Protein AF-A0AAW6TXS7-F1 (afdb_monomer)

Secondary structure (DSSP, 8-state):
----------------------PPPHHHHHHHHHHIIIII--HHHHHHHHHHHHH-TTS-HHHHHHHHHHHHHHHHHTT-HHHHHHHHHHHHHH-TT-HHHHHHHHHHHHHTTS--GGGGS-TT--EEEEES-HHHHHHHHHHHSTTSTTS-HHHHT--S---SS--HHHHHHHHTSHHHHHHHTT--EEEEEES---SS---EEEEEE--S-HHHHHHHHHHHHHH-EE---BTTBEEEE-SSS-EEEE-SS-EEEE-SSTTHHHHHHHHHHHHTTS-----HHHH-TTGGGS-HHHHHHEEEEEEEEHHHHHHHHHHHS-TTTS-HHHHHHHHHH-GGGEEEEEEEEEEETTEEEEEEEEEEPTT---HHHHHH--PPP-TTGGGGS-TT--EEEEEEPPPTTSHHHHHHHHHHHHHHS---HHHHHHHEEEEEEEE---PPPSS---TTS-GGGGGEEEEEEES-HHHHHHHHHHHHHHTT--SEEE--TTTEEEEEPTTS-EEEEEEETTTTEEEEES-HHHHHHHHHHHHHT-SGGGSTTHHHHHT--TTEEEEEEEEHHHHHHHHHTT----SSHHHHHHHHHHHHHHHHTTT-EEEEEEEEETTEEEEEEEEESPPPTHHHHHHHHHHHHHHHHHHHHHTTSSS----EEEEEE-SSPPPSSSS--GGGGGSPPEE--EESSSPPSSTTTEEEEEEEEE-SSEEEEEEEEEESS-----SSTTSSSEEEEEEESS----SS--TTEEEEEEE--SS--EEEETTT---TT-EEEEEE-SSEEEEEEEEETTTSS----TT--EEEEEEEEE-SSSSS--EEEESS-SSTTTTT-GGG-EEEEE-SEEEEE----SSSSEE-BSSSS--PEEEES--EE-TTTSSBSB-EEEESSS-EEEES-SGGG---S-EEEEEEEEES---STT-EEEES-SSSEEEEE-TTSSSEEEEETT-B-TT--TT-EEE--SPPPTTS-EEEEEEE-SSEEEEEETTEEEEEEE-BS-PPP-S---EESS-TT-TT---EEEEEEEEEESSPPPHHHHHHHHT-

Sequence (1060 aa):
MRRKPFTIVLLVLVGLVGAIALAKSASVLLREGLYAEEVEGDLDAAIGVYRQIVADASAPREQVAQALYRLGMCHMKRKDELEARAAFSKLAADYGDQTQLIEKVRPLLEELGNADPAALMPPGTVAYVEIGSPGKQIETILNMLKDTPFENPLAMIGHGSSGESMGPQQIISSLLNPSMMAEFKKIRGMGIGIAEIAQNNPPTIVVLYPGKSDALRGIIQMALGFVGRPAQAIEGMTTLSFGDSGGAAYDDTVIIVTSPSPKGAELLQWSVKQYKGLIKEPSLASSNKSFARISKKARQDNMLTVWVNADEAYQALQKILPADAMPAQFRMADGMADFKNIDDLIASLSIRPTGLALDANVHLKDGHNCLAYNLIRTPHLNVGALNVVPSDAIALFSVALGRSDTAQAQAAGEQIKNVTGLDIGRELFDNIEQVTLFAVPFHKPTEQLSDDIPPQVKSFGLAITSVNPQQTHQILSSVLRAVNVVIDETQPAGGRFDFTLPNYQKFFGYMDEASKTTILSLNSNLVEASVAAMKQRSGVRSGPLQGALQTLPETTSKLVAVNVAGAVQFAAANMDLPEGEVADQVREALAQLAQASAKTTVRLQTSEEANSFGVRLSIDDLPPIPQLIGPISQIADGMSQVHGRHDQWSMQPVLSAGIAPTDRAPVIDGKIDDSWAKAQAYKLEHSLYDPVSGDSDCSAWFKTLYDKGHLYVLVEVADDDLRSDSAEFWLDDGVEIFIDADNSRSGAYDDNDYQYYFKWHPSSPVMGESKHEKTDGVEFAFAGTDAGYRLEVRFPWATLGATPSPGTTIGFDVQVNDDDGGGDRNSKIAWNAMQDDAWQNTRAFGVAQPLGLVAWWKLDEKDGRTAADSSGNGRHATVQGNPTWQPTGGKIGGAIALGGDGDFLDVADESFFDFMGGVTVAAWINVSQFDRPWQAIVSKGDNAWRIQRNNEADTLEFACTGLDIPGGNDYGSLFGTRAITPGRWHHVAGVYDGSRMSLYVDGVLDASQQATGIVNTNDVRVQIGANTDMQDRFWNGMIDEVRLYNYGLDAGAIAGLAGQ

Organism: NCBI:txid3044600

InterPro domains:
  IPR006558 LamG-like jellyroll fold [SM00560] (917-1052)
  IPR010502 Carbohydrate-binding domain, family 9 [PF06452] (668-848)
  IPR011990 Tetratricopeptide-like helical domain superfamily [G3DSA:1.25.40.10] (20-113)
  IPR013320 Concanavalin A-like lectin/glucanase domain superfamily [SSF49899] (851-1058)
  IPR019734 Tetratricopeptide repeat [PF13174] (66-96)

Solvent-accessible surface area (backbone atoms only — not comparable to full-atom values): 54377 Å² total; per-residue (Å²): 134,85,89,89,90,88,83,93,91,83,93,91,89,90,80,94,73,85,78,69,78,74,73,73,51,42,78,54,40,53,52,52,19,48,40,26,45,76,71,70,60,38,48,67,63,14,44,53,38,24,51,53,38,67,68,39,91,84,42,57,67,68,56,33,45,53,27,26,50,50,40,14,51,45,24,50,77,68,68,37,53,68,61,14,40,51,29,43,49,48,34,52,70,80,42,64,85,46,51,80,57,46,67,63,42,50,63,53,50,50,63,60,61,48,52,59,45,46,60,49,31,56,52,65,46,32,35,39,40,31,31,23,24,51,8,60,47,53,51,42,53,49,63,35,31,45,89,36,90,66,56,45,67,56,69,77,67,66,84,71,85,92,79,84,78,88,46,73,69,54,50,52,50,63,53,66,31,74,68,48,44,60,42,50,46,38,25,35,19,35,22,40,34,31,50,43,79,53,95,86,56,44,35,31,39,39,30,38,22,56,34,99,35,71,66,60,50,53,53,53,53,51,56,49,55,75,70,26,45,87,44,80,58,58,95,84,24,54,25,28,27,41,68,100,28,11,25,36,42,33,62,87,59,42,40,40,36,23,37,68,16,100,54,9,50,59,51,47,54,48,30,50,33,43,69,72,61,77,41,90,74,69,12,28,60,76,61,33,70,72,62,48,72,56,46,73,66,55,39,36,59,18,54,35,33,38,40,32,34,35,25,62,46,49,60,38,47,52,73,75,38,49,84,81,74,47,56,69,68,58,55,53,50,36,72,30,53,34,46,78,42,26,51,33,40,40,38,36,35,34,66,52,78,38,31,42,36,42,39,39,35,42,32,35,34,91,94,46,77,31,58,48,55,55,59,66,62,35,43,53,44,63,75,73,64,51,25,38,41,32,28,69,27,25,32,40,38,38,40,23,47,42,46,38,88,36,63,47,33,44,54,52,18,50,50,47,23,74,76,50,72,46,91,45,28,53,64,49,26,69,30,39,47,31,44,33,44,34,31,38,70,78,65,87,66,98,61,92,68,77,81,94,52,67,72,73,62,50,27,38,39,39,39,38,33,22,83,46,36,70,58,53,48,54,52,49,58,50,53,38,45,59,68,64,53,43,76,48,77,48,74,55,87,88,43,34,33,38,38,26,29,82,86,71,47,58,41,31,34,37,44,37,79,90,79,22,28,33,37,36,20,63,24,63,68,58,47,51,42,20,54,49,14,45,75,69,67,54,3,22,75,68,33,51,41,21,69,69,62,74,70,54,61,80,54,30,18,33,40,37,41,34,15,47,16,46,50,44,50,46,49,60,76,68,55,91,65,69,94,52,72,56,42,53,49,28,53,49,19,48,51,49,33,21,62,51,25,51,60,15,30,44,34,41,37,30,32,54,53,99,41,38,45,34,41,36,43,34,38,41,55,42,56,61,45,48,59,43,50,58,25,52,46,43,34,52,57,28,47,50,52,51,46,70,59,32,77,83,63,59,83,75,84,70,46,68,46,62,25,26,70,48,98,54,85,71,70,71,70,33,59,95,47,81,61,59,73,77,30,60,76,46,64,40,77,28,62,51,45,58,78,68,89,39,70,59,50,53,35,41,36,34,34,31,35,30,53,100,56,32,42,34,43,40,38,45,39,26,34,74,53,92,38,65,87,56,90,54,67,80,27,17,21,25,44,37,44,37,37,27,46,74,42,75,53,77,49,45,78,56,101,43,39,42,45,34,40,38,29,47,46,101,88,69,59,46,74,51,33,82,75,79,64,69,52,71,79,53,47,67,21,71,29,81,52,102,50,31,37,28,41,23,39,38,42,34,25,81,60,45,75,38,80,84,48,42,36,39,56,24,24,28,34,50,32,39,36,35,19,77,78,70,72,55,46,52,32,31,38,16,47,43,33,78,52,91,45,55,94,56,23,43,61,39,39,14,35,30,28,43,37,39,67,36,35,24,36,44,36,55,48,73,69,88,52,63,42,60,32,72,56,74,71,70,60,40,26,37,55,40,66,83,50,46,58,27,55,76,72,30,90,73,56,4,9,38,37,23,78,34,78,65,13,32,32,42,32,88,64,30,66,62,68,49,42,38,58,11,30,23,46,34,33,35,37,24,38,63,52,94,84,59,54,41,28,15,52,38,20,32,26,74,63,14,44,34,38,26,32,35,49,81,54,57,22,39,25,32,28,33,6,58,33,54,36,92,89,59,51,86,47,27,64,45,69,42,77,59,69,65,57,65,76,39,82,43,29,39,34,34,28,26,59,49,54,34,38,38,34,28,51,64,39,37,83,56,32,72,48,65,29,34,66,48,31,36,63,58,95,38,42,38,19,40,19,22,30,72,80,44,91,78,18,31,22,26,24,37,44,23,55,34,35,35,25,46,36,41,70,52,69,67,58,46,30,58,64,46,69,107

Radius of gyration: 40.38 Å; Cα contacts (8 Å, |Δi|>4): 2391; chains: 1; bounding box: 80×83×148 Å

Structure (mmCIF, N/CA/C/O backbone):
data_AF-A0AAW6TXS7-F1
#
_entry.id   AF-A0AAW6TXS7-F1
#
loop_
_atom_site.group_PDB
_atom_site.id
_atom_site.type_symbol
_atom_site.label_atom_id
_atom_site.label_alt_id
_atom_site.label_comp_id
_atom_site.label_asym_id
_atom_site.label_entity_id
_atom_site.label_seq_id
_atom_site.pdbx_PDB_ins_code
_atom_site.Cartn_x
_atom_site.Cartn_y
_atom_site.Cartn_z
_atom_site.occupancy
_atom_site.B_iso_or_equiv
_atom_site.auth_seq_id
_atom_site.auth_comp_id
_atom_site.auth_asym_id
_atom_site.auth_atom_id
_atom_site.pdbx_PDB_model_num
ATOM 1 N N . MET A 1 1 ? 4.993 36.642 93.468 1.00 35.12 1 MET A N 1
ATOM 2 C CA . MET A 1 1 ? 5.618 35.321 93.196 1.00 35.12 1 MET A CA 1
ATOM 3 C C . MET A 1 1 ? 4.524 34.279 92.958 1.00 35.12 1 MET A C 1
ATOM 5 O O . MET A 1 1 ? 3.530 34.347 93.654 1.00 35.12 1 MET A O 1
ATOM 9 N N . ARG A 1 2 ? 4.747 33.322 92.038 1.00 35.09 2 ARG A N 1
ATOM 10 C CA . ARG A 1 2 ? 4.072 32.002 91.873 1.00 35.09 2 ARG A CA 1
ATOM 11 C C . ARG A 1 2 ? 2.517 31.879 91.893 1.00 35.09 2 ARG A C 1
ATOM 13 O O . ARG A 1 2 ? 1.907 31.876 92.946 1.00 35.09 2 ARG A O 1
ATOM 20 N N . ARG A 1 3 ? 1.997 31.456 90.723 1.00 35.50 3 ARG A N 1
ATOM 21 C CA . ARG A 1 3 ? 1.022 30.357 90.443 1.00 35.50 3 ARG A CA 1
ATOM 22 C C . ARG A 1 3 ? -0.464 30.388 90.913 1.00 35.50 3 ARG A C 1
ATOM 24 O O . ARG A 1 3 ? -0.754 30.210 92.085 1.00 35.50 3 ARG A O 1
ATOM 31 N N . LYS A 1 4 ? -1.316 30.199 89.881 1.00 35.62 4 LYS A N 1
ATOM 32 C CA . LYS A 1 4 ? -2.576 29.405 89.741 1.00 35.62 4 LYS A CA 1
ATOM 33 C C . LYS A 1 4 ? -3.976 30.031 90.049 1.00 35.62 4 LYS A C 1
ATOM 35 O O . LYS A 1 4 ? -4.040 30.958 90.846 1.00 35.62 4 LYS A O 1
ATOM 40 N N . PRO A 1 5 ? -5.073 29.538 89.395 1.00 68.06 5 PRO A N 1
ATOM 41 C CA . PRO A 1 5 ? -6.446 30.116 89.413 1.00 68.06 5 PRO A CA 1
ATOM 42 C C . PRO A 1 5 ? -7.578 29.169 89.940 1.00 68.06 5 PRO A C 1
ATOM 44 O O . PRO A 1 5 ? -7.292 27.985 90.100 1.00 68.06 5 PRO A O 1
ATOM 47 N N . PHE A 1 6 ? -8.836 29.658 90.137 1.00 40.81 6 PHE A N 1
ATOM 48 C CA . PHE A 1 6 ? -10.179 28.957 90.124 1.00 40.81 6 PHE A CA 1
ATOM 49 C C . PHE A 1 6 ? -11.329 29.834 90.747 1.00 40.81 6 PHE A C 1
ATOM 51 O O . PHE A 1 6 ? -10.988 30.792 91.433 1.00 40.81 6 PHE A O 1
ATOM 58 N N . THR A 1 7 ? -12.663 29.562 90.684 1.00 35.22 7 THR A N 1
ATOM 59 C CA . THR A 1 7 ? -13.582 29.144 89.571 1.00 35.22 7 THR A CA 1
ATOM 60 C C . THR A 1 7 ? -15.104 29.137 89.970 1.00 35.22 7 THR A C 1
ATOM 62 O O . THR A 1 7 ? -15.417 28.574 91.009 1.00 35.22 7 THR A O 1
ATOM 65 N N . ILE A 1 8 ? -16.008 29.693 89.120 1.00 36.75 8 ILE A N 1
ATOM 66 C CA . ILE A 1 8 ? -17.461 29.379 88.811 1.00 36.75 8 ILE A CA 1
ATOM 67 C C . ILE A 1 8 ? -18.560 29.274 89.941 1.00 36.75 8 ILE A C 1
ATOM 69 O O . ILE A 1 8 ? -18.249 28.858 91.047 1.00 36.75 8 ILE A O 1
ATOM 73 N N . VAL A 1 9 ? -19.858 29.561 89.595 1.00 29.08 9 VAL A N 1
ATOM 74 C CA . VAL A 1 9 ? -21.193 28.973 90.048 1.00 29.08 9 VAL A CA 1
ATOM 75 C C . VAL A 1 9 ? -22.293 30.015 90.481 1.00 29.08 9 VAL A C 1
ATOM 77 O O . VAL A 1 9 ? -21.909 31.010 91.081 1.00 29.08 9 VAL A O 1
ATOM 80 N N . LEU A 1 10 ? -23.651 29.886 90.341 1.00 25.02 10 LEU A N 1
ATOM 81 C CA . LEU A 1 10 ? -24.601 29.372 89.290 1.00 25.02 10 LEU A CA 1
ATOM 82 C C . LEU A 1 10 ? -26.140 29.579 89.642 1.00 25.02 10 LEU A C 1
ATOM 84 O O . LEU A 1 10 ? -26.547 29.112 90.699 1.00 25.02 10 LEU A O 1
ATOM 88 N N . LEU A 1 11 ? -27.001 30.112 88.726 1.00 27.02 11 LEU A N 1
ATOM 89 C CA . LEU A 1 11 ? -28.523 30.080 88.666 1.00 27.02 11 LEU A CA 1
ATOM 90 C C . LEU A 1 11 ? -29.355 30.691 89.865 1.00 27.02 11 LEU A C 1
ATOM 92 O O . LEU A 1 11 ? -28.740 31.107 90.836 1.00 27.02 11 LEU A O 1
ATOM 96 N N . VAL A 1 12 ? -30.712 30.876 89.921 1.00 29.09 12 VAL A N 1
ATOM 97 C CA . VAL A 1 12 ? -31.914 30.720 89.020 1.00 29.09 12 VAL A CA 1
ATOM 98 C C . VAL A 1 12 ? -33.095 31.688 89.401 1.00 29.09 12 VAL A C 1
ATOM 100 O O . VAL A 1 12 ? -33.276 31.909 90.593 1.00 29.09 12 VAL A O 1
ATOM 103 N N . LEU A 1 13 ? -33.921 32.203 88.449 1.00 24.06 13 LEU A N 1
ATOM 104 C CA . LEU A 1 13 ? -35.430 32.227 88.349 1.00 24.06 13 LEU A CA 1
ATOM 105 C C . LEU A 1 13 ? -35.945 33.189 87.226 1.00 24.06 13 LEU A C 1
ATOM 107 O O . LEU A 1 13 ? -35.168 33.959 86.672 1.00 24.06 13 LEU A O 1
ATOM 111 N N . VAL A 1 14 ? -37.225 33.083 86.822 1.00 34.53 14 VAL A N 1
ATOM 112 C CA . VAL A 1 14 ? -37.735 33.372 85.449 1.00 34.53 14 VAL A CA 1
ATOM 113 C C . VAL A 1 14 ? -38.567 34.666 85.289 1.00 34.53 14 VAL A C 1
ATOM 115 O O . VAL A 1 14 ? -39.426 34.954 86.117 1.00 34.53 14 VAL A O 1
ATOM 118 N N . GLY A 1 15 ? -38.409 35.366 84.150 1.00 24.23 15 GLY A N 1
ATOM 119 C CA . GLY A 1 15 ? -39.302 36.433 83.654 1.00 24.23 15 GLY A CA 1
ATOM 120 C C . GLY A 1 15 ? -39.066 36.763 82.163 1.00 24.23 15 GLY A C 1
ATOM 121 O O . GLY A 1 15 ? -37.930 36.725 81.702 1.00 24.23 15 GLY A O 1
ATOM 122 N N . LEU A 1 16 ? -40.130 37.033 81.392 1.00 27.12 16 LEU A N 1
ATOM 123 C CA . LEU A 1 16 ? -40.110 37.126 79.917 1.00 27.12 16 LEU A CA 1
ATOM 124 C C . LEU A 1 16 ? -39.255 38.280 79.346 1.00 27.12 16 LEU A C 1
ATOM 126 O O . LEU A 1 16 ? -39.631 39.440 79.479 1.00 27.12 16 LEU A O 1
ATOM 130 N N . VAL A 1 17 ? -38.273 37.938 78.505 1.00 28.70 17 VAL A N 1
ATOM 131 C CA . VAL A 1 17 ? -38.175 38.467 77.129 1.00 28.70 17 VAL A CA 1
ATOM 132 C C . VAL A 1 17 ? -37.818 37.294 76.222 1.00 28.70 17 VAL A C 1
ATOM 134 O O . VAL A 1 17 ? -36.819 36.613 76.447 1.00 28.70 17 VAL A O 1
ATOM 137 N N . GLY A 1 18 ? -38.626 37.047 75.191 1.00 30.06 18 GLY A N 1
ATOM 138 C CA . GLY A 1 18 ? -38.263 36.100 74.146 1.00 30.06 18 GLY A CA 1
ATOM 139 C C . GLY A 1 18 ? -37.133 36.680 73.305 1.00 30.06 18 GLY A C 1
ATOM 140 O O . GLY A 1 18 ? -37.388 37.497 72.424 1.00 30.06 18 GLY A O 1
ATOM 141 N N . ALA A 1 19 ? -35.898 36.240 73.549 1.00 28.53 19 ALA A N 1
ATOM 142 C CA . ALA A 1 19 ? -34.838 36.364 72.562 1.00 28.53 19 ALA A CA 1
ATOM 143 C C . ALA A 1 19 ? -35.170 35.417 71.401 1.00 28.53 19 ALA A C 1
ATOM 145 O O . ALA A 1 19 ? -34.686 34.288 71.334 1.00 28.53 19 ALA A O 1
ATOM 146 N N . ILE A 1 20 ? -36.030 35.888 70.494 1.00 32.34 20 ILE A N 1
ATOM 147 C CA . ILE A 1 20 ? -36.051 35.390 69.123 1.00 32.34 20 ILE A CA 1
ATOM 148 C C . ILE A 1 20 ? -34.604 35.512 68.656 1.00 32.34 20 ILE A C 1
ATOM 150 O O . ILE A 1 20 ? -34.075 36.624 68.573 1.00 32.34 20 ILE A O 1
ATOM 154 N N . ALA A 1 21 ? -33.951 34.381 68.395 1.00 35.97 21 ALA A N 1
ATOM 155 C CA . ALA A 1 21 ? -32.732 34.393 67.613 1.00 35.97 21 ALA A CA 1
ATOM 156 C C . ALA A 1 21 ? -33.138 34.940 66.244 1.00 35.97 21 ALA A C 1
ATOM 158 O O . ALA A 1 21 ? -33.734 34.221 65.444 1.00 35.97 21 ALA A O 1
ATOM 159 N N . LEU A 1 22 ? -32.919 36.242 66.032 1.00 44.69 22 LEU A N 1
ATOM 160 C CA . LEU A 1 22 ? -33.140 36.883 64.746 1.00 44.69 22 LEU A CA 1
ATOM 161 C C . LEU A 1 22 ? -32.306 36.099 63.742 1.00 44.69 22 LEU A C 1
ATOM 163 O O . LEU A 1 22 ? -31.075 36.134 63.802 1.00 44.69 22 LEU A O 1
ATOM 167 N N . ALA A 1 23 ? -32.985 35.346 62.875 1.00 59.31 23 ALA A N 1
ATOM 168 C CA . ALA A 1 23 ? -32.333 34.646 61.787 1.00 59.31 23 ALA A CA 1
ATOM 169 C C . ALA A 1 23 ? -31.493 35.682 61.035 1.00 59.31 23 ALA A C 1
ATOM 171 O O . ALA A 1 23 ? -31.998 36.751 60.675 1.00 59.31 23 ALA A O 1
ATOM 172 N N . LYS A 1 24 ? -30.191 35.409 60.882 1.00 76.94 24 LYS A N 1
ATOM 173 C CA . LYS A 1 24 ? -29.301 36.303 60.138 1.00 76.94 24 LYS A CA 1
ATOM 174 C C . LYS A 1 24 ? -29.923 36.507 58.762 1.00 76.94 24 LYS A C 1
ATOM 176 O O . LYS A 1 24 ? -30.265 35.526 58.108 1.00 76.94 24 LYS A O 1
ATOM 181 N N . SER A 1 25 ? -30.076 37.757 58.328 1.00 84.38 25 SER A N 1
ATOM 182 C CA . SER A 1 25 ? -30.638 38.017 57.004 1.00 84.38 25 SER A CA 1
ATOM 183 C C . SER A 1 25 ? -29.780 37.337 55.937 1.00 84.38 25 SER A C 1
ATOM 185 O O . SER A 1 25 ? -28.556 37.245 56.082 1.00 84.38 25 SER A O 1
ATOM 187 N N . ALA A 1 26 ? -30.403 36.897 54.844 1.00 85.81 26 ALA A N 1
ATOM 188 C CA . ALA A 1 26 ? -29.702 36.228 53.749 1.00 85.81 26 ALA A CA 1
ATOM 189 C C . ALA A 1 26 ? -28.489 37.033 53.233 1.00 85.81 26 ALA A C 1
ATOM 191 O O . ALA A 1 26 ? -27.465 36.448 52.904 1.00 85.81 26 ALA A O 1
ATOM 192 N N . SER A 1 27 ? -28.529 38.369 53.281 1.00 85.31 27 SER A N 1
ATOM 193 C CA . SER A 1 27 ? -27.397 39.250 52.956 1.00 85.31 27 SER A CA 1
ATOM 194 C C . SER A 1 27 ? -26.186 39.130 53.894 1.00 85.31 27 SER A C 1
ATOM 196 O O . SER A 1 27 ? -25.062 39.399 53.474 1.00 85.31 27 SER A O 1
ATOM 198 N N . VAL A 1 28 ? -26.397 38.789 55.171 1.00 87.62 28 VAL A N 1
ATOM 199 C CA . VAL A 1 28 ? -25.324 38.543 56.150 1.00 87.62 28 VAL A CA 1
ATOM 200 C C . VAL A 1 28 ? -24.772 37.136 55.953 1.00 87.62 28 VAL A C 1
ATOM 202 O O . VAL A 1 28 ? -23.562 36.987 55.816 1.00 87.62 28 VAL A O 1
ATOM 205 N N . LEU A 1 29 ? -25.650 36.134 55.834 1.00 91.00 29 LEU A N 1
ATOM 206 C CA . LEU A 1 29 ? -25.252 34.756 55.532 1.00 91.00 29 LEU A CA 1
ATOM 207 C C . LEU A 1 29 ? -24.455 34.675 54.221 1.00 91.00 29 LEU A C 1
ATOM 209 O O . LEU A 1 29 ? -23.415 34.033 54.177 1.00 91.00 29 LEU A O 1
ATOM 213 N N . LEU A 1 30 ? -24.864 35.392 53.170 1.00 91.62 30 LEU A N 1
ATOM 214 C CA . LEU A 1 30 ? -24.160 35.383 51.885 1.00 91.62 30 LEU A CA 1
ATOM 215 C C . LEU A 1 30 ? -22.722 35.912 52.015 1.00 91.62 30 LEU A C 1
ATOM 217 O O . LEU A 1 30 ? -21.822 35.396 51.361 1.00 91.62 30 LEU A O 1
ATOM 221 N N . ARG A 1 31 ? -22.484 36.905 52.884 1.00 91.50 31 ARG A N 1
ATOM 222 C CA . ARG A 1 31 ? -21.132 37.410 53.184 1.00 91.50 31 ARG A CA 1
ATOM 223 C C . ARG A 1 31 ? -20.310 36.421 54.007 1.00 91.50 31 ARG A C 1
ATOM 225 O O . ARG A 1 31 ? -19.118 36.302 53.757 1.00 91.50 31 ARG A O 1
ATOM 232 N N . GLU A 1 32 ? -20.929 35.724 54.957 1.00 90.75 32 GLU A N 1
ATOM 233 C CA . GLU A 1 32 ? -20.265 34.681 55.749 1.00 90.75 32 GLU A CA 1
ATOM 234 C C . GLU A 1 32 ? -19.864 33.487 54.866 1.00 90.75 32 GLU A C 1
ATOM 236 O O . GLU A 1 32 ? -18.716 33.058 54.917 1.00 90.75 32 GLU A O 1
ATOM 241 N N . GLY A 1 33 ? -20.749 33.032 53.973 1.00 91.75 33 GLY A N 1
ATOM 242 C CA . GLY A 1 33 ? -20.440 31.987 52.990 1.00 91.75 33 GLY A CA 1
ATOM 243 C C . GLY A 1 33 ? -19.333 32.394 52.011 1.00 91.75 33 GLY A C 1
ATOM 244 O O . GLY A 1 33 ? -18.435 31.602 51.748 1.00 91.75 33 GLY A O 1
ATOM 245 N N . LEU A 1 34 ? -19.337 33.647 51.535 1.00 92.75 34 LEU A N 1
ATOM 246 C CA . LEU A 1 34 ? -18.269 34.191 50.680 1.00 92.75 34 LEU A CA 1
ATOM 247 C C . LEU A 1 34 ? -16.912 34.260 51.394 1.00 92.75 34 LEU A C 1
ATOM 249 O O . LEU A 1 34 ? -15.879 34.054 50.760 1.00 92.75 34 LEU A O 1
ATOM 253 N N . TYR A 1 35 ? -16.905 34.567 52.694 1.00 89.44 35 TYR A N 1
ATOM 254 C CA . TYR A 1 35 ? -15.686 34.600 53.502 1.00 89.44 35 TYR A CA 1
ATOM 255 C C . TYR A 1 35 ? -15.120 33.188 53.705 1.00 89.44 35 TYR A C 1
ATOM 257 O O . TYR A 1 35 ? -13.939 32.962 53.438 1.00 89.44 35 TYR A O 1
ATOM 265 N N . ALA A 1 36 ? -15.977 32.226 54.061 1.00 90.94 36 ALA A N 1
ATOM 266 C CA . ALA A 1 36 ? -15.598 30.819 54.154 1.00 90.94 36 ALA A CA 1
ATOM 267 C C . ALA A 1 36 ? -15.058 30.282 52.812 1.00 90.94 36 ALA A C 1
ATOM 269 O O . ALA A 1 36 ? -14.000 29.659 52.772 1.00 90.94 36 ALA A O 1
ATOM 270 N N . GLU A 1 37 ? -15.728 30.591 51.694 1.00 93.06 37 GLU A N 1
ATOM 271 C CA . GLU A 1 37 ? -15.349 30.109 50.360 1.00 93.06 37 GLU A CA 1
ATOM 272 C C . GLU A 1 37 ? -14.018 30.686 49.846 1.00 93.06 37 GLU A C 1
ATOM 274 O O . GLU A 1 37 ? -13.195 29.937 49.320 1.00 93.06 37 GLU A O 1
ATOM 279 N N . GLU A 1 38 ? -13.834 32.009 49.916 1.00 89.31 38 GLU A N 1
ATOM 280 C CA . GLU A 1 38 ? -12.765 32.713 49.183 1.00 89.31 38 GLU A CA 1
ATOM 281 C C . GLU A 1 38 ? -11.616 33.196 50.088 1.00 89.31 38 GLU A C 1
ATOM 283 O O . GLU A 1 38 ? -10.561 33.562 49.571 1.00 89.31 38 GLU A O 1
ATOM 288 N N . VAL A 1 39 ? -11.802 33.233 51.417 1.00 88.75 39 VAL A N 1
ATOM 289 C CA . VAL A 1 39 ? -10.777 33.687 52.383 1.00 88.75 39 VAL A CA 1
ATOM 290 C C . VAL A 1 39 ? -10.273 32.542 53.256 1.00 88.75 39 VAL A C 1
ATOM 292 O O . VAL A 1 39 ? -9.063 32.392 53.410 1.00 88.75 39 VAL A O 1
ATOM 295 N N . GLU A 1 40 ? -11.172 31.731 53.817 1.00 86.44 40 GLU A N 1
ATOM 296 C CA . GLU A 1 40 ? -10.790 30.585 54.659 1.00 86.44 40 GLU A CA 1
ATOM 297 C C . GLU A 1 40 ? -10.510 29.320 53.829 1.00 86.44 40 GLU A C 1
ATOM 299 O O . GLU A 1 40 ? -9.731 28.466 54.248 1.00 86.44 40 GLU A O 1
ATOM 304 N N . GLY A 1 41 ? -11.116 29.208 52.641 1.00 84.50 41 GLY A N 1
ATOM 305 C CA . GLY A 1 41 ? -11.049 28.017 51.790 1.00 84.50 41 GLY A CA 1
ATOM 306 C C . GLY A 1 41 ? -11.885 26.838 52.306 1.00 84.50 41 GLY A C 1
ATOM 307 O O . GLY A 1 41 ? -11.794 25.740 51.753 1.00 84.50 41 GLY A O 1
ATOM 308 N N . ASP A 1 42 ? -12.706 27.046 53.340 1.00 92.94 42 ASP A N 1
ATOM 309 C CA . ASP A 1 42 ? -13.592 26.032 53.910 1.00 92.94 42 ASP A CA 1
ATOM 310 C C . ASP A 1 42 ? -14.874 25.919 53.072 1.00 92.94 42 ASP A C 1
ATOM 312 O O . ASP A 1 42 ? -15.894 26.585 53.289 1.00 92.94 42 ASP A O 1
ATOM 316 N N . LEU A 1 43 ? -14.798 25.052 52.062 1.00 89.88 43 LEU A N 1
ATOM 317 C CA . LEU A 1 43 ? -15.906 24.782 51.152 1.00 89.88 43 LEU A CA 1
ATOM 318 C C . LEU A 1 43 ? -17.093 24.102 51.852 1.00 89.88 43 LEU A C 1
ATOM 320 O O . LEU A 1 43 ? -18.219 24.266 51.388 1.00 89.88 43 LEU A O 1
ATOM 324 N N . ASP A 1 44 ? -16.883 23.375 52.953 1.00 89.12 44 ASP A N 1
ATOM 325 C CA . ASP A 1 44 ? -17.963 22.688 53.671 1.00 89.12 44 ASP A CA 1
ATOM 326 C C . ASP A 1 44 ? -18.767 23.662 54.538 1.00 89.12 44 ASP A C 1
ATOM 328 O O . ASP A 1 44 ? -20.005 23.644 54.501 1.00 89.12 44 ASP A O 1
ATOM 332 N N . ALA A 1 45 ? -18.088 24.581 55.230 1.00 87.50 45 ALA A N 1
ATOM 333 C CA . ALA A 1 45 ? -18.728 25.704 55.905 1.00 87.50 45 ALA A CA 1
ATOM 334 C C . ALA A 1 45 ? -19.499 26.589 54.908 1.00 87.50 45 ALA A C 1
ATOM 336 O O . ALA A 1 45 ? -20.673 26.899 55.135 1.00 87.50 45 ALA A O 1
ATOM 337 N N . ALA A 1 46 ? -18.888 26.930 53.765 1.00 91.50 46 ALA A N 1
ATOM 338 C CA . ALA A 1 46 ? -19.533 27.725 52.719 1.00 91.50 46 ALA A CA 1
ATOM 339 C C . ALA A 1 46 ? -20.799 27.049 52.153 1.00 91.50 46 ALA A C 1
ATOM 341 O O . ALA A 1 46 ? -21.859 27.677 52.089 1.00 91.50 46 ALA A O 1
ATOM 342 N N . ILE A 1 47 ? -20.731 25.755 51.806 1.00 94.38 47 ILE A N 1
ATOM 343 C CA . ILE A 1 47 ? -21.880 24.968 51.318 1.00 94.38 47 ILE A CA 1
ATOM 344 C C . ILE A 1 47 ? -23.013 24.941 52.352 1.00 94.38 47 ILE A C 1
ATOM 346 O O . ILE A 1 47 ? -24.179 25.116 51.985 1.00 94.38 47 ILE A O 1
ATOM 350 N N . GLY A 1 48 ? -22.694 24.760 53.639 1.00 90.88 48 GLY A N 1
ATOM 351 C CA . GLY A 1 48 ? -23.680 24.794 54.722 1.00 90.88 48 GLY A CA 1
ATOM 352 C C . GLY A 1 48 ? -24.429 26.129 54.795 1.00 90.88 48 GLY A C 1
ATOM 353 O O . GLY A 1 48 ? -25.662 26.148 54.841 1.00 90.88 48 GLY A O 1
ATOM 354 N N . VAL A 1 49 ? -23.697 27.244 54.724 1.00 93.00 49 VAL A N 1
ATOM 355 C CA . VAL A 1 49 ? -24.268 28.599 54.757 1.00 93.00 49 VAL A CA 1
ATOM 356 C C . VAL A 1 49 ? -25.103 28.899 53.507 1.00 93.00 49 VAL A C 1
ATOM 358 O O . VAL A 1 49 ? -26.220 29.407 53.623 1.00 93.00 49 VAL A O 1
ATOM 361 N N . TYR A 1 50 ? -24.635 28.542 52.307 1.00 96.38 50 TYR A N 1
ATOM 362 C CA . TYR A 1 50 ? -25.412 28.763 51.083 1.00 96.38 50 TYR A CA 1
ATOM 363 C C . TYR A 1 50 ? -26.692 27.914 51.043 1.00 96.38 50 TYR A C 1
ATOM 365 O O . TYR A 1 50 ? -27.747 28.427 50.668 1.00 96.38 50 TYR A O 1
ATOM 373 N N . ARG A 1 51 ? -26.655 26.656 51.508 1.00 94.75 51 ARG A N 1
ATOM 374 C CA . ARG A 1 51 ? -27.862 25.818 51.645 1.00 94.75 51 ARG A CA 1
ATOM 375 C C . ARG A 1 51 ? -28.881 26.418 52.621 1.00 94.75 51 ARG A C 1
ATOM 377 O O . ARG A 1 51 ? -30.076 26.339 52.345 1.00 94.75 51 ARG A O 1
ATOM 384 N N . GLN A 1 52 ? -28.437 27.068 53.701 1.00 92.75 52 GLN A N 1
ATOM 385 C CA . GLN A 1 52 ? -29.332 27.779 54.624 1.00 92.75 52 GLN A CA 1
ATOM 386 C C . GLN A 1 52 ? -30.085 28.927 53.928 1.00 92.75 52 GLN A C 1
ATOM 388 O O . GLN A 1 52 ? -31.291 29.056 54.115 1.00 92.75 52 GLN A O 1
ATOM 393 N N . ILE A 1 53 ? -29.406 29.716 53.086 1.00 93.38 53 ILE A N 1
ATOM 394 C CA . ILE A 1 53 ? -30.037 30.799 52.306 1.00 93.38 53 ILE A CA 1
ATOM 395 C C . ILE A 1 53 ? -31.043 30.232 51.294 1.00 93.38 53 ILE A C 1
ATOM 397 O O . ILE A 1 53 ? -32.130 30.776 51.131 1.00 93.38 53 ILE A O 1
ATOM 401 N N . VAL A 1 54 ? -30.701 29.125 50.630 1.00 92.56 54 VAL A N 1
ATOM 402 C CA . VAL A 1 54 ? -31.557 28.475 49.619 1.00 92.56 54 VAL A CA 1
ATOM 403 C C . VAL A 1 54 ? -32.810 27.823 50.223 1.00 92.56 54 VAL A C 1
ATOM 405 O O . VAL A 1 54 ? -33.805 27.652 49.518 1.00 92.56 54 VAL A O 1
ATOM 408 N N . ALA A 1 55 ? -32.779 27.469 51.509 1.00 89.31 55 ALA A N 1
ATOM 409 C CA . ALA A 1 55 ? -33.914 26.904 52.238 1.00 89.31 55 ALA A CA 1
ATOM 410 C C . ALA A 1 55 ? -34.826 27.961 52.900 1.00 89.31 55 ALA A C 1
ATOM 412 O O . ALA A 1 55 ? -35.939 27.628 53.311 1.00 89.31 55 ALA A O 1
ATOM 413 N N . ASP A 1 56 ? -34.384 29.216 53.018 1.00 89.25 56 ASP A N 1
ATOM 414 C CA . ASP A 1 56 ? -35.150 30.288 53.658 1.00 89.25 56 ASP A CA 1
ATOM 415 C C . ASP A 1 56 ? -36.164 30.912 52.685 1.00 89.25 56 ASP A C 1
ATOM 417 O O . ASP A 1 56 ? -35.832 31.735 51.834 1.00 89.25 56 ASP A O 1
ATOM 421 N N . ALA A 1 57 ? -37.441 30.557 52.852 1.00 81.69 57 ALA A N 1
ATOM 422 C CA . ALA A 1 57 ? -38.547 31.098 52.059 1.00 81.69 57 ALA A CA 1
ATOM 423 C C . ALA A 1 57 ? -38.786 32.615 52.246 1.00 81.69 57 ALA A C 1
ATOM 425 O O . ALA A 1 57 ? -39.565 33.200 51.494 1.00 81.69 57 ALA A O 1
ATOM 426 N N . SER A 1 58 ? -38.148 33.254 53.235 1.00 84.50 58 SER A N 1
ATOM 427 C CA . SER A 1 58 ? -38.183 34.708 53.449 1.00 84.50 58 SER A CA 1
ATOM 428 C C . SER A 1 58 ? -36.993 35.456 52.829 1.00 84.50 58 SER A C 1
ATOM 430 O O . SER A 1 58 ? -36.984 36.690 52.813 1.00 84.50 58 SER A O 1
ATOM 432 N N . ALA A 1 59 ? -36.003 34.739 52.285 1.00 88.38 59 ALA A N 1
ATOM 433 C CA . ALA A 1 59 ? -34.817 35.338 51.688 1.00 88.38 59 ALA A CA 1
ATOM 434 C C . ALA A 1 59 ? -35.139 36.096 50.377 1.00 88.38 59 ALA A C 1
ATOM 436 O O . ALA A 1 59 ? -35.874 35.588 49.524 1.00 88.38 59 ALA A O 1
ATOM 437 N N . PRO A 1 60 ? -34.557 37.292 50.149 1.00 91.00 60 PRO A N 1
ATOM 438 C CA . PRO A 1 60 ? -34.698 38.013 48.886 1.00 91.00 60 PRO A CA 1
ATOM 439 C C . PRO A 1 60 ? -34.238 37.183 47.681 1.00 91.00 60 PRO A C 1
ATOM 441 O O . PRO A 1 60 ? -33.145 36.615 47.682 1.00 91.00 60 PRO A O 1
ATOM 444 N N . ARG A 1 61 ? -35.054 37.175 46.621 1.00 91.38 61 ARG A N 1
ATOM 445 C CA . ARG A 1 61 ? -34.885 36.347 45.412 1.00 91.38 61 ARG A CA 1
ATOM 446 C C . ARG A 1 61 ? -33.478 36.425 44.795 1.00 91.38 61 ARG A C 1
ATOM 448 O O . ARG A 1 61 ? -32.904 35.390 44.474 1.00 91.38 61 ARG A O 1
ATOM 455 N N . GLU A 1 62 ? -32.904 37.625 44.703 1.00 91.94 62 GLU A N 1
ATOM 456 C CA . GLU A 1 62 ? -31.537 37.868 44.203 1.00 91.94 62 GLU A CA 1
ATOM 457 C C . GLU A 1 62 ? -30.458 37.185 45.063 1.00 91.94 62 GLU A C 1
ATOM 459 O O . GLU A 1 62 ? -29.495 36.624 44.547 1.00 91.94 62 GLU A O 1
ATOM 464 N N . GLN A 1 63 ? -30.631 37.189 46.389 1.00 92.81 63 GLN A N 1
ATOM 465 C CA . GLN A 1 63 ? -29.674 36.612 47.339 1.00 92.81 63 GLN A CA 1
ATOM 466 C C . GLN A 1 63 ? -29.736 35.082 47.312 1.00 92.81 63 GLN A C 1
ATOM 468 O O . GLN A 1 63 ? -28.699 34.432 47.427 1.00 92.81 63 GLN A O 1
ATOM 473 N N . VAL A 1 64 ? -30.921 34.507 47.070 1.00 93.88 64 VAL A N 1
ATOM 474 C CA . VAL A 1 64 ? -31.072 33.067 46.809 1.00 93.88 64 VAL A CA 1
ATOM 475 C C . VAL A 1 64 ? -30.435 32.677 45.473 1.00 93.88 64 VAL A C 1
ATOM 477 O O . VAL A 1 64 ? -29.706 31.690 45.420 1.00 93.88 64 VAL A O 1
ATOM 480 N N . ALA A 1 65 ? -30.626 33.468 44.413 1.00 94.50 65 ALA A N 1
ATOM 481 C CA . ALA A 1 65 ? -29.980 33.227 43.121 1.00 94.50 65 ALA A CA 1
ATOM 482 C C . ALA A 1 65 ? -28.442 33.280 43.222 1.00 94.50 65 ALA A C 1
ATOM 484 O O . ALA A 1 65 ? -27.743 32.402 42.712 1.00 94.50 65 ALA A O 1
ATOM 485 N N . GLN A 1 66 ? -27.900 34.265 43.944 1.00 95.69 66 GLN A N 1
ATOM 486 C CA . GLN A 1 66 ? -26.460 34.384 44.171 1.00 95.69 66 GLN A CA 1
ATOM 487 C C . GLN A 1 66 ? -25.912 33.265 45.077 1.00 95.69 66 GLN A C 1
ATOM 489 O O . GLN A 1 66 ? -24.808 32.775 44.831 1.00 95.69 66 GLN A O 1
ATOM 494 N N . ALA A 1 67 ? -26.684 32.809 46.071 1.00 95.44 67 ALA A N 1
ATOM 495 C CA . ALA A 1 67 ? -26.342 31.642 46.884 1.00 95.44 67 ALA A CA 1
ATOM 496 C C . ALA A 1 67 ? -26.349 30.340 46.065 1.00 95.44 67 ALA A C 1
ATOM 498 O O . ALA A 1 67 ? -25.433 29.542 46.219 1.00 95.44 67 ALA A O 1
ATOM 499 N N . LEU A 1 68 ? -27.308 30.139 45.150 1.00 96.00 68 LEU A N 1
ATOM 500 C CA . LEU A 1 68 ? -27.319 28.990 44.229 1.00 96.00 68 LEU A CA 1
ATOM 501 C C . LEU A 1 68 ? -26.106 28.993 43.290 1.00 96.00 68 LEU A C 1
ATOM 503 O O . LEU A 1 68 ? -25.492 27.947 43.088 1.00 96.00 68 LEU A O 1
ATOM 507 N N . TYR A 1 69 ? -25.724 30.161 42.760 1.00 96.44 69 TYR A N 1
ATOM 508 C CA . TYR A 1 69 ? -24.520 30.298 41.935 1.00 96.44 69 TYR A CA 1
ATOM 509 C C . TYR A 1 69 ? -23.268 29.890 42.719 1.00 96.44 69 TYR A C 1
ATOM 511 O O . TYR A 1 69 ? -22.476 29.073 42.252 1.00 96.44 69 TYR A O 1
ATOM 519 N N . ARG A 1 70 ? -23.098 30.430 43.933 1.00 96.75 70 ARG A N 1
ATOM 520 C CA . ARG A 1 70 ? -21.938 30.116 44.771 1.00 96.75 70 ARG A CA 1
ATOM 521 C C . ARG A 1 70 ? -21.923 28.674 45.258 1.00 96.75 70 ARG A C 1
ATOM 523 O O . ARG A 1 70 ? -20.874 28.046 45.203 1.00 96.75 70 ARG A O 1
ATOM 530 N N . LEU A 1 71 ? -23.075 28.117 45.625 1.00 95.25 71 LEU A N 1
ATOM 531 C CA . LEU A 1 71 ? -23.229 26.701 45.952 1.00 95.25 71 LEU A CA 1
ATOM 532 C C . LEU A 1 71 ? -22.733 25.815 44.796 1.00 95.25 71 LEU A C 1
ATOM 534 O O . LEU A 1 71 ? -21.903 24.935 45.019 1.00 95.25 71 LEU A O 1
ATOM 538 N N . GLY A 1 72 ? -23.154 26.104 43.559 1.00 90.31 72 GLY A N 1
ATOM 539 C CA . GLY A 1 72 ? -22.664 25.406 42.367 1.00 90.31 72 GLY A CA 1
ATOM 540 C C . GLY A 1 72 ? -21.147 25.531 42.173 1.00 90.31 72 GLY A C 1
ATOM 541 O O . GLY A 1 72 ? -20.475 24.533 41.918 1.00 90.31 72 GLY A O 1
ATOM 542 N N . MET A 1 73 ? -20.579 26.724 42.383 1.00 93.19 73 MET A N 1
ATOM 543 C CA . MET A 1 73 ? -19.127 26.951 42.309 1.00 93.19 73 MET A CA 1
ATOM 544 C C . MET A 1 73 ? -18.337 26.231 43.418 1.00 93.19 73 MET A C 1
ATOM 546 O O . MET A 1 73 ? -17.248 25.722 43.151 1.00 93.19 73 MET A O 1
ATOM 550 N N . CYS A 1 74 ? -18.865 26.127 44.641 1.00 91.06 74 CYS A N 1
ATOM 551 C CA . CYS A 1 74 ? -18.254 25.329 45.709 1.00 91.06 74 CYS A CA 1
ATOM 552 C C . CYS A 1 74 ? -18.240 23.838 45.355 1.00 91.06 74 CYS A C 1
ATOM 554 O O . CYS A 1 74 ? -17.215 23.180 45.527 1.00 91.06 74 CYS A O 1
ATOM 556 N N . HIS A 1 75 ? -19.340 23.312 44.810 1.00 84.44 75 HIS A N 1
ATOM 557 C CA . HIS A 1 75 ? -19.395 21.927 44.344 1.00 84.44 75 HIS A CA 1
ATOM 558 C C . HIS A 1 75 ? -18.447 21.682 43.154 1.00 84.44 75 HIS A C 1
ATOM 560 O O . HIS A 1 75 ? -17.731 20.681 43.166 1.00 84.44 75 HIS A O 1
ATOM 566 N N . MET A 1 76 ? -18.301 22.633 42.218 1.00 80.94 76 MET A N 1
ATOM 567 C CA . MET A 1 76 ? -17.249 22.598 41.185 1.00 80.94 76 MET A CA 1
ATOM 568 C C . MET A 1 76 ? -15.837 22.530 41.784 1.00 80.94 76 MET A C 1
ATOM 570 O O . MET A 1 76 ? -15.058 21.652 41.416 1.00 80.94 76 MET A O 1
ATOM 574 N N . LYS A 1 77 ? -15.507 23.406 42.746 1.00 81.56 77 LYS A N 1
ATOM 575 C CA . LYS A 1 77 ? -14.211 23.394 43.457 1.00 81.56 77 LYS A CA 1
ATOM 576 C C . LYS A 1 77 ? -13.961 22.056 44.181 1.00 81.56 77 LYS A C 1
ATOM 578 O O . LYS A 1 77 ? -12.818 21.613 44.260 1.00 81.56 77 LYS A O 1
ATOM 583 N N . ARG A 1 78 ? -15.019 21.382 44.655 1.00 80.81 78 ARG A N 1
ATOM 584 C CA . ARG A 1 78 ? -14.976 20.033 45.258 1.00 80.81 78 ARG A CA 1
ATOM 585 C C . ARG A 1 78 ? -14.985 18.868 44.255 1.00 80.81 78 ARG A C 1
ATOM 587 O O . ARG A 1 78 ? -14.872 17.727 44.696 1.00 80.81 78 ARG A O 1
ATOM 594 N N . LYS A 1 79 ? -15.109 19.125 42.946 1.00 71.00 79 LYS A N 1
ATOM 595 C CA . LYS A 1 79 ? -15.345 18.119 41.887 1.00 71.00 79 LYS A CA 1
ATOM 596 C C . LYS A 1 79 ? -16.632 17.292 42.079 1.00 71.00 79 LYS A C 1
ATOM 598 O O . LYS A 1 79 ? -16.728 16.165 41.603 1.00 71.00 79 LYS A O 1
ATOM 603 N N . ASP A 1 80 ? -17.630 17.850 42.763 1.00 72.75 80 ASP A N 1
ATOM 604 C CA . ASP A 1 80 ? -18.952 17.242 42.956 1.00 72.75 80 ASP A CA 1
ATOM 605 C C . ASP A 1 80 ? -19.908 17.723 41.850 1.00 72.75 80 ASP A C 1
ATOM 607 O O . ASP A 1 80 ? -20.789 18.559 42.061 1.00 72.75 80 ASP A O 1
ATOM 611 N N . GLU A 1 81 ? -19.663 17.251 40.623 1.00 72.31 81 GLU A N 1
ATOM 612 C CA . GLU A 1 81 ? -20.349 17.724 39.410 1.00 72.31 81 GLU A CA 1
ATOM 613 C C . GLU A 1 81 ? -21.881 17.563 39.474 1.00 72.31 81 GLU A C 1
ATOM 615 O O . GLU A 1 81 ? -22.617 18.391 38.936 1.00 72.31 81 GLU A O 1
ATOM 620 N N . LEU A 1 82 ? -22.385 16.535 40.167 1.00 67.44 82 LEU A N 1
ATOM 621 C CA . LEU A 1 82 ? -23.821 16.262 40.279 1.00 67.44 82 LEU A CA 1
ATOM 622 C C . LEU A 1 82 ? -24.544 17.330 41.117 1.00 67.44 82 LEU A C 1
ATOM 624 O O . LEU A 1 82 ? -25.546 17.895 40.672 1.00 67.44 82 LEU A O 1
ATOM 628 N N . GLU A 1 83 ? -24.005 17.664 42.290 1.00 77.19 83 GLU A N 1
ATOM 629 C CA . GLU A 1 83 ? -24.528 18.742 43.139 1.00 77.19 83 GLU A CA 1
ATOM 630 C C . GLU A 1 83 ? -24.315 20.124 42.496 1.00 77.19 83 GLU A C 1
ATOM 632 O O . GLU A 1 83 ? -25.201 20.982 42.562 1.00 77.19 83 GLU A O 1
ATOM 637 N N . ALA A 1 84 ? -23.187 20.333 41.802 1.00 81.69 84 ALA A N 1
ATOM 638 C CA . ALA A 1 84 ? -22.939 21.558 41.041 1.00 81.69 84 ALA A CA 1
ATOM 639 C C . ALA A 1 84 ? -24.011 21.766 39.961 1.00 81.69 84 ALA A C 1
ATOM 641 O O . ALA A 1 84 ? -24.646 22.823 39.890 1.00 81.69 84 ALA A O 1
ATOM 642 N N . ARG A 1 85 ? -24.283 20.722 39.166 1.00 79.19 85 ARG A N 1
ATOM 643 C CA . ARG A 1 85 ? -25.325 20.723 38.137 1.00 79.19 85 ARG A CA 1
ATOM 644 C C . ARG A 1 85 ? -26.709 20.940 38.733 1.00 79.19 85 ARG A C 1
ATOM 646 O O . ARG A 1 85 ? -27.488 21.683 38.139 1.00 79.19 85 ARG A O 1
ATOM 653 N N . ALA A 1 86 ? -27.026 20.336 39.878 1.00 78.62 86 ALA A N 1
ATOM 654 C CA . ALA A 1 86 ? -28.309 20.531 40.551 1.00 78.62 86 ALA A CA 1
ATOM 655 C C . ALA A 1 86 ? -28.513 21.999 40.973 1.00 78.62 86 ALA A C 1
ATOM 657 O O . ALA A 1 86 ? -29.545 22.594 40.650 1.00 78.62 86 ALA A O 1
ATOM 658 N N . ALA A 1 87 ? -27.510 22.613 41.612 1.00 86.69 87 ALA A N 1
ATOM 659 C CA . ALA A 1 87 ? -27.555 24.015 42.029 1.00 86.69 87 ALA A CA 1
ATOM 660 C C . ALA A 1 87 ? -27.689 24.977 40.833 1.00 86.69 87 ALA A C 1
ATOM 662 O O . ALA A 1 87 ? -28.561 25.850 40.829 1.00 86.69 87 ALA A O 1
ATOM 663 N N . PHE A 1 88 ? -26.883 24.781 39.786 1.00 89.38 88 PHE A N 1
ATOM 664 C CA . PHE A 1 88 ? -26.933 25.603 38.576 1.00 89.38 88 PHE A CA 1
ATOM 665 C C . PHE A 1 88 ? -28.210 25.397 37.749 1.00 89.38 88 PHE A C 1
ATOM 667 O O . PHE A 1 88 ? -28.755 26.365 37.223 1.00 89.38 88 PHE A O 1
ATOM 674 N N . SER A 1 89 ? -28.731 24.169 37.656 1.00 82.62 89 SER A N 1
ATOM 675 C CA . SER A 1 89 ? -29.980 23.891 36.928 1.00 82.62 89 SER A CA 1
ATOM 676 C C . SER A 1 89 ? -31.171 24.534 37.632 1.00 82.62 89 SER A C 1
ATOM 678 O O . SER A 1 89 ? -32.031 25.111 36.971 1.00 82.62 89 SER A O 1
ATOM 680 N N . LYS A 1 90 ? -31.190 24.503 38.972 1.00 88.75 90 LYS A N 1
ATOM 681 C CA . LYS A 1 90 ? -32.197 25.200 39.777 1.00 88.75 90 LYS A CA 1
ATOM 682 C C . LYS A 1 90 ? -32.115 26.718 39.599 1.00 88.75 90 LYS A C 1
ATOM 684 O O . LYS A 1 90 ? -33.138 27.363 39.406 1.00 88.75 90 LYS A O 1
ATOM 689 N N . LEU A 1 91 ? -30.906 27.284 39.591 1.00 93.62 91 LEU A N 1
ATOM 690 C CA . LEU A 1 91 ? -30.683 28.701 39.284 1.00 93.62 91 LEU A CA 1
ATOM 691 C C . LEU A 1 91 ? -31.224 29.077 37.893 1.00 93.62 91 LEU A C 1
ATOM 693 O O . LEU A 1 91 ? -31.921 30.079 37.759 1.00 93.62 91 LEU A O 1
ATOM 697 N N . ALA A 1 92 ? -30.958 28.255 36.875 1.00 87.12 92 ALA A N 1
ATOM 698 C CA . ALA A 1 92 ? -31.421 28.501 35.512 1.00 87.12 92 ALA A CA 1
ATOM 699 C C . ALA A 1 92 ? -32.942 28.355 35.331 1.00 87.12 92 ALA A C 1
ATOM 701 O O . ALA A 1 92 ? -33.538 29.132 34.586 1.00 87.12 92 ALA A O 1
ATOM 702 N N . ALA A 1 93 ? -33.571 27.388 36.004 1.00 89.00 93 ALA A N 1
ATOM 703 C CA . ALA A 1 93 ? -35.009 27.144 35.913 1.00 89.00 93 ALA A CA 1
ATOM 704 C C . ALA A 1 93 ? -35.836 28.148 36.735 1.00 89.00 93 ALA A C 1
ATOM 706 O O . ALA A 1 93 ? -36.771 28.755 36.215 1.00 89.00 93 ALA A O 1
ATOM 707 N N . ASP A 1 94 ? -35.475 28.353 38.005 1.00 92.38 94 ASP A N 1
ATOM 708 C CA . ASP A 1 94 ? -36.316 29.077 38.964 1.00 92.38 94 ASP A CA 1
ATOM 709 C C . ASP A 1 94 ? -36.046 30.597 38.979 1.00 92.38 94 ASP A C 1
ATOM 711 O O . ASP A 1 94 ? -36.859 31.347 39.530 1.00 92.38 94 ASP A O 1
ATOM 715 N N . TYR A 1 95 ? -34.928 31.064 38.395 1.00 92.69 95 TYR A N 1
ATOM 716 C CA . TYR A 1 95 ? -34.430 32.454 38.467 1.00 92.69 95 TYR A CA 1
ATOM 717 C C . TYR A 1 95 ? -33.916 32.997 37.115 1.00 92.69 95 TYR A C 1
ATOM 719 O O . TYR A 1 95 ? -32.970 33.786 37.070 1.00 92.69 95 TYR A O 1
ATOM 727 N N . GLY A 1 96 ? -34.542 32.603 36.000 1.00 84.75 96 GLY A N 1
ATOM 728 C CA . GLY A 1 96 ? -34.167 33.048 34.646 1.00 84.75 96 GLY A CA 1
ATOM 729 C C . GLY A 1 96 ? -34.179 34.573 34.414 1.00 84.75 96 GLY A C 1
ATOM 730 O O . GLY A 1 96 ? -33.568 35.051 33.462 1.00 84.75 96 GLY A O 1
ATOM 731 N N . ASP A 1 97 ? -34.815 35.348 35.299 1.00 87.75 97 ASP A N 1
ATOM 732 C CA . ASP A 1 97 ? -34.764 36.817 35.344 1.00 87.75 97 ASP A CA 1
ATOM 733 C C . ASP A 1 97 ? -33.373 37.385 35.700 1.00 87.75 97 ASP A C 1
ATOM 735 O O . ASP A 1 97 ? -33.072 38.535 35.382 1.00 87.75 97 ASP A O 1
ATOM 739 N N . GLN A 1 98 ? -32.498 36.589 36.319 1.00 94.00 98 GLN A N 1
ATOM 740 C CA . GLN A 1 98 ? -31.185 37.010 36.821 1.00 94.00 98 GLN A CA 1
ATOM 741 C C . GLN A 1 98 ? -30.097 36.942 35.733 1.00 94.00 98 GLN A C 1
ATOM 743 O O . GLN A 1 98 ? -29.083 36.256 35.884 1.00 94.00 98 GLN A O 1
ATOM 748 N N . THR A 1 99 ? -30.308 37.646 34.616 1.00 88.50 99 THR A N 1
ATOM 749 C CA . THR A 1 99 ? -29.546 37.515 33.353 1.00 88.50 99 THR A CA 1
ATOM 750 C C . THR A 1 99 ? -28.021 37.439 33.510 1.00 88.50 99 THR A C 1
ATOM 752 O O . THR A 1 99 ? -27.407 36.539 32.943 1.00 88.50 99 THR A O 1
ATOM 755 N N . GLN A 1 100 ? -27.400 38.291 34.335 1.00 89.44 100 GLN A N 1
ATOM 756 C CA . GLN A 1 100 ? -25.941 38.281 34.561 1.00 89.44 100 GLN A CA 1
ATOM 757 C C . GLN A 1 100 ? -25.407 37.004 35.235 1.00 89.44 100 GLN A C 1
ATOM 759 O O . GLN A 1 100 ? -24.240 36.650 35.055 1.00 89.44 100 GLN A O 1
ATOM 764 N N . LEU A 1 101 ? -26.222 36.328 36.053 1.00 90.75 101 LEU A N 1
ATOM 765 C CA . LEU A 1 101 ? -25.879 35.018 36.609 1.00 90.75 101 LEU A CA 1
ATOM 766 C C . LEU A 1 101 ? -26.134 33.927 35.566 1.00 90.75 101 LEU A C 1
ATOM 768 O O . LEU A 1 101 ? -25.283 33.062 35.386 1.00 90.75 101 LEU A O 1
ATOM 772 N N . ILE A 1 102 ? -27.242 34.007 34.823 1.00 90.19 102 ILE A N 1
ATOM 773 C CA . ILE A 1 102 ? -27.578 33.050 33.758 1.00 90.19 102 ILE A CA 1
ATOM 774 C C . ILE A 1 102 ? -26.497 33.002 32.666 1.00 90.19 102 ILE A C 1
ATOM 776 O O . ILE A 1 102 ? -26.098 31.913 32.258 1.00 90.19 102 ILE A O 1
ATOM 780 N N . GLU A 1 103 ? -25.949 34.144 32.243 1.00 86.62 103 GLU A N 1
ATOM 781 C CA . GLU A 1 103 ? -24.859 34.196 31.255 1.00 86.62 103 GLU A CA 1
ATOM 782 C C . GLU A 1 103 ? -23.574 33.504 31.731 1.00 86.62 103 GLU A C 1
ATOM 784 O O . GLU A 1 103 ? -22.895 32.867 30.925 1.00 86.62 103 GLU A O 1
ATOM 789 N N . LYS A 1 104 ? -23.262 33.575 33.033 1.00 87.25 104 LYS A N 1
ATOM 790 C CA . LYS A 1 104 ? -22.119 32.871 33.648 1.00 87.25 104 LYS A CA 1
ATOM 791 C C . LYS A 1 104 ? -22.388 31.380 33.834 1.00 87.25 104 LYS A C 1
ATOM 793 O O . LYS A 1 104 ? -21.476 30.571 33.721 1.00 87.25 104 LYS A O 1
ATOM 798 N N . VAL A 1 105 ? -23.634 31.025 34.131 1.00 87.31 105 VAL A N 1
ATOM 799 C CA . VAL A 1 105 ? -24.062 29.652 34.423 1.00 87.31 105 VAL A CA 1
ATOM 800 C C . VAL A 1 105 ? -24.244 28.824 33.157 1.00 87.31 105 VAL A C 1
ATOM 802 O O . VAL A 1 105 ? -23.962 27.634 33.187 1.00 87.31 105 VAL A O 1
ATOM 805 N N . ARG A 1 106 ? -24.668 29.424 32.038 1.00 77.19 106 ARG A N 1
ATOM 806 C CA . ARG A 1 106 ? -24.872 28.723 30.760 1.00 77.19 106 ARG A CA 1
ATOM 807 C C . ARG A 1 106 ? -23.662 27.873 30.315 1.00 77.19 106 ARG A C 1
ATOM 809 O O . ARG A 1 106 ? -23.869 26.674 30.153 1.00 77.19 106 ARG A O 1
ATOM 816 N N . PRO A 1 107 ? -22.425 28.402 30.187 1.00 66.88 107 PRO A N 1
ATOM 817 C CA . PRO A 1 107 ? -21.275 27.578 29.801 1.00 66.88 107 PRO A CA 1
ATOM 818 C C . PRO A 1 107 ? -20.909 26.523 30.859 1.00 66.88 107 PRO A C 1
ATOM 820 O O . PRO A 1 107 ? -20.477 25.432 30.504 1.00 66.88 107 PRO A O 1
ATOM 823 N N . LEU A 1 108 ? -21.139 26.797 32.150 1.00 77.00 108 LEU A N 1
ATOM 824 C CA . LEU A 1 108 ? -20.916 25.824 33.230 1.00 77.00 108 LEU A CA 1
ATOM 825 C C . LEU A 1 108 ? -21.949 24.684 33.202 1.00 77.00 108 LEU A C 1
ATOM 827 O O . LEU A 1 108 ? -21.616 23.544 33.505 1.00 77.00 108 LEU A O 1
ATOM 831 N N . LEU A 1 109 ? -23.198 24.965 32.817 1.00 70.00 109 LEU A N 1
ATOM 832 C CA . LEU A 1 109 ? -24.242 23.959 32.592 1.00 70.00 109 LEU A CA 1
ATOM 833 C C . LEU A 1 109 ? -24.055 23.179 31.292 1.00 70.00 109 LEU A C 1
ATOM 835 O O . LEU A 1 109 ? -24.538 22.054 31.204 1.00 70.00 109 LEU A O 1
ATOM 839 N N . GLU A 1 110 ? -23.379 23.748 30.298 1.00 64.06 110 GLU A N 1
ATOM 840 C CA . GLU A 1 110 ? -22.911 23.005 29.129 1.00 64.06 110 GLU A CA 1
ATOM 841 C C . GLU A 1 110 ? -21.777 22.052 29.546 1.00 64.06 110 GLU A C 1
ATOM 843 O O . GLU A 1 110 ? -21.889 20.852 29.315 1.00 64.06 110 GLU A O 1
ATOM 848 N N . GLU A 1 111 ? -20.769 22.532 30.282 1.00 62.47 111 GLU A N 1
ATOM 849 C CA . GLU A 1 111 ? -19.656 21.721 30.808 1.00 62.47 111 GLU A CA 1
ATOM 850 C C . GLU A 1 111 ? -20.123 20.573 31.729 1.00 62.47 111 GLU A C 1
ATOM 852 O O . GLU A 1 111 ? -19.758 19.417 31.518 1.00 62.47 111 GLU A O 1
ATOM 857 N N . LEU A 1 112 ? -21.007 20.860 32.691 1.00 63.31 112 LEU A N 1
ATOM 858 C CA . LEU A 1 112 ? -21.651 19.872 33.577 1.00 63.31 112 LEU A CA 1
ATOM 859 C C . LEU A 1 112 ? -22.786 19.081 32.904 1.00 63.31 112 LEU A C 1
ATOM 861 O O . LEU A 1 112 ? -23.280 18.074 33.425 1.00 63.31 112 LEU A O 1
ATOM 865 N N . GLY A 1 113 ? -23.248 19.563 31.755 1.00 57.97 113 GLY A N 1
ATOM 866 C CA . GLY A 1 113 ? -24.191 18.880 30.881 1.00 57.97 113 GLY A CA 1
ATOM 867 C C . GLY A 1 113 ? -23.529 17.777 30.059 1.00 57.97 113 GLY A C 1
ATOM 868 O O . GLY A 1 113 ? -24.235 16.880 29.591 1.00 57.97 113 GLY A O 1
ATOM 869 N N . ASN A 1 114 ? -22.204 17.833 29.899 1.00 61.50 114 ASN A N 1
ATOM 870 C CA . ASN A 1 114 ? -21.459 16.928 29.041 1.00 61.50 114 ASN A CA 1
ATOM 871 C C . ASN A 1 114 ? -21.353 15.516 29.620 1.00 61.50 114 ASN A C 1
ATOM 873 O O . ASN A 1 114 ? -21.159 15.301 30.817 1.00 61.50 114 ASN A O 1
ATOM 877 N N . ALA A 1 115 ? -21.429 14.554 28.706 1.00 73.12 115 ALA A N 1
ATOM 878 C CA . ALA A 1 115 ? -21.150 13.157 28.965 1.00 73.12 115 ALA A CA 1
ATOM 879 C C . ALA A 1 115 ? -19.732 12.957 29.522 1.00 73.12 115 ALA A C 1
ATOM 881 O O . ALA A 1 115 ? -18.779 13.584 29.055 1.00 73.12 115 ALA A O 1
ATOM 882 N N . ASP A 1 116 ? -19.587 12.016 30.450 1.00 87.00 116 ASP A N 1
ATOM 883 C CA . ASP A 1 116 ? -18.306 11.357 30.708 1.00 87.00 116 ASP A CA 1
ATOM 884 C C . ASP A 1 116 ? -18.543 9.842 30.725 1.00 87.00 116 ASP A C 1
ATOM 886 O O . ASP A 1 116 ? -18.788 9.267 31.789 1.00 87.00 116 ASP A O 1
ATOM 890 N N . PRO A 1 117 ? -18.556 9.179 29.552 1.00 92.81 117 PRO A N 1
ATOM 891 C CA . PRO A 1 117 ? -18.836 7.749 29.476 1.00 92.81 117 PRO A CA 1
ATOM 892 C C . PRO A 1 117 ? -17.853 6.918 30.317 1.00 92.81 117 PRO A C 1
ATOM 894 O O . PRO A 1 117 ? -18.259 5.934 30.932 1.00 92.81 117 PRO A O 1
ATOM 897 N N . ALA A 1 118 ? -16.600 7.373 30.451 1.00 93.56 118 ALA A N 1
ATOM 898 C CA . ALA A 1 118 ? -15.569 6.750 31.280 1.00 93.56 118 ALA A CA 1
ATOM 899 C C . ALA A 1 118 ? -15.881 6.785 32.788 1.00 93.56 118 ALA A C 1
ATOM 901 O O . ALA A 1 118 ? -15.367 5.958 33.545 1.00 93.56 118 ALA A O 1
ATOM 902 N N . ALA A 1 119 ? -16.727 7.709 33.256 1.00 91.06 119 ALA A N 1
ATOM 903 C CA . ALA A 1 119 ? -17.158 7.746 34.654 1.00 91.06 119 ALA A CA 1
ATOM 904 C C . ALA A 1 119 ? -18.121 6.598 35.010 1.00 91.06 119 ALA A C 1
ATOM 906 O O . ALA A 1 119 ? -18.240 6.253 36.187 1.00 91.06 119 ALA A O 1
ATOM 907 N N . LEU A 1 120 ? -18.759 5.991 34.000 1.00 93.75 120 LEU A N 1
ATOM 908 C CA . LEU A 1 120 ? -19.644 4.828 34.119 1.00 93.75 120 LEU A CA 1
ATOM 909 C C . LEU A 1 120 ? -18.952 3.501 33.761 1.00 93.75 120 LEU A C 1
ATOM 911 O O . LEU A 1 120 ? -19.615 2.462 33.722 1.00 93.75 120 LEU A O 1
ATOM 915 N N . MET A 1 121 ? -17.633 3.529 33.539 1.00 94.75 121 MET A N 1
ATOM 916 C CA . MET A 1 121 ? -16.803 2.342 33.331 1.00 94.75 121 MET A CA 1
ATOM 917 C C . MET A 1 121 ? -16.139 1.898 34.652 1.00 94.75 121 MET A C 1
ATOM 919 O O . MET A 1 121 ? -15.604 2.751 35.374 1.00 94.75 121 MET A O 1
ATOM 923 N N . PRO A 1 122 ? -16.139 0.590 34.980 1.00 92.31 122 PRO A N 1
ATOM 924 C CA . PRO A 1 122 ? -15.472 0.036 36.156 1.00 92.31 122 PRO A CA 1
ATOM 925 C C . PRO A 1 122 ? -13.976 0.373 36.205 1.00 92.31 122 PRO A C 1
ATOM 927 O O . PRO A 1 122 ? -13.353 0.583 35.160 1.00 92.31 122 PRO A O 1
ATOM 930 N N . PRO A 1 123 ? -13.356 0.366 37.396 1.00 86.69 123 PRO A N 1
ATOM 931 C CA . PRO A 1 123 ? -11.949 0.729 37.549 1.00 86.69 123 PRO A CA 1
ATOM 932 C C . PRO A 1 123 ? -10.997 -0.302 36.919 1.00 86.69 123 PRO A C 1
ATOM 934 O O . PRO A 1 123 ? -9.915 0.074 36.488 1.00 86.69 123 PRO A O 1
ATOM 937 N N . GLY A 1 124 ? -11.419 -1.569 36.809 1.00 85.19 124 GLY A N 1
ATOM 938 C CA . GLY A 1 124 ? -10.691 -2.644 36.118 1.00 85.19 124 GLY A CA 1
ATOM 939 C C . GLY A 1 124 ? -10.941 -2.717 34.607 1.00 85.19 124 GLY A C 1
ATOM 940 O O . GLY A 1 124 ? -10.800 -3.784 34.026 1.00 85.19 124 GLY A O 1
ATOM 941 N N . THR A 1 125 ? -11.383 -1.629 33.969 1.00 92.50 125 THR A N 1
ATOM 942 C CA . THR A 1 125 ? -11.506 -1.587 32.502 1.00 92.50 125 THR A CA 1
ATOM 943 C C . THR A 1 125 ? -10.115 -1.697 31.876 1.00 92.50 125 THR A C 1
ATOM 945 O O . THR A 1 125 ? -9.237 -0.909 32.213 1.00 92.50 125 THR A O 1
ATOM 948 N N . VAL A 1 126 ? -9.928 -2.651 30.962 1.00 91.75 126 VAL A N 1
ATOM 949 C CA . VAL A 1 126 ? -8.625 -2.986 30.355 1.00 91.75 126 VAL A CA 1
ATOM 950 C C . VAL A 1 126 ? -8.415 -2.263 29.020 1.00 91.75 126 VAL A C 1
ATOM 952 O O . VAL A 1 126 ? -7.298 -1.881 28.684 1.00 91.75 126 VAL A O 1
ATOM 955 N N . ALA A 1 127 ? -9.489 -2.033 28.263 1.00 93.69 127 ALA A N 1
ATOM 956 C CA . ALA A 1 127 ? -9.465 -1.256 27.026 1.00 93.69 127 ALA A CA 1
ATOM 957 C C . ALA A 1 127 ? -10.715 -0.379 26.922 1.00 93.69 127 ALA A C 1
ATOM 959 O O . ALA A 1 127 ? -11.801 -0.789 27.339 1.00 93.69 127 ALA A O 1
ATOM 960 N N . TYR A 1 128 ? -10.568 0.824 26.374 1.00 96.31 128 TYR A N 1
ATOM 961 C CA . TYR A 1 128 ? -11.633 1.815 26.296 1.00 96.31 128 TYR A CA 1
ATOM 962 C C . TYR A 1 128 ? -11.529 2.677 25.033 1.00 96.31 128 TYR A C 1
ATOM 964 O O . TYR A 1 128 ? -10.444 3.108 24.642 1.00 96.31 128 TYR A O 1
ATOM 972 N N . VAL A 1 129 ? -12.675 2.956 24.415 1.00 96.31 129 VAL A N 1
ATOM 973 C CA . VAL A 1 129 ? -12.815 3.804 23.225 1.00 96.31 129 VAL A CA 1
ATOM 974 C C . VAL A 1 129 ? -13.888 4.857 23.489 1.00 96.31 129 VAL A C 1
ATOM 976 O O . VAL A 1 129 ? -14.980 4.515 23.934 1.00 96.31 129 VAL A O 1
ATOM 979 N N . GLU A 1 130 ? -13.608 6.125 23.191 1.00 95.81 130 GLU A N 1
ATOM 980 C CA . GLU A 1 130 ? -14.528 7.254 23.376 1.00 95.81 130 GLU A CA 1
ATOM 981 C C . GLU A 1 130 ? -14.628 8.120 22.119 1.00 95.81 130 GLU A C 1
ATOM 983 O O . GLU A 1 130 ? -13.617 8.559 21.569 1.00 95.81 130 GLU A O 1
ATOM 988 N N . ILE A 1 131 ? -15.860 8.432 21.720 1.00 89.69 131 ILE A N 1
ATOM 989 C CA . ILE A 1 131 ? -16.185 9.533 20.810 1.00 89.69 131 ILE A CA 1
ATOM 990 C C . ILE A 1 131 ? -16.784 10.624 21.699 1.00 89.69 131 ILE A C 1
ATOM 992 O O . ILE A 1 131 ? -17.961 10.567 22.072 1.00 89.69 131 ILE A O 1
ATOM 996 N N . GLY A 1 132 ? -15.948 11.575 22.121 1.00 82.12 132 GLY A N 1
ATOM 997 C CA . GLY A 1 132 ? -16.251 12.422 23.277 1.00 82.12 132 GLY A CA 1
ATOM 998 C C . GLY A 1 132 ? -17.359 13.449 23.039 1.00 82.12 132 GLY A C 1
ATOM 999 O O . GLY A 1 132 ? -18.174 13.678 23.926 1.00 82.12 132 GLY A O 1
ATOM 1000 N N . SER A 1 133 ? -17.457 14.028 21.837 1.00 85.19 133 SER A N 1
ATOM 1001 C CA . SER A 1 133 ? -18.573 14.915 21.468 1.00 85.19 133 SER A CA 1
ATOM 1002 C C . SER A 1 133 ? -19.027 14.706 20.012 1.00 85.19 133 SER A C 1
ATOM 1004 O O . SER A 1 133 ? -18.766 15.549 19.150 1.00 85.19 133 SER A O 1
ATOM 1006 N N . PRO A 1 134 ? -19.728 13.593 19.699 1.00 84.75 134 PRO A N 1
ATOM 1007 C CA . PRO A 1 134 ? -20.041 13.203 18.321 1.00 84.75 134 PRO A CA 1
ATOM 1008 C C . PRO A 1 134 ? -20.796 14.296 17.553 1.00 84.75 134 PRO A C 1
ATOM 1010 O O . PRO A 1 134 ? -20.481 14.579 16.401 1.00 84.75 134 PRO A O 1
ATOM 1013 N N . GLY A 1 135 ? -21.740 14.980 18.210 1.00 82.88 135 GLY A N 1
ATOM 1014 C CA . GLY A 1 135 ? -22.503 16.057 17.584 1.00 82.88 135 GLY A CA 1
ATOM 1015 C C . GLY A 1 135 ? -21.666 17.285 17.196 1.00 82.88 135 GLY A C 1
ATOM 1016 O O . GLY A 1 135 ? -21.899 17.863 16.136 1.00 82.88 135 GLY A O 1
ATOM 1017 N N . LYS A 1 136 ? -20.657 17.642 18.006 1.00 83.69 136 LYS A N 1
ATOM 1018 C CA . LYS A 1 136 ? -19.699 18.728 17.722 1.00 83.69 136 LYS A CA 1
ATOM 1019 C C . LYS A 1 136 ? -18.749 18.351 16.582 1.00 83.69 136 LYS A C 1
ATOM 1021 O O . LYS A 1 136 ? -18.417 19.199 15.756 1.00 83.69 136 LYS A O 1
ATOM 1026 N N . GLN A 1 137 ? -18.339 17.083 16.512 1.00 84.75 137 GLN A N 1
ATOM 1027 C CA . GLN A 1 137 ? -17.511 16.568 15.417 1.00 84.75 137 GLN A CA 1
ATOM 1028 C C . GLN A 1 137 ? -18.280 16.594 14.090 1.00 84.75 137 GLN A C 1
ATOM 1030 O O . GLN A 1 137 ? -17.788 17.149 13.113 1.00 84.75 137 GLN A O 1
ATOM 1035 N N . ILE A 1 138 ? -19.530 16.115 14.082 1.00 82.81 138 ILE A N 1
ATOM 1036 C CA . ILE A 1 138 ? -20.444 16.209 12.931 1.00 82.81 138 ILE A CA 1
ATOM 1037 C C . ILE A 1 138 ? -20.603 17.661 12.463 1.00 82.81 138 ILE A C 1
ATOM 1039 O O . ILE A 1 138 ? -20.519 17.938 11.271 1.00 82.81 138 ILE A O 1
ATOM 1043 N N . GLU A 1 139 ? -20.826 18.603 13.381 1.00 82.88 139 GLU A N 1
ATOM 1044 C CA . GLU A 1 139 ? -20.927 20.024 13.039 1.00 82.88 139 GLU A CA 1
ATOM 1045 C C . GLU A 1 139 ? -19.617 20.588 12.468 1.00 82.88 139 GLU A C 1
ATOM 1047 O O . GLU A 1 139 ? -19.654 21.326 11.487 1.00 82.88 139 GLU A O 1
ATOM 1052 N N . THR A 1 140 ? -18.467 20.198 13.021 1.00 83.69 140 THR A N 1
ATOM 1053 C CA . THR A 1 140 ? -17.146 20.611 12.523 1.00 83.69 140 THR A CA 1
ATOM 1054 C C . THR A 1 140 ? -16.905 20.099 11.101 1.00 83.69 140 THR A C 1
ATOM 1056 O O . THR A 1 140 ? -16.565 20.893 10.229 1.00 83.69 140 THR A O 1
ATOM 1059 N N . ILE A 1 141 ? -17.166 18.813 10.840 1.00 82.19 141 ILE A N 1
ATOM 1060 C CA . ILE A 1 141 ? -17.022 18.195 9.512 1.00 82.19 141 ILE A CA 1
ATOM 1061 C C . ILE A 1 141 ? -17.976 18.846 8.501 1.00 82.19 141 ILE A C 1
ATOM 1063 O O . ILE A 1 141 ? -17.544 19.240 7.422 1.00 82.19 141 ILE A O 1
ATOM 1067 N N . LEU A 1 142 ? -19.253 19.037 8.849 1.00 79.69 142 LEU A N 1
ATOM 1068 C CA . LEU A 1 142 ? -20.219 19.697 7.960 1.00 79.69 142 LEU A CA 1
ATOM 1069 C C . LEU A 1 142 ? -19.831 21.150 7.651 1.00 79.69 142 LEU A C 1
ATOM 1071 O O . LEU A 1 142 ? -19.996 21.590 6.520 1.00 79.69 142 LEU A O 1
ATOM 1075 N N . ASN A 1 143 ? -19.277 21.884 8.620 1.00 82.19 143 ASN A N 1
ATOM 1076 C CA . ASN A 1 143 ? -18.779 23.242 8.389 1.00 82.19 143 ASN A CA 1
ATOM 1077 C C . ASN A 1 143 ? -17.525 23.264 7.494 1.00 82.19 143 ASN A C 1
ATOM 1079 O O . ASN A 1 143 ? -17.347 24.218 6.743 1.00 82.19 143 ASN A O 1
ATOM 1083 N N . MET A 1 144 ? -16.675 22.230 7.545 1.00 81.25 144 MET A N 1
ATOM 1084 C CA . MET A 1 144 ? -15.531 22.073 6.632 1.00 81.25 144 MET A CA 1
ATOM 1085 C C . MET A 1 144 ? -15.969 21.718 5.203 1.00 81.25 144 MET A C 1
ATOM 1087 O O . MET A 1 144 ? -15.353 22.190 4.252 1.00 81.25 144 MET A O 1
ATOM 1091 N N . LEU A 1 145 ? -17.030 20.915 5.051 1.00 79.25 145 LEU A N 1
ATOM 1092 C CA . LEU A 1 145 ? -17.590 20.475 3.763 1.00 79.25 145 LEU A CA 1
ATOM 1093 C C . LEU A 1 145 ? -18.637 21.431 3.169 1.00 79.25 145 LEU A C 1
ATOM 1095 O O . LEU A 1 145 ? -19.181 21.152 2.099 1.00 79.25 145 LEU A O 1
ATOM 1099 N N . LYS A 1 146 ? -18.945 22.540 3.842 1.00 81.25 146 LYS A N 1
ATOM 1100 C CA . LYS A 1 146 ? -19.910 23.534 3.368 1.00 81.25 146 LYS A CA 1
ATOM 1101 C C . LYS A 1 146 ? -19.464 24.137 2.032 1.00 81.25 146 LYS A C 1
ATOM 1103 O O . LYS A 1 146 ? -18.279 24.394 1.842 1.00 81.25 146 LYS A O 1
ATOM 1108 N N . ASP A 1 147 ? -20.413 24.391 1.134 1.00 74.75 147 ASP A N 1
ATOM 1109 C CA . ASP A 1 147 ? -20.195 24.917 -0.215 1.00 74.75 147 ASP A CA 1
ATOM 1110 C C . ASP A 1 147 ? -19.329 23.978 -1.103 1.00 74.75 147 ASP A C 1
ATOM 1112 O O . ASP A 1 147 ? -18.715 24.416 -2.076 1.00 74.75 147 ASP A O 1
ATOM 1116 N N . THR A 1 148 ? -19.287 22.672 -0.788 1.00 72.75 148 THR A N 1
ATOM 1117 C CA . THR A 1 148 ? -18.666 21.611 -1.614 1.00 72.75 148 THR A CA 1
ATOM 1118 C C . THR A 1 148 ? -19.726 20.668 -2.214 1.00 72.75 148 THR A C 1
ATOM 1120 O O . THR A 1 148 ? -20.829 20.575 -1.670 1.00 72.75 148 THR A O 1
ATOM 1123 N N . PRO A 1 149 ? -19.402 19.865 -3.251 1.00 61.25 149 PRO A N 1
ATOM 1124 C CA . PRO A 1 149 ? -20.276 18.774 -3.716 1.00 61.25 149 PRO A CA 1
ATOM 1125 C C . PRO A 1 149 ? -20.649 17.758 -2.619 1.00 61.25 149 PRO A C 1
ATOM 1127 O O . PRO A 1 149 ? -21.677 17.090 -2.706 1.00 61.25 149 PRO A O 1
ATOM 1130 N N . PHE A 1 150 ? -19.835 17.675 -1.562 1.00 62.78 150 PHE A N 1
ATOM 1131 C CA . PHE A 1 150 ? -19.991 16.775 -0.422 1.00 62.78 150 PHE A CA 1
ATOM 1132 C C . PHE A 1 150 ? -20.845 17.368 0.718 1.00 62.78 150 PHE A C 1
ATOM 1134 O O . PHE A 1 150 ? -21.093 16.674 1.703 1.00 62.78 150 PHE A O 1
ATOM 1141 N N . GLU A 1 151 ? -21.328 18.617 0.604 1.00 65.44 151 GLU A N 1
ATOM 1142 C CA . GLU A 1 151 ? -22.189 19.260 1.620 1.00 65.44 151 GLU A CA 1
ATOM 1143 C C . GLU A 1 151 ? -23.486 18.469 1.867 1.00 65.44 151 GLU A C 1
ATOM 1145 O O . GLU A 1 151 ? -24.011 18.445 2.982 1.00 65.44 151 GLU A O 1
ATOM 1150 N N . ASN A 1 152 ? -23.984 17.773 0.839 1.00 63.12 152 ASN A N 1
ATOM 1151 C CA . ASN A 1 152 ? -25.124 16.870 0.942 1.00 63.12 152 ASN A CA 1
ATOM 1152 C C . ASN A 1 152 ? -24.735 15.439 0.518 1.00 63.12 152 ASN A C 1
ATOM 1154 O O . ASN A 1 152 ? -24.899 15.090 -0.654 1.00 63.12 152 ASN A O 1
ATOM 1158 N N . PRO A 1 153 ? -24.296 14.576 1.457 1.00 50.78 153 PRO A N 1
ATOM 1159 C CA . PRO A 1 153 ? -23.915 13.191 1.163 1.00 50.78 153 PRO A CA 1
ATOM 1160 C C . PRO A 1 153 ? -25.007 12.376 0.452 1.00 50.78 153 PRO A C 1
ATOM 1162 O O . PRO A 1 153 ? -24.700 11.452 -0.295 1.00 50.78 153 PRO A O 1
ATOM 1165 N N . LEU A 1 154 ? -26.285 12.734 0.637 1.00 49.31 154 LEU A N 1
ATOM 1166 C CA . LEU A 1 154 ? -27.406 12.066 -0.029 1.00 49.31 154 LEU A CA 1
ATOM 1167 C C . LEU A 1 154 ? -27.479 12.340 -1.529 1.00 49.31 154 LEU A C 1
ATOM 1169 O O . LEU A 1 154 ? -27.973 11.492 -2.268 1.00 49.31 154 LEU A O 1
ATOM 1173 N N . ALA A 1 155 ? -26.997 13.498 -1.987 1.00 49.50 155 ALA A N 1
ATOM 1174 C CA . ALA A 1 155 ? -27.000 13.831 -3.408 1.00 49.50 155 ALA A CA 1
ATOM 1175 C C . ALA A 1 155 ? -26.065 12.902 -4.201 1.00 49.50 155 ALA A C 1
ATOM 1177 O O . ALA A 1 155 ? -26.399 12.516 -5.317 1.00 49.50 155 ALA A O 1
ATOM 1178 N N . MET A 1 156 ? -24.947 12.475 -3.601 1.00 43.03 156 MET A N 1
ATOM 1179 C CA . MET A 1 156 ? -23.986 11.571 -4.246 1.00 43.03 156 MET A CA 1
ATOM 1180 C C . MET A 1 156 ? -24.408 10.093 -4.235 1.00 43.03 156 MET A C 1
ATOM 1182 O O . MET A 1 156 ? -23.917 9.314 -5.041 1.00 43.03 156 MET A O 1
ATOM 1186 N N . ILE A 1 157 ? -25.337 9.699 -3.357 1.00 45.72 157 ILE A N 1
ATOM 1187 C CA . ILE A 1 157 ? -25.900 8.333 -3.307 1.00 45.72 157 ILE A CA 1
ATOM 1188 C C . ILE A 1 157 ? -27.103 8.200 -4.280 1.00 45.72 157 ILE A C 1
ATOM 1190 O O . ILE A 1 157 ? -27.645 7.118 -4.485 1.00 45.72 157 ILE A O 1
ATOM 1194 N N . GLY A 1 158 ? -27.524 9.297 -4.925 1.00 40.53 158 GLY A N 1
ATOM 1195 C CA . GLY A 1 158 ? -28.784 9.426 -5.670 1.00 40.53 158 GLY A CA 1
ATOM 1196 C C . GLY A 1 158 ? -28.912 8.704 -7.022 1.00 40.53 158 GLY A C 1
ATOM 1197 O O . GLY A 1 158 ? -29.932 8.886 -7.687 1.00 40.53 158 GLY A O 1
ATOM 1198 N N . HIS A 1 159 ? -27.943 7.887 -7.444 1.00 37.22 159 HIS A N 1
ATOM 1199 C CA . HIS A 1 159 ? -28.015 7.105 -8.688 1.00 37.22 159 HIS A CA 1
ATOM 1200 C C . HIS A 1 159 ? -28.184 5.599 -8.413 1.00 37.22 159 HIS A C 1
ATOM 1202 O O . HIS A 1 159 ? -27.251 4.818 -8.559 1.00 37.22 159 HIS A O 1
ATOM 1208 N N . GLY A 1 160 ? -29.402 5.182 -8.042 1.00 34.53 160 GLY A N 1
ATOM 1209 C CA . GLY A 1 160 ? -29.736 3.763 -7.846 1.00 34.53 160 GLY A CA 1
ATOM 1210 C C . GLY A 1 160 ? -31.211 3.493 -7.511 1.00 34.53 160 GLY A C 1
ATOM 1211 O O . GLY A 1 160 ? -31.636 3.705 -6.383 1.00 34.53 160 GLY A O 1
ATOM 1212 N N . SER A 1 161 ? -31.969 3.026 -8.513 1.00 32.84 161 SER A N 1
ATOM 1213 C CA . SER A 1 161 ? -33.273 2.318 -8.468 1.00 32.84 161 SER A CA 1
ATOM 1214 C C . SER A 1 161 ? -34.208 2.461 -7.244 1.00 32.84 161 SER A C 1
ATOM 1216 O O . SER A 1 161 ? -33.932 1.969 -6.150 1.00 32.84 161 SER A O 1
ATOM 1218 N N . SER A 1 162 ? -35.436 2.937 -7.482 1.00 38.25 162 SER A N 1
ATOM 1219 C CA . SER A 1 162 ? -36.571 2.765 -6.560 1.00 38.25 162 SER A CA 1
ATOM 1220 C C . SER A 1 162 ? -37.297 1.429 -6.791 1.00 38.25 162 SER A C 1
ATOM 1222 O O . SER A 1 162 ? -37.887 1.246 -7.857 1.00 38.25 162 SER A O 1
ATOM 1224 N N . GLY A 1 163 ? -37.325 0.541 -5.790 1.00 35.47 163 GLY A N 1
ATOM 1225 C CA . GLY A 1 163 ? -38.111 -0.702 -5.833 1.00 35.47 163 GLY A CA 1
ATOM 1226 C C . GLY A 1 163 ? -37.745 -1.735 -4.757 1.00 35.47 163 GLY A C 1
ATOM 1227 O O . GLY A 1 163 ? -36.796 -2.475 -4.940 1.00 35.47 163 GLY A O 1
ATOM 1228 N N . GLU A 1 164 ? -38.551 -1.782 -3.690 1.00 39.22 164 GLU A N 1
ATOM 1229 C CA . GLU A 1 164 ? -38.744 -2.868 -2.698 1.00 39.22 164 GLU A CA 1
ATOM 1230 C C . GLU A 1 164 ? -37.551 -3.445 -1.881 1.00 39.22 164 GLU A C 1
ATOM 1232 O O . GLU A 1 164 ? -36.528 -3.887 -2.385 1.00 39.22 164 GLU A O 1
ATOM 1237 N N . SER A 1 165 ? -37.783 -3.541 -0.560 1.00 36.91 165 SER A N 1
ATOM 1238 C CA . SER A 1 165 ? -36.867 -3.954 0.526 1.00 36.91 165 SER A CA 1
ATOM 1239 C C . SER A 1 165 ? -35.676 -3.011 0.808 1.00 36.91 165 SER A C 1
ATOM 1241 O O . SER A 1 165 ? -34.899 -2.651 -0.068 1.00 36.91 165 SER A O 1
ATOM 1243 N N . MET A 1 166 ? -35.539 -2.578 2.071 1.00 36.34 166 MET A N 1
ATOM 1244 C CA . MET A 1 166 ? -34.508 -1.613 2.485 1.00 36.34 166 MET A CA 1
ATOM 1245 C C . MET A 1 166 ? -33.129 -2.274 2.598 1.00 36.34 166 MET A C 1
ATOM 1247 O O . MET A 1 166 ? -32.795 -2.851 3.632 1.00 36.34 166 MET A O 1
ATOM 1251 N N . GLY A 1 167 ? -32.313 -2.140 1.552 1.00 42.97 167 GLY A N 1
ATOM 1252 C CA . GLY A 1 167 ? -30.896 -2.507 1.596 1.00 42.97 167 GLY A CA 1
ATOM 1253 C C . GLY A 1 167 ? -30.056 -1.567 2.487 1.00 42.97 167 GLY A C 1
ATOM 1254 O O . GLY A 1 167 ? -30.474 -0.434 2.755 1.00 42.97 167 GLY A O 1
ATOM 1255 N N . PRO A 1 168 ? -28.839 -1.972 2.909 1.00 37.16 168 PRO A N 1
ATOM 1256 C CA . PRO A 1 168 ? -27.983 -1.181 3.804 1.00 37.16 168 PRO A CA 1
ATOM 1257 C C . PRO A 1 168 ? -27.713 0.253 3.321 1.00 37.16 168 PRO A C 1
ATOM 1259 O O . PRO A 1 168 ? -27.733 1.189 4.117 1.00 37.16 168 PRO A O 1
ATOM 1262 N N . GLN A 1 169 ? -27.538 0.451 2.010 1.00 41.72 169 GLN A N 1
ATOM 1263 C CA . GLN A 1 169 ? -27.333 1.771 1.398 1.00 41.72 169 GLN A CA 1
ATOM 1264 C C . GLN A 1 169 ? -28.556 2.691 1.557 1.00 41.72 169 GLN A C 1
ATOM 1266 O O . GLN A 1 169 ? -28.407 3.870 1.881 1.00 41.72 169 GLN A O 1
ATOM 1271 N N . GLN A 1 170 ? -29.775 2.157 1.413 1.00 49.16 170 GLN A N 1
ATOM 1272 C CA . GLN A 1 170 ? -31.003 2.924 1.645 1.00 49.16 170 GLN A CA 1
ATOM 1273 C C . GLN A 1 170 ? -31.166 3.271 3.129 1.00 49.16 170 GLN A C 1
ATOM 1275 O O . GLN A 1 170 ? -31.528 4.405 3.446 1.00 49.16 170 GLN A O 1
ATOM 1280 N N . ILE A 1 171 ? -30.809 2.358 4.042 1.00 49.50 171 ILE A N 1
ATOM 1281 C CA . ILE A 1 171 ? -30.782 2.633 5.487 1.00 49.50 171 ILE A CA 1
ATOM 1282 C C . ILE A 1 171 ? -29.811 3.785 5.787 1.00 49.50 171 ILE A C 1
ATOM 1284 O O . ILE A 1 171 ? -30.216 4.767 6.410 1.00 49.50 171 ILE A O 1
ATOM 1288 N N . ILE A 1 172 ? -28.579 3.736 5.272 1.00 49.47 172 ILE A N 1
ATOM 1289 C CA . ILE A 1 172 ? -27.582 4.811 5.415 1.00 49.47 172 ILE A CA 1
ATOM 1290 C C . ILE A 1 172 ? -28.119 6.143 4.861 1.00 49.47 172 ILE A C 1
ATOM 1292 O O . ILE A 1 172 ? -28.055 7.161 5.551 1.00 49.47 172 ILE A O 1
ATOM 1296 N N . SER A 1 173 ? -28.743 6.140 3.678 1.00 52.28 173 SER A N 1
ATOM 1297 C CA . SER A 1 173 ? -29.356 7.345 3.097 1.00 52.28 173 SER A CA 1
ATOM 1298 C C . SER A 1 173 ? -30.515 7.902 3.945 1.00 52.28 173 SER A C 1
ATOM 1300 O O . SER A 1 173 ? -30.680 9.113 4.082 1.00 52.28 173 SER A O 1
ATOM 1302 N N . SER A 1 174 ? -31.292 7.032 4.597 1.00 54.38 174 SER A N 1
ATOM 1303 C CA . SER A 1 174 ? -32.377 7.457 5.484 1.00 54.38 174 SER A CA 1
ATOM 1304 C C . SER A 1 174 ? -31.849 8.073 6.784 1.00 54.38 174 SER A C 1
ATOM 1306 O O . SER A 1 174 ? -32.454 9.012 7.301 1.00 54.38 174 SER A O 1
ATOM 1308 N N . LEU A 1 175 ? -30.699 7.605 7.283 1.00 56.00 175 LEU A N 1
ATOM 1309 C CA . LEU A 1 175 ? -30.052 8.115 8.494 1.00 56.00 175 LEU A CA 1
ATOM 1310 C C . LEU A 1 175 ? -29.316 9.440 8.249 1.00 56.00 175 LEU A C 1
ATOM 1312 O O . LEU A 1 175 ? -29.303 10.295 9.127 1.00 56.00 175 LEU A O 1
ATOM 1316 N N . LEU A 1 176 ? -28.751 9.653 7.060 1.00 61.69 176 LEU A N 1
ATOM 1317 C CA . LEU A 1 176 ? -28.000 10.870 6.721 1.00 61.69 176 LEU A CA 1
ATOM 1318 C C . LEU A 1 176 ? -28.883 12.050 6.256 1.00 61.69 176 LEU A C 1
ATOM 1320 O O . LEU A 1 176 ? -28.370 13.061 5.778 1.00 61.69 176 LEU A O 1
ATOM 1324 N N . ASN A 1 177 ? -30.211 11.967 6.411 1.00 69.81 177 ASN A N 1
ATOM 1325 C CA . ASN A 1 177 ? -31.119 13.058 6.038 1.00 69.81 177 ASN A CA 1
ATOM 1326 C C . ASN A 1 177 ? -30.999 14.287 6.968 1.00 69.81 177 ASN A C 1
ATOM 1328 O O . ASN A 1 177 ? -30.665 14.125 8.142 1.00 69.81 177 ASN A O 1
ATOM 1332 N N . PRO A 1 178 ? -31.310 15.519 6.507 1.00 69.88 178 PRO A N 1
ATOM 1333 C CA . PRO A 1 178 ? -31.093 16.738 7.296 1.00 69.88 178 PRO A CA 1
ATOM 1334 C C . PRO A 1 178 ? -31.781 16.755 8.668 1.00 69.88 178 PRO A C 1
ATOM 1336 O O . PRO A 1 178 ? -31.230 17.306 9.622 1.00 69.88 178 PRO A O 1
ATOM 1339 N N . SER A 1 179 ? -32.959 16.137 8.796 1.00 72.25 179 SER A N 1
ATOM 1340 C CA . SER A 1 179 ? -33.668 16.022 10.074 1.00 72.25 179 SER A CA 1
ATOM 1341 C C . SER A 1 179 ? -32.957 15.051 11.017 1.00 72.25 179 SER A C 1
ATOM 1343 O O . SER A 1 179 ? -32.695 15.405 12.162 1.00 72.25 179 SER A O 1
ATOM 1345 N N . MET A 1 180 ? -32.565 13.870 10.535 1.00 74.44 180 MET A N 1
ATOM 1346 C CA . MET A 1 180 ? -31.791 12.903 11.323 1.00 74.44 180 MET A CA 1
ATOM 1347 C C . MET A 1 180 ? -30.397 13.427 11.690 1.00 74.44 180 MET A C 1
ATOM 1349 O O . MET A 1 180 ? -29.967 13.271 12.830 1.00 74.44 180 MET A O 1
ATOM 1353 N N . MET A 1 181 ? -29.728 14.150 10.790 1.00 75.25 181 MET A N 1
ATOM 1354 C CA . MET A 1 181 ? -28.462 14.830 11.076 1.00 75.25 181 MET A CA 1
ATOM 1355 C C . MET A 1 181 ? -28.611 15.919 12.147 1.00 75.25 181 MET A C 1
ATOM 1357 O O . MET A 1 181 ? -27.738 16.054 13.007 1.00 75.25 181 MET A O 1
ATOM 1361 N N . ALA A 1 182 ? -29.719 16.668 12.154 1.00 77.50 182 ALA A N 1
ATOM 1362 C CA . ALA A 1 182 ? -30.025 17.620 13.222 1.00 77.50 182 ALA A CA 1
ATOM 1363 C C . ALA A 1 182 ? -30.261 16.932 14.580 1.00 77.50 182 ALA A C 1
ATOM 1365 O O . ALA A 1 182 ? -29.963 17.519 15.621 1.00 77.50 182 ALA A O 1
ATOM 1366 N N . GLU A 1 183 ? -30.736 15.684 14.588 1.00 80.06 183 GLU A N 1
ATOM 1367 C CA . GLU A 1 183 ? -30.807 14.865 15.797 1.00 80.06 183 GLU A CA 1
ATOM 1368 C C . GLU A 1 183 ? -29.434 14.296 16.196 1.00 80.06 183 GLU A C 1
ATOM 1370 O O . GLU A 1 183 ? -29.060 14.410 17.361 1.00 80.06 183 GLU A O 1
ATOM 1375 N N . PHE A 1 184 ? -28.622 13.775 15.266 1.00 79.31 184 PHE A N 1
ATOM 1376 C CA . PHE A 1 184 ? -27.269 13.274 15.565 1.00 79.31 184 PHE A CA 1
ATOM 1377 C C . PHE A 1 184 ? -26.338 14.358 16.135 1.00 79.31 184 PHE A C 1
ATOM 1379 O O . PHE A 1 184 ? -25.563 14.084 17.055 1.00 79.31 184 PHE A O 1
ATOM 1386 N N . LYS A 1 185 ? -26.491 15.621 15.708 1.00 79.19 185 LYS A N 1
ATOM 1387 C CA . LYS A 1 185 ? -25.841 16.797 16.327 1.00 79.19 185 LYS A CA 1
ATOM 1388 C C . LYS A 1 185 ? -26.146 16.968 17.827 1.00 79.19 185 LYS A C 1
ATOM 1390 O O . LYS A 1 185 ? -25.445 17.710 18.523 1.00 79.19 185 LYS A O 1
ATOM 1395 N N . LYS A 1 186 ? -27.167 16.293 18.367 1.00 81.44 186 LYS A N 1
ATOM 1396 C CA . LYS A 1 186 ? -27.539 16.332 19.792 1.00 81.44 186 LYS A CA 1
ATOM 1397 C C . LYS A 1 186 ? -26.821 15.286 20.642 1.00 81.44 186 LYS A C 1
ATOM 1399 O O . LYS A 1 186 ? -26.819 15.458 21.857 1.00 81.44 186 LYS A O 1
ATOM 1404 N N . ILE A 1 187 ? -26.168 14.278 20.054 1.00 84.06 187 ILE A N 1
ATOM 1405 C CA . ILE A 1 187 ? -25.387 13.290 20.815 1.00 84.06 187 ILE A CA 1
ATOM 1406 C C . ILE A 1 187 ? -24.239 14.008 21.544 1.00 84.06 187 ILE A C 1
ATOM 1408 O O . ILE A 1 187 ? -23.563 14.873 20.976 1.00 84.06 187 ILE A O 1
ATOM 1412 N N . ARG A 1 188 ? -24.052 13.690 22.832 1.00 84.31 188 ARG A N 1
ATOM 1413 C CA . ARG A 1 188 ? -23.113 14.387 23.734 1.00 84.31 188 ARG A CA 1
ATOM 1414 C C . ARG A 1 188 ? -21.904 13.571 24.168 1.00 84.31 188 ARG A C 1
ATOM 1416 O O . ARG A 1 188 ? -21.009 14.161 24.752 1.00 84.31 188 ARG A O 1
ATOM 1423 N N . GLY A 1 189 ? -21.878 12.275 23.875 1.00 87.81 189 GLY A N 1
ATOM 1424 C CA . GLY A 1 189 ? -20.732 11.400 24.111 1.00 87.81 189 GLY A CA 1
ATOM 1425 C C . GLY A 1 189 ? -21.113 9.932 23.964 1.00 87.81 189 GLY A C 1
ATOM 1426 O O . GLY A 1 189 ? -22.253 9.551 24.248 1.00 87.81 189 GLY A O 1
ATOM 1427 N N . MET A 1 190 ? -20.160 9.118 23.522 1.00 91.50 190 MET A N 1
ATOM 1428 C CA . MET A 1 190 ? -20.279 7.664 23.447 1.00 91.50 190 MET A CA 1
ATOM 1429 C C . MET A 1 190 ? -18.969 7.031 23.912 1.00 91.50 190 MET A C 1
ATOM 1431 O O . MET A 1 190 ? -17.902 7.488 23.511 1.00 91.50 190 MET A O 1
ATOM 1435 N N . GLY A 1 191 ? -19.048 5.988 24.736 1.00 95.69 191 GLY A N 1
ATOM 1436 C CA . GLY A 1 191 ? -17.886 5.228 25.185 1.00 95.69 191 GLY A CA 1
ATOM 1437 C C . GLY A 1 191 ? -18.149 3.728 25.212 1.00 95.69 191 GLY A C 1
ATOM 1438 O O . GLY A 1 191 ? -19.266 3.294 25.493 1.00 95.69 191 GLY A O 1
ATOM 1439 N N . ILE A 1 192 ? -17.114 2.947 24.927 1.00 96.69 192 ILE A N 1
ATOM 1440 C CA . ILE A 1 192 ? -17.115 1.483 24.944 1.00 96.69 192 ILE A CA 1
ATOM 1441 C C . ILE A 1 192 ? -15.945 1.041 25.819 1.00 96.69 192 ILE A C 1
ATOM 1443 O O . ILE A 1 192 ? -14.813 1.432 25.552 1.00 96.69 192 ILE A O 1
ATOM 1447 N N . GLY A 1 193 ? -16.205 0.253 26.860 1.00 95.81 193 GLY A N 1
ATOM 1448 C CA . GLY A 1 193 ? -15.192 -0.279 27.771 1.00 95.81 193 GLY A CA 1
ATOM 1449 C C . GLY A 1 193 ? -15.237 -1.802 27.835 1.00 95.81 193 GLY A C 1
ATOM 1450 O O . GLY A 1 193 ? -16.310 -2.384 27.982 1.00 95.81 193 GLY A O 1
ATOM 1451 N N . ILE A 1 194 ? -14.073 -2.443 27.754 1.00 93.00 194 ILE A N 1
ATOM 1452 C CA . ILE A 1 194 ? -13.893 -3.882 27.968 1.00 93.00 194 ILE A CA 1
ATOM 1453 C C . ILE A 1 194 ? -13.407 -4.082 29.405 1.00 93.00 194 ILE A C 1
ATOM 1455 O O . ILE A 1 194 ? -12.299 -3.672 29.754 1.00 93.00 194 ILE A O 1
ATOM 1459 N N . ALA A 1 195 ? -14.243 -4.692 30.246 1.00 87.56 195 ALA A N 1
ATOM 1460 C CA . ALA A 1 195 ? -13.990 -4.850 31.679 1.00 87.56 195 ALA A CA 1
ATOM 1461 C C . ALA A 1 195 ? -13.049 -6.020 32.023 1.00 87.56 195 ALA A C 1
ATOM 1463 O O . ALA A 1 195 ? -12.501 -6.051 33.116 1.00 87.56 195 ALA A O 1
ATOM 1464 N N . GLU A 1 196 ? -12.870 -6.986 31.118 1.00 82.38 196 GLU A N 1
ATOM 1465 C CA . GLU A 1 196 ? -11.814 -8.008 31.172 1.00 82.38 196 GLU A CA 1
ATOM 1466 C C . GLU A 1 196 ? -11.673 -8.694 29.805 1.00 82.38 196 GLU A C 1
ATOM 1468 O O . GLU A 1 196 ? -12.645 -8.791 29.051 1.00 82.38 196 GLU A O 1
ATOM 1473 N N . ILE A 1 197 ? -10.479 -9.200 29.485 1.00 77.62 197 ILE A N 1
ATOM 1474 C CA . ILE A 1 197 ? -10.281 -10.067 28.314 1.00 77.62 197 ILE A CA 1
ATOM 1475 C C . ILE A 1 197 ? -10.684 -11.495 28.704 1.00 77.62 197 ILE A C 1
ATOM 1477 O O . ILE A 1 197 ? -10.232 -12.015 29.724 1.00 77.62 197 ILE A O 1
ATOM 1481 N N . ALA A 1 198 ? -11.536 -12.126 27.895 1.00 70.69 198 ALA A N 1
ATOM 1482 C CA . ALA A 1 198 ? -12.027 -13.488 28.098 1.00 70.69 198 ALA A CA 1
ATOM 1483 C C . ALA A 1 198 ? -12.199 -14.210 26.752 1.00 70.69 198 ALA A C 1
ATOM 1485 O O . ALA A 1 198 ? -12.433 -13.575 25.729 1.00 70.69 198 ALA A O 1
ATOM 1486 N N . GLN A 1 199 ? -12.108 -15.542 26.769 1.00 64.44 199 GLN A N 1
ATOM 1487 C CA . GLN A 1 199 ? -11.917 -16.370 25.570 1.00 64.44 199 GLN A CA 1
ATOM 1488 C C . GLN A 1 199 ? -13.109 -16.399 24.590 1.00 64.44 199 GLN A C 1
ATOM 1490 O O . GLN A 1 199 ? -12.887 -16.546 23.395 1.00 64.44 199 GLN A O 1
ATOM 1495 N N . ASN A 1 200 ? -14.351 -16.239 25.079 1.00 64.69 200 ASN A N 1
ATOM 1496 C CA . ASN A 1 200 ? -15.566 -16.443 24.266 1.00 64.69 200 ASN A CA 1
ATOM 1497 C C . ASN A 1 200 ? -16.475 -15.206 24.136 1.00 64.69 200 ASN A C 1
ATOM 1499 O O . ASN A 1 200 ? -17.108 -15.030 23.102 1.00 64.69 200 ASN A O 1
ATOM 1503 N N . ASN A 1 201 ? -16.596 -14.374 25.178 1.00 73.56 201 ASN A N 1
ATOM 1504 C CA . ASN A 1 201 ? -17.344 -13.110 25.116 1.00 73.56 201 ASN A CA 1
ATOM 1505 C C . ASN A 1 201 ? -16.859 -12.149 26.225 1.00 73.56 201 ASN A C 1
ATOM 1507 O O . ASN A 1 201 ? -17.306 -12.281 27.373 1.00 73.56 201 ASN A O 1
ATOM 1511 N N . PRO A 1 202 ? -15.909 -11.238 25.942 1.00 81.50 202 PRO A N 1
ATOM 1512 C CA . PRO A 1 202 ? -15.364 -10.331 26.948 1.00 81.50 202 PRO A CA 1
ATOM 1513 C C . PRO A 1 202 ? -16.449 -9.361 27.458 1.00 81.50 202 PRO A C 1
ATOM 1515 O O . PRO A 1 202 ? -17.114 -8.714 26.644 1.00 81.50 202 PRO A O 1
ATOM 1518 N N . PRO A 1 203 ? -16.651 -9.227 28.786 1.00 88.75 203 PRO A N 1
ATOM 1519 C CA . PRO A 1 203 ? -17.627 -8.306 29.356 1.00 88.75 203 PRO A CA 1
ATOM 1520 C C . PRO A 1 203 ? -17.401 -6.867 28.884 1.00 88.75 203 PRO A C 1
ATOM 1522 O O . PRO A 1 203 ? -16.466 -6.188 29.304 1.00 88.75 203 PRO A O 1
ATOM 1525 N N . THR A 1 204 ? -18.286 -6.413 28.004 1.00 92.81 204 THR A N 1
ATOM 1526 C CA . THR A 1 204 ? -18.214 -5.113 27.341 1.00 92.81 204 THR A CA 1
ATOM 1527 C C . THR A 1 204 ? -19.368 -4.240 27.808 1.00 92.81 204 THR A C 1
ATOM 1529 O O . THR A 1 204 ? -20.504 -4.708 27.911 1.00 92.81 204 THR A O 1
ATOM 1532 N N . ILE A 1 205 ? -19.079 -2.969 28.073 1.00 96.50 205 ILE A N 1
ATOM 1533 C CA . ILE A 1 205 ? -20.037 -1.943 28.482 1.00 96.50 205 ILE A CA 1
ATOM 1534 C C . ILE A 1 205 ? -20.037 -0.852 27.412 1.00 96.50 205 ILE A C 1
ATOM 1536 O O . ILE A 1 205 ? -18.987 -0.315 27.068 1.00 96.50 205 ILE A O 1
ATOM 1540 N N . VAL A 1 206 ? -21.213 -0.504 26.900 1.00 95.81 206 VAL A N 1
ATOM 1541 C CA . VAL A 1 206 ? -21.427 0.612 25.975 1.00 95.81 206 VAL A CA 1
ATOM 1542 C C . VAL A 1 206 ? -22.278 1.657 26.680 1.00 95.81 206 VAL A C 1
ATOM 1544 O O . VAL A 1 206 ? -23.340 1.350 27.218 1.00 95.81 206 VAL A O 1
ATOM 1547 N N . VAL A 1 207 ? -21.817 2.901 26.666 1.00 95.25 207 VAL A N 1
ATOM 1548 C CA . VAL A 1 207 ? -22.491 4.048 27.273 1.00 95.25 207 VAL A CA 1
ATOM 1549 C C . VAL A 1 207 ? -22.716 5.099 26.198 1.00 95.25 207 VAL A C 1
ATOM 1551 O O . VAL A 1 207 ? -21.772 5.542 25.545 1.00 95.25 207 VAL A O 1
ATOM 1554 N N . LEU A 1 208 ? -23.965 5.522 26.029 1.00 91.44 208 LEU A N 1
ATOM 1555 C CA . LEU A 1 208 ? -24.369 6.530 25.057 1.00 91.44 208 LEU A CA 1
ATOM 1556 C C . LEU A 1 208 ? -25.189 7.626 25.740 1.00 91.44 208 LEU A C 1
ATOM 1558 O O . LEU A 1 208 ? -26.176 7.352 26.423 1.00 91.44 208 LEU A O 1
ATOM 1562 N N . TYR A 1 209 ? -24.813 8.877 25.488 1.00 89.62 209 TYR A N 1
ATOM 1563 C CA . TYR A 1 209 ? -25.577 10.059 25.871 1.00 89.62 209 TYR A CA 1
ATOM 1564 C C . TYR A 1 209 ? -26.228 10.666 24.616 1.00 89.62 209 TYR A C 1
ATOM 1566 O O . TYR A 1 209 ? -25.607 11.500 23.945 1.00 89.62 209 TYR A O 1
ATOM 1574 N N . PRO A 1 210 ? -27.470 10.268 24.266 1.00 79.88 210 PRO A N 1
ATOM 1575 C CA . PRO A 1 210 ? -28.131 10.682 23.021 1.00 79.88 210 PRO A CA 1
ATOM 1576 C C . PRO A 1 210 ? -28.514 12.173 22.996 1.00 79.88 210 PRO A C 1
ATOM 1578 O O . PRO A 1 210 ? -28.865 12.709 21.947 1.00 79.88 210 PRO A O 1
ATOM 1581 N N . GLY A 1 211 ? -28.450 12.850 24.148 1.00 76.56 211 GLY A N 1
ATOM 1582 C CA . GLY A 1 211 ? -28.892 14.231 24.312 1.00 76.56 211 GLY A CA 1
ATOM 1583 C C . GLY A 1 211 ? -30.416 14.375 24.267 1.00 76.56 211 GLY A C 1
ATOM 1584 O O . GLY A 1 211 ? -31.163 13.402 24.352 1.00 76.56 211 GLY A O 1
ATOM 1585 N N . LYS A 1 212 ? -30.895 15.620 24.149 1.00 76.44 212 LYS A N 1
ATOM 1586 C CA . LYS A 1 212 ? -32.335 15.946 24.118 1.00 76.44 212 LYS A CA 1
ATOM 1587 C C . LYS A 1 212 ? -32.949 15.672 22.735 1.00 76.44 212 LYS A C 1
ATOM 1589 O O . LYS A 1 212 ? -33.309 16.603 22.015 1.00 76.44 212 LYS A O 1
ATOM 1594 N N . SER A 1 213 ? -33.031 14.395 22.367 1.00 76.31 213 SER A N 1
ATOM 1595 C CA . SER A 1 213 ? -33.641 13.903 21.126 1.00 76.31 213 SER A CA 1
ATOM 1596 C C . SER A 1 213 ? -34.709 12.855 21.434 1.00 76.31 213 SER A C 1
ATOM 1598 O O . SER A 1 213 ? -34.390 11.769 21.912 1.00 76.31 213 SER A O 1
ATOM 1600 N N . ASP A 1 214 ? -35.980 13.148 21.159 1.00 73.88 214 ASP A N 1
ATOM 1601 C CA . ASP A 1 214 ? -37.052 12.143 21.255 1.00 73.88 214 ASP A CA 1
ATOM 1602 C C . ASP A 1 214 ? -36.937 11.099 20.136 1.00 73.88 214 ASP A C 1
ATOM 1604 O O . ASP A 1 214 ? -37.127 9.908 20.372 1.00 73.88 214 ASP A O 1
ATOM 1608 N N . ALA A 1 215 ? -36.550 11.537 18.934 1.00 76.06 215 ALA A N 1
ATOM 1609 C CA . ALA A 1 215 ? -36.427 10.687 17.755 1.00 76.06 215 ALA A CA 1
ATOM 1610 C C . ALA A 1 215 ? -35.306 9.643 17.894 1.00 76.06 215 ALA A C 1
ATOM 1612 O O . ALA A 1 215 ? -35.566 8.452 17.723 1.00 76.06 215 ALA A O 1
ATOM 1613 N N . LEU A 1 216 ? -34.083 10.048 18.272 1.00 74.06 216 LEU A N 1
ATOM 1614 C CA . LEU A 1 216 ? -32.988 9.092 18.489 1.00 74.06 216 LEU A CA 1
ATOM 1615 C C . LEU A 1 216 ? -33.297 8.142 19.640 1.00 74.06 216 LEU A C 1
ATOM 1617 O O . LEU A 1 216 ? -33.054 6.945 19.513 1.00 74.06 216 LEU A O 1
ATOM 1621 N N . ARG A 1 217 ? -33.865 8.647 20.744 1.00 74.31 217 ARG A N 1
ATOM 1622 C CA . ARG A 1 217 ? -34.271 7.792 21.866 1.00 74.31 217 ARG A CA 1
ATOM 1623 C C . ARG A 1 217 ? -35.295 6.753 21.415 1.00 74.31 217 ARG A C 1
ATOM 1625 O O . ARG A 1 217 ? -35.080 5.578 21.684 1.00 74.31 217 ARG A O 1
ATOM 1632 N N . GLY A 1 218 ? -36.324 7.142 20.660 1.00 76.31 218 GLY A N 1
ATOM 1633 C CA . GLY A 1 218 ? -37.312 6.211 20.105 1.00 76.31 218 GLY A CA 1
ATOM 1634 C C . GLY A 1 218 ? -36.703 5.144 19.188 1.00 76.31 218 GLY A C 1
ATOM 1635 O O . GLY A 1 218 ? -37.010 3.964 19.342 1.00 76.31 218 GLY A O 1
ATOM 1636 N N . ILE A 1 219 ? -35.795 5.529 18.283 1.00 78.25 219 ILE A N 1
ATOM 1637 C CA . ILE A 1 219 ? -35.107 4.595 17.371 1.00 78.25 219 ILE A CA 1
ATOM 1638 C C . ILE A 1 219 ? -34.224 3.610 18.149 1.00 78.25 219 ILE A C 1
ATOM 1640 O O . ILE A 1 219 ? -34.298 2.404 17.919 1.00 78.25 219 ILE A O 1
ATOM 1644 N N . ILE A 1 220 ? -33.420 4.094 19.100 1.00 77.19 220 ILE A N 1
ATOM 1645 C CA . ILE A 1 220 ? -32.522 3.237 19.888 1.00 77.19 220 ILE A CA 1
ATOM 1646 C C . ILE A 1 220 ? -33.330 2.312 20.808 1.00 77.19 220 ILE A C 1
ATOM 1648 O O . ILE A 1 220 ? -33.025 1.127 20.901 1.00 77.19 220 ILE A O 1
ATOM 1652 N N . GLN A 1 221 ? -34.395 2.807 21.444 1.00 75.81 221 GLN A N 1
ATOM 1653 C CA . GLN A 1 221 ? -35.296 1.986 22.263 1.00 75.81 221 GLN A CA 1
ATOM 1654 C C . GLN A 1 221 ? -35.996 0.902 21.435 1.00 75.81 221 GLN A C 1
ATOM 1656 O O . GLN A 1 221 ? -36.097 -0.235 21.889 1.00 75.81 221 GLN A O 1
ATOM 1661 N N . MET A 1 222 ? -36.425 1.222 20.209 1.00 75.94 222 MET A N 1
ATOM 1662 C CA . MET A 1 222 ? -36.990 0.245 19.277 1.00 75.94 222 MET A CA 1
ATOM 1663 C C . MET A 1 222 ? -35.961 -0.832 18.906 1.00 75.94 222 MET A C 1
ATOM 1665 O O . MET A 1 222 ? -36.264 -2.018 19.008 1.00 75.94 222 MET A O 1
ATOM 1669 N N . ALA A 1 223 ? -34.735 -0.437 18.544 1.00 75.19 223 ALA A N 1
ATOM 1670 C CA . ALA A 1 223 ? -33.653 -1.367 18.215 1.00 75.19 223 ALA A CA 1
ATOM 1671 C C . ALA A 1 223 ? -33.307 -2.294 19.395 1.00 75.19 223 ALA A C 1
ATOM 1673 O O . ALA A 1 223 ? -33.240 -3.511 19.229 1.00 75.19 223 ALA A O 1
ATOM 1674 N N . LEU A 1 224 ? -33.170 -1.741 20.606 1.00 79.94 224 LEU A N 1
ATOM 1675 C CA . LEU A 1 224 ? -32.940 -2.518 21.826 1.00 79.94 224 LEU A CA 1
ATOM 1676 C C . LEU A 1 224 ? -34.113 -3.466 22.139 1.00 79.94 224 LEU A C 1
ATOM 1678 O O . LEU A 1 224 ? -33.885 -4.582 22.603 1.00 79.94 224 LEU A O 1
ATOM 1682 N N . GLY A 1 225 ? -35.352 -3.059 21.853 1.00 75.12 225 GLY A N 1
ATOM 1683 C CA . GLY A 1 225 ? -36.556 -3.876 22.033 1.00 75.12 225 GLY A CA 1
ATOM 1684 C C . GLY A 1 225 ? -36.681 -5.068 21.075 1.00 75.12 225 GLY A C 1
ATOM 1685 O O . GLY A 1 225 ? -37.396 -6.015 21.393 1.00 75.12 225 GLY A O 1
ATOM 1686 N N . PHE A 1 226 ? -35.975 -5.068 19.937 1.00 76.12 226 PHE A N 1
ATOM 1687 C CA . PHE A 1 226 ? -35.883 -6.245 19.061 1.00 76.12 226 PHE A CA 1
ATOM 1688 C C . PHE A 1 226 ? -34.918 -7.313 19.598 1.00 76.12 226 PHE A C 1
ATOM 1690 O O . PHE A 1 226 ? -35.141 -8.501 19.367 1.00 76.12 226 PHE A O 1
ATOM 1697 N N . VAL A 1 227 ? -33.861 -6.909 20.311 1.00 76.06 227 VAL A N 1
ATOM 1698 C CA . VAL A 1 227 ? -32.809 -7.818 20.811 1.00 76.06 227 VAL A CA 1
ATOM 1699 C C . VAL A 1 227 ? -32.956 -8.188 22.290 1.00 76.06 227 VAL A C 1
ATOM 1701 O O . VAL A 1 227 ? -32.394 -9.192 22.726 1.00 76.06 227 VAL A O 1
ATOM 1704 N N . GLY A 1 228 ? -33.714 -7.414 23.072 1.00 81.38 228 GLY A N 1
ATOM 1705 C CA . GLY A 1 228 ? -33.883 -7.612 24.511 1.00 81.38 228 GLY A CA 1
ATOM 1706 C C . GLY A 1 228 ? -35.330 -7.726 24.971 1.00 81.38 228 GLY A C 1
ATOM 1707 O O . GLY A 1 228 ? -36.244 -7.131 24.408 1.00 81.38 228 GLY A O 1
ATOM 1708 N N . ARG A 1 229 ? -35.538 -8.484 26.051 1.00 88.81 229 ARG A N 1
ATOM 1709 C CA . ARG A 1 229 ? -36.852 -8.661 26.687 1.00 88.81 229 ARG A CA 1
ATOM 1710 C C . ARG A 1 229 ? -36.998 -7.722 27.888 1.00 88.81 229 ARG A C 1
ATOM 1712 O O . ARG A 1 229 ? -36.018 -7.559 28.612 1.00 88.81 229 ARG A O 1
ATOM 1719 N N . PRO A 1 230 ? -38.190 -7.152 28.158 1.00 90.00 230 PRO A N 1
ATOM 1720 C CA . PRO A 1 230 ? -38.447 -6.372 29.369 1.00 90.00 230 PRO A CA 1
ATOM 1721 C C . PRO A 1 230 ? -38.004 -7.097 30.643 1.00 90.00 230 PRO A C 1
ATOM 1723 O O . PRO A 1 230 ? -38.387 -8.243 30.881 1.00 90.00 230 PRO A O 1
ATOM 1726 N N . ALA A 1 231 ? -37.208 -6.408 31.455 1.00 88.88 231 ALA A N 1
ATOM 1727 C CA . ALA A 1 231 ? -36.684 -6.885 32.727 1.00 88.88 231 ALA A CA 1
ATOM 1728 C C . ALA A 1 231 ? -37.132 -5.965 33.876 1.00 88.88 231 ALA A C 1
ATOM 1730 O O . ALA A 1 231 ? -37.752 -4.921 33.661 1.00 88.88 231 ALA A O 1
ATOM 1731 N N . GLN A 1 232 ? -36.829 -6.350 35.117 1.00 90.38 232 GLN A N 1
ATOM 1732 C CA . GLN A 1 232 ? -37.120 -5.504 36.271 1.00 90.38 232 GLN A CA 1
ATOM 1733 C C . GLN A 1 232 ? -36.292 -4.211 36.209 1.00 90.38 232 GLN A C 1
ATOM 1735 O O . GLN A 1 232 ? -35.082 -4.261 35.998 1.00 90.38 232 GLN A O 1
ATOM 1740 N N . ALA A 1 233 ? -36.955 -3.069 36.407 1.00 90.19 233 ALA A N 1
ATOM 1741 C CA . ALA A 1 233 ? -36.328 -1.752 36.392 1.00 90.19 233 ALA A CA 1
ATOM 1742 C C . ALA A 1 233 ? -35.193 -1.648 37.426 1.00 90.19 233 ALA A C 1
ATOM 1744 O O . ALA A 1 233 ? -35.410 -1.881 38.618 1.00 90.19 233 ALA A O 1
ATOM 1745 N N . ILE A 1 234 ? -34.002 -1.254 36.975 1.00 92.00 234 ILE A N 1
ATOM 1746 C CA . ILE A 1 234 ? -32.833 -1.016 37.831 1.00 92.00 234 ILE A CA 1
ATOM 1747 C C . ILE A 1 234 ? -32.820 0.467 38.223 1.00 92.00 234 ILE A C 1
ATOM 1749 O O . ILE A 1 234 ? -32.696 1.335 37.362 1.00 92.00 234 ILE A O 1
ATOM 1753 N N . GLU A 1 235 ? -32.975 0.768 39.517 1.00 92.38 235 GLU A N 1
ATOM 1754 C CA . GLU A 1 235 ? -32.924 2.132 40.086 1.00 92.38 235 GLU A CA 1
ATOM 1755 C C . GLU A 1 235 ? -33.792 3.168 39.330 1.00 92.38 235 GLU A C 1
ATOM 1757 O O . GLU A 1 235 ? -33.404 4.315 39.094 1.00 92.38 235 GLU A O 1
ATOM 1762 N N . GLY A 1 236 ? -34.986 2.737 38.903 1.00 87.19 236 GLY A N 1
ATOM 1763 C CA . GLY A 1 236 ? -35.953 3.559 38.166 1.00 87.19 236 GLY A CA 1
ATOM 1764 C C . GLY A 1 236 ? -35.663 3.747 36.670 1.00 87.19 236 GLY A C 1
ATOM 1765 O O . GLY A 1 236 ? -36.412 4.459 36.007 1.00 87.19 236 GLY A O 1
ATOM 1766 N N . MET A 1 237 ? -34.614 3.127 36.122 1.00 92.50 237 MET A N 1
ATOM 1767 C CA . MET A 1 237 ? -34.365 3.076 34.675 1.00 92.50 237 MET A CA 1
ATOM 1768 C C . MET A 1 237 ? -35.184 1.960 34.020 1.00 92.50 237 MET A C 1
ATOM 1770 O O . MET A 1 237 ? -35.469 0.936 34.640 1.00 92.50 237 MET A O 1
ATOM 1774 N N . THR A 1 238 ? -35.540 2.136 32.747 1.00 92.69 238 THR A N 1
ATOM 1775 C CA . THR A 1 238 ? -36.174 1.063 31.966 1.00 92.69 238 THR A CA 1
ATOM 1776 C C . THR A 1 238 ? -35.111 0.033 31.609 1.00 92.69 238 THR A C 1
ATOM 1778 O O . THR A 1 238 ? -34.036 0.411 31.147 1.00 92.69 238 THR A O 1
ATOM 1781 N N . THR A 1 239 ? -35.384 -1.254 31.836 1.00 93.44 239 THR A N 1
ATOM 1782 C CA . THR A 1 239 ? -34.385 -2.324 31.697 1.00 93.44 239 THR A CA 1
ATOM 1783 C C . THR A 1 239 ? -34.845 -3.409 30.727 1.00 93.44 239 THR A C 1
ATOM 1785 O O . THR A 1 239 ? -35.997 -3.845 30.754 1.00 93.44 239 THR A O 1
ATOM 1788 N N . LEU A 1 240 ? -33.914 -3.869 29.895 1.00 92.31 240 LEU A N 1
ATOM 1789 C CA . LEU A 1 240 ? -34.044 -4.999 28.982 1.00 92.31 240 LEU A CA 1
ATOM 1790 C C . LEU A 1 240 ? -32.950 -6.031 29.303 1.00 92.31 240 LEU A C 1
ATOM 1792 O O . LEU A 1 240 ? -31.820 -5.651 29.597 1.00 92.31 240 LEU A O 1
ATOM 1796 N N . SER A 1 241 ? -33.266 -7.323 29.231 1.00 90.19 241 SER A N 1
ATOM 1797 C CA . SER A 1 241 ? -32.315 -8.437 29.390 1.00 90.19 241 SER A CA 1
ATOM 1798 C C . SER A 1 241 ? -32.026 -9.090 28.037 1.00 90.19 241 SER A C 1
ATOM 1800 O O . SER A 1 241 ? -32.926 -9.235 27.203 1.00 90.19 241 SER A O 1
ATOM 1802 N N . PHE A 1 242 ? -30.772 -9.501 27.836 1.00 89.38 242 PHE A N 1
ATOM 1803 C CA . PHE A 1 242 ? -30.295 -10.178 26.625 1.00 89.38 242 PHE A CA 1
ATOM 1804 C C . PHE A 1 242 ? -30.058 -11.674 26.888 1.00 89.38 242 PHE A C 1
ATOM 1806 O O . PHE A 1 242 ? -28.961 -12.197 26.719 1.00 89.38 242 PHE A O 1
ATOM 1813 N N . GLY A 1 243 ? -31.109 -12.365 27.337 1.00 76.69 243 GLY A N 1
ATOM 1814 C CA . GLY A 1 243 ? -31.012 -13.741 27.828 1.00 76.69 243 GLY A CA 1
ATOM 1815 C C . GLY A 1 243 ? -30.548 -13.792 29.286 1.00 76.69 243 GLY A C 1
ATOM 1816 O O . GLY A 1 243 ? -30.785 -12.854 30.050 1.00 76.69 243 GLY A O 1
ATOM 1817 N N . ASP A 1 244 ? -29.893 -14.886 29.672 1.00 67.69 244 ASP A N 1
ATOM 1818 C CA . ASP A 1 244 ? -29.563 -15.179 31.077 1.00 67.69 244 ASP A CA 1
ATOM 1819 C C . ASP A 1 244 ? -28.398 -14.338 31.637 1.00 67.69 244 ASP A C 1
ATOM 1821 O O . ASP A 1 244 ? -28.072 -14.426 32.820 1.00 67.69 244 ASP A O 1
ATOM 1825 N N . SER A 1 245 ? -27.761 -13.506 30.806 1.00 76.31 245 SER A N 1
ATOM 1826 C CA . SER A 1 245 ? -26.696 -12.593 31.222 1.00 76.31 245 SER A CA 1
ATOM 1827 C C . SER A 1 245 ? -26.633 -11.356 30.316 1.00 76.31 245 SER A C 1
ATOM 1829 O O . SER A 1 245 ? -26.979 -11.432 29.141 1.00 76.31 245 SER A O 1
ATOM 1831 N N . GLY A 1 246 ? -26.207 -10.206 30.853 1.00 86.31 246 GLY A N 1
ATOM 1832 C CA . GLY A 1 246 ? -26.186 -8.929 30.123 1.00 86.31 246 GLY A CA 1
ATOM 1833 C C . GLY A 1 246 ? -27.567 -8.292 29.891 1.00 86.31 246 GLY A C 1
ATOM 1834 O O . GLY A 1 246 ? -28.612 -8.829 30.271 1.00 86.31 246 GLY A O 1
ATOM 1835 N N . GLY A 1 247 ? -27.576 -7.107 29.281 1.00 93.38 247 GLY A N 1
ATOM 1836 C CA . GLY A 1 247 ? -28.797 -6.327 29.059 1.00 93.38 247 GLY A CA 1
ATOM 1837 C C . GLY A 1 247 ? -28.545 -4.843 28.803 1.00 93.38 247 GLY A C 1
ATOM 1838 O O . GLY A 1 247 ? -27.401 -4.399 28.715 1.00 93.38 247 GLY A O 1
ATOM 1839 N N . ALA A 1 248 ? -29.622 -4.061 28.741 1.00 95.06 248 ALA A N 1
ATOM 1840 C CA . ALA A 1 248 ? -29.589 -2.608 28.613 1.00 95.06 248 ALA A CA 1
ATOM 1841 C C . ALA A 1 248 ? -30.441 -1.929 29.693 1.00 95.06 248 ALA A C 1
ATOM 1843 O O . ALA A 1 248 ? -31.509 -2.422 30.050 1.00 95.06 248 ALA A O 1
ATOM 1844 N N . ALA A 1 249 ? -30.000 -0.772 30.176 1.00 94.75 249 ALA A N 1
ATOM 1845 C CA . ALA A 1 249 ? -30.747 0.102 31.070 1.00 94.75 249 ALA A CA 1
ATOM 1846 C C . ALA A 1 249 ? -30.690 1.538 30.540 1.00 94.75 249 ALA A C 1
ATOM 1848 O O . ALA A 1 249 ? -29.615 2.044 30.218 1.00 94.75 249 ALA A O 1
ATOM 1849 N N . TYR A 1 250 ? -31.840 2.203 30.440 1.00 91.44 250 TYR A N 1
ATOM 1850 C CA . TYR A 1 250 ? -31.922 3.553 29.886 1.00 91.44 250 TYR A CA 1
ATOM 1851 C C . TYR A 1 250 ? -32.948 4.444 30.586 1.00 91.44 250 TYR A C 1
ATOM 1853 O O . TYR A 1 250 ? -33.939 3.981 31.161 1.00 91.44 250 TYR A O 1
ATOM 1861 N N . ASP A 1 251 ? -32.705 5.748 30.502 1.00 87.44 251 ASP A N 1
ATOM 1862 C CA . ASP A 1 251 ? -33.662 6.796 30.844 1.00 87.44 251 ASP A CA 1
ATOM 1863 C C . ASP A 1 251 ? -33.586 7.960 29.842 1.00 87.44 251 ASP A C 1
ATOM 1865 O O . ASP A 1 251 ? -33.127 7.801 28.708 1.00 87.44 251 ASP A O 1
ATOM 1869 N N . ASP A 1 252 ? -34.074 9.135 30.238 1.00 76.44 252 ASP A N 1
ATOM 1870 C CA . ASP A 1 252 ? -34.100 10.313 29.384 1.00 76.44 252 ASP A CA 1
ATOM 1871 C C . ASP A 1 252 ? -32.715 10.880 29.021 1.00 76.44 252 ASP A C 1
ATOM 1873 O O . ASP A 1 252 ? -32.626 11.668 28.077 1.00 76.44 252 ASP A O 1
ATOM 1877 N N . THR A 1 253 ? -31.656 10.512 29.750 1.00 79.44 253 THR A N 1
ATOM 1878 C CA . THR A 1 253 ? -30.327 11.139 29.663 1.00 79.44 253 THR A CA 1
ATOM 1879 C C . THR A 1 253 ? -29.246 10.194 29.147 1.00 79.44 253 THR A C 1
ATOM 1881 O O . THR A 1 253 ? -28.361 10.641 28.412 1.00 79.44 253 THR A O 1
ATOM 1884 N N . VAL A 1 254 ? -29.287 8.918 29.541 1.00 88.19 254 VAL A N 1
ATOM 1885 C CA . VAL A 1 254 ? -28.236 7.938 29.233 1.00 88.19 254 VAL A CA 1
ATOM 1886 C C . VAL A 1 254 ? -28.820 6.579 28.852 1.00 88.19 254 VAL A C 1
ATOM 1888 O O . VAL A 1 254 ? -29.875 6.166 29.336 1.00 88.19 254 VAL A O 1
ATOM 1891 N N . ILE A 1 255 ? -28.094 5.876 27.988 1.00 91.88 255 ILE A N 1
ATOM 1892 C CA . ILE A 1 255 ? -28.328 4.486 27.610 1.00 91.88 255 ILE A CA 1
ATOM 1893 C C . ILE A 1 255 ? -27.057 3.714 27.969 1.00 91.88 255 ILE A C 1
ATOM 1895 O O . ILE A 1 255 ? -25.972 4.056 27.500 1.00 91.88 255 ILE A O 1
ATOM 1899 N N . ILE A 1 256 ? -27.193 2.698 28.819 1.00 95.31 256 ILE A N 1
ATOM 1900 C CA . ILE A 1 256 ? -26.110 1.818 29.266 1.00 95.31 256 ILE A CA 1
ATOM 1901 C C . ILE A 1 256 ? -26.443 0.412 28.773 1.00 95.31 256 ILE A C 1
ATOM 1903 O O . ILE A 1 256 ? -27.542 -0.085 29.014 1.00 95.31 256 ILE A O 1
ATOM 1907 N N . VAL A 1 257 ? -25.515 -0.232 28.075 1.00 94.75 257 VAL A N 1
ATOM 1908 C CA . VAL A 1 257 ? -25.691 -1.559 27.478 1.00 94.75 257 VAL A CA 1
ATOM 1909 C C . VAL A 1 257 ? -24.513 -2.438 27.874 1.00 94.75 257 VAL A C 1
ATOM 1911 O O . VAL A 1 257 ? -23.379 -1.973 27.899 1.00 94.75 257 VAL A O 1
ATOM 1914 N N . THR A 1 258 ? -24.767 -3.706 28.176 1.00 94.81 258 THR A N 1
ATOM 1915 C CA . THR A 1 258 ? -23.739 -4.692 28.527 1.00 94.81 258 THR A CA 1
ATOM 1916 C C . THR A 1 258 ? -23.881 -5.956 27.690 1.00 94.81 258 THR A C 1
ATOM 1918 O O . THR A 1 258 ? -24.992 -6.430 27.439 1.00 94.81 258 THR A O 1
ATOM 1921 N N . SER A 1 259 ? -22.746 -6.507 27.261 1.00 90.00 259 SER A N 1
ATOM 1922 C CA . SER A 1 259 ? -22.672 -7.765 26.510 1.00 90.00 259 SER A CA 1
ATOM 1923 C C . SER A 1 259 ? -23.268 -8.950 27.295 1.00 90.00 259 SER A C 1
ATOM 1925 O O . SER A 1 259 ? -23.100 -8.983 28.519 1.00 90.00 259 SER A O 1
ATOM 1927 N N . PRO A 1 260 ? -23.839 -9.974 26.629 1.00 87.38 260 PRO A N 1
ATOM 1928 C CA . PRO A 1 260 ? -24.252 -11.228 27.269 1.00 87.38 260 PRO A CA 1
ATOM 1929 C C . PRO A 1 260 ? -23.062 -12.072 27.762 1.00 87.38 260 PRO A C 1
ATOM 1931 O O . PRO A 1 260 ? -22.591 -12.988 27.088 1.00 87.38 260 PRO A O 1
ATOM 1934 N N . SER A 1 261 ? -22.529 -11.729 28.933 1.00 86.25 261 SER A N 1
ATOM 1935 C CA . SER A 1 261 ? -21.368 -12.375 29.553 1.00 86.25 261 SER A CA 1
ATOM 1936 C C . SER A 1 261 ? -21.612 -12.639 31.046 1.00 86.25 261 SER A C 1
ATOM 1938 O O . SER A 1 261 ? -22.451 -11.962 31.644 1.00 86.25 261 SER A O 1
ATOM 1940 N N . PRO A 1 262 ? -20.862 -13.551 31.702 1.00 83.81 262 PRO A N 1
ATOM 1941 C CA . PRO A 1 262 ? -21.104 -13.938 33.100 1.00 83.81 262 PRO A CA 1
ATOM 1942 C C . PRO A 1 262 ? -21.187 -12.776 34.105 1.00 83.81 262 PRO A C 1
ATOM 1944 O O . PRO A 1 262 ? -21.909 -12.883 35.092 1.00 83.81 262 PRO A O 1
ATOM 1947 N N . LYS A 1 263 ? -20.494 -11.658 33.840 1.00 86.94 263 LYS A N 1
ATOM 1948 C CA . LYS A 1 263 ? -20.543 -10.427 34.650 1.00 86.94 263 LYS A CA 1
ATOM 1949 C C . LYS A 1 263 ? -21.465 -9.338 34.092 1.00 86.94 263 LYS A C 1
ATOM 1951 O O . LYS A 1 263 ? -21.710 -8.353 34.778 1.00 86.94 263 LYS A O 1
ATOM 1956 N N . GLY A 1 264 ? -22.001 -9.472 32.877 1.00 89.31 264 GLY A N 1
ATOM 1957 C CA . GLY A 1 264 ? -22.737 -8.404 32.186 1.00 89.31 264 GLY A CA 1
ATOM 1958 C C . GLY A 1 264 ? -23.905 -7.826 32.995 1.00 89.31 264 GLY A C 1
ATOM 1959 O O . GLY A 1 264 ? -24.063 -6.612 33.070 1.00 89.31 264 GLY A O 1
ATOM 1960 N N . ALA A 1 265 ? -24.675 -8.673 33.686 1.00 89.88 265 ALA A N 1
ATOM 1961 C CA . ALA A 1 265 ? -25.788 -8.217 34.528 1.00 89.88 265 ALA A CA 1
ATOM 1962 C C . ALA A 1 265 ? -25.328 -7.474 35.803 1.00 89.88 265 ALA A C 1
ATOM 1964 O O . ALA A 1 265 ? -25.974 -6.513 36.222 1.00 89.88 265 ALA A O 1
ATOM 1965 N N . GLU A 1 266 ? -24.209 -7.891 36.404 1.00 91.69 266 GLU A N 1
ATOM 1966 C CA . GLU A 1 266 ? -23.583 -7.219 37.551 1.00 91.69 266 GLU A CA 1
ATOM 1967 C C . GLU A 1 266 ? -23.033 -5.848 37.136 1.00 91.69 266 GLU A C 1
ATOM 1969 O O . GLU A 1 266 ? -23.347 -4.837 37.764 1.00 91.69 266 GLU A O 1
ATOM 1974 N N . LEU A 1 267 ? -22.299 -5.802 36.019 1.00 93.31 267 LEU A N 1
ATOM 1975 C CA . LEU A 1 267 ? -21.760 -4.575 35.433 1.00 93.31 267 LEU A CA 1
ATOM 1976 C C . LEU A 1 267 ? -22.867 -3.575 35.079 1.00 93.31 267 LEU A C 1
ATOM 1978 O O . LEU A 1 267 ? -22.729 -2.389 35.365 1.00 93.31 267 LEU A O 1
ATOM 1982 N N . LEU A 1 268 ? -23.997 -4.042 34.533 1.00 95.00 268 LEU A N 1
ATOM 1983 C CA . LEU A 1 268 ? -25.145 -3.181 34.244 1.00 95.00 268 LEU A CA 1
ATOM 1984 C C . LEU A 1 268 ? -25.712 -2.551 35.524 1.00 95.00 268 LEU A C 1
ATOM 1986 O O . LEU A 1 268 ? -25.962 -1.347 35.555 1.00 95.00 268 LEU A O 1
ATOM 1990 N N . GLN A 1 269 ? -25.883 -3.335 36.595 1.00 94.25 269 GLN A N 1
ATOM 1991 C CA . GLN A 1 269 ? -26.326 -2.797 37.886 1.00 94.25 269 GLN A CA 1
ATOM 1992 C C . GLN A 1 269 ? -25.314 -1.816 38.485 1.00 94.25 269 GLN A C 1
ATOM 1994 O O . GLN A 1 269 ? -25.723 -0.797 39.044 1.00 94.25 269 GLN A O 1
ATOM 1999 N N . TRP A 1 270 ? -24.015 -2.105 38.369 1.00 94.69 270 TRP A N 1
ATOM 2000 C CA . TRP A 1 270 ? -22.945 -1.234 38.848 1.00 94.69 270 TRP A CA 1
ATOM 2001 C C . TRP A 1 270 ? -22.964 0.117 38.123 1.00 94.69 270 TRP A C 1
ATOM 2003 O O . TRP A 1 270 ? -23.130 1.152 38.768 1.00 94.69 270 TRP A O 1
ATOM 2013 N N . SER A 1 271 ? -22.915 0.120 36.785 1.00 94.62 271 SER A N 1
ATOM 2014 C CA . SER A 1 271 ? -22.916 1.350 35.982 1.00 94.62 271 SER A CA 1
ATOM 2015 C C . SER A 1 271 ? -24.197 2.170 36.175 1.00 94.62 271 SER A C 1
ATOM 2017 O O . SER A 1 271 ? -24.127 3.397 36.221 1.00 94.62 271 SER A O 1
ATOM 2019 N N . VAL A 1 272 ? -25.359 1.528 36.364 1.00 94.31 272 VAL A N 1
ATOM 2020 C CA . VAL A 1 272 ? -26.611 2.230 36.706 1.00 94.31 272 VAL A CA 1
ATOM 2021 C C . VAL A 1 272 ? -26.538 2.876 38.094 1.00 94.31 272 VAL A C 1
ATOM 2023 O O . VAL A 1 272 ? -26.877 4.051 38.232 1.00 94.31 272 VAL A O 1
ATOM 2026 N N . LYS A 1 273 ? -26.073 2.165 39.128 1.00 91.88 273 LYS A N 1
ATOM 2027 C CA . LYS A 1 273 ? -25.953 2.729 40.487 1.00 91.88 273 LYS A CA 1
ATOM 2028 C C . LYS A 1 273 ? -24.928 3.862 40.554 1.00 91.88 273 LYS A C 1
ATOM 2030 O O . LYS A 1 273 ? -25.180 4.855 41.239 1.00 91.88 273 LYS A O 1
ATOM 2035 N N . GLN A 1 274 ? -23.821 3.736 39.821 1.00 89.75 274 GLN A N 1
ATOM 2036 C CA . GLN A 1 274 ? -22.803 4.775 39.658 1.00 89.75 274 GLN A CA 1
ATOM 2037 C C . GLN A 1 274 ? -23.405 6.008 38.965 1.00 89.75 274 GLN A C 1
ATOM 2039 O O . GLN A 1 274 ? -23.284 7.123 39.468 1.00 89.75 274 GLN A O 1
ATOM 2044 N N . TYR A 1 275 ? -24.152 5.811 37.872 1.00 89.12 275 TYR A N 1
ATOM 2045 C CA . TYR A 1 275 ? -24.858 6.883 37.162 1.00 89.12 275 TYR A CA 1
ATOM 2046 C C . TYR A 1 275 ? -25.900 7.606 38.033 1.00 89.12 275 TYR A C 1
ATOM 2048 O O . TYR A 1 275 ? -25.984 8.834 38.011 1.00 89.12 275 TYR A O 1
ATOM 2056 N N . LYS A 1 276 ? -26.671 6.866 38.838 1.00 85.31 276 LYS A N 1
ATOM 2057 C CA . LYS A 1 276 ? -27.646 7.439 39.782 1.00 85.31 276 LYS A CA 1
ATOM 2058 C C . LYS A 1 276 ? -27.002 8.052 41.038 1.00 85.31 276 LYS A C 1
ATOM 2060 O O . LYS A 1 276 ? -27.728 8.572 41.881 1.00 85.31 276 LYS A O 1
ATOM 2065 N N . GLY A 1 277 ? -25.674 7.991 41.190 1.00 79.62 277 GLY A N 1
ATOM 2066 C CA . GLY A 1 277 ? -24.951 8.499 42.363 1.00 79.62 277 GLY A CA 1
ATOM 2067 C C . GLY A 1 277 ? -25.248 7.747 43.668 1.00 79.62 277 GLY A C 1
ATOM 2068 O O . GLY A 1 277 ? -24.974 8.266 44.751 1.00 79.62 277 GLY A O 1
ATOM 2069 N N . LEU A 1 278 ? -25.827 6.544 43.572 1.00 84.06 278 LEU A N 1
ATOM 2070 C CA . LEU A 1 278 ? -26.184 5.686 44.710 1.00 84.06 278 LEU A CA 1
ATOM 2071 C C . LEU A 1 278 ? -24.960 4.971 45.292 1.00 84.06 278 LEU A C 1
ATOM 2073 O O . LEU A 1 278 ? -24.936 4.642 46.476 1.00 84.06 278 LEU A O 1
ATOM 2077 N N . ILE A 1 279 ? -23.938 4.772 44.460 1.00 81.44 279 ILE A N 1
ATOM 2078 C CA . ILE A 1 279 ? -22.583 4.411 44.869 1.00 81.44 279 ILE A CA 1
ATOM 2079 C C . ILE A 1 279 ? -21.624 5.540 44.471 1.00 81.44 279 ILE A C 1
ATOM 2081 O O . ILE A 1 279 ? -21.891 6.311 43.550 1.00 81.44 279 ILE A O 1
ATOM 2085 N N . LYS A 1 280 ? -20.517 5.655 45.208 1.00 79.44 280 LYS A N 1
ATOM 2086 C CA . LYS A 1 280 ? -19.393 6.560 44.908 1.00 79.44 280 LYS A CA 1
ATOM 2087 C C . LYS A 1 280 ? -18.111 5.741 44.789 1.00 79.44 280 LYS A C 1
ATOM 2089 O O . LYS A 1 280 ? -17.113 6.023 45.449 1.00 79.44 280 LYS A O 1
ATOM 2094 N N . GLU A 1 281 ? -18.197 4.656 44.028 1.00 85.50 281 GLU A N 1
ATOM 2095 C CA . GLU A 1 281 ? -17.078 3.744 43.827 1.00 85.50 281 GLU A CA 1
ATOM 2096 C C . GLU A 1 281 ? -16.089 4.314 42.801 1.00 85.50 281 GLU A C 1
ATOM 2098 O O . GLU A 1 281 ? -16.460 5.166 41.984 1.00 85.50 281 GLU A O 1
ATOM 2103 N N . PRO A 1 282 ? -14.815 3.888 42.836 1.00 88.31 282 PRO A N 1
ATOM 2104 C CA . PRO A 1 282 ? -13.841 4.334 41.857 1.00 88.31 282 PRO A CA 1
ATOM 2105 C C . PRO A 1 282 ? -14.218 3.821 40.462 1.00 88.31 282 PRO A C 1
ATOM 2107 O O . PRO A 1 282 ? -14.646 2.684 40.302 1.00 88.31 282 PRO A O 1
ATOM 2110 N N . SER A 1 283 ? -14.035 4.661 39.451 1.00 91.44 283 SER A N 1
ATOM 2111 C CA . SER A 1 283 ? -14.293 4.382 38.032 1.00 91.44 283 SER A CA 1
ATOM 2112 C C . SER A 1 283 ? -13.012 4.536 37.216 1.00 91.44 283 SER A C 1
ATOM 2114 O O . SER A 1 283 ? -12.024 5.081 37.726 1.00 91.44 283 SER A O 1
ATOM 2116 N N . LEU A 1 284 ? -13.023 4.124 35.942 1.00 92.12 284 LEU A N 1
ATOM 2117 C CA . LEU A 1 284 ? -11.904 4.356 35.017 1.00 92.12 284 LEU A CA 1
ATOM 2118 C C . LEU A 1 284 ? -11.466 5.833 35.035 1.00 92.12 284 LEU A C 1
ATOM 2120 O O . LEU A 1 284 ? -10.296 6.130 35.262 1.00 92.12 284 LEU A O 1
ATOM 2124 N N . ALA A 1 285 ? -12.424 6.761 34.922 1.00 88.56 285 ALA A N 1
ATOM 2125 C CA . ALA A 1 285 ? -12.166 8.205 34.934 1.00 88.56 285 ALA A CA 1
ATOM 2126 C C . ALA A 1 285 ? -11.612 8.769 36.259 1.00 88.56 285 ALA A C 1
ATOM 2128 O O . ALA A 1 285 ? -11.008 9.840 36.245 1.00 88.56 285 ALA A O 1
ATOM 2129 N N . SER A 1 286 ? -11.839 8.104 37.399 1.00 85.12 286 SER A N 1
ATOM 2130 C CA . SER A 1 286 ? -11.524 8.660 38.729 1.00 85.12 286 SER A CA 1
ATOM 2131 C C . SER A 1 286 ? -10.393 7.953 39.480 1.00 85.12 286 SER A C 1
ATOM 2133 O O . SER A 1 286 ? -9.852 8.531 40.423 1.00 85.12 286 SER A O 1
ATOM 2135 N N . SER A 1 287 ? -10.008 6.739 39.074 1.00 84.75 287 SER A N 1
ATOM 2136 C CA . SER A 1 287 ? -8.990 5.935 39.773 1.00 84.75 287 SER A CA 1
ATOM 2137 C C . SER A 1 287 ? -7.807 5.508 38.917 1.00 84.75 287 SER A C 1
ATOM 2139 O O . SER A 1 287 ? -6.707 5.351 39.451 1.00 84.75 287 SER A O 1
ATOM 2141 N N . ASN A 1 288 ? -7.991 5.361 37.604 1.00 86.81 288 ASN A N 1
ATOM 2142 C CA . ASN A 1 288 ? -6.905 4.953 36.733 1.00 86.81 288 ASN A CA 1
ATOM 2143 C C . ASN A 1 288 ? -6.011 6.166 36.411 1.00 86.81 288 ASN A C 1
ATOM 2145 O O . ASN A 1 288 ? -6.385 7.068 35.659 1.00 86.81 288 ASN A O 1
ATOM 2149 N N . LYS A 1 289 ? -4.818 6.197 37.020 1.00 82.81 289 LYS A N 1
ATOM 2150 C CA . LYS A 1 289 ? -3.836 7.285 36.855 1.00 82.81 289 LYS A CA 1
ATOM 2151 C C . LYS A 1 289 ? -3.359 7.439 35.412 1.00 82.81 289 LYS A C 1
ATOM 2153 O O . LYS A 1 289 ? -3.084 8.559 34.993 1.00 82.81 289 LYS A O 1
ATOM 2158 N N . SER A 1 290 ? -3.262 6.327 34.690 1.00 83.75 290 SER A N 1
ATOM 2159 C CA . SER A 1 290 ? -2.865 6.288 33.289 1.00 83.75 290 SER A CA 1
ATOM 2160 C C . SER A 1 290 ? -3.945 6.926 32.408 1.00 83.75 290 SER A C 1
ATOM 2162 O O . SER A 1 290 ? -3.678 7.894 31.700 1.00 83.75 290 SER A O 1
ATOM 2164 N N . PHE A 1 291 ? -5.198 6.490 32.538 1.00 88.00 291 PHE A N 1
ATOM 2165 C CA . PHE A 1 291 ? -6.317 7.080 31.803 1.00 88.00 291 PHE A CA 1
ATOM 2166 C C . PHE A 1 291 ? -6.490 8.581 32.106 1.00 88.00 291 PHE A C 1
ATOM 2168 O O . PHE A 1 291 ? -6.763 9.386 31.214 1.00 88.00 291 PHE A O 1
ATOM 2175 N N . ALA A 1 292 ? -6.250 8.985 33.359 1.00 85.88 292 ALA A N 1
ATOM 2176 C CA . ALA A 1 292 ? -6.291 10.381 33.791 1.00 85.88 292 ALA A CA 1
ATOM 2177 C C . ALA A 1 292 ? -5.213 11.287 33.153 1.00 85.88 292 ALA A C 1
ATOM 2179 O O . ALA A 1 292 ? -5.336 12.511 33.265 1.00 85.88 292 ALA A O 1
ATOM 2180 N N . ARG A 1 293 ? -4.204 10.735 32.451 1.00 86.69 293 ARG A N 1
ATOM 2181 C CA . ARG A 1 293 ? -3.264 11.512 31.614 1.00 86.69 293 ARG A CA 1
ATOM 2182 C C . ARG A 1 293 ? -4.015 12.296 30.521 1.00 86.69 293 ARG A C 1
ATOM 2184 O O . ARG A 1 293 ? -3.606 13.403 30.177 1.00 86.69 293 ARG A O 1
ATOM 2191 N N . ILE A 1 294 ? -5.151 11.781 30.026 1.00 87.38 294 ILE A N 1
ATOM 2192 C CA . ILE A 1 294 ? -6.042 12.493 29.096 1.00 87.38 294 ILE A CA 1
ATOM 2193 C C . ILE A 1 294 ? -7.195 13.137 29.871 1.00 87.38 294 ILE A C 1
ATOM 2195 O O . ILE A 1 294 ? -8.103 12.460 30.361 1.00 87.38 294 ILE A O 1
ATOM 2199 N N . SER A 1 295 ? -7.215 14.469 29.945 1.00 87.31 295 SER A N 1
ATOM 2200 C CA . SER A 1 295 ? -8.323 15.183 30.595 1.00 87.31 295 SER A CA 1
ATOM 2201 C C . SER A 1 295 ? -9.675 14.922 29.906 1.00 87.31 295 SER A C 1
ATOM 2203 O O . SER A 1 295 ? -9.741 14.786 28.684 1.00 87.31 295 SER A O 1
ATOM 2205 N N . LYS A 1 296 ? -10.774 14.941 30.677 1.00 85.69 296 LYS A N 1
ATOM 2206 C CA . LYS A 1 296 ? -12.163 14.852 30.171 1.00 85.69 296 LYS A CA 1
ATOM 2207 C C . LYS A 1 296 ? -12.423 15.819 29.009 1.00 85.69 296 LYS A C 1
ATOM 2209 O O . LYS A 1 296 ? -12.978 15.427 27.990 1.00 85.69 296 LYS A O 1
ATOM 2214 N N . LYS A 1 297 ? -11.933 17.057 29.124 1.00 83.88 297 LYS A N 1
ATOM 2215 C CA . LYS A 1 297 ? -12.026 18.068 28.064 1.00 83.88 297 LYS A CA 1
ATOM 2216 C C . LYS A 1 297 ? -11.281 17.661 26.788 1.00 83.88 297 LYS A C 1
ATOM 2218 O O . LYS A 1 297 ? -11.833 17.798 25.706 1.00 83.88 297 LYS A O 1
ATOM 2223 N N . ALA A 1 298 ? -10.064 17.126 26.907 1.00 86.62 298 ALA A N 1
ATOM 2224 C CA . ALA A 1 298 ? -9.311 16.646 25.749 1.00 86.62 298 ALA A CA 1
ATOM 2225 C C . ALA A 1 298 ? -10.032 15.482 25.046 1.00 86.62 298 ALA A C 1
ATOM 2227 O O . ALA A 1 298 ? -10.170 15.517 23.828 1.00 86.62 298 ALA A O 1
ATOM 2228 N N . ARG A 1 299 ? -10.591 14.516 25.794 1.00 90.06 299 ARG A N 1
ATOM 2229 C CA . ARG A 1 299 ? -11.405 13.430 25.207 1.00 90.06 299 ARG A CA 1
ATOM 2230 C C . ARG A 1 299 ? -12.645 13.950 24.468 1.00 90.06 299 ARG A C 1
ATOM 2232 O O . ARG A 1 299 ? -12.977 13.427 23.411 1.00 90.06 299 ARG A O 1
ATOM 2239 N N . GLN A 1 300 ? -13.281 15.004 24.986 1.00 84.50 300 GLN A N 1
ATOM 2240 C CA . GLN A 1 300 ? -14.438 15.675 24.373 1.00 84.50 300 GLN A CA 1
ATOM 2241 C C . GLN A 1 300 ? -14.095 16.508 23.126 1.00 84.50 300 GLN A C 1
ATOM 2243 O O . GLN A 1 300 ? -14.930 16.622 22.227 1.00 84.50 300 GLN A O 1
ATOM 2248 N N . ASP A 1 301 ? -12.896 17.093 23.067 1.00 84.19 301 ASP A N 1
ATOM 2249 C CA . ASP A 1 301 ? -12.394 17.822 21.894 1.00 84.19 301 ASP A CA 1
ATOM 2250 C C . ASP A 1 301 ? -11.837 16.878 20.807 1.00 84.19 301 ASP A C 1
ATOM 2252 O O . ASP A 1 301 ? -11.884 17.212 19.620 1.00 84.19 301 ASP A O 1
ATOM 2256 N N . ASN A 1 302 ? -11.381 15.680 21.184 1.00 89.44 302 ASN A N 1
ATOM 2257 C CA . ASN A 1 302 ? -11.032 14.606 20.255 1.00 89.44 302 ASN A CA 1
ATOM 2258 C C . ASN A 1 302 ? -12.276 14.073 19.518 1.00 89.44 302 ASN A C 1
ATOM 2260 O O . ASN A 1 302 ? -13.380 14.005 20.067 1.00 89.44 302 ASN A O 1
ATOM 2264 N N . MET A 1 303 ? -12.097 13.649 18.264 1.00 89.44 303 MET A N 1
ATOM 2265 C CA . MET A 1 303 ? -13.102 12.855 17.553 1.00 89.44 303 MET A CA 1
ATOM 2266 C C . MET A 1 303 ? -13.093 11.413 18.045 1.00 89.44 303 MET A C 1
ATOM 2268 O O . MET A 1 303 ? -14.153 10.830 18.245 1.00 89.44 303 MET A O 1
ATOM 2272 N N . LEU A 1 304 ? -11.905 10.859 18.274 1.00 93.69 304 LEU A N 1
ATOM 2273 C CA . LEU A 1 304 ? -11.723 9.518 18.807 1.00 93.69 304 LEU A CA 1
ATOM 2274 C C . LEU A 1 304 ? -10.625 9.547 19.865 1.00 93.69 304 LEU A C 1
ATOM 2276 O O . LEU A 1 304 ? -9.580 10.160 19.654 1.00 93.69 304 LEU A O 1
ATOM 2280 N N . THR A 1 305 ? -10.851 8.867 20.982 1.00 95.88 305 THR A N 1
ATOM 2281 C CA . THR A 1 305 ? -9.819 8.517 21.961 1.00 95.88 305 THR A CA 1
ATOM 2282 C C . THR A 1 305 ? -9.854 7.009 22.173 1.00 95.88 305 THR A C 1
ATOM 2284 O O . THR A 1 305 ? -10.919 6.452 22.419 1.00 95.88 305 THR A O 1
ATOM 2287 N N . VAL A 1 306 ? -8.700 6.358 22.098 1.00 96.56 306 VAL A N 1
ATOM 2288 C CA . VAL A 1 306 ? -8.487 4.943 22.411 1.00 96.56 306 VAL A CA 1
ATOM 2289 C C . VAL A 1 306 ? -7.469 4.874 23.543 1.00 96.56 306 VAL A C 1
ATOM 2291 O O . VAL A 1 306 ? -6.439 5.544 23.495 1.00 96.56 306 VAL A O 1
ATOM 2294 N N . TRP A 1 307 ? -7.757 4.073 24.560 1.00 96.62 307 TRP A N 1
ATOM 2295 C CA . TRP A 1 307 ? -6.856 3.793 25.672 1.00 96.62 307 TRP A CA 1
ATOM 2296 C C . TRP A 1 307 ? -6.844 2.292 25.958 1.00 96.62 307 TRP A C 1
ATOM 2298 O O . TRP A 1 307 ? -7.896 1.649 25.958 1.00 96.62 307 TRP A O 1
ATOM 2308 N N . VAL A 1 308 ? -5.661 1.738 26.211 1.00 94.62 308 VAL A N 1
ATOM 2309 C CA . VAL A 1 308 ? -5.466 0.330 26.573 1.00 94.62 308 VAL A CA 1
ATOM 2310 C C . VAL A 1 308 ? -4.461 0.241 27.716 1.00 94.62 308 VAL A C 1
ATOM 2312 O O . VAL A 1 308 ? -3.350 0.754 27.598 1.00 94.62 308 VAL A O 1
ATOM 2315 N N . ASN A 1 309 ? -4.829 -0.455 28.792 1.00 92.12 309 ASN A N 1
ATOM 2316 C CA . ASN A 1 309 ? -3.907 -0.905 29.831 1.00 92.12 309 ASN A CA 1
ATOM 2317 C C . ASN A 1 309 ? -3.114 -2.100 29.282 1.00 92.12 309 ASN A C 1
ATOM 2319 O O . ASN A 1 309 ? -3.632 -3.217 29.195 1.00 92.12 309 ASN A O 1
ATOM 2323 N N . ALA A 1 310 ? -1.887 -1.842 28.832 1.00 88.81 310 ALA A N 1
ATOM 2324 C CA . ALA A 1 310 ? -1.116 -2.807 28.054 1.00 88.81 310 ALA A CA 1
ATOM 2325 C C . ALA A 1 310 ? -0.665 -4.006 28.906 1.00 88.81 310 ALA A C 1
ATOM 2327 O O . ALA A 1 310 ? -0.781 -5.147 28.458 1.00 88.81 310 ALA A O 1
ATOM 2328 N N . ASP A 1 311 ? -0.236 -3.763 30.147 1.00 86.31 311 ASP A N 1
ATOM 2329 C CA . ASP A 1 311 ? 0.151 -4.811 31.095 1.00 86.31 311 ASP A CA 1
ATOM 2330 C C . ASP A 1 311 ? -1.028 -5.720 31.471 1.00 86.31 311 ASP A C 1
ATOM 2332 O O . ASP A 1 311 ? -0.922 -6.943 31.363 1.00 86.31 311 ASP A O 1
ATOM 2336 N N . GLU A 1 312 ? -2.181 -5.160 31.859 1.00 86.50 312 GLU A N 1
ATOM 2337 C CA . GLU A 1 312 ? -3.352 -5.980 32.205 1.00 86.50 312 GLU A CA 1
ATOM 2338 C C . GLU A 1 312 ? -3.883 -6.761 30.996 1.00 86.50 312 GLU A C 1
ATOM 2340 O O . GLU A 1 312 ? -4.241 -7.936 31.137 1.00 86.50 312 GLU A O 1
ATOM 2345 N N . ALA A 1 313 ? -3.874 -6.159 29.800 1.00 87.19 313 ALA A N 1
ATOM 2346 C CA . ALA A 1 313 ? -4.238 -6.843 28.562 1.00 87.19 313 ALA A CA 1
ATOM 2347 C C . ALA A 1 313 ? -3.298 -8.022 28.271 1.00 87.19 313 ALA A C 1
ATOM 2349 O O . ALA A 1 313 ? -3.753 -9.143 28.032 1.00 87.19 313 ALA A O 1
ATOM 2350 N N . TYR A 1 314 ? -1.986 -7.798 28.351 1.00 85.75 314 TYR A N 1
ATOM 2351 C CA . TYR A 1 314 ? -0.969 -8.819 28.122 1.00 85.75 314 TYR A CA 1
ATOM 2352 C C . TYR A 1 314 ? -1.044 -9.956 29.160 1.00 85.75 314 TYR A C 1
ATOM 2354 O O . TYR A 1 314 ? -1.063 -11.133 28.793 1.00 85.75 314 TYR A O 1
ATOM 2362 N N . GLN A 1 315 ? -1.197 -9.635 30.450 1.00 84.62 315 GLN A N 1
ATOM 2363 C CA . GLN A 1 315 ? -1.390 -10.631 31.512 1.00 84.62 315 GLN A CA 1
ATOM 2364 C C . GLN A 1 315 ? -2.689 -11.434 31.359 1.00 84.62 315 GLN A C 1
ATOM 2366 O O . GLN A 1 315 ? -2.747 -12.595 31.770 1.00 84.62 315 GLN A O 1
ATOM 2371 N N . ALA A 1 316 ? -3.757 -10.832 30.828 1.00 82.12 316 ALA A N 1
ATOM 2372 C CA . ALA A 1 316 ? -5.002 -11.542 30.556 1.00 82.12 316 ALA A CA 1
ATOM 2373 C C . ALA A 1 316 ? -4.861 -12.468 29.336 1.00 82.12 316 ALA A C 1
ATOM 2375 O O . ALA A 1 316 ? -5.267 -13.628 29.409 1.00 82.12 316 ALA A O 1
ATOM 2376 N N . LEU A 1 317 ? -4.196 -12.014 28.267 1.00 79.81 317 LEU A N 1
ATOM 2377 C CA . LEU A 1 317 ? -3.872 -12.841 27.100 1.00 79.81 317 LEU A CA 1
ATOM 2378 C C . LEU A 1 317 ? -3.021 -14.062 27.479 1.00 79.81 317 LEU A C 1
ATOM 2380 O O . LEU A 1 317 ? -3.380 -15.172 27.098 1.00 79.81 317 LEU A O 1
ATOM 2384 N N . GLN A 1 318 ? -1.981 -13.902 28.309 1.00 80.94 318 GLN A N 1
ATOM 2385 C CA . GLN A 1 318 ? -1.160 -15.020 28.813 1.00 80.94 318 GLN A CA 1
ATOM 2386 C C . GLN A 1 318 ? -1.950 -16.092 29.593 1.00 80.94 318 GLN A C 1
ATOM 2388 O O . GLN A 1 318 ? -1.516 -17.240 29.673 1.00 80.94 318 GLN A O 1
ATOM 2393 N N . LYS A 1 319 ? -3.090 -15.739 30.205 1.00 80.75 319 LYS A N 1
ATOM 2394 C CA . LYS A 1 319 ? -3.954 -16.695 30.929 1.00 80.75 319 LYS A CA 1
ATOM 2395 C C . LYS A 1 319 ? -4.878 -17.477 29.995 1.00 80.75 319 LYS A C 1
ATOM 2397 O O . LYS A 1 319 ? -5.321 -18.561 30.361 1.00 80.75 319 LYS A O 1
ATOM 2402 N N . ILE A 1 320 ? -5.191 -16.913 28.829 1.00 78.31 320 ILE A N 1
ATOM 2403 C CA . ILE A 1 320 ? -6.093 -17.492 27.822 1.00 78.31 320 ILE A CA 1
ATOM 2404 C C . ILE A 1 320 ? -5.300 -18.314 26.797 1.00 78.31 320 ILE A C 1
ATOM 2406 O O . ILE A 1 320 ? -5.762 -19.365 26.355 1.00 78.31 320 ILE A O 1
ATOM 2410 N N . LEU A 1 321 ? -4.103 -17.843 26.443 1.00 76.38 321 LEU A N 1
ATOM 2411 C CA . LEU A 1 321 ? -3.177 -18.463 25.503 1.00 76.38 321 LEU A CA 1
ATOM 2412 C C . LEU A 1 321 ? -1.862 -18.779 26.235 1.00 76.38 321 LEU A C 1
ATOM 2414 O O . LEU A 1 321 ? -1.095 -17.852 26.517 1.00 76.38 321 LEU A O 1
ATOM 2418 N N . PRO A 1 322 ? -1.575 -20.056 26.557 1.00 68.38 322 PRO A N 1
ATOM 2419 C CA . PRO A 1 322 ? -0.288 -20.429 27.133 1.00 68.38 322 PRO A CA 1
ATOM 2420 C C . PRO A 1 322 ? 0.864 -20.130 26.155 1.00 68.38 322 PRO A C 1
ATOM 2422 O O . PRO A 1 322 ? 0.669 -19.959 24.950 1.00 68.38 322 PRO A O 1
ATOM 2425 N N . ALA A 1 323 ? 2.084 -20.010 26.685 1.00 63.06 323 ALA A N 1
ATOM 2426 C CA . ALA A 1 323 ? 3.222 -19.437 25.956 1.00 63.06 323 ALA A CA 1
ATOM 2427 C C . ALA A 1 323 ? 3.643 -20.220 24.695 1.00 63.06 323 ALA A C 1
ATOM 2429 O O . ALA A 1 323 ? 4.243 -19.645 23.787 1.00 63.06 323 ALA A O 1
ATOM 2430 N N . ASP A 1 324 ? 3.327 -21.511 24.625 1.00 69.50 324 ASP A N 1
ATOM 2431 C CA . ASP A 1 324 ? 3.485 -22.384 23.460 1.00 69.50 324 ASP A CA 1
ATOM 2432 C C . ASP A 1 324 ? 2.447 -22.088 22.363 1.00 69.50 324 ASP A C 1
ATOM 2434 O O . ASP A 1 324 ? 2.817 -21.999 21.190 1.00 69.50 324 ASP A O 1
ATOM 2438 N N . ALA A 1 325 ? 1.194 -21.828 22.748 1.00 72.31 325 ALA A N 1
ATOM 2439 C CA . ALA A 1 325 ? 0.083 -21.483 21.856 1.00 72.31 325 ALA A CA 1
ATOM 2440 C C . ALA A 1 325 ? 0.122 -20.044 21.299 1.00 72.31 325 ALA A C 1
ATOM 2442 O O . ALA A 1 325 ? -0.618 -19.731 20.366 1.00 72.31 325 ALA A O 1
ATOM 2443 N N . MET A 1 326 ? 0.969 -19.153 21.829 1.00 76.12 326 MET A N 1
ATOM 2444 C CA . MET A 1 326 ? 1.154 -17.821 21.235 1.00 76.12 326 MET A CA 1
ATOM 2445 C C . MET A 1 326 ? 1.797 -17.893 19.832 1.00 76.12 326 MET A C 1
ATOM 2447 O O . MET A 1 326 ? 2.768 -18.632 19.641 1.00 76.12 326 MET A O 1
ATOM 2451 N N . PRO A 1 327 ? 1.360 -17.067 18.860 1.00 75.69 327 PRO A N 1
ATOM 2452 C CA . PRO A 1 327 ? 2.042 -16.934 17.573 1.00 75.69 327 PRO A CA 1
ATOM 2453 C C . PRO A 1 327 ? 3.510 -16.510 17.726 1.00 75.69 327 PRO A C 1
ATOM 2455 O O . PRO A 1 327 ? 3.852 -15.676 18.569 1.00 75.69 327 PRO A O 1
ATOM 2458 N N . ALA A 1 328 ? 4.394 -17.039 16.873 1.00 73.12 328 ALA A N 1
ATOM 2459 C CA . ALA A 1 328 ? 5.827 -16.730 16.927 1.00 73.12 328 ALA A CA 1
ATOM 2460 C C . ALA A 1 328 ? 6.117 -15.227 16.758 1.00 73.12 328 ALA A C 1
ATOM 2462 O O . ALA A 1 328 ? 6.930 -14.678 17.499 1.00 73.12 328 ALA A O 1
ATOM 2463 N N . GLN A 1 329 ? 5.386 -14.561 15.859 1.00 70.44 329 GLN A N 1
ATOM 2464 C CA . GLN A 1 329 ? 5.454 -13.112 15.640 1.00 70.44 329 GLN A CA 1
ATOM 2465 C C . GLN A 1 329 ? 5.119 -12.318 16.914 1.00 70.44 329 GLN A C 1
ATOM 2467 O O . GLN A 1 329 ? 5.810 -11.356 17.235 1.00 70.44 329 GLN A O 1
ATOM 2472 N N . PHE A 1 330 ? 4.118 -12.752 17.691 1.00 75.31 330 PHE A N 1
ATOM 2473 C CA . PHE A 1 330 ? 3.748 -12.092 18.947 1.00 75.31 330 PHE A CA 1
ATOM 2474 C C . PHE A 1 330 ? 4.842 -12.253 20.011 1.00 75.31 330 PHE A C 1
ATOM 2476 O O . PHE A 1 330 ? 5.187 -11.285 20.683 1.00 75.31 330 PHE A O 1
ATOM 2483 N N . ARG A 1 331 ? 5.452 -13.443 20.126 1.00 78.19 331 ARG A N 1
ATOM 2484 C CA . ARG A 1 331 ? 6.599 -13.667 21.030 1.00 78.19 331 ARG A CA 1
ATOM 2485 C C . ARG A 1 331 ? 7.832 -12.848 20.635 1.00 78.19 331 ARG A C 1
ATOM 2487 O O . ARG A 1 331 ? 8.551 -12.384 21.513 1.00 78.19 331 ARG A O 1
ATOM 2494 N N . MET A 1 332 ? 8.076 -12.657 19.337 1.00 73.06 332 MET A N 1
ATOM 2495 C CA . MET A 1 332 ? 9.142 -11.775 18.842 1.00 73.06 332 MET A CA 1
ATOM 2496 C C . MET A 1 332 ? 8.854 -10.306 19.174 1.00 73.06 332 MET A C 1
ATOM 2498 O O . MET A 1 332 ? 9.724 -9.627 19.715 1.00 73.06 332 MET A O 1
ATOM 2502 N N . ALA A 1 333 ? 7.626 -9.840 18.921 1.00 75.56 333 ALA A N 1
ATOM 2503 C CA . ALA A 1 333 ? 7.196 -8.486 19.258 1.00 75.56 333 ALA A CA 1
ATOM 2504 C C . ALA A 1 333 ? 7.311 -8.212 20.766 1.00 75.56 333 ALA A C 1
ATOM 2506 O O . ALA A 1 333 ? 7.886 -7.201 21.155 1.00 75.56 333 ALA A O 1
ATOM 2507 N N . ASP A 1 334 ? 6.858 -9.138 21.613 1.00 81.25 334 ASP A N 1
ATOM 2508 C CA . ASP A 1 334 ? 6.988 -9.049 23.070 1.00 81.25 334 ASP A CA 1
ATOM 2509 C C . ASP A 1 334 ? 8.452 -9.066 23.536 1.00 81.25 334 ASP A C 1
ATOM 2511 O O . ASP A 1 334 ? 8.840 -8.275 24.390 1.00 81.25 334 ASP A O 1
ATOM 2515 N N . GLY A 1 335 ? 9.311 -9.884 22.920 1.00 78.06 335 GLY A N 1
ATOM 2516 C CA . GLY A 1 335 ? 10.750 -9.888 23.207 1.00 78.06 335 GLY A CA 1
ATOM 2517 C C . GLY A 1 335 ? 11.453 -8.550 22.927 1.00 78.06 335 GLY A C 1
ATOM 2518 O O . GLY A 1 335 ? 12.495 -8.273 23.520 1.00 78.06 335 GLY A O 1
ATOM 2519 N N . MET A 1 336 ? 10.886 -7.708 22.054 1.00 74.94 336 MET A N 1
ATOM 2520 C CA . MET A 1 336 ? 11.403 -6.371 21.740 1.00 74.94 336 MET A CA 1
ATOM 2521 C C . MET A 1 336 ? 10.694 -5.255 22.521 1.00 74.94 336 MET A C 1
ATOM 2523 O O . MET A 1 336 ? 11.354 -4.359 23.052 1.00 74.94 336 MET A O 1
ATOM 2527 N N . ALA A 1 337 ? 9.362 -5.289 22.570 1.00 80.56 337 ALA A N 1
ATOM 2528 C CA . ALA A 1 337 ? 8.511 -4.263 23.167 1.00 80.56 337 ALA A CA 1
ATOM 2529 C C . ALA A 1 337 ? 8.337 -4.418 24.685 1.00 80.56 337 ALA A C 1
ATOM 2531 O O . ALA A 1 337 ? 8.042 -3.428 25.350 1.00 80.56 337 ALA A O 1
ATOM 2532 N N . ASP A 1 338 ? 8.564 -5.623 25.218 1.00 84.44 338 ASP A N 1
ATOM 2533 C CA . ASP A 1 338 ? 8.442 -5.994 26.630 1.00 84.44 338 ASP A CA 1
ATOM 2534 C C . ASP A 1 338 ? 7.070 -5.592 27.204 1.00 84.44 338 ASP A C 1
ATOM 2536 O O . ASP A 1 338 ? 6.973 -4.721 28.070 1.00 84.44 338 ASP A O 1
ATOM 2540 N N . PHE A 1 339 ? 5.982 -6.178 26.678 1.00 85.12 339 PHE A N 1
ATOM 2541 C CA . PHE A 1 339 ? 4.619 -5.648 26.857 1.00 85.12 339 PHE A CA 1
ATOM 2542 C C . PHE A 1 339 ? 4.188 -5.555 28.330 1.00 85.12 339 PHE A C 1
ATOM 2544 O O . PHE A 1 339 ? 3.505 -4.607 28.710 1.00 85.12 339 PHE A O 1
ATOM 2551 N N . LYS A 1 340 ? 4.668 -6.465 29.190 1.00 83.75 340 LYS A N 1
ATOM 2552 C CA . LYS A 1 340 ? 4.498 -6.418 30.661 1.00 83.75 340 LYS A CA 1
ATOM 2553 C C . LYS A 1 340 ? 5.050 -5.147 31.330 1.00 83.75 340 LYS A C 1
ATOM 2555 O O . LYS A 1 340 ? 4.743 -4.889 32.493 1.00 83.75 340 LYS A O 1
ATOM 2560 N N . ASN A 1 341 ? 5.910 -4.390 30.652 1.00 87.12 341 ASN A N 1
ATOM 2561 C CA . ASN A 1 341 ? 6.535 -3.162 31.142 1.00 87.12 341 ASN A CA 1
ATOM 2562 C C . ASN A 1 341 ? 5.975 -1.893 30.477 1.00 87.12 341 ASN A C 1
ATOM 2564 O O . ASN A 1 341 ? 6.409 -0.790 30.815 1.00 87.12 341 ASN A O 1
ATOM 2568 N N . ILE A 1 342 ? 4.972 -2.035 29.606 1.00 89.62 342 ILE A N 1
ATOM 2569 C CA . ILE A 1 342 ? 4.145 -0.932 29.112 1.00 89.62 342 ILE A CA 1
ATOM 2570 C C . ILE A 1 342 ? 2.977 -0.739 30.093 1.00 89.62 342 ILE A C 1
ATOM 2572 O O . ILE A 1 342 ? 2.239 -1.675 30.383 1.00 89.62 342 ILE A O 1
ATOM 2576 N N . ASP A 1 343 ? 2.836 0.469 30.636 1.00 89.00 343 ASP A N 1
ATOM 2577 C CA . ASP A 1 343 ? 1.718 0.875 31.499 1.00 89.00 343 ASP A CA 1
ATOM 2578 C C . ASP A 1 343 ? 0.454 1.049 30.644 1.00 89.00 343 ASP A C 1
ATOM 2580 O O . ASP A 1 343 ? -0.574 0.414 30.880 1.00 89.00 343 ASP A O 1
ATOM 2584 N N . ASP A 1 344 ? 0.556 1.844 29.573 1.00 91.50 344 ASP A N 1
ATOM 2585 C CA . ASP A 1 344 ? -0.563 2.101 28.672 1.00 91.50 344 ASP A CA 1
ATOM 2586 C C . ASP A 1 344 ? -0.174 2.466 27.237 1.00 91.50 344 ASP A C 1
ATOM 2588 O O . ASP A 1 344 ? 0.945 2.900 26.945 1.00 91.50 344 ASP A O 1
ATOM 2592 N N . LEU A 1 345 ? -1.161 2.301 26.355 1.00 92.56 345 LEU A N 1
ATOM 2593 C CA . LEU A 1 345 ? -1.210 2.879 25.020 1.00 92.56 345 LEU A CA 1
ATOM 2594 C C . LEU A 1 345 ? -2.393 3.852 24.945 1.00 92.56 345 LEU A C 1
ATOM 2596 O O . LEU A 1 345 ? -3.533 3.483 25.231 1.00 92.56 345 LEU A O 1
ATOM 2600 N N . ILE A 1 346 ? -2.125 5.073 24.490 1.00 94.44 346 ILE A N 1
ATOM 2601 C CA . ILE A 1 346 ? -3.110 6.126 24.233 1.00 94.44 346 ILE A CA 1
ATOM 2602 C C . ILE A 1 346 ? -3.025 6.530 22.766 1.00 94.44 346 ILE A C 1
ATOM 2604 O O . ILE A 1 346 ? -1.974 6.971 22.316 1.00 94.44 346 ILE A O 1
ATOM 2608 N N . ALA A 1 347 ? -4.132 6.472 22.033 1.00 94.81 347 ALA A N 1
ATOM 2609 C CA . ALA A 1 347 ? -4.235 7.056 20.699 1.00 94.81 347 ALA A CA 1
ATOM 2610 C C . ALA A 1 347 ? -5.424 8.017 20.621 1.00 94.81 347 ALA A C 1
ATOM 2612 O O . ALA A 1 347 ? -6.483 7.761 21.194 1.00 94.81 347 ALA A O 1
ATOM 2613 N N . SER A 1 348 ? -5.279 9.127 19.904 1.00 94.88 348 SER A N 1
ATOM 2614 C CA . SER A 1 348 ? -6.375 10.066 19.683 1.00 94.88 348 SER A CA 1
ATOM 2615 C C . SER A 1 348 ? -6.329 10.735 18.322 1.00 94.88 348 SER A C 1
ATOM 2617 O O . SER A 1 348 ? -5.268 11.137 17.853 1.00 94.88 348 SER A O 1
ATOM 2619 N N . LEU A 1 349 ? -7.511 10.915 17.736 1.00 92.94 349 LEU A N 1
ATOM 2620 C CA . LEU A 1 349 ? -7.729 11.660 16.503 1.00 92.94 349 LEU A CA 1
ATOM 2621 C C . LEU A 1 349 ? -8.505 12.939 16.828 1.00 92.94 349 LEU A C 1
ATOM 2623 O O . LEU A 1 349 ? -9.605 12.886 17.378 1.00 92.94 349 LEU A O 1
ATOM 2627 N N . SER A 1 350 ? -7.929 14.084 16.486 1.00 91.38 350 SER A N 1
ATOM 2628 C CA . SER A 1 350 ? -8.461 15.432 16.683 1.00 91.38 350 SER A CA 1
ATOM 2629 C C . SER A 1 350 ? -8.834 16.054 15.334 1.00 91.38 350 SER A C 1
ATOM 2631 O O . SER A 1 350 ? -8.009 16.081 14.421 1.00 91.38 350 SER A O 1
ATOM 2633 N N . ILE A 1 351 ? -10.046 16.611 15.226 1.00 87.75 351 ILE A N 1
ATOM 2634 C CA . ILE A 1 351 ? -10.498 17.396 14.065 1.00 87.75 351 ILE A CA 1
ATOM 2635 C C . ILE A 1 351 ? -10.790 18.831 14.504 1.00 87.75 351 ILE A C 1
ATOM 2637 O O . ILE A 1 351 ? -11.399 19.071 15.548 1.00 87.75 351 ILE A O 1
ATOM 2641 N N . ARG A 1 352 ? -10.333 19.800 13.709 1.00 87.25 352 ARG A N 1
ATOM 2642 C CA . ARG A 1 352 ? -10.562 21.238 13.890 1.00 87.25 352 ARG A CA 1
ATOM 2643 C C . ARG A 1 352 ? -10.891 21.866 12.530 1.00 87.25 352 ARG A C 1
ATOM 2645 O O . ARG A 1 352 ? -10.421 21.356 11.518 1.00 87.25 352 ARG A O 1
ATOM 2652 N N . PRO A 1 353 ? -11.599 23.011 12.479 1.00 84.81 353 PRO A N 1
ATOM 2653 C CA . PRO A 1 353 ? -11.940 23.670 11.212 1.00 84.81 353 PRO A CA 1
ATOM 2654 C C . PRO A 1 353 ? -10.745 23.988 10.297 1.00 84.81 353 PRO A C 1
ATOM 2656 O O . PRO A 1 353 ? -10.928 24.128 9.096 1.00 84.81 353 PRO A O 1
ATOM 2659 N N . THR A 1 354 ? -9.541 24.115 10.866 1.00 88.75 354 THR A N 1
ATOM 2660 C CA . THR A 1 354 ? -8.293 24.456 10.166 1.00 88.75 354 THR A CA 1
ATOM 2661 C C . THR A 1 354 ? -7.198 23.399 10.347 1.00 88.75 354 THR A C 1
ATOM 2663 O O . THR A 1 354 ? -6.017 23.719 10.209 1.00 88.75 354 THR A O 1
ATOM 2666 N N . GLY A 1 355 ? -7.534 22.158 10.724 1.00 90.31 355 GLY A N 1
ATOM 2667 C CA . GLY A 1 355 ? -6.505 21.132 10.890 1.00 90.31 355 GLY A CA 1
ATOM 2668 C C . GLY A 1 355 ? -6.956 19.787 11.451 1.00 90.31 355 GLY A C 1
ATOM 2669 O O . GLY A 1 355 ? -8.038 19.635 12.018 1.00 90.31 355 GLY A O 1
ATOM 2670 N N . LEU A 1 356 ? -6.068 18.809 11.306 1.00 91.50 356 LEU A N 1
ATOM 2671 C CA . LEU A 1 356 ? -6.237 17.416 11.717 1.00 91.50 356 LEU A CA 1
ATOM 2672 C C . LEU A 1 356 ? -5.006 16.991 12.520 1.00 91.50 356 LEU A C 1
ATOM 2674 O O . LEU A 1 356 ? -3.894 17.401 12.191 1.00 91.50 356 LEU A O 1
ATOM 2678 N N . ALA A 1 357 ? -5.174 16.169 13.554 1.00 94.38 357 ALA A N 1
ATOM 2679 C CA . ALA A 1 357 ? -4.045 15.585 14.278 1.00 94.38 357 ALA A CA 1
ATOM 2680 C C . ALA A 1 357 ? -4.342 14.154 14.732 1.00 94.38 357 ALA A C 1
ATOM 2682 O O . ALA A 1 357 ? -5.406 13.889 15.288 1.00 94.38 357 ALA A O 1
ATOM 2683 N N . LEU A 1 358 ? -3.384 13.259 14.512 1.00 94.50 358 LEU A N 1
ATOM 2684 C CA . LEU A 1 358 ? -3.327 11.916 15.070 1.00 94.50 358 LEU A CA 1
ATOM 2685 C C . LEU A 1 358 ? -2.155 11.874 16.055 1.00 94.50 358 LEU A C 1
ATOM 2687 O O . LEU A 1 358 ? -1.005 12.047 15.653 1.00 94.50 358 LEU A O 1
ATOM 2691 N N . ASP A 1 359 ? -2.452 11.638 17.327 1.00 94.69 359 ASP A N 1
ATOM 2692 C CA . ASP A 1 359 ? -1.473 11.484 18.402 1.00 94.69 359 ASP A CA 1
ATOM 2693 C C . ASP A 1 359 ? -1.512 10.024 18.896 1.00 94.69 359 ASP A C 1
ATOM 2695 O O . ASP A 1 359 ? -2.590 9.486 19.152 1.00 94.69 359 ASP A O 1
ATOM 2699 N N . ALA A 1 360 ? -0.355 9.381 19.060 1.00 94.44 360 ALA A N 1
ATOM 2700 C CA . ALA A 1 360 ? -0.207 8.039 19.627 1.00 94.44 360 ALA A CA 1
ATOM 2701 C C . ALA A 1 360 ? 0.927 8.042 20.661 1.00 94.44 360 ALA A C 1
ATOM 2703 O O . ALA A 1 360 ? 2.037 8.458 20.354 1.00 94.44 360 ALA A O 1
ATOM 2704 N N . ASN A 1 361 ? 0.656 7.604 21.887 1.00 92.69 361 ASN A N 1
ATOM 2705 C CA . ASN A 1 361 ? 1.561 7.689 23.028 1.00 92.69 361 ASN A CA 1
ATOM 2706 C C . ASN A 1 361 ? 1.642 6.335 23.734 1.00 92.69 361 ASN A C 1
ATOM 2708 O O . ASN A 1 361 ? 0.620 5.764 24.111 1.00 92.69 361 ASN A O 1
ATOM 2712 N N . VAL A 1 362 ? 2.864 5.851 23.929 1.00 91.31 362 VAL A N 1
ATOM 2713 C CA . VAL A 1 362 ? 3.198 4.658 24.708 1.00 91.31 362 VAL A CA 1
ATOM 2714 C C . VAL A 1 362 ? 3.823 5.117 26.019 1.00 91.31 362 VAL A C 1
ATOM 2716 O O . VAL A 1 362 ? 4.776 5.901 26.007 1.00 91.31 362 VAL A O 1
ATOM 2719 N N . HIS A 1 363 ? 3.321 4.615 27.143 1.00 90.25 363 HIS A N 1
ATOM 2720 C CA . HIS A 1 363 ? 3.884 4.884 28.463 1.00 90.25 363 HIS A CA 1
ATOM 2721 C C . HIS A 1 363 ? 4.462 3.611 29.073 1.00 90.25 363 HIS A C 1
ATOM 2723 O O . HIS A 1 363 ? 3.817 2.567 29.088 1.00 90.25 363 HIS A O 1
ATOM 2729 N N . LEU A 1 364 ? 5.682 3.707 29.592 1.00 89.00 364 LEU A N 1
ATOM 2730 C CA . LEU A 1 364 ? 6.406 2.615 30.236 1.00 89.00 364 LEU A CA 1
ATOM 2731 C C . LEU A 1 364 ? 6.303 2.725 31.761 1.00 89.00 364 LEU A C 1
ATOM 2733 O O . LEU A 1 364 ? 6.075 3.806 32.313 1.00 89.00 364 LEU A O 1
ATOM 2737 N N . LYS A 1 365 ? 6.502 1.603 32.453 1.00 87.88 365 LYS A N 1
ATOM 2738 C CA . LYS A 1 365 ? 6.619 1.571 33.917 1.00 87.88 365 LYS A CA 1
ATOM 2739 C C . LYS A 1 365 ? 7.915 2.246 34.377 1.00 87.88 365 LYS A C 1
ATOM 2741 O O . LYS A 1 365 ? 8.939 2.174 33.702 1.00 87.88 365 LYS A O 1
ATOM 2746 N N . ASP A 1 366 ? 7.883 2.868 35.556 1.00 80.88 366 ASP A N 1
ATOM 2747 C CA . ASP A 1 366 ? 9.015 3.635 36.088 1.00 80.88 366 ASP A CA 1
ATOM 2748 C C . ASP A 1 366 ? 10.317 2.816 36.139 1.00 80.88 366 ASP A C 1
ATOM 2750 O O . ASP A 1 366 ? 10.409 1.808 36.840 1.00 80.88 366 ASP A O 1
ATOM 2754 N N . GLY A 1 367 ? 11.346 3.279 35.420 1.00 71.50 367 GLY A N 1
ATOM 2755 C CA . GLY A 1 367 ? 12.666 2.639 35.388 1.00 71.50 367 GLY A CA 1
ATOM 2756 C C . GLY A 1 367 ? 12.792 1.451 34.427 1.00 71.50 367 GLY A C 1
ATOM 2757 O O . GLY A 1 367 ? 13.845 0.811 34.409 1.00 71.50 367 GLY A O 1
ATOM 2758 N N . HIS A 1 368 ? 11.767 1.164 33.619 1.00 69.56 368 HIS A N 1
ATOM 2759 C CA . HIS A 1 368 ? 11.794 0.113 32.606 1.00 69.56 368 HIS A CA 1
ATOM 2760 C C . HIS A 1 368 ? 11.935 0.693 31.196 1.00 69.56 368 HIS A C 1
ATOM 2762 O O . HIS A 1 368 ? 11.050 1.387 30.709 1.00 69.56 368 HIS A O 1
ATOM 2768 N N . ASN A 1 369 ? 13.018 0.324 30.507 1.00 68.06 369 ASN A N 1
ATOM 2769 C CA . ASN A 1 369 ? 13.220 0.610 29.088 1.00 68.06 369 ASN A CA 1
ATOM 2770 C C . ASN A 1 369 ? 13.240 -0.714 28.313 1.00 68.06 369 ASN A C 1
ATOM 2772 O O . ASN A 1 369 ? 14.165 -1.508 28.503 1.00 68.06 369 ASN A O 1
ATOM 2776 N N . CYS A 1 370 ? 12.272 -0.949 27.427 1.00 74.81 370 CYS A N 1
ATOM 2777 C CA . CYS A 1 370 ? 12.298 -2.115 26.541 1.00 74.81 370 CYS A CA 1
ATOM 2778 C C . CYS A 1 370 ? 13.342 -1.958 25.419 1.00 74.81 370 CYS A C 1
ATOM 2780 O O . CYS A 1 370 ? 13.850 -0.859 25.175 1.00 74.81 370 CYS A O 1
ATOM 2782 N N . LEU A 1 371 ? 13.684 -3.050 24.725 1.00 72.88 371 LEU A N 1
ATOM 2783 C CA . LEU A 1 371 ? 14.671 -3.015 23.639 1.00 72.88 371 LEU A CA 1
ATOM 2784 C C . LEU A 1 371 ? 14.217 -2.080 22.508 1.00 72.88 371 LEU A C 1
ATOM 2786 O O . LEU A 1 371 ? 14.999 -1.244 22.069 1.00 72.88 371 LEU A O 1
ATOM 2790 N N . ALA A 1 372 ? 12.948 -2.159 22.098 1.00 72.81 372 ALA A N 1
ATOM 2791 C CA . ALA A 1 372 ? 12.379 -1.291 21.070 1.00 72.81 372 ALA A CA 1
ATOM 2792 C C . ALA A 1 372 ? 12.482 0.199 21.447 1.00 72.81 372 ALA A C 1
ATOM 2794 O O . ALA A 1 372 ? 12.943 1.005 20.643 1.00 72.81 372 ALA A O 1
ATOM 2795 N N . TYR A 1 373 ? 12.142 0.561 22.689 1.00 77.38 373 TYR A N 1
ATOM 2796 C CA . TYR A 1 373 ? 12.273 1.934 23.181 1.00 77.38 373 TYR A CA 1
ATOM 2797 C C . TYR A 1 373 ? 13.742 2.392 23.223 1.00 77.38 373 TYR A C 1
ATOM 2799 O O . TYR A 1 373 ? 14.066 3.469 22.722 1.00 77.38 373 TYR A O 1
ATOM 2807 N N . ASN A 1 374 ? 14.656 1.554 23.730 1.00 74.88 374 ASN A N 1
ATOM 2808 C CA . ASN A 1 374 ? 16.094 1.845 23.716 1.00 74.88 374 ASN A CA 1
ATOM 2809 C C . ASN A 1 374 ? 16.668 1.990 22.294 1.00 74.88 374 ASN A C 1
ATOM 2811 O O . ASN A 1 374 ? 17.660 2.690 22.141 1.00 74.88 374 ASN A O 1
ATOM 2815 N N . LEU A 1 375 ? 16.068 1.356 21.277 1.00 73.44 375 LEU A N 1
ATOM 2816 C CA . LEU A 1 375 ? 16.478 1.449 19.869 1.00 73.44 375 LEU A CA 1
ATOM 2817 C C . LEU A 1 375 ? 15.898 2.660 19.124 1.00 73.44 375 LEU A C 1
ATOM 2819 O O . LEU A 1 375 ? 16.460 3.060 18.109 1.00 73.44 375 LEU A O 1
ATOM 2823 N N . ILE A 1 376 ? 14.816 3.281 19.598 1.00 75.88 376 ILE A N 1
ATOM 2824 C CA . ILE A 1 376 ? 14.241 4.477 18.948 1.00 75.88 376 ILE A CA 1
ATOM 2825 C C . ILE A 1 376 ? 14.581 5.782 19.672 1.00 75.88 376 ILE A C 1
ATOM 2827 O O . ILE A 1 376 ? 14.588 6.833 19.032 1.00 75.88 376 ILE A O 1
ATOM 2831 N N . ARG A 1 377 ? 14.909 5.731 20.970 1.00 82.56 377 ARG A N 1
ATOM 2832 C CA . ARG A 1 377 ? 15.118 6.918 21.809 1.00 82.56 377 ARG A CA 1
ATOM 2833 C C . ARG A 1 377 ? 16.301 7.788 21.364 1.00 82.56 377 ARG A C 1
ATOM 2835 O O . ARG A 1 377 ? 17.443 7.336 21.373 1.00 82.56 377 ARG A O 1
ATOM 2842 N N . THR A 1 378 ? 16.047 9.070 21.111 1.00 86.44 378 THR A N 1
ATOM 2843 C CA . THR A 1 378 ? 17.056 10.120 20.893 1.00 86.44 378 THR A CA 1
ATOM 2844 C C . THR A 1 378 ? 16.863 11.304 21.853 1.00 86.44 378 THR A C 1
ATOM 2846 O O . THR A 1 378 ? 15.797 11.439 22.462 1.00 86.44 378 THR A O 1
ATOM 2849 N N . PRO A 1 379 ? 17.871 12.184 22.021 1.00 89.88 379 PRO A N 1
ATOM 2850 C CA . PRO A 1 379 ? 17.703 13.437 22.759 1.00 89.88 379 PRO A CA 1
ATOM 2851 C C . PRO A 1 379 ? 16.646 14.358 22.130 1.00 89.88 379 PRO A C 1
ATOM 2853 O O . PRO A 1 379 ? 16.230 14.160 20.989 1.00 89.88 379 PRO A O 1
ATOM 2856 N N . HIS A 1 380 ? 16.250 15.399 22.864 1.00 93.38 380 HIS A N 1
ATOM 2857 C CA . HIS A 1 380 ? 15.412 16.469 22.323 1.00 93.38 380 HIS A CA 1
ATOM 2858 C C . HIS A 1 380 ? 16.186 17.328 21.311 1.00 93.38 380 HIS A C 1
ATOM 2860 O O . HIS A 1 380 ? 17.391 17.551 21.459 1.00 93.38 380 HIS A O 1
ATOM 2866 N N . LEU A 1 381 ? 15.484 17.845 20.303 1.00 93.44 381 LEU A N 1
ATOM 2867 C CA . LEU A 1 381 ? 16.036 18.734 19.286 1.00 93.44 381 LEU A CA 1
ATOM 2868 C C . LEU A 1 381 ? 16.472 20.069 19.895 1.00 93.44 381 LEU A C 1
ATOM 2870 O O . LEU A 1 381 ? 15.716 20.745 20.597 1.00 93.44 381 LEU A O 1
ATOM 2874 N N . ASN A 1 382 ? 17.652 20.539 19.499 1.00 90.62 382 ASN A N 1
ATOM 2875 C CA . ASN A 1 382 ? 18.012 21.937 19.647 1.00 90.62 382 ASN A CA 1
ATOM 2876 C C . ASN A 1 382 ? 17.233 22.755 18.605 1.00 90.62 382 ASN A C 1
ATOM 2878 O O . ASN A 1 382 ? 17.700 23.020 17.497 1.00 90.62 382 ASN A O 1
ATOM 2882 N N . VAL A 1 383 ? 16.035 23.215 18.970 1.00 86.88 383 VAL A N 1
ATOM 2883 C CA . VAL A 1 383 ? 15.194 24.042 18.083 1.00 86.88 383 VAL A CA 1
ATOM 2884 C C . VAL A 1 383 ? 15.882 25.371 17.705 1.00 86.88 383 VAL A C 1
ATOM 2886 O O . VAL A 1 383 ? 15.466 26.046 16.763 1.00 86.88 383 VAL A O 1
ATOM 2889 N N . GLY A 1 384 ? 16.930 25.787 18.427 1.00 86.25 384 GLY A N 1
ATOM 2890 C CA . GLY A 1 384 ? 17.783 26.923 18.068 1.00 86.25 384 GLY A CA 1
ATOM 2891 C C . GLY A 1 384 ? 18.739 26.628 16.906 1.00 86.25 384 GLY A C 1
ATOM 2892 O O . GLY A 1 384 ? 19.000 27.528 16.108 1.00 86.25 384 GLY A O 1
ATOM 2893 N N . ALA A 1 385 ? 19.198 25.380 16.764 1.00 88.69 385 ALA A N 1
ATOM 2894 C CA . ALA A 1 385 ? 20.049 24.939 15.658 1.00 88.69 385 ALA A CA 1
ATOM 2895 C C . ALA A 1 385 ? 19.331 25.022 14.302 1.00 88.69 385 ALA A C 1
ATOM 2897 O O . ALA A 1 385 ? 19.952 25.360 13.299 1.00 88.69 385 ALA A O 1
ATOM 2898 N N . LEU A 1 386 ? 18.002 24.845 14.277 1.00 91.56 386 LEU A N 1
ATOM 2899 C CA . LEU A 1 386 ? 17.189 24.985 13.061 1.00 91.56 386 LEU A CA 1
ATOM 2900 C C . LEU A 1 386 ? 17.295 26.375 12.404 1.00 91.56 386 LEU A C 1
ATOM 2902 O O . LEU A 1 386 ? 16.992 26.506 11.226 1.00 91.56 386 LEU A O 1
ATOM 2906 N N . ASN A 1 387 ? 17.760 27.413 13.110 1.00 88.56 387 ASN A N 1
ATOM 2907 C CA . ASN A 1 387 ? 17.904 28.765 12.551 1.00 88.56 387 ASN A CA 1
ATOM 2908 C C . ASN A 1 387 ? 18.959 28.886 11.428 1.00 88.56 387 ASN A C 1
ATOM 2910 O O . ASN A 1 387 ? 19.006 29.927 10.774 1.00 88.56 387 ASN A O 1
ATOM 2914 N N . VAL A 1 388 ? 19.795 27.861 11.213 1.00 90.12 388 VAL A N 1
ATOM 2915 C CA . VAL A 1 388 ? 20.708 27.760 10.056 1.00 90.12 388 VAL A CA 1
ATOM 2916 C C . VAL A 1 388 ? 19.988 27.375 8.757 1.00 90.12 388 VAL A C 1
ATOM 2918 O O . VAL A 1 388 ? 20.486 27.642 7.662 1.00 90.12 388 VAL A O 1
ATOM 2921 N N . VAL A 1 389 ? 18.812 26.752 8.863 1.00 94.06 389 VAL A N 1
ATOM 2922 C CA . VAL A 1 389 ? 17.976 26.432 7.706 1.00 94.06 389 VAL A CA 1
ATOM 2923 C C . VAL A 1 389 ? 17.464 27.754 7.112 1.00 94.06 389 VAL A C 1
ATOM 2925 O O . VAL A 1 389 ? 16.995 28.604 7.881 1.00 94.06 389 VAL A O 1
ATOM 2928 N N . PRO A 1 390 ? 17.547 27.966 5.785 1.00 93.00 390 PRO A N 1
ATOM 2929 C CA . PRO A 1 390 ? 17.084 29.188 5.131 1.00 93.00 390 PRO A CA 1
ATOM 2930 C C . PRO A 1 390 ? 15.611 29.506 5.414 1.00 93.00 390 PRO A C 1
ATOM 2932 O O . PRO A 1 390 ? 14.806 28.624 5.715 1.00 93.00 390 PRO A O 1
ATOM 2935 N N . SER A 1 391 ? 15.246 30.786 5.338 1.00 91.44 391 SER A N 1
ATOM 2936 C CA . SER A 1 391 ? 13.878 31.249 5.608 1.00 91.44 391 SER A CA 1
ATOM 2937 C C . SER A 1 391 ? 12.857 30.761 4.583 1.00 91.44 391 SER A C 1
ATOM 2939 O O . SER A 1 391 ? 11.702 30.556 4.929 1.00 91.44 391 SER A O 1
ATOM 2941 N N . ASP A 1 392 ? 13.278 30.564 3.338 1.00 90.12 392 ASP A N 1
ATOM 2942 C CA . ASP A 1 392 ? 12.476 30.061 2.222 1.00 90.12 392 ASP A CA 1
ATOM 2943 C C . ASP A 1 392 ? 12.318 28.532 2.217 1.00 90.12 392 ASP A C 1
ATOM 2945 O O . ASP A 1 392 ? 11.620 28.007 1.356 1.00 90.12 392 ASP A O 1
ATOM 2949 N N . ALA A 1 393 ? 12.910 27.810 3.176 1.00 93.38 393 ALA A N 1
ATOM 2950 C CA . ALA A 1 393 ? 12.787 26.359 3.256 1.00 93.38 393 ALA A CA 1
ATOM 2951 C C . ALA A 1 393 ? 11.322 25.904 3.377 1.00 93.38 393 ALA A C 1
ATOM 2953 O O . ALA A 1 393 ? 10.564 26.356 4.242 1.00 93.38 393 ALA A O 1
ATOM 2954 N N . ILE A 1 394 ? 10.955 24.968 2.503 1.00 93.50 394 ILE A N 1
ATOM 2955 C CA . ILE A 1 394 ? 9.603 24.415 2.361 1.00 93.50 394 ILE A CA 1
ATOM 2956 C C . ILE A 1 394 ? 9.462 23.044 3.011 1.00 93.50 394 ILE A C 1
ATOM 2958 O O . ILE A 1 394 ? 8.355 22.655 3.367 1.00 93.50 394 ILE A O 1
ATOM 2962 N N . ALA A 1 395 ? 10.568 22.328 3.209 1.00 94.50 395 ALA A N 1
ATOM 2963 C CA . ALA A 1 395 ? 10.594 21.072 3.939 1.00 94.50 395 ALA A CA 1
ATOM 2964 C C . ALA A 1 395 ? 11.845 20.984 4.815 1.00 94.50 395 ALA A C 1
ATOM 2966 O O . ALA A 1 395 ? 12.919 21.445 4.420 1.00 94.50 395 ALA A O 1
ATOM 2967 N N . LEU A 1 396 ? 11.716 20.355 5.984 1.00 96.12 396 LEU A N 1
ATOM 2968 C CA . LEU A 1 396 ? 12.850 19.903 6.783 1.00 96.12 396 LEU A CA 1
ATOM 2969 C C . LEU A 1 396 ? 12.567 18.566 7.468 1.00 96.12 396 LEU A C 1
ATOM 2971 O O . LEU A 1 396 ? 11.438 18.283 7.869 1.00 96.12 396 LEU A O 1
ATOM 2975 N N . PHE A 1 397 ? 13.630 17.793 7.653 1.00 96.69 397 PHE A N 1
ATOM 2976 C CA . PHE A 1 397 ? 13.720 16.651 8.552 1.00 96.69 397 PHE A CA 1
ATOM 2977 C C . PHE A 1 397 ? 14.863 16.904 9.537 1.00 96.69 397 PHE A C 1
ATOM 2979 O O . PHE A 1 397 ? 15.960 17.269 9.122 1.00 96.69 397 PHE A O 1
ATOM 2986 N N . SER A 1 398 ? 14.626 16.720 10.834 1.00 96.12 398 SER A N 1
ATOM 2987 C CA . SER A 1 398 ? 15.620 16.926 11.885 1.00 96.12 398 SER A CA 1
ATOM 2988 C C . SER A 1 398 ? 15.566 15.829 12.943 1.00 96.12 398 SER A C 1
ATOM 2990 O O . SER A 1 398 ? 14.488 15.453 13.412 1.00 96.12 398 SER A O 1
ATOM 2992 N N . VAL A 1 399 ? 16.742 15.342 13.335 1.00 93.44 399 VAL A N 1
ATOM 2993 C CA . VAL A 1 399 ? 16.940 14.309 14.357 1.00 93.44 399 VAL A CA 1
ATOM 2994 C C . VAL A 1 399 ? 18.153 14.662 15.218 1.00 93.44 399 VAL A C 1
ATOM 2996 O O . VAL A 1 399 ? 19.229 14.966 14.696 1.00 93.44 399 VAL A O 1
ATOM 2999 N N . ALA A 1 400 ? 17.987 14.635 16.541 1.00 89.50 400 ALA A N 1
ATOM 3000 C CA . ALA A 1 400 ? 19.114 14.676 17.470 1.00 89.50 400 ALA A CA 1
ATOM 3001 C C . ALA A 1 400 ? 19.745 13.282 17.566 1.00 89.50 400 ALA A C 1
ATOM 3003 O O . ALA A 1 400 ? 19.033 12.278 17.525 1.00 89.50 400 ALA A O 1
ATOM 3004 N N . LEU A 1 401 ? 21.065 13.199 17.713 1.00 86.12 401 LEU A N 1
ATOM 3005 C CA . LEU A 1 401 ? 21.764 11.920 17.821 1.00 86.12 401 LEU A CA 1
ATOM 3006 C C . LEU A 1 401 ? 22.062 11.564 19.281 1.00 86.12 401 LEU A C 1
ATOM 3008 O O . LEU A 1 401 ? 22.319 12.424 20.122 1.00 86.12 401 LEU A O 1
ATOM 3012 N N . GLY A 1 402 ? 21.990 10.268 19.588 1.00 81.50 402 GLY A N 1
ATOM 3013 C CA . GLY A 1 402 ? 22.460 9.723 20.858 1.00 81.50 402 GLY A CA 1
ATOM 3014 C C . GLY A 1 402 ? 23.989 9.683 20.922 1.00 81.50 402 GLY A C 1
ATOM 3015 O O . GLY A 1 402 ? 24.664 9.704 19.896 1.00 81.50 402 GLY A O 1
ATOM 3016 N N . ARG A 1 403 ? 24.528 9.586 22.140 1.00 83.38 403 ARG A N 1
ATOM 3017 C CA . ARG A 1 403 ? 25.965 9.381 22.384 1.00 83.38 403 ARG A CA 1
ATOM 3018 C C . ARG A 1 403 ? 26.437 8.013 21.883 1.00 83.38 403 ARG A C 1
ATOM 3020 O O . ARG A 1 403 ? 25.629 7.096 21.721 1.00 83.38 403 ARG A O 1
ATOM 3027 N N . SER A 1 404 ? 27.751 7.851 21.723 1.00 83.31 404 SER A N 1
ATOM 3028 C CA . SER A 1 404 ? 28.372 6.605 21.243 1.00 83.31 404 SER A CA 1
ATOM 3029 C C . SER A 1 404 ? 28.122 5.354 22.102 1.00 83.31 404 SER A C 1
ATOM 3031 O O . SER A 1 404 ? 28.311 4.235 21.627 1.00 83.31 404 SER A O 1
ATOM 3033 N N . ASP A 1 405 ? 27.687 5.514 23.354 1.00 81.44 405 ASP A N 1
ATOM 3034 C CA . ASP A 1 405 ? 27.322 4.424 24.264 1.00 81.44 405 ASP A CA 1
ATOM 3035 C C . ASP A 1 405 ? 25.875 3.923 24.089 1.00 81.44 405 ASP A C 1
ATOM 3037 O O . ASP A 1 405 ? 25.494 2.930 24.710 1.00 81.44 405 ASP A O 1
ATOM 3041 N N . THR A 1 406 ? 25.078 4.559 23.223 1.00 80.38 406 THR A N 1
ATOM 3042 C CA . THR A 1 406 ? 23.713 4.117 22.889 1.00 80.38 406 THR A CA 1
ATOM 3043 C C . THR A 1 406 ? 23.702 2.943 21.905 1.00 80.38 406 THR A C 1
ATOM 3045 O O . THR A 1 406 ? 24.574 2.819 21.042 1.00 80.38 406 THR A O 1
ATOM 3048 N N . ALA A 1 407 ? 22.684 2.080 22.000 1.00 75.38 407 ALA A N 1
ATOM 3049 C CA . ALA A 1 407 ? 22.565 0.886 21.158 1.00 75.38 407 ALA A CA 1
ATOM 3050 C C . ALA A 1 407 ? 22.464 1.227 19.659 1.00 75.38 407 ALA A C 1
ATOM 3052 O O . ALA A 1 407 ? 23.031 0.525 18.825 1.00 75.38 407 ALA A O 1
ATOM 3053 N N . GLN A 1 408 ? 21.797 2.333 19.312 1.00 74.25 408 GLN A N 1
ATOM 3054 C CA . GLN A 1 408 ? 21.713 2.821 17.934 1.00 74.25 408 GLN A CA 1
ATOM 3055 C C . GLN A 1 408 ? 23.062 3.302 17.416 1.00 74.25 408 GLN A C 1
ATOM 3057 O O . GLN A 1 408 ? 23.423 2.982 16.289 1.00 74.25 408 GLN A O 1
ATOM 3062 N N . ALA A 1 409 ? 23.810 4.055 18.229 1.00 82.69 409 ALA A N 1
ATOM 3063 C CA . ALA A 1 409 ? 25.127 4.549 17.846 1.00 82.69 409 ALA A CA 1
ATOM 3064 C C . ALA A 1 409 ? 26.121 3.399 17.627 1.00 82.69 409 ALA A C 1
ATOM 3066 O O . ALA A 1 409 ? 26.921 3.443 16.694 1.00 82.69 409 ALA A O 1
ATOM 3067 N N . GLN A 1 410 ? 26.029 2.345 18.444 1.00 83.69 410 GLN A N 1
ATOM 3068 C CA . GLN A 1 410 ? 26.813 1.121 18.279 1.00 83.69 410 GLN A CA 1
ATOM 3069 C C . GLN A 1 410 ? 26.424 0.376 16.998 1.00 83.69 410 GLN A C 1
ATOM 3071 O O . GLN A 1 410 ? 27.288 0.151 16.156 1.00 83.69 410 GLN A O 1
ATOM 3076 N N . ALA A 1 411 ? 25.137 0.082 16.790 1.00 78.31 411 ALA A N 1
ATOM 3077 C CA . ALA A 1 411 ? 24.668 -0.623 15.596 1.00 78.31 411 ALA A CA 1
ATOM 3078 C C . ALA A 1 411 ? 24.967 0.151 14.296 1.00 78.31 411 ALA A C 1
ATOM 3080 O O . ALA A 1 411 ? 25.461 -0.422 13.327 1.00 78.31 411 ALA A O 1
ATOM 3081 N N . ALA A 1 412 ? 24.731 1.466 14.273 1.00 77.88 412 ALA A N 1
ATOM 3082 C CA . ALA A 1 412 ? 25.073 2.315 13.134 1.00 77.88 412 ALA A CA 1
ATOM 3083 C C . ALA A 1 412 ? 26.595 2.415 12.931 1.00 77.88 412 ALA A C 1
ATOM 3085 O O . ALA A 1 412 ? 27.062 2.380 11.795 1.00 77.88 412 ALA A O 1
ATOM 3086 N N . GLY A 1 413 ? 27.377 2.483 14.013 1.00 82.56 413 GLY A N 1
ATOM 3087 C CA . GLY A 1 413 ? 28.838 2.450 13.966 1.00 82.56 413 GLY A CA 1
ATOM 3088 C C . GLY A 1 413 ? 29.389 1.146 13.384 1.00 82.56 413 GLY A C 1
ATOM 3089 O O . GLY A 1 413 ? 30.289 1.189 12.547 1.00 82.56 413 GLY A O 1
ATOM 3090 N N . GLU A 1 414 ? 28.816 -0.000 13.758 1.00 84.12 414 GLU A N 1
ATOM 3091 C CA . GLU A 1 414 ? 29.145 -1.305 13.175 1.00 84.12 414 GLU A CA 1
ATOM 3092 C C . GLU A 1 414 ? 28.795 -1.368 11.685 1.00 84.12 414 GLU A C 1
ATOM 3094 O O . GLU A 1 414 ? 29.618 -1.822 10.896 1.00 84.12 414 GLU A O 1
ATOM 3099 N N . GLN A 1 415 ? 27.634 -0.853 11.262 1.00 78.88 415 GLN A N 1
ATOM 3100 C CA . GLN A 1 415 ? 27.281 -0.798 9.837 1.00 78.88 415 GLN A CA 1
ATOM 3101 C C . GLN A 1 415 ? 28.225 0.111 9.037 1.00 78.88 415 GLN A C 1
ATOM 3103 O O . GLN A 1 415 ? 28.716 -0.296 7.986 1.00 78.88 415 GLN A O 1
ATOM 3108 N N . ILE A 1 416 ? 28.564 1.298 9.555 1.00 77.94 416 ILE A N 1
ATOM 3109 C CA . ILE A 1 416 ? 29.562 2.188 8.938 1.00 77.94 416 ILE A CA 1
ATOM 3110 C C . ILE A 1 416 ? 30.903 1.460 8.791 1.00 77.94 416 ILE A C 1
ATOM 3112 O O . ILE A 1 416 ? 31.505 1.496 7.718 1.00 77.94 416 ILE A O 1
ATOM 3116 N N . LYS A 1 417 ? 31.349 0.748 9.829 1.00 83.69 417 LYS A N 1
ATOM 3117 C CA . LYS A 1 417 ? 32.591 -0.031 9.813 1.00 83.69 417 LYS A CA 1
ATOM 3118 C C . LYS A 1 417 ? 32.549 -1.201 8.826 1.00 83.69 417 LYS A C 1
ATOM 3120 O O . LYS A 1 417 ? 33.537 -1.429 8.137 1.00 83.69 417 LYS A O 1
ATOM 3125 N N . ASN A 1 418 ? 31.424 -1.905 8.721 1.00 80.69 418 ASN A N 1
ATOM 3126 C CA . ASN A 1 418 ? 31.246 -3.018 7.785 1.00 80.69 418 ASN A CA 1
ATOM 3127 C C . ASN A 1 418 ? 31.246 -2.551 6.319 1.00 80.69 418 ASN A C 1
ATOM 3129 O O . ASN A 1 418 ? 31.808 -3.234 5.470 1.00 80.69 418 ASN A O 1
ATOM 3133 N N . VAL A 1 419 ? 30.650 -1.388 6.028 1.00 74.25 419 VAL A N 1
ATOM 3134 C CA . VAL A 1 419 ? 30.554 -0.832 4.666 1.00 74.25 419 VAL A CA 1
ATOM 3135 C C . VAL A 1 419 ? 31.833 -0.103 4.239 1.00 74.25 419 VAL A C 1
ATOM 3137 O O . VAL A 1 419 ? 32.253 -0.224 3.093 1.00 74.25 419 VAL A O 1
ATOM 3140 N N . THR A 1 420 ? 32.462 0.662 5.137 1.00 77.81 420 THR A N 1
ATOM 3141 C CA . THR A 1 420 ? 33.586 1.564 4.795 1.00 77.81 420 THR A CA 1
ATOM 3142 C C . THR A 1 420 ? 34.956 1.082 5.276 1.00 77.81 420 THR A C 1
ATOM 3144 O O . THR A 1 420 ? 35.975 1.670 4.924 1.00 77.81 420 THR A O 1
ATOM 3147 N N . GLY A 1 421 ? 35.003 0.066 6.142 1.00 83.50 421 GLY A N 1
ATOM 3148 C CA . GLY A 1 421 ? 36.211 -0.341 6.868 1.00 83.50 421 GLY A CA 1
ATOM 3149 C C . GLY A 1 421 ? 36.636 0.608 8.002 1.00 83.50 421 GLY A C 1
ATOM 3150 O O . GLY A 1 421 ? 37.583 0.294 8.725 1.00 83.50 421 GLY A O 1
ATOM 3151 N N . LEU A 1 422 ? 35.964 1.753 8.187 1.00 84.88 422 LEU A N 1
ATOM 3152 C CA . LEU A 1 422 ? 36.345 2.782 9.159 1.00 84.88 422 LEU A CA 1
ATOM 3153 C C . LEU A 1 422 ? 35.668 2.586 10.524 1.00 84.88 422 LEU A C 1
ATOM 3155 O O . LEU A 1 422 ? 34.445 2.635 10.645 1.00 84.88 422 LEU A O 1
ATOM 3159 N N . ASP A 1 423 ? 36.465 2.469 11.587 1.00 88.69 423 ASP A N 1
ATOM 3160 C CA . ASP A 1 423 ? 35.984 2.381 12.976 1.00 88.69 423 ASP A CA 1
ATOM 3161 C C . ASP A 1 423 ? 35.759 3.774 13.600 1.00 88.69 423 ASP A C 1
ATOM 3163 O O . ASP A 1 423 ? 36.384 4.162 14.585 1.00 88.69 423 ASP A O 1
ATOM 3167 N N . ILE A 1 424 ? 34.899 4.568 12.956 1.00 84.19 424 ILE A N 1
ATOM 3168 C CA . ILE A 1 424 ? 34.655 5.990 13.274 1.00 84.19 424 ILE A CA 1
ATOM 3169 C C . ILE A 1 424 ? 33.326 6.245 13.992 1.00 84.19 424 ILE A C 1
ATOM 3171 O O . ILE A 1 424 ? 33.052 7.378 14.382 1.00 84.19 424 ILE A O 1
ATOM 3175 N N . GLY A 1 425 ? 32.488 5.217 14.179 1.00 82.44 425 GLY A N 1
ATOM 3176 C CA . GLY A 1 425 ? 31.145 5.373 14.752 1.00 82.44 425 GLY A CA 1
ATOM 3177 C C . GLY A 1 425 ? 31.165 6.090 16.104 1.00 82.44 425 GLY A C 1
ATOM 3178 O O . GLY A 1 425 ? 30.385 7.010 16.338 1.00 82.44 425 GLY A O 1
ATOM 3179 N N . ARG A 1 426 ? 32.132 5.757 16.965 1.00 86.50 426 ARG A N 1
ATOM 3180 C CA . ARG A 1 426 ? 32.303 6.439 18.251 1.00 86.50 426 ARG A CA 1
ATOM 3181 C C . ARG A 1 426 ? 32.564 7.939 18.095 1.00 86.50 426 ARG A C 1
ATOM 3183 O O . ARG A 1 426 ? 31.908 8.737 18.752 1.00 86.50 426 ARG A O 1
ATOM 3190 N N . GLU A 1 427 ? 33.503 8.314 17.232 1.00 86.50 427 GLU A N 1
ATOM 3191 C CA . GLU A 1 427 ? 33.875 9.716 17.010 1.00 86.50 427 GLU A CA 1
ATOM 3192 C C . GLU A 1 427 ? 32.739 10.513 16.356 1.00 86.50 427 GLU A C 1
ATOM 3194 O O . GLU A 1 427 ? 32.539 11.679 16.686 1.00 86.50 427 GLU A O 1
ATOM 3199 N N . LEU A 1 428 ? 31.957 9.868 15.485 1.00 86.19 428 LEU A N 1
ATOM 3200 C CA . LEU A 1 428 ? 30.756 10.430 14.871 1.00 86.19 428 LEU A CA 1
ATOM 3201 C C . LEU A 1 428 ? 29.692 10.775 15.926 1.00 86.19 428 LEU A C 1
ATOM 3203 O O . LEU A 1 428 ? 29.245 11.920 15.989 1.00 86.19 428 LEU A O 1
ATOM 3207 N N . PHE A 1 429 ? 29.313 9.810 16.771 1.00 87.81 429 PHE A N 1
ATOM 3208 C CA . PHE A 1 429 ? 28.231 9.962 17.756 1.00 87.81 429 PHE A CA 1
ATOM 3209 C C . PHE A 1 429 ? 28.642 10.691 19.049 1.00 87.81 429 PHE A C 1
ATOM 3211 O O . PHE A 1 429 ? 27.778 11.192 19.765 1.00 87.81 429 PHE A O 1
ATOM 3218 N N . ASP A 1 430 ? 29.939 10.802 19.355 1.00 89.25 430 ASP A N 1
ATOM 3219 C CA . ASP A 1 430 ? 30.429 11.685 20.427 1.00 89.25 430 ASP A CA 1
ATOM 3220 C C . ASP A 1 430 ? 30.551 13.157 19.970 1.00 89.25 430 ASP A C 1
ATOM 3222 O O . ASP A 1 430 ? 30.613 14.053 20.816 1.00 89.25 430 ASP A O 1
ATOM 3226 N N . ASN A 1 431 ? 30.577 13.427 18.654 1.00 92.12 431 ASN A N 1
ATOM 3227 C CA . ASN A 1 431 ? 30.759 14.773 18.101 1.00 92.12 431 ASN A CA 1
ATOM 3228 C C . ASN A 1 431 ? 29.493 15.387 17.473 1.00 92.12 431 ASN A C 1
ATOM 3230 O O . ASN A 1 431 ? 29.273 16.586 17.636 1.00 92.12 431 ASN A O 1
ATOM 3234 N N . ILE A 1 432 ? 28.661 14.631 16.749 1.00 91.81 432 ILE A N 1
ATOM 3235 C CA . ILE A 1 432 ? 27.446 15.170 16.113 1.00 91.81 432 ILE A CA 1
ATOM 3236 C C . ILE A 1 432 ? 26.278 15.165 17.107 1.00 91.81 432 ILE A C 1
ATOM 3238 O O . ILE A 1 432 ? 25.892 14.124 17.625 1.00 91.81 432 ILE A O 1
ATOM 3242 N N . GLU A 1 433 ? 25.682 16.338 17.331 1.00 91.56 433 GLU A N 1
ATOM 3243 C CA . GLU A 1 433 ? 24.546 16.539 18.241 1.00 91.56 433 GLU A CA 1
ATOM 3244 C C . GLU A 1 433 ? 23.199 16.424 17.504 1.00 91.56 433 GLU A C 1
ATOM 3246 O O . GLU A 1 433 ? 22.250 15.833 18.019 1.00 91.56 433 GLU A O 1
ATOM 3251 N N . GLN A 1 434 ? 23.096 16.988 16.294 1.00 93.94 434 GLN A N 1
ATOM 3252 C CA . GLN A 1 434 ? 21.856 17.027 15.511 1.00 93.94 434 GLN A CA 1
ATOM 3253 C C . GLN A 1 434 ? 22.145 17.085 14.011 1.00 93.94 434 GLN A C 1
ATOM 3255 O O . GLN A 1 434 ? 23.044 17.800 13.567 1.00 93.94 434 GLN A O 1
ATOM 3260 N N . VAL A 1 435 ? 21.329 16.386 13.224 1.00 94.06 435 VAL A N 1
ATOM 3261 C CA . VAL A 1 435 ? 21.357 16.418 11.757 1.00 94.06 435 VAL A CA 1
ATOM 3262 C C . VAL A 1 435 ? 20.025 16.960 11.251 1.00 94.06 435 VAL A C 1
ATOM 3264 O O . VAL A 1 435 ? 18.965 16.549 11.719 1.00 94.06 435 VAL A O 1
ATOM 3267 N N . THR A 1 436 ? 20.072 17.913 10.319 1.00 96.56 436 THR A N 1
ATOM 3268 C CA . THR A 1 436 ? 18.891 18.534 9.707 1.00 96.56 436 THR A CA 1
ATOM 3269 C C . THR A 1 436 ? 19.038 18.580 8.189 1.00 96.56 436 THR A C 1
ATOM 3271 O O . THR A 1 436 ? 19.847 19.345 7.668 1.00 96.56 436 THR A O 1
ATOM 3274 N N . LEU A 1 437 ? 18.243 17.782 7.482 1.00 96.06 437 LEU A N 1
ATOM 3275 C CA . LEU A 1 437 ? 18.073 17.858 6.031 1.00 96.06 437 LEU A CA 1
ATOM 3276 C C . LEU A 1 437 ? 16.950 18.856 5.723 1.00 96.06 437 LEU A C 1
ATOM 3278 O O . LEU A 1 437 ? 15.927 18.855 6.405 1.00 96.06 437 LEU A O 1
ATOM 3282 N N . PHE A 1 438 ? 17.111 19.697 4.708 1.00 95.00 438 PHE A N 1
ATOM 3283 C CA . PHE A 1 438 ? 16.093 20.661 4.296 1.00 95.00 438 PHE A CA 1
ATOM 3284 C C . PHE A 1 438 ? 16.056 20.852 2.779 1.00 95.00 438 PHE A C 1
ATOM 3286 O O . PHE A 1 438 ? 17.037 20.588 2.084 1.00 95.00 438 PHE A O 1
ATOM 3293 N N . ALA A 1 439 ? 14.918 21.335 2.280 1.00 91.44 439 ALA A N 1
ATOM 3294 C CA . ALA A 1 439 ? 14.714 21.681 0.878 1.00 91.44 439 ALA A CA 1
ATOM 3295 C C . ALA A 1 439 ? 14.165 23.106 0.734 1.00 91.44 439 ALA A C 1
ATOM 3297 O O . ALA A 1 439 ? 13.265 23.514 1.479 1.00 91.44 439 ALA A O 1
ATOM 3298 N N . VAL A 1 440 ? 14.687 23.842 -0.248 1.00 89.31 440 VAL A N 1
ATOM 3299 C CA . VAL A 1 440 ? 14.183 25.157 -0.682 1.00 89.31 440 VAL A CA 1
ATOM 3300 C C . VAL A 1 440 ? 13.525 25.059 -2.068 1.00 89.31 440 VAL A C 1
ATOM 3302 O O . VAL A 1 440 ? 13.877 24.161 -2.843 1.00 89.31 440 VAL A O 1
ATOM 3305 N N . PRO A 1 441 ? 12.594 25.966 -2.426 1.00 79.75 441 PRO A N 1
ATOM 3306 C CA . PRO A 1 441 ? 12.011 26.008 -3.762 1.00 79.75 441 PRO A CA 1
ATOM 3307 C C . PRO A 1 441 ? 13.094 26.143 -4.833 1.00 79.75 441 PRO A C 1
ATOM 3309 O O . PRO A 1 441 ? 13.991 26.986 -4.723 1.00 79.75 441 PRO A O 1
ATOM 3312 N N . PHE A 1 442 ? 12.998 25.335 -5.888 1.00 64.50 442 PHE A N 1
ATOM 3313 C CA . PHE A 1 442 ? 13.909 25.449 -7.017 1.00 64.50 442 PHE A CA 1
ATOM 3314 C C . PHE A 1 442 ? 13.619 26.742 -7.787 1.00 64.50 442 PHE A C 1
ATOM 3316 O O . PHE A 1 442 ? 12.599 26.872 -8.463 1.00 64.50 442 PHE A O 1
ATOM 3323 N N . HIS A 1 443 ? 14.538 27.698 -7.702 1.00 57.91 443 HIS A N 1
ATOM 3324 C CA . HIS A 1 443 ? 14.556 28.877 -8.556 1.00 57.91 443 HIS A CA 1
ATOM 3325 C C . HIS A 1 443 ? 15.594 28.636 -9.655 1.00 57.91 443 HIS A C 1
ATOM 3327 O O . HIS A 1 443 ? 16.730 28.281 -9.335 1.00 57.91 443 HIS A O 1
ATOM 3333 N N . LYS A 1 444 ? 15.236 28.843 -10.936 1.00 44.62 444 LYS A N 1
ATOM 3334 C CA . LYS A 1 444 ? 16.214 28.783 -12.040 1.00 44.62 444 LYS A CA 1
ATOM 3335 C C . LYS A 1 444 ? 17.391 29.718 -11.700 1.00 44.62 444 LYS A C 1
ATOM 3337 O O . LYS A 1 444 ? 17.146 30.916 -11.538 1.00 44.62 444 LYS A O 1
ATOM 3342 N N . PRO A 1 445 ? 18.628 29.205 -11.544 1.00 45.31 445 PRO A N 1
ATOM 3343 C CA . PRO A 1 445 ? 19.745 30.031 -11.107 1.00 45.31 445 PRO A CA 1
ATOM 3344 C C . PRO A 1 445 ? 20.075 31.104 -12.147 1.00 45.31 445 PRO A C 1
ATOM 3346 O O . PRO A 1 445 ? 19.936 30.888 -13.349 1.00 45.31 445 PRO A O 1
ATOM 3349 N N . THR A 1 446 ? 20.565 32.253 -11.684 1.00 39.66 446 THR A N 1
ATOM 3350 C CA . THR A 1 446 ? 21.024 33.358 -12.542 1.00 39.66 446 THR A CA 1
ATOM 3351 C C . THR A 1 446 ? 22.352 33.080 -13.258 1.00 39.66 446 THR A C 1
ATOM 3353 O O . THR A 1 446 ? 22.746 33.865 -14.116 1.00 39.66 446 THR A O 1
ATOM 3356 N N . GLU A 1 447 ? 23.037 31.986 -12.919 1.00 46.28 447 GLU A N 1
ATOM 3357 C CA . GLU A 1 447 ? 24.283 31.528 -13.540 1.00 46.28 447 GLU A CA 1
ATOM 3358 C C . GLU A 1 447 ? 24.111 30.109 -14.102 1.00 46.28 447 GLU A C 1
ATOM 3360 O O . GLU A 1 447 ? 23.354 29.303 -13.557 1.00 46.28 447 GLU A O 1
ATOM 3365 N N . GLN A 1 448 ? 24.835 29.790 -15.180 1.00 42.91 448 GLN A N 1
ATOM 3366 C CA . GLN A 1 448 ? 24.889 28.434 -15.733 1.00 42.91 448 GLN A CA 1
ATOM 3367 C C . GLN A 1 448 ? 25.621 27.498 -14.759 1.00 42.91 448 GLN A C 1
ATOM 3369 O O . GLN A 1 448 ? 26.849 27.459 -14.712 1.00 42.91 448 GLN A O 1
ATOM 3374 N N . LEU A 1 449 ? 24.851 26.741 -13.976 1.00 50.84 449 LEU A N 1
ATOM 3375 C CA . LEU A 1 449 ? 25.334 25.552 -13.272 1.00 50.84 449 LEU A CA 1
ATOM 3376 C C . LEU A 1 449 ? 25.455 24.393 -14.272 1.00 50.84 449 LEU A C 1
ATOM 3378 O O . LEU A 1 449 ? 24.666 24.333 -15.208 1.00 50.84 449 LEU A O 1
ATOM 3382 N N . SER A 1 450 ? 26.379 23.455 -14.047 1.00 52.41 450 SER A N 1
ATOM 3383 C CA . SER A 1 450 ? 26.573 22.299 -14.937 1.00 52.41 450 SER A CA 1
ATOM 3384 C C . SER A 1 450 ? 25.291 21.478 -15.119 1.00 52.41 450 SER A C 1
ATOM 3386 O O . SER A 1 450 ? 24.564 21.218 -14.147 1.00 52.41 450 SER A O 1
ATOM 3388 N N . ASP A 1 451 ? 25.036 21.060 -16.359 1.00 53.25 451 ASP A N 1
ATOM 3389 C CA . ASP A 1 451 ? 23.784 20.418 -16.773 1.00 53.25 451 ASP A CA 1
ATOM 3390 C C . ASP A 1 451 ? 23.640 18.974 -16.237 1.00 53.25 451 ASP A C 1
ATOM 3392 O O . ASP A 1 451 ? 22.526 18.502 -16.028 1.00 53.25 451 ASP A O 1
ATOM 3396 N N . ASP A 1 452 ? 24.748 18.317 -15.869 1.00 53.03 452 ASP A N 1
ATOM 3397 C CA . ASP A 1 452 ? 24.820 16.883 -15.513 1.00 53.03 452 ASP A CA 1
ATOM 3398 C C . ASP A 1 452 ? 24.316 16.500 -14.100 1.00 53.03 452 ASP A C 1
ATOM 3400 O O . ASP A 1 452 ? 24.578 15.396 -13.617 1.00 53.03 452 ASP A O 1
ATOM 3404 N N . ILE A 1 453 ? 23.644 17.406 -13.381 1.00 55.81 453 ILE A N 1
ATOM 3405 C CA . ILE A 1 453 ? 22.993 17.096 -12.094 1.00 55.81 453 ILE A CA 1
ATOM 3406 C C . ILE A 1 453 ? 21.511 17.456 -12.208 1.00 55.81 453 ILE A C 1
ATOM 3408 O O . ILE A 1 453 ? 21.223 18.643 -12.432 1.00 55.81 453 ILE A O 1
ATOM 3412 N N . PRO A 1 454 ? 20.588 16.503 -11.950 1.00 59.41 454 PRO A N 1
ATOM 3413 C CA . PRO A 1 454 ? 19.155 16.767 -11.939 1.00 59.41 454 PRO A CA 1
ATOM 3414 C C . PRO A 1 454 ? 18.833 17.995 -11.062 1.00 59.41 454 PRO A C 1
ATOM 3416 O O . PRO A 1 454 ? 19.243 18.030 -9.892 1.00 59.41 454 PRO A O 1
ATOM 3419 N N . PRO A 1 455 ? 18.148 19.030 -11.593 1.00 62.88 455 PRO A N 1
ATOM 3420 C CA . PRO A 1 455 ? 17.913 20.301 -10.897 1.00 62.88 455 PRO A CA 1
ATOM 3421 C C . PRO A 1 455 ? 17.349 20.164 -9.475 1.00 62.88 455 PRO A C 1
ATOM 3423 O O . PRO A 1 455 ? 17.676 20.957 -8.594 1.00 62.88 455 PRO A O 1
ATOM 3426 N N . GLN A 1 456 ? 16.572 19.108 -9.238 1.00 65.25 456 GLN A N 1
ATOM 3427 C CA . GLN A 1 456 ? 15.958 18.731 -7.966 1.00 65.25 456 GLN A CA 1
ATOM 3428 C C . GLN A 1 456 ? 16.989 18.548 -6.851 1.00 65.25 456 GLN A C 1
ATOM 3430 O O . GLN A 1 456 ? 16.782 19.000 -5.727 1.00 65.25 456 GLN A O 1
ATOM 3435 N N . VAL A 1 457 ? 18.131 17.928 -7.160 1.00 68.38 457 VAL A N 1
ATOM 3436 C CA . VAL A 1 457 ? 19.181 17.637 -6.173 1.00 68.38 457 VAL A CA 1
ATOM 3437 C C . VAL A 1 457 ? 19.841 18.937 -5.679 1.00 68.38 457 VAL A C 1
ATOM 3439 O O . VAL A 1 457 ? 20.256 19.036 -4.525 1.00 68.38 457 VAL A O 1
ATOM 3442 N N . LYS A 1 458 ? 19.845 19.990 -6.512 1.00 74.06 458 LYS A N 1
ATOM 3443 C CA . LYS A 1 458 ? 20.392 21.326 -6.203 1.00 74.06 458 LYS A CA 1
ATOM 3444 C C . LYS A 1 458 ? 19.509 22.142 -5.233 1.00 74.06 458 LYS A C 1
ATOM 3446 O O . LYS A 1 458 ? 19.930 23.216 -4.801 1.00 74.06 458 LYS A O 1
ATOM 3451 N N . SER A 1 459 ? 18.317 21.652 -4.873 1.00 83.12 459 SER A N 1
ATOM 3452 C CA . SER A 1 459 ? 17.417 22.263 -3.875 1.00 83.12 459 SER A CA 1
ATOM 3453 C C . SER A 1 459 ? 17.645 21.785 -2.435 1.00 83.12 459 SER A C 1
ATOM 3455 O O . SER A 1 459 ? 17.062 22.362 -1.513 1.00 83.12 459 SER A O 1
ATOM 3457 N N . PHE A 1 460 ? 18.464 20.748 -2.218 1.00 89.12 460 PHE A N 1
ATOM 3458 C CA . PHE A 1 460 ? 18.680 20.158 -0.895 1.00 89.12 460 PHE A CA 1
ATOM 3459 C C . PHE A 1 460 ? 19.920 20.708 -0.189 1.00 89.12 460 PHE A C 1
ATOM 3461 O O . PHE A 1 460 ? 20.994 20.868 -0.780 1.00 89.12 460 PHE A O 1
ATOM 3468 N N . GLY A 1 461 ? 19.777 20.947 1.112 1.00 91.19 461 GLY A N 1
ATOM 3469 C CA . GLY A 1 461 ? 20.862 21.311 2.012 1.00 91.19 461 GLY A CA 1
ATOM 3470 C C . GLY A 1 461 ? 20.850 20.449 3.269 1.00 91.19 461 GLY A C 1
ATOM 3471 O O . GLY A 1 461 ? 19.800 20.024 3.750 1.00 91.19 461 GLY A O 1
ATOM 3472 N N . LEU A 1 462 ? 22.038 20.186 3.803 1.00 94.88 462 LEU A N 1
ATOM 3473 C CA . LEU A 1 462 ? 22.254 19.397 5.007 1.00 94.88 462 LEU A CA 1
ATOM 3474 C C . LEU A 1 462 ? 23.001 20.253 6.031 1.00 94.88 462 LEU A C 1
ATOM 3476 O O . LEU A 1 462 ? 24.093 20.747 5.760 1.00 94.88 462 LEU A O 1
ATOM 3480 N N . ALA A 1 463 ? 22.413 20.427 7.210 1.00 94.81 463 ALA A N 1
ATOM 3481 C CA . ALA A 1 463 ? 23.025 21.101 8.346 1.00 94.81 463 ALA A CA 1
ATOM 3482 C C . ALA A 1 463 ? 23.319 20.097 9.467 1.00 94.81 463 ALA A C 1
ATOM 3484 O O . ALA A 1 463 ? 22.446 19.337 9.889 1.00 94.81 463 ALA A O 1
ATOM 3485 N N . ILE A 1 464 ? 24.551 20.119 9.963 1.00 94.94 464 ILE A N 1
ATOM 3486 C CA . ILE A 1 464 ? 25.065 19.241 11.012 1.00 94.94 464 ILE A CA 1
ATOM 3487 C C . ILE A 1 464 ? 25.512 20.123 12.174 1.00 94.94 464 ILE A C 1
ATOM 3489 O O . ILE A 1 464 ? 26.464 20.893 12.040 1.00 94.94 464 ILE A O 1
ATOM 3493 N N . THR A 1 465 ? 24.840 20.016 13.316 1.00 94.06 465 THR A N 1
ATOM 3494 C CA . THR A 1 465 ? 25.271 20.645 14.570 1.00 94.06 465 THR A CA 1
ATOM 3495 C C . THR A 1 465 ? 26.154 19.667 15.330 1.00 94.06 465 THR A C 1
ATOM 3497 O O . THR A 1 465 ? 25.793 18.503 15.505 1.00 94.06 465 THR A O 1
ATOM 3500 N N . SER A 1 466 ? 27.326 20.125 15.761 1.00 93.56 466 SER A N 1
ATOM 3501 C CA . SER A 1 466 ? 28.377 19.266 16.309 1.00 93.56 466 SER A CA 1
ATOM 3502 C C . SER A 1 466 ? 29.222 19.978 17.356 1.00 93.56 466 SER A C 1
ATOM 3504 O O . SER A 1 466 ? 29.517 21.162 17.207 1.00 93.56 466 SER A O 1
ATOM 3506 N N . VAL A 1 467 ? 29.705 19.245 18.359 1.00 91.81 467 VAL A N 1
ATOM 3507 C CA . VAL A 1 467 ? 30.593 19.753 19.414 1.00 91.81 467 VAL A CA 1
ATOM 3508 C C . VAL A 1 467 ? 31.821 20.459 18.822 1.00 91.81 467 VAL A C 1
ATOM 3510 O O . VAL A 1 467 ? 32.203 21.522 19.320 1.00 91.81 467 VAL A O 1
ATOM 3513 N N . ASN A 1 468 ? 32.393 19.893 17.753 1.00 91.62 468 ASN A N 1
ATOM 3514 C CA . ASN A 1 468 ? 33.576 20.361 17.039 1.00 91.62 468 ASN A CA 1
ATOM 3515 C C . ASN A 1 468 ? 33.394 20.231 15.501 1.00 91.62 468 ASN A C 1
ATOM 3517 O O . ASN A 1 468 ? 33.566 19.138 14.949 1.00 91.62 468 ASN A O 1
ATOM 3521 N N . PRO A 1 469 ? 33.091 21.331 14.779 1.00 90.25 469 PRO A N 1
ATOM 3522 C CA . PRO A 1 469 ? 32.942 21.324 13.318 1.00 90.25 469 PRO A CA 1
ATOM 3523 C C . PRO A 1 469 ? 34.185 20.854 12.546 1.00 90.25 469 PRO A C 1
ATOM 3525 O O . PRO A 1 469 ? 34.048 20.212 11.507 1.00 90.25 469 PRO A O 1
ATOM 3528 N N . GLN A 1 470 ? 35.401 21.111 13.042 1.00 89.19 470 GLN A N 1
ATOM 3529 C CA . GLN A 1 470 ? 36.640 20.639 12.407 1.00 89.19 470 GLN A CA 1
ATOM 3530 C C . GLN A 1 470 ? 36.732 19.115 12.420 1.00 89.19 470 GLN A C 1
ATOM 3532 O O . GLN A 1 470 ? 37.139 18.513 11.429 1.00 89.19 470 GLN A O 1
ATOM 3537 N N . GLN A 1 471 ? 36.312 18.490 13.520 1.00 88.81 471 GLN A N 1
ATOM 3538 C CA . GLN A 1 471 ? 36.240 17.037 13.614 1.00 88.81 471 GLN A CA 1
ATOM 3539 C C . GLN A 1 471 ? 35.122 16.479 12.720 1.00 88.81 471 GLN A C 1
ATOM 3541 O O . GLN A 1 471 ? 35.330 15.469 12.055 1.00 88.81 471 GLN A O 1
ATOM 3546 N N . THR A 1 472 ? 33.977 17.165 12.612 1.00 89.31 472 THR A N 1
ATOM 3547 C CA . THR A 1 472 ? 32.891 16.799 11.678 1.00 89.31 472 THR A CA 1
ATOM 3548 C C . THR A 1 472 ? 33.387 16.758 10.235 1.00 89.31 472 THR A C 1
ATOM 3550 O O . THR A 1 472 ? 33.139 15.789 9.522 1.00 89.31 472 THR A O 1
ATOM 3553 N N . HIS A 1 473 ? 34.145 17.775 9.826 1.00 88.75 473 HIS A N 1
ATOM 3554 C CA . HIS A 1 473 ? 34.780 17.830 8.515 1.00 88.75 473 HIS A CA 1
ATOM 3555 C C . HIS A 1 473 ? 35.800 16.701 8.322 1.00 88.75 473 HIS A C 1
ATOM 3557 O O . HIS A 1 473 ? 35.725 15.989 7.332 1.00 88.75 473 HIS A O 1
ATOM 3563 N N . GLN A 1 474 ? 36.707 16.467 9.278 1.00 88.00 474 GLN A N 1
ATOM 3564 C CA . GLN A 1 474 ? 37.679 15.362 9.202 1.00 88.00 474 GLN A CA 1
ATOM 3565 C C . GLN A 1 474 ? 37.008 13.987 9.054 1.00 88.00 474 GLN A C 1
ATOM 3567 O O . GLN A 1 474 ? 37.464 13.166 8.255 1.00 88.00 474 GLN A O 1
ATOM 3572 N N . ILE A 1 475 ? 35.917 13.746 9.785 1.00 86.00 475 ILE A N 1
ATOM 3573 C CA . ILE A 1 475 ? 35.112 12.524 9.676 1.00 86.00 475 ILE A CA 1
ATOM 3574 C C . ILE A 1 475 ? 34.486 12.425 8.279 1.00 86.00 475 ILE A C 1
ATOM 3576 O O . ILE A 1 475 ? 34.620 11.391 7.627 1.00 86.00 475 ILE A O 1
ATOM 3580 N N . LEU A 1 476 ? 33.870 13.503 7.784 1.00 84.44 476 LEU A N 1
ATOM 3581 C CA . LEU A 1 476 ? 33.250 13.552 6.458 1.00 84.44 476 LEU A CA 1
ATOM 3582 C C . LEU A 1 476 ? 34.263 13.288 5.334 1.00 84.44 476 LEU A C 1
ATOM 3584 O O . LEU A 1 476 ? 34.036 12.399 4.514 1.00 84.44 476 LEU A O 1
ATOM 3588 N N . SER A 1 477 ? 35.404 13.986 5.330 1.00 84.00 477 SER A N 1
ATOM 3589 C CA . SER A 1 477 ? 36.484 13.771 4.358 1.00 84.00 477 SER A CA 1
ATOM 3590 C C . SER A 1 477 ? 37.008 12.331 4.411 1.00 84.00 477 SER A C 1
ATOM 3592 O O . SER A 1 477 ? 37.317 11.751 3.373 1.00 84.00 477 SER A O 1
ATOM 3594 N N . SER A 1 478 ? 37.073 11.720 5.601 1.00 82.75 478 SER A N 1
ATOM 3595 C CA . SER A 1 478 ? 37.508 10.325 5.766 1.00 82.75 478 SER A CA 1
ATOM 3596 C C . SER A 1 478 ? 36.499 9.331 5.184 1.00 82.75 478 SER A C 1
ATOM 3598 O O . SER A 1 478 ? 36.894 8.451 4.420 1.00 82.75 478 SER A O 1
ATOM 3600 N N . VAL A 1 479 ? 35.204 9.496 5.484 1.00 81.06 479 VAL A N 1
ATOM 3601 C CA . VAL A 1 479 ? 34.122 8.656 4.935 1.00 81.06 479 VAL A CA 1
ATOM 3602 C C . VAL A 1 479 ? 34.091 8.744 3.416 1.00 81.06 479 VAL A C 1
ATOM 3604 O O . VAL A 1 479 ? 34.175 7.719 2.747 1.00 81.06 479 VAL A O 1
ATOM 3607 N N . LEU A 1 480 ? 34.016 9.961 2.868 1.00 81.88 480 LEU A N 1
ATOM 3608 C CA . LEU A 1 480 ? 33.870 10.180 1.429 1.00 81.88 480 LEU A CA 1
ATOM 3609 C C . LEU A 1 480 ? 35.063 9.640 0.625 1.00 81.88 480 LEU A C 1
ATOM 3611 O O . LEU A 1 480 ? 34.875 9.128 -0.478 1.00 81.88 480 LEU A O 1
ATOM 3615 N N . ARG A 1 481 ? 36.280 9.694 1.184 1.00 82.19 481 ARG A N 1
ATOM 3616 C CA . ARG A 1 481 ? 37.467 9.067 0.582 1.00 82.19 481 ARG A CA 1
ATOM 3617 C C . ARG A 1 481 ? 37.424 7.539 0.665 1.00 82.19 481 ARG A C 1
ATOM 3619 O O . ARG A 1 481 ? 37.783 6.890 -0.308 1.00 82.19 481 ARG A O 1
ATOM 3626 N N . ALA A 1 482 ? 36.970 6.957 1.778 1.00 76.38 482 ALA A N 1
ATOM 3627 C CA . ALA A 1 482 ? 36.899 5.499 1.939 1.00 76.38 482 ALA A CA 1
ATOM 3628 C C . ALA A 1 482 ? 35.902 4.824 0.980 1.00 76.38 482 ALA A C 1
ATOM 3630 O O . ALA A 1 482 ? 36.126 3.685 0.580 1.00 76.38 482 ALA A O 1
ATOM 3631 N N . VAL A 1 483 ? 34.845 5.531 0.564 1.00 74.44 483 VAL A N 1
ATOM 3632 C CA . VAL A 1 483 ? 33.898 5.062 -0.468 1.00 74.44 483 VAL A CA 1
ATOM 3633 C C . VAL A 1 483 ? 34.230 5.553 -1.890 1.00 74.44 483 VAL A C 1
ATOM 3635 O O . VAL A 1 483 ? 33.400 5.429 -2.783 1.00 74.44 483 VAL A O 1
ATOM 3638 N N . ASN A 1 484 ? 35.430 6.104 -2.126 1.00 70.56 484 ASN A N 1
ATOM 3639 C CA . ASN A 1 484 ? 35.884 6.645 -3.423 1.00 70.56 484 ASN A CA 1
ATOM 3640 C C . ASN A 1 484 ? 34.971 7.733 -4.040 1.00 70.56 484 ASN A C 1
ATOM 3642 O O . ASN A 1 484 ? 34.964 7.937 -5.252 1.00 70.56 484 ASN A O 1
ATOM 3646 N N . VAL A 1 485 ? 34.220 8.470 -3.213 1.00 69.44 485 VAL A N 1
ATOM 3647 C CA . VAL A 1 485 ? 33.282 9.523 -3.652 1.00 69.44 485 VAL A CA 1
ATOM 3648 C C . VAL A 1 485 ? 33.976 10.878 -3.855 1.00 69.44 485 VAL A C 1
ATOM 3650 O O . VAL A 1 485 ? 33.375 11.788 -4.413 1.00 69.44 485 VAL A O 1
ATOM 3653 N N . VAL A 1 486 ? 35.242 11.043 -3.452 1.00 72.94 486 VAL A N 1
ATOM 3654 C CA . VAL A 1 486 ? 35.983 12.315 -3.574 1.00 72.94 486 VAL A CA 1
ATOM 3655 C C . VAL A 1 486 ? 37.391 12.103 -4.124 1.00 72.94 486 VAL A C 1
ATOM 3657 O O . VAL A 1 486 ? 38.134 11.261 -3.621 1.00 72.94 486 VAL A O 1
ATOM 3660 N N . ILE A 1 487 ? 37.764 12.918 -5.118 1.00 68.00 487 ILE A N 1
ATOM 3661 C CA . ILE A 1 487 ? 39.085 12.921 -5.770 1.00 68.00 487 ILE A CA 1
ATOM 3662 C C . ILE A 1 487 ? 39.978 14.107 -5.367 1.00 68.00 487 ILE A C 1
ATOM 3664 O O . ILE A 1 487 ? 41.199 13.977 -5.412 1.00 68.00 487 ILE A O 1
ATOM 3668 N N . ASP A 1 488 ? 39.400 15.240 -4.952 1.00 76.12 488 ASP A N 1
ATOM 3669 C CA . ASP A 1 488 ? 40.138 16.417 -4.463 1.00 76.12 488 ASP A CA 1
ATOM 3670 C C . ASP A 1 488 ? 39.307 17.221 -3.446 1.00 76.12 488 ASP A C 1
ATOM 3672 O O . ASP A 1 488 ? 38.076 17.157 -3.440 1.00 76.12 488 ASP A O 1
ATOM 3676 N N . GLU A 1 489 ? 39.975 17.983 -2.584 1.00 80.88 489 GLU A N 1
ATOM 3677 C CA . GLU A 1 489 ? 39.384 18.711 -1.459 1.00 80.88 489 GLU A CA 1
ATOM 3678 C C . GLU A 1 489 ? 40.098 20.052 -1.258 1.00 80.88 489 GLU A C 1
ATOM 3680 O O . GLU A 1 489 ? 41.305 20.105 -1.016 1.00 80.88 489 GLU A O 1
ATOM 3685 N N . THR A 1 490 ? 39.349 21.155 -1.321 1.00 79.75 490 THR A N 1
ATOM 3686 C CA . THR A 1 490 ? 39.909 22.511 -1.205 1.00 79.75 490 THR A CA 1
ATOM 3687 C C . THR A 1 490 ? 39.258 23.284 -0.063 1.00 79.75 490 THR A C 1
ATOM 3689 O O . THR A 1 490 ? 38.041 23.260 0.082 1.00 79.75 490 THR A O 1
ATOM 3692 N N . GLN A 1 491 ? 40.054 24.001 0.739 1.00 78.75 491 GLN A N 1
ATOM 3693 C CA . GLN A 1 491 ? 39.568 24.869 1.822 1.00 78.75 491 GLN A CA 1
ATOM 3694 C C . GLN A 1 491 ? 39.911 26.349 1.556 1.00 78.75 491 GLN A C 1
ATOM 3696 O O . GLN A 1 491 ? 40.984 26.817 1.952 1.00 78.75 491 GLN A O 1
ATOM 3701 N N . PRO A 1 492 ? 39.044 27.112 0.865 1.00 65.56 492 PRO A N 1
ATOM 3702 C CA . PRO A 1 492 ? 39.174 28.563 0.775 1.00 65.56 492 PRO A CA 1
ATOM 3703 C C . PRO A 1 492 ? 38.948 29.277 2.124 1.00 65.56 492 PRO A C 1
ATOM 3705 O O . PRO A 1 492 ? 38.397 28.743 3.086 1.00 65.56 492 PRO A O 1
ATOM 3708 N N . ALA A 1 493 ? 39.400 30.530 2.207 1.00 74.69 493 ALA A N 1
ATOM 3709 C CA . ALA A 1 493 ? 39.401 31.295 3.453 1.00 74.69 493 ALA A CA 1
ATOM 3710 C C . ALA A 1 493 ? 37.993 31.500 4.053 1.00 74.69 493 ALA A C 1
ATOM 3712 O O . ALA A 1 493 ? 37.024 31.761 3.342 1.00 74.69 493 ALA A O 1
ATOM 3713 N N . GLY A 1 494 ? 37.911 31.479 5.388 1.00 76.00 494 GLY A N 1
ATOM 3714 C CA . GLY A 1 494 ? 36.690 31.818 6.128 1.00 76.00 494 GLY A CA 1
ATOM 3715 C C . GLY A 1 494 ? 35.717 30.659 6.363 1.00 76.00 494 GLY A C 1
ATOM 3716 O O . GLY A 1 494 ? 34.525 30.917 6.477 1.00 76.00 494 GLY A O 1
ATOM 3717 N N . GLY A 1 495 ? 36.202 29.414 6.432 1.00 82.62 495 GLY A N 1
ATOM 3718 C CA . GLY A 1 495 ? 35.400 28.239 6.816 1.00 82.62 495 GLY A CA 1
ATOM 3719 C C . GLY A 1 495 ? 34.679 27.534 5.663 1.00 82.62 495 GLY A C 1
ATOM 3720 O O . GLY A 1 495 ? 33.953 26.575 5.906 1.00 82.62 495 GLY A O 1
ATOM 3721 N N . ARG A 1 496 ? 34.873 27.981 4.417 1.00 89.06 496 ARG A N 1
ATOM 3722 C CA . ARG A 1 496 ? 34.365 27.302 3.215 1.00 89.06 496 ARG A CA 1
ATOM 3723 C C . ARG A 1 496 ? 35.259 26.121 2.831 1.00 89.06 496 ARG A C 1
ATOM 3725 O O . ARG A 1 496 ? 36.474 26.190 3.003 1.00 89.06 496 ARG A O 1
ATOM 3732 N N . PHE A 1 497 ? 34.660 25.081 2.268 1.00 89.44 497 PHE A N 1
ATOM 3733 C CA . PHE A 1 497 ? 35.365 23.938 1.694 1.00 89.44 497 PHE A CA 1
ATOM 3734 C C . PHE A 1 497 ? 34.569 23.331 0.536 1.00 89.44 497 PHE A C 1
ATOM 3736 O O . PHE A 1 497 ? 33.342 23.319 0.578 1.00 89.44 497 PHE A O 1
ATOM 3743 N N . ASP A 1 498 ? 35.265 22.815 -0.474 1.00 87.69 498 ASP A N 1
ATOM 3744 C CA . ASP A 1 498 ? 34.668 22.115 -1.613 1.00 87.69 498 ASP A CA 1
ATOM 3745 C C . ASP A 1 498 ? 35.280 20.712 -1.713 1.00 87.69 498 ASP A C 1
ATOM 3747 O O . ASP A 1 498 ? 36.509 20.581 -1.713 1.00 87.69 498 ASP A O 1
ATOM 3751 N N . PHE A 1 499 ? 34.447 19.687 -1.895 1.00 84.00 499 PHE A N 1
ATOM 3752 C CA . PHE A 1 499 ? 34.891 18.381 -2.387 1.00 84.00 499 PHE A CA 1
ATOM 3753 C C . PHE A 1 499 ? 34.622 18.257 -3.887 1.00 84.00 499 PHE A C 1
ATOM 3755 O O . PHE A 1 499 ? 33.550 18.642 -4.355 1.00 84.00 499 PHE A O 1
ATOM 3762 N N . THR A 1 500 ? 35.559 17.667 -4.625 1.00 82.44 500 THR A N 1
ATOM 3763 C CA . THR A 1 500 ? 35.386 17.315 -6.040 1.00 82.44 500 THR A CA 1
ATOM 3764 C C . THR A 1 500 ? 35.087 15.824 -6.159 1.00 82.44 500 THR A C 1
ATOM 3766 O O . THR A 1 500 ? 35.859 14.998 -5.667 1.00 82.44 500 THR A O 1
ATOM 3769 N N . LEU A 1 501 ? 33.970 15.485 -6.799 1.00 76.50 501 LEU A N 1
ATOM 3770 C CA . LEU A 1 501 ? 33.508 14.117 -7.051 1.00 76.50 501 LEU A CA 1
ATOM 3771 C C . LEU A 1 501 ? 34.203 13.521 -8.303 1.00 76.50 501 LEU A C 1
ATOM 3773 O O . LEU A 1 501 ? 34.733 14.285 -9.113 1.00 76.50 501 LEU A O 1
ATOM 3777 N N . PRO A 1 502 ? 34.203 12.186 -8.521 1.00 72.31 502 PRO A N 1
ATOM 3778 C CA . PRO A 1 502 ? 34.853 11.544 -9.675 1.00 72.31 502 PRO A CA 1
ATOM 3779 C C . PRO A 1 502 ? 34.424 12.058 -11.059 1.00 72.31 502 PRO A C 1
ATOM 3781 O O . PRO A 1 502 ? 35.197 11.980 -12.007 1.00 72.31 502 PRO A O 1
ATOM 3784 N N . ASN A 1 503 ? 33.216 12.613 -11.172 1.00 67.62 503 ASN A N 1
ATOM 3785 C CA . ASN A 1 503 ? 32.673 13.248 -12.377 1.00 67.62 503 ASN A CA 1
ATOM 3786 C C . ASN A 1 503 ? 32.964 14.767 -12.452 1.00 67.62 503 ASN A C 1
ATOM 3788 O O . ASN A 1 503 ? 32.269 15.496 -13.154 1.00 67.62 503 ASN A O 1
ATOM 3792 N N . TYR A 1 504 ? 33.957 15.257 -11.701 1.00 68.62 504 TYR A N 1
ATOM 3793 C CA . TYR A 1 504 ? 34.361 16.667 -11.575 1.00 68.62 504 TYR A CA 1
ATOM 3794 C C . TYR A 1 504 ? 33.304 17.632 -11.004 1.00 68.62 504 TYR A C 1
ATOM 3796 O O . TYR A 1 504 ? 33.544 18.840 -10.935 1.00 68.62 504 TYR A O 1
ATOM 3804 N N . GLN A 1 505 ? 32.162 17.128 -10.531 1.00 72.31 505 GLN A N 1
ATOM 3805 C CA . GLN A 1 505 ? 31.154 17.941 -9.849 1.00 72.31 505 GLN A CA 1
ATOM 3806 C C . GLN A 1 505 ? 31.630 18.353 -8.449 1.00 72.31 505 GLN A C 1
ATOM 3808 O O . GLN A 1 505 ? 32.426 17.657 -7.816 1.00 72.31 505 GLN A O 1
ATOM 3813 N N . LYS A 1 506 ? 31.129 19.489 -7.949 1.00 77.69 506 LYS A N 1
ATOM 3814 C CA . LYS A 1 506 ? 31.496 20.033 -6.634 1.00 77.69 506 LYS A CA 1
ATOM 3815 C C . LYS A 1 506 ? 30.393 19.871 -5.596 1.00 77.69 506 LYS A C 1
ATOM 3817 O O . LYS A 1 506 ? 29.251 20.256 -5.832 1.00 77.69 506 LYS A O 1
ATOM 3822 N N . PHE A 1 507 ? 30.778 19.398 -4.416 1.00 83.94 507 PHE A N 1
ATOM 3823 C CA . PHE A 1 507 ? 29.971 19.422 -3.201 1.00 83.94 507 PHE A CA 1
ATOM 3824 C C . PHE A 1 507 ? 30.483 20.547 -2.295 1.00 83.94 507 PHE A C 1
ATOM 3826 O O . PHE A 1 507 ? 31.634 20.514 -1.856 1.00 83.94 507 PHE A O 1
ATOM 3833 N N . PHE A 1 508 ? 29.653 21.559 -2.049 1.00 88.31 508 PHE A N 1
ATOM 3834 C CA . PHE A 1 508 ? 30.025 22.774 -1.326 1.00 88.31 508 PHE A CA 1
ATOM 3835 C C . PHE A 1 508 ? 29.724 22.650 0.165 1.00 88.31 508 PHE A C 1
ATOM 3837 O O . PHE A 1 508 ? 28.675 22.139 0.567 1.00 88.31 508 PHE A O 1
ATOM 3844 N N . GLY A 1 509 ? 30.620 23.187 0.985 1.00 91.31 509 GLY A N 1
ATOM 3845 C CA . GLY A 1 509 ? 30.539 23.136 2.433 1.00 91.31 509 GLY A CA 1
ATOM 3846 C C . GLY A 1 509 ? 30.930 24.441 3.122 1.00 91.31 509 GLY A C 1
ATOM 3847 O O . GLY A 1 509 ? 31.711 25.251 2.614 1.00 91.31 509 GLY A O 1
ATOM 3848 N N . TYR A 1 510 ? 30.377 24.650 4.315 1.00 93.06 510 TYR A N 1
ATOM 3849 C CA . TYR A 1 510 ? 30.753 25.744 5.207 1.00 93.06 510 TYR A CA 1
ATOM 3850 C C . TYR A 1 510 ? 30.701 25.312 6.672 1.00 93.06 510 TYR A C 1
ATOM 3852 O O . TYR A 1 510 ? 29.677 24.823 7.141 1.00 93.06 510 TYR A O 1
ATOM 3860 N N . MET A 1 511 ? 31.786 25.535 7.408 1.00 92.44 511 MET A N 1
ATOM 3861 C CA . MET A 1 511 ? 31.878 25.349 8.855 1.00 92.44 511 MET A CA 1
ATOM 3862 C C . MET A 1 511 ? 31.897 26.694 9.571 1.00 92.44 511 MET A C 1
ATOM 3864 O O . MET A 1 511 ? 32.638 27.600 9.188 1.00 92.44 511 MET A O 1
ATOM 3868 N N . ASP A 1 512 ? 31.171 26.783 10.681 1.00 89.75 512 ASP A N 1
ATOM 3869 C CA . ASP A 1 512 ? 31.275 27.894 11.621 1.00 89.75 512 ASP A CA 1
ATOM 3870 C C . ASP A 1 512 ? 31.451 27.393 13.058 1.00 89.75 512 ASP A C 1
ATOM 3872 O O . ASP A 1 512 ? 30.589 26.717 13.624 1.00 89.75 512 ASP A O 1
ATOM 3876 N N . GLU A 1 513 ? 32.582 27.761 13.661 1.00 86.50 513 GLU A N 1
ATOM 3877 C CA . GLU A 1 513 ? 32.928 27.414 15.044 1.00 86.50 513 GLU A CA 1
ATOM 3878 C C . GLU A 1 513 ? 31.980 28.062 16.061 1.00 86.50 513 GLU A C 1
ATOM 3880 O O . GLU A 1 513 ? 31.666 27.462 17.089 1.00 86.50 513 GLU A O 1
ATOM 3885 N N . ALA A 1 514 ? 31.500 29.280 15.784 1.00 85.00 514 ALA A N 1
ATOM 3886 C CA . ALA A 1 514 ? 30.712 30.065 16.733 1.00 85.00 514 ALA A CA 1
ATOM 3887 C C . ALA A 1 514 ? 29.286 29.517 16.925 1.00 85.00 514 ALA A C 1
ATOM 3889 O O . ALA A 1 514 ? 28.763 29.511 18.041 1.00 85.00 514 ALA A O 1
ATOM 3890 N N . SER A 1 515 ? 28.663 29.047 15.845 1.00 83.06 515 SER A N 1
ATOM 3891 C CA . SER A 1 515 ? 27.360 28.371 15.816 1.00 83.06 515 SER A CA 1
ATOM 3892 C C . SER A 1 515 ? 27.462 26.847 15.881 1.00 83.06 515 SER A C 1
ATOM 3894 O O . SER A 1 515 ? 26.426 26.180 15.857 1.00 83.06 515 SER A O 1
ATOM 3896 N N . LYS A 1 516 ? 28.681 26.289 15.961 1.00 91.62 516 LYS A N 1
ATOM 3897 C CA . LYS A 1 516 ? 28.931 24.843 16.045 1.00 91.62 516 LYS A CA 1
ATOM 3898 C C . LYS A 1 516 ? 28.307 24.033 14.899 1.00 91.62 516 LYS A C 1
ATOM 3900 O O . LYS A 1 516 ? 27.864 22.901 15.093 1.00 91.62 516 LYS A O 1
ATOM 3905 N N . THR A 1 517 ? 28.234 24.617 13.705 1.00 91.50 517 THR A N 1
ATOM 3906 C CA . THR A 1 517 ? 27.449 24.054 12.600 1.00 91.50 517 THR A CA 1
ATOM 3907 C C . THR A 1 517 ? 28.279 23.897 11.330 1.00 91.50 517 THR A C 1
ATOM 3909 O O . THR A 1 517 ? 29.058 24.776 10.967 1.00 91.50 517 THR A O 1
ATOM 3912 N N . THR A 1 518 ? 28.082 22.769 10.647 1.00 93.56 518 THR A N 1
ATOM 3913 C CA . THR A 1 518 ? 28.571 22.496 9.290 1.00 93.56 518 THR A CA 1
ATOM 3914 C C . THR A 1 518 ? 27.377 22.438 8.339 1.00 93.56 518 THR A C 1
ATOM 3916 O O . THR A 1 518 ? 26.407 21.739 8.620 1.00 93.56 518 THR A O 1
ATOM 3919 N N . ILE A 1 519 ? 27.426 23.178 7.235 1.00 93.94 519 ILE A N 1
ATOM 3920 C CA . ILE A 1 519 ? 26.420 23.197 6.165 1.00 93.94 519 ILE A CA 1
ATOM 3921 C C . ILE A 1 519 ? 27.026 22.533 4.930 1.00 93.94 519 ILE A C 1
ATOM 3923 O O . ILE A 1 519 ? 28.202 22.753 4.645 1.00 93.94 519 ILE A O 1
ATOM 3927 N N . LEU A 1 520 ? 26.225 21.761 4.200 1.00 91.56 520 LEU A N 1
ATOM 3928 C CA . LEU A 1 520 ? 26.610 21.006 3.010 1.00 91.56 520 LEU A CA 1
ATOM 3929 C C . LEU A 1 520 ? 25.512 21.100 1.936 1.00 91.56 520 LEU A C 1
ATOM 3931 O O . LEU A 1 520 ? 24.329 20.974 2.261 1.00 91.56 520 LEU A O 1
ATOM 3935 N N . SER A 1 521 ? 25.878 21.297 0.667 1.00 89.81 521 SER A N 1
ATOM 3936 C CA . SER A 1 521 ? 24.954 21.223 -0.478 1.00 89.81 521 SER A CA 1
ATOM 3937 C C . SER A 1 521 ? 25.698 21.074 -1.813 1.00 89.81 521 SER A C 1
ATOM 3939 O O . SER A 1 521 ? 26.828 21.528 -1.963 1.00 89.81 521 SER A O 1
ATOM 3941 N N . LEU A 1 522 ? 25.029 20.526 -2.831 1.00 84.38 522 LEU A N 1
ATOM 3942 C CA . LEU A 1 522 ? 25.462 20.591 -4.238 1.00 84.38 522 LEU A CA 1
ATOM 3943 C C . LEU A 1 522 ? 25.239 21.980 -4.878 1.00 84.38 522 LEU A C 1
ATOM 3945 O O . LEU A 1 522 ? 25.542 22.183 -6.050 1.00 84.38 522 LEU A O 1
ATOM 3949 N N . ASN A 1 523 ? 24.714 22.946 -4.119 1.00 83.38 523 ASN A N 1
ATOM 3950 C CA . ASN A 1 523 ? 24.426 24.305 -4.562 1.00 83.38 523 ASN A CA 1
ATOM 3951 C C . ASN A 1 523 ? 25.096 25.331 -3.632 1.00 83.38 523 ASN A C 1
ATOM 3953 O O . ASN A 1 523 ? 24.687 25.513 -2.483 1.00 83.38 523 ASN A O 1
ATOM 3957 N N . SER A 1 524 ? 26.112 26.033 -4.137 1.00 84.31 524 SER A N 1
ATOM 3958 C CA . SER A 1 524 ? 26.856 27.059 -3.392 1.00 84.31 524 SER A CA 1
ATOM 3959 C C . SER A 1 524 ? 25.952 28.180 -2.865 1.00 84.31 524 SER A C 1
ATOM 3961 O O . SER A 1 524 ? 26.097 28.590 -1.713 1.00 84.31 524 SER A O 1
ATOM 3963 N N . ASN A 1 525 ? 24.966 28.621 -3.653 1.00 84.19 525 ASN A N 1
ATOM 3964 C CA . ASN A 1 525 ? 24.028 29.678 -3.262 1.00 84.19 525 ASN A CA 1
ATOM 3965 C C . ASN A 1 525 ? 23.166 29.264 -2.060 1.00 84.19 525 ASN A C 1
ATOM 3967 O O . ASN A 1 525 ? 22.827 30.101 -1.224 1.00 84.19 525 ASN A O 1
ATOM 3971 N N . LEU A 1 526 ? 22.855 27.969 -1.929 1.00 87.50 526 LEU A N 1
ATOM 3972 C CA . LEU A 1 526 ? 22.110 27.446 -0.784 1.00 87.50 526 LEU A CA 1
ATOM 3973 C C . LEU A 1 526 ? 22.953 27.467 0.499 1.00 87.50 526 LEU A C 1
ATOM 3975 O O . LEU A 1 526 ? 22.458 27.849 1.561 1.00 87.50 526 LEU A O 1
ATOM 3979 N N . VAL A 1 527 ? 24.247 27.145 0.392 1.00 89.06 527 VAL A N 1
ATOM 3980 C CA . VAL A 1 527 ? 25.202 27.306 1.501 1.00 89.06 527 VAL A CA 1
ATOM 3981 C C . VAL A 1 527 ? 25.281 28.779 1.920 1.00 89.06 527 VAL A C 1
ATOM 3983 O O . VAL A 1 527 ? 25.209 29.084 3.111 1.00 89.06 527 VAL A O 1
ATOM 3986 N N . GLU A 1 528 ? 25.356 29.715 0.968 1.00 88.38 528 GLU A N 1
ATOM 3987 C CA . GLU A 1 528 ? 25.372 31.153 1.271 1.00 88.38 528 GLU A CA 1
ATOM 3988 C C . GLU A 1 528 ? 24.077 31.647 1.938 1.00 88.38 528 GLU A C 1
ATOM 3990 O O . GLU A 1 528 ? 24.148 32.413 2.906 1.00 88.38 528 GLU A O 1
ATOM 3995 N N . ALA A 1 529 ? 22.911 31.163 1.499 1.00 88.56 529 ALA A N 1
ATOM 3996 C CA . ALA A 1 529 ? 21.621 31.459 2.122 1.00 88.56 529 ALA A CA 1
ATOM 3997 C C . ALA A 1 529 ? 21.562 30.976 3.585 1.00 88.56 529 ALA A C 1
ATOM 3999 O O . ALA A 1 529 ? 21.161 31.737 4.471 1.00 88.56 529 ALA A O 1
ATOM 4000 N N . SER A 1 530 ? 22.045 29.763 3.874 1.00 91.00 530 SER A N 1
ATOM 4001 C CA . SER A 1 530 ? 22.169 29.255 5.249 1.00 91.00 530 SER A CA 1
ATOM 4002 C C . SER A 1 530 ? 23.144 30.072 6.105 1.00 91.00 530 SER A C 1
ATOM 4004 O O . SER A 1 530 ? 22.861 30.357 7.271 1.00 91.00 530 SER A O 1
ATOM 4006 N N . VAL A 1 531 ? 24.270 30.523 5.540 1.00 90.06 531 VAL A N 1
ATOM 4007 C CA . VAL A 1 531 ? 25.216 31.414 6.238 1.00 90.06 531 VAL A CA 1
ATOM 4008 C C . VAL A 1 531 ? 24.589 32.779 6.541 1.00 90.06 531 VAL A C 1
ATOM 4010 O O . VAL A 1 531 ? 24.832 33.347 7.611 1.00 90.06 531 VAL A O 1
ATOM 4013 N N . ALA A 1 532 ? 23.761 33.315 5.642 1.00 88.75 532 ALA A N 1
ATOM 4014 C CA . ALA A 1 532 ? 23.008 34.543 5.886 1.00 88.75 532 ALA A CA 1
ATOM 4015 C C . ALA A 1 532 ? 21.949 34.352 6.989 1.00 88.75 532 ALA A C 1
ATOM 4017 O O . ALA A 1 532 ? 21.909 35.146 7.933 1.00 88.75 532 ALA A O 1
ATOM 4018 N N . ALA A 1 533 ? 21.162 33.272 6.925 1.00 88.06 533 ALA A N 1
ATOM 4019 C CA . ALA A 1 533 ? 20.156 32.910 7.926 1.00 88.06 533 ALA A CA 1
ATOM 4020 C C . ALA A 1 533 ? 20.759 32.766 9.336 1.00 88.06 533 ALA A C 1
ATOM 4022 O O . ALA A 1 533 ? 20.254 33.356 10.296 1.00 88.06 533 ALA A O 1
ATOM 4023 N N . MET A 1 534 ? 21.900 32.076 9.439 1.00 87.81 534 MET A N 1
ATOM 4024 C CA . MET A 1 534 ? 22.683 31.921 10.667 1.00 87.81 534 MET A CA 1
ATOM 4025 C C . MET A 1 534 ? 23.126 33.274 11.249 1.00 87.81 534 MET A C 1
ATOM 4027 O O . MET A 1 534 ? 22.913 33.540 12.434 1.00 87.81 534 MET A O 1
ATOM 4031 N N . LYS A 1 535 ? 23.706 34.157 10.420 1.00 85.44 535 LYS A N 1
ATOM 4032 C CA . LYS A 1 535 ? 24.187 35.487 10.845 1.00 85.44 535 LYS A CA 1
ATOM 4033 C C . LYS A 1 535 ? 23.055 36.410 11.298 1.00 85.44 535 LYS A C 1
ATOM 4035 O O . LYS A 1 535 ? 23.237 37.169 12.247 1.00 85.44 535 LYS A O 1
ATOM 4040 N N . GLN A 1 536 ? 21.898 36.342 10.642 1.00 83.94 536 GLN A N 1
ATOM 4041 C CA . GLN A 1 536 ? 20.726 37.165 10.963 1.00 83.94 536 GLN A CA 1
ATOM 4042 C C . GLN A 1 536 ? 19.859 36.573 12.091 1.00 83.94 536 GLN A C 1
ATOM 4044 O O . GLN A 1 536 ? 19.053 37.291 12.681 1.00 83.94 536 GLN A O 1
ATOM 4049 N N . ARG A 1 537 ? 20.042 35.284 12.427 1.00 78.00 537 ARG A N 1
AT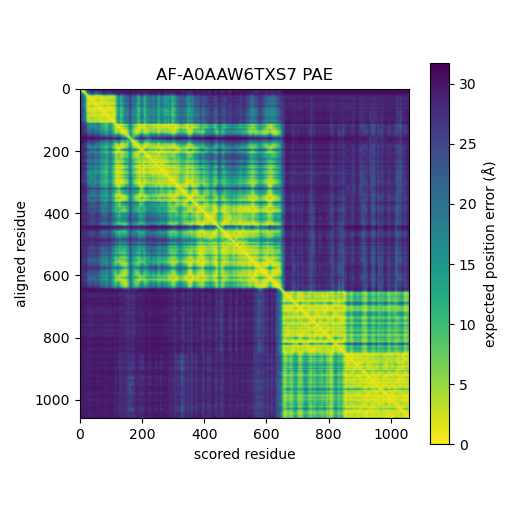OM 4050 C CA . ARG A 1 537 ? 19.219 34.504 13.376 1.00 78.00 537 ARG A CA 1
ATOM 4051 C C . ARG A 1 537 ? 17.729 34.461 13.003 1.00 78.00 537 ARG A C 1
ATOM 4053 O O . ARG A 1 537 ? 16.867 34.362 13.875 1.00 78.00 537 ARG A O 1
ATOM 4060 N N . SER A 1 538 ? 17.437 34.532 11.708 1.00 71.00 538 SER A N 1
ATOM 4061 C CA . SER A 1 538 ? 16.091 34.728 11.155 1.00 71.00 538 SER A CA 1
ATOM 4062 C C . SER A 1 538 ? 15.769 33.764 10.009 1.00 71.00 538 SER A C 1
ATOM 4064 O O . SER A 1 538 ? 15.019 34.132 9.110 1.00 71.00 538 SER A O 1
ATOM 4066 N N . GLY A 1 539 ? 16.345 32.554 10.028 1.00 85.44 539 GLY A N 1
ATOM 4067 C CA . GLY A 1 539 ? 16.124 31.494 9.034 1.00 85.44 539 GLY A CA 1
ATOM 4068 C C . GLY A 1 539 ? 14.691 30.948 9.001 1.00 85.44 539 GLY A C 1
ATOM 4069 O O . GLY A 1 539 ? 13.728 31.698 9.119 1.00 85.44 539 GLY A O 1
ATOM 4070 N N . VAL A 1 540 ? 14.526 29.632 8.878 1.00 89.38 540 VAL A N 1
ATOM 4071 C CA . VAL A 1 540 ? 13.237 28.926 8.676 1.00 89.38 540 VAL A CA 1
ATOM 4072 C C . VAL A 1 540 ? 12.078 29.341 9.606 1.00 89.38 540 VAL A C 1
ATOM 4074 O O . VAL A 1 540 ? 10.905 29.232 9.253 1.00 89.38 540 VAL A O 1
ATOM 4077 N N . ARG A 1 541 ? 12.382 29.910 10.779 1.00 86.19 541 ARG A N 1
ATOM 4078 C CA . ARG A 1 541 ? 11.410 30.532 11.695 1.00 86.19 541 ARG A CA 1
ATOM 4079 C C . ARG A 1 541 ? 10.760 31.829 11.184 1.00 86.19 541 ARG A C 1
ATOM 4081 O O . ARG A 1 541 ? 9.956 32.390 11.926 1.00 86.19 541 ARG A O 1
ATOM 4088 N N . SER A 1 542 ? 11.097 32.339 9.999 1.00 87.25 542 SER A N 1
ATOM 4089 C CA . SER A 1 542 ? 10.527 33.571 9.421 1.00 87.25 542 SER A CA 1
ATOM 4090 C C . SER A 1 542 ? 9.735 33.369 8.120 1.00 87.25 542 SER A C 1
ATOM 4092 O O . SE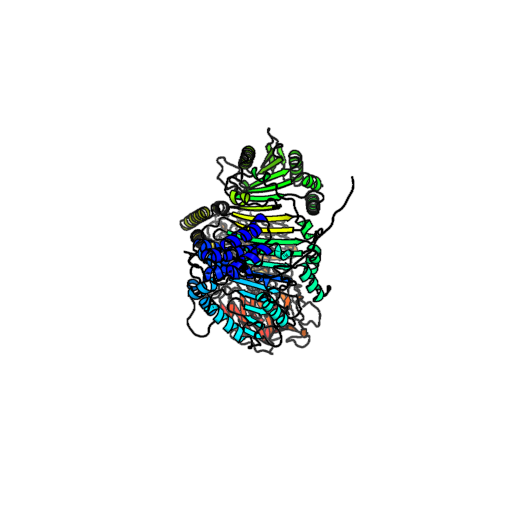R A 1 542 ? 9.157 34.335 7.627 1.00 87.25 542 SER A O 1
ATOM 4094 N N . GLY A 1 543 ? 9.670 32.141 7.589 1.00 88.44 543 GLY A N 1
ATOM 4095 C CA . GLY A 1 543 ? 8.998 31.831 6.321 1.00 88.44 543 GLY A CA 1
ATOM 4096 C C . GLY A 1 543 ? 8.003 30.661 6.403 1.00 88.44 543 GLY A C 1
ATOM 4097 O O . GLY A 1 543 ? 7.332 30.528 7.430 1.00 88.44 543 GLY A O 1
ATOM 4098 N N . PRO A 1 544 ? 7.853 29.826 5.351 1.00 91.62 544 PRO A N 1
ATOM 4099 C CA . PRO A 1 544 ? 6.691 28.939 5.180 1.00 91.62 544 PRO A CA 1
ATOM 4100 C C . PRO A 1 544 ? 6.444 27.932 6.313 1.00 91.62 544 PRO A C 1
ATOM 4102 O O . PRO A 1 544 ? 5.299 27.583 6.584 1.00 91.62 544 PRO A O 1
ATOM 4105 N N . LEU A 1 545 ? 7.502 27.489 7.000 1.00 93.25 545 LEU A N 1
ATOM 4106 C CA . LEU A 1 545 ? 7.437 26.530 8.112 1.00 93.25 545 LEU A CA 1
ATOM 4107 C C . LEU A 1 545 ? 7.306 27.188 9.503 1.00 93.25 545 LEU A C 1
ATOM 4109 O O . LEU A 1 545 ? 7.290 26.491 10.522 1.00 93.25 545 LEU A O 1
ATOM 4113 N N . GLN A 1 546 ? 7.193 28.521 9.583 1.00 90.62 546 GLN A N 1
ATOM 4114 C CA . GLN A 1 546 ? 7.166 29.265 10.848 1.00 90.62 546 GLN A CA 1
ATOM 4115 C C . GLN A 1 546 ? 6.090 28.757 11.827 1.00 90.62 546 GLN A C 1
ATOM 4117 O O . GLN A 1 546 ? 6.394 28.583 13.006 1.00 90.62 546 GLN A O 1
ATOM 4122 N N . GLY A 1 547 ? 4.856 28.505 11.371 1.00 87.12 547 GLY A N 1
ATOM 4123 C CA . GLY A 1 547 ? 3.744 28.089 12.244 1.00 87.12 547 GLY A CA 1
ATOM 4124 C C . GLY A 1 547 ? 3.981 26.737 12.931 1.00 87.12 547 GLY A C 1
ATOM 4125 O O . GLY A 1 547 ? 3.792 26.596 14.146 1.00 87.12 547 GLY A O 1
ATOM 4126 N N . ALA A 1 548 ? 4.501 25.760 12.183 1.00 87.88 548 ALA A N 1
ATOM 4127 C CA . ALA A 1 548 ? 4.861 24.446 12.715 1.00 87.88 548 ALA A CA 1
ATOM 4128 C C . ALA A 1 548 ? 6.043 24.504 13.700 1.00 87.88 548 ALA A C 1
ATOM 4130 O O . ALA A 1 548 ? 6.091 23.720 14.648 1.00 87.88 548 ALA A O 1
ATOM 4131 N N . LEU A 1 549 ? 6.971 25.452 13.525 1.00 90.19 549 LEU A N 1
ATOM 4132 C CA . LEU A 1 549 ? 8.122 25.630 14.418 1.00 90.19 549 LEU A CA 1
ATOM 4133 C C . LEU A 1 549 ? 7.824 26.493 15.653 1.00 90.19 549 LEU A C 1
ATOM 4135 O O . LEU A 1 549 ? 8.457 26.305 16.690 1.00 90.19 549 LEU A O 1
ATOM 4139 N N . GLN A 1 550 ? 6.866 27.422 15.581 1.00 87.25 550 GLN A N 1
ATOM 4140 C CA . GLN A 1 550 ? 6.406 28.199 16.743 1.00 87.25 550 GLN A CA 1
ATOM 4141 C C . GLN A 1 550 ? 5.626 27.346 17.750 1.00 87.25 550 GLN A C 1
ATOM 4143 O O . GLN A 1 550 ? 5.657 27.629 18.944 1.00 87.25 550 GLN A O 1
ATOM 4148 N N . THR A 1 551 ? 4.928 26.315 17.272 1.00 87.00 551 THR A N 1
ATOM 4149 C CA . THR A 1 551 ? 4.093 25.422 18.092 1.00 87.00 551 THR A CA 1
ATOM 4150 C C . THR A 1 551 ? 4.808 24.135 18.515 1.00 87.00 551 THR A C 1
ATOM 4152 O O . THR A 1 551 ? 4.169 23.233 19.053 1.00 87.00 551 THR A O 1
ATOM 4155 N N . LEU A 1 552 ? 6.116 24.025 18.259 1.00 90.19 552 LEU A N 1
ATOM 4156 C CA . LEU A 1 552 ? 6.893 22.814 18.505 1.00 90.19 552 LEU A CA 1
ATOM 4157 C C . LEU A 1 552 ? 7.164 22.609 20.014 1.00 90.19 552 LEU A C 1
ATOM 4159 O O . LEU A 1 552 ? 7.761 23.492 20.634 1.00 90.19 552 LEU A O 1
ATOM 4163 N N . PRO A 1 553 ? 6.785 21.463 20.615 1.00 89.38 553 PRO A N 1
ATOM 4164 C CA . PRO A 1 553 ? 7.113 21.155 22.008 1.00 89.38 553 PRO A CA 1
ATOM 4165 C C . PRO A 1 553 ? 8.623 21.041 22.250 1.00 89.38 553 PRO A C 1
ATOM 4167 O O . PRO A 1 553 ? 9.338 20.460 21.433 1.00 89.38 553 PRO A O 1
ATOM 4170 N N . GLU A 1 554 ? 9.100 21.497 23.412 1.00 88.50 554 GLU A N 1
ATOM 4171 C CA . GLU A 1 554 ? 10.510 21.349 23.830 1.00 88.50 554 GLU A CA 1
ATOM 4172 C C . GLU A 1 554 ? 10.940 19.878 23.985 1.00 88.50 554 GLU A C 1
ATOM 4174 O O . GLU A 1 554 ? 12.119 19.563 23.868 1.00 88.50 554 GLU A O 1
ATOM 4179 N N . THR A 1 555 ? 9.982 18.969 24.187 1.00 89.50 555 THR A N 1
ATOM 4180 C CA . THR A 1 555 ? 10.188 17.515 24.286 1.00 89.50 555 THR A CA 1
ATOM 4181 C C . THR A 1 555 ? 10.337 16.817 22.930 1.00 89.50 555 THR A C 1
ATOM 4183 O O . THR A 1 555 ? 10.488 15.595 22.883 1.00 89.50 555 THR A O 1
ATOM 4186 N N . THR A 1 556 ? 10.276 17.556 21.815 1.00 93.62 556 THR A N 1
ATOM 4187 C CA . THR A 1 556 ? 10.394 16.983 20.466 1.00 93.62 556 THR A CA 1
ATOM 4188 C C . THR A 1 556 ? 11.795 16.430 20.232 1.00 93.62 556 THR A C 1
ATOM 4190 O O . THR A 1 556 ? 12.766 17.176 20.325 1.00 93.62 556 THR A O 1
ATOM 4193 N N . SER A 1 557 ? 11.903 15.154 19.866 1.00 92.25 557 SER A N 1
ATOM 4194 C CA . SER A 1 557 ? 13.184 14.474 19.613 1.00 92.25 557 SER A CA 1
ATOM 4195 C C . SER A 1 557 ? 13.471 14.245 18.125 1.00 92.25 557 SER A C 1
ATOM 4197 O O . SER A 1 557 ? 14.635 14.185 17.720 1.00 92.25 557 SER A O 1
ATOM 4199 N N . LYS A 1 558 ? 12.422 14.159 17.297 1.00 94.44 558 LYS A N 1
ATOM 4200 C CA . LYS A 1 558 ? 12.495 14.047 15.831 1.00 94.44 558 LYS A CA 1
ATOM 4201 C C . LYS A 1 558 ? 11.379 14.875 15.199 1.00 94.44 558 LYS A C 1
ATOM 4203 O O . LYS A 1 558 ? 10.285 14.954 15.760 1.00 94.44 558 LYS A O 1
ATOM 4208 N N . LEU A 1 559 ? 11.642 15.478 14.042 1.00 96.62 559 LEU A N 1
ATOM 4209 C CA . LEU A 1 559 ? 10.702 16.354 13.339 1.00 96.62 559 LEU A CA 1
ATOM 4210 C C . LEU A 1 559 ? 10.824 16.200 11.820 1.00 96.62 559 LEU A C 1
ATOM 4212 O O . LEU A 1 559 ? 11.905 16.369 11.273 1.00 96.62 559 LEU A O 1
ATOM 4216 N N . VAL A 1 560 ? 9.699 15.993 11.143 1.00 97.50 560 VAL A N 1
ATOM 4217 C CA . VAL A 1 560 ? 9.478 16.301 9.726 1.00 97.50 560 VAL A CA 1
ATOM 4218 C C . VAL A 1 560 ? 8.453 17.431 9.665 1.00 97.50 560 VAL A C 1
ATOM 4220 O O . VAL A 1 560 ? 7.410 17.343 10.313 1.00 97.50 560 VAL A O 1
ATOM 4223 N N . ALA A 1 561 ? 8.713 18.477 8.886 1.00 96.88 561 ALA A N 1
ATOM 4224 C CA . ALA A 1 561 ? 7.741 19.532 8.606 1.00 96.88 561 ALA A CA 1
ATOM 4225 C C . ALA A 1 561 ? 7.799 19.922 7.125 1.00 96.88 561 ALA A C 1
ATOM 4227 O O . ALA A 1 561 ? 8.886 20.166 6.603 1.00 96.88 561 ALA A O 1
ATOM 4228 N N . VAL A 1 562 ? 6.642 19.979 6.461 1.00 96.88 562 VAL A N 1
ATOM 4229 C CA . VAL A 1 562 ? 6.500 20.248 5.022 1.00 96.88 562 VAL A CA 1
ATOM 4230 C C . VAL A 1 562 ? 5.374 21.252 4.787 1.00 96.88 562 VAL A C 1
ATOM 4232 O O . VAL A 1 562 ? 4.217 20.984 5.109 1.00 96.88 562 VAL A O 1
ATOM 4235 N N . ASN A 1 563 ? 5.700 22.404 4.206 1.00 96.31 563 ASN A N 1
ATOM 4236 C CA . ASN A 1 563 ? 4.731 23.378 3.721 1.00 96.31 563 ASN A CA 1
ATOM 4237 C C . ASN A 1 563 ? 4.130 22.869 2.402 1.00 96.31 563 ASN A C 1
ATOM 4239 O O . ASN A 1 563 ? 4.854 22.609 1.439 1.00 96.31 563 ASN A O 1
ATOM 4243 N N . VAL A 1 564 ? 2.804 22.731 2.360 1.00 94.44 564 VAL A N 1
ATOM 4244 C CA . VAL A 1 564 ? 2.102 22.086 1.241 1.00 94.44 564 VAL A CA 1
ATOM 4245 C C . VAL A 1 564 ? 2.247 22.894 -0.046 1.00 94.44 564 VAL A C 1
ATOM 4247 O O . VAL A 1 564 ? 2.513 22.313 -1.090 1.00 94.44 564 VAL A O 1
ATOM 4250 N N . ALA A 1 565 ? 2.150 24.225 0.013 1.00 92.44 565 ALA A N 1
ATOM 4251 C CA . ALA A 1 565 ? 2.298 25.065 -1.176 1.00 92.44 565 ALA A CA 1
ATOM 4252 C C . ALA A 1 565 ? 3.685 24.957 -1.809 1.00 92.44 565 ALA A C 1
ATOM 4254 O O . ALA A 1 565 ? 3.801 24.796 -3.021 1.00 92.44 565 ALA A O 1
ATOM 4255 N N . GLY A 1 566 ? 4.727 24.988 -0.980 1.00 89.31 566 GLY A N 1
ATOM 4256 C CA . GLY A 1 566 ? 6.097 24.769 -1.416 1.00 89.31 566 GLY A CA 1
ATOM 4257 C C . GLY A 1 566 ? 6.302 23.393 -2.046 1.00 89.31 566 GLY A C 1
ATOM 4258 O O . GLY A 1 566 ? 6.930 23.291 -3.096 1.00 89.31 566 GLY A O 1
ATOM 4259 N N . ALA A 1 567 ? 5.731 22.343 -1.449 1.00 88.50 567 ALA A N 1
ATOM 4260 C CA . ALA A 1 567 ? 5.786 20.990 -1.998 1.00 88.50 567 ALA A CA 1
ATOM 4261 C C . ALA A 1 567 ? 5.028 20.861 -3.333 1.00 88.50 567 ALA A C 1
ATOM 4263 O O . ALA A 1 567 ? 5.553 20.256 -4.262 1.00 88.50 567 ALA A O 1
ATOM 4264 N N . VAL A 1 568 ? 3.846 21.477 -3.466 1.00 89.06 568 VAL A N 1
ATOM 4265 C CA . VAL A 1 568 ? 3.077 21.526 -4.725 1.00 89.06 568 VAL A CA 1
ATOM 4266 C C . VAL A 1 568 ? 3.849 22.282 -5.807 1.00 89.06 568 VAL A C 1
ATOM 4268 O O . VAL A 1 568 ? 3.944 21.797 -6.927 1.00 89.06 568 VAL A O 1
ATOM 4271 N N . GLN A 1 569 ? 4.459 23.426 -5.484 1.00 86.31 569 GLN A N 1
ATOM 4272 C CA . GLN A 1 569 ? 5.302 24.181 -6.420 1.00 86.31 569 GLN A CA 1
ATOM 4273 C C . GLN A 1 569 ? 6.555 23.401 -6.832 1.00 86.31 569 GLN A C 1
ATOM 4275 O O . GLN A 1 569 ? 6.923 23.409 -8.004 1.00 86.31 569 GLN A O 1
ATOM 4280 N N . PHE A 1 570 ? 7.193 22.703 -5.890 1.00 81.94 570 PHE A N 1
ATOM 4281 C CA . PHE A 1 570 ? 8.338 21.844 -6.172 1.00 81.94 570 PHE A CA 1
ATOM 4282 C C . PHE A 1 570 ? 7.947 20.656 -7.059 1.00 81.94 570 PHE A C 1
ATOM 4284 O O . PHE A 1 570 ? 8.663 20.360 -8.009 1.00 81.94 570 PHE A O 1
ATOM 4291 N N . ALA A 1 571 ? 6.810 20.005 -6.804 1.00 80.44 571 ALA A N 1
ATOM 4292 C CA . ALA A 1 571 ? 6.291 18.950 -7.671 1.00 80.44 571 ALA A CA 1
ATOM 4293 C C . ALA A 1 571 ? 5.968 19.497 -9.071 1.00 80.44 571 ALA A C 1
ATOM 4295 O O . ALA A 1 571 ? 6.491 18.986 -10.052 1.00 80.44 571 ALA A O 1
ATOM 4296 N N . ALA A 1 572 ? 5.210 20.594 -9.163 1.00 81.19 572 ALA A N 1
ATOM 4297 C CA . ALA A 1 572 ? 4.825 21.234 -10.422 1.00 81.19 572 ALA A CA 1
ATOM 4298 C C . ALA A 1 572 ? 6.026 21.651 -11.288 1.00 81.19 572 ALA A C 1
ATOM 4300 O O . ALA A 1 572 ? 5.989 21.492 -12.502 1.00 81.19 572 ALA A O 1
ATOM 4301 N N . ALA A 1 573 ? 7.110 22.140 -10.675 1.00 75.19 573 ALA A N 1
ATOM 4302 C CA . ALA A 1 573 ? 8.350 22.488 -11.375 1.00 75.19 573 ALA A CA 1
ATOM 4303 C C . ALA A 1 573 ? 9.124 21.271 -11.928 1.00 75.19 573 ALA A C 1
ATOM 4305 O O . ALA A 1 573 ? 10.077 21.455 -12.682 1.00 75.19 573 ALA A O 1
ATOM 4306 N N . ASN A 1 574 ? 8.732 20.056 -11.535 1.00 69.44 574 ASN A N 1
ATOM 4307 C CA . ASN A 1 574 ? 9.347 18.782 -11.906 1.00 69.44 574 ASN A CA 1
ATOM 4308 C C . ASN A 1 574 ? 8.387 17.826 -12.631 1.00 69.44 574 ASN A C 1
ATOM 4310 O O . ASN A 1 574 ? 8.780 16.711 -12.962 1.00 69.44 574 ASN A O 1
ATOM 4314 N N . MET A 1 575 ? 7.143 18.244 -12.871 1.00 72.94 575 MET A N 1
ATOM 4315 C CA . MET A 1 575 ? 6.207 17.519 -13.721 1.00 72.94 575 MET A CA 1
ATOM 4316 C C . MET A 1 575 ? 6.516 17.853 -15.176 1.00 72.94 575 MET A C 1
ATOM 4318 O O . MET A 1 575 ? 6.381 19.007 -15.588 1.00 72.94 575 MET A O 1
ATOM 4322 N N . ASP A 1 576 ? 6.907 16.843 -15.949 1.00 70.12 576 ASP A N 1
ATOM 4323 C CA . ASP A 1 576 ? 7.020 16.980 -17.396 1.00 70.12 576 ASP A CA 1
ATOM 4324 C C . ASP A 1 576 ? 5.606 17.011 -17.992 1.00 70.12 576 ASP A C 1
ATOM 4326 O O . ASP A 1 576 ? 4.902 16.003 -18.044 1.00 70.12 576 ASP A O 1
ATOM 4330 N N . LEU A 1 577 ? 5.141 18.217 -18.320 1.00 72.12 577 LEU A N 1
ATOM 4331 C CA . LEU A 1 577 ? 3.820 18.463 -18.889 1.00 72.12 577 LEU A CA 1
ATOM 4332 C C . LEU A 1 577 ? 4.002 19.003 -20.310 1.00 72.12 577 LEU A C 1
ATOM 4334 O O . LEU A 1 577 ? 4.611 20.074 -20.446 1.00 72.12 577 LEU A O 1
ATOM 4338 N N . PRO A 1 578 ? 3.444 18.335 -21.341 1.00 71.44 578 PRO A N 1
ATOM 4339 C CA . PRO A 1 578 ? 3.591 18.750 -22.735 1.00 71.44 578 PRO A CA 1
ATOM 4340 C C . PRO A 1 578 ? 3.008 20.150 -22.974 1.00 71.44 578 PRO A C 1
ATOM 4342 O O . PRO A 1 578 ? 2.237 20.670 -22.170 1.00 71.44 578 PRO A O 1
ATOM 4345 N N . GLU A 1 579 ? 3.352 20.794 -24.087 1.00 72.81 579 GLU A N 1
ATOM 4346 C CA . GLU A 1 579 ? 2.748 22.086 -24.429 1.00 72.81 579 GLU A CA 1
ATOM 4347 C C . GLU A 1 579 ? 1.286 21.926 -24.884 1.00 72.81 579 GLU A C 1
ATOM 4349 O O . GLU A 1 579 ? 0.954 21.048 -25.681 1.00 72.81 579 GLU A O 1
ATOM 4354 N N . GLY A 1 580 ? 0.397 22.795 -24.390 1.00 77.44 580 GLY A N 1
ATOM 4355 C CA . GLY A 1 580 ? -1.002 22.844 -24.812 1.00 77.44 580 GLY A CA 1
ATOM 4356 C C . GLY A 1 580 ? -1.982 23.245 -23.708 1.00 77.44 580 GLY A C 1
ATOM 4357 O O . GLY A 1 580 ? -1.662 23.249 -22.523 1.00 77.44 580 GLY A O 1
ATOM 4358 N N . GLU A 1 581 ? -3.218 23.529 -24.119 1.00 79.62 581 GLU A N 1
ATOM 4359 C CA . GLU A 1 581 ? -4.276 24.103 -23.273 1.00 79.62 581 GLU A CA 1
ATOM 4360 C C . GLU A 1 581 ? -4.571 23.288 -21.998 1.00 79.62 581 GLU A C 1
ATOM 4362 O O . GLU A 1 581 ? -4.733 23.863 -20.925 1.00 79.62 581 GLU A O 1
ATOM 4367 N N . VAL A 1 582 ? -4.574 21.951 -22.080 1.00 76.44 582 VAL A N 1
ATOM 4368 C CA . VAL A 1 582 ? -4.795 21.066 -20.917 1.00 76.44 582 VAL A CA 1
ATOM 4369 C C . VAL A 1 582 ? -3.635 21.150 -19.918 1.00 76.44 582 VAL A C 1
ATOM 4371 O O . VAL A 1 582 ? -3.857 21.190 -18.710 1.00 76.44 582 VAL A O 1
ATOM 4374 N N . ALA A 1 583 ? -2.392 21.227 -20.397 1.00 82.56 583 ALA A N 1
ATOM 4375 C CA . ALA A 1 583 ? -1.228 21.365 -19.529 1.00 82.56 583 ALA A CA 1
ATOM 4376 C C . ALA A 1 583 ? -1.177 22.745 -18.862 1.00 82.56 583 ALA A C 1
ATOM 4378 O O . ALA A 1 583 ? -0.827 22.842 -17.688 1.00 82.56 583 ALA A O 1
ATOM 4379 N N . ASP A 1 584 ? -1.584 23.803 -19.566 1.00 86.50 584 ASP A N 1
ATOM 4380 C CA . ASP A 1 584 ? -1.713 25.139 -18.981 1.00 86.50 584 ASP A CA 1
ATOM 4381 C C . ASP A 1 584 ? -2.825 25.198 -17.920 1.00 86.50 584 ASP A C 1
ATOM 4383 O O . ASP A 1 584 ? -2.618 25.797 -16.865 1.00 86.50 584 ASP A O 1
ATOM 4387 N N . GLN A 1 585 ? -3.943 24.489 -18.118 1.00 85.12 585 GLN A N 1
ATOM 4388 C CA . GLN A 1 585 ? -4.975 24.308 -17.086 1.00 85.12 585 GLN A CA 1
ATOM 4389 C C . GLN A 1 585 ? -4.441 23.553 -15.854 1.00 85.12 585 GLN A C 1
ATOM 4391 O O . GLN A 1 585 ? -4.686 23.983 -14.728 1.00 85.12 585 GLN A O 1
ATOM 4396 N N . VAL A 1 586 ? -3.660 22.477 -16.035 1.00 85.38 586 VAL A N 1
ATOM 4397 C CA . VAL A 1 586 ? -3.013 21.755 -14.917 1.00 85.38 586 VAL A CA 1
ATOM 4398 C C . VAL A 1 586 ? -2.015 22.658 -14.180 1.00 85.38 586 VAL A C 1
ATOM 4400 O O . VAL A 1 586 ? -2.013 22.689 -12.949 1.00 85.38 586 VAL A O 1
ATOM 4403 N N . ARG A 1 587 ? -1.202 23.443 -14.902 1.00 88.75 587 ARG A N 1
ATOM 4404 C CA . ARG A 1 587 ? -0.264 24.422 -14.319 1.00 88.75 587 ARG A CA 1
ATOM 4405 C C . ARG A 1 587 ? -0.997 25.511 -13.530 1.00 88.75 587 ARG A C 1
ATOM 4407 O O . ARG A 1 587 ? -0.562 25.854 -12.430 1.00 88.75 587 ARG A O 1
ATOM 4414 N N . GLU A 1 588 ? -2.112 26.032 -14.048 1.00 91.75 588 GLU A N 1
ATOM 4415 C CA . GLU A 1 588 ? -2.938 27.011 -13.334 1.00 91.75 588 GLU A CA 1
ATOM 4416 C C . GLU A 1 588 ? -3.556 26.399 -12.070 1.00 91.75 588 GLU A C 1
ATOM 4418 O O . GLU A 1 588 ? -3.452 26.985 -10.993 1.00 91.75 588 GLU A O 1
ATOM 4423 N N . ALA A 1 589 ? -4.122 25.195 -12.159 1.00 91.12 589 ALA A N 1
ATOM 4424 C CA . ALA A 1 589 ? -4.704 24.500 -11.016 1.00 91.12 589 ALA A CA 1
ATOM 4425 C C . ALA A 1 589 ? -3.655 24.185 -9.928 1.00 91.12 589 ALA A C 1
ATOM 4427 O O . ALA A 1 589 ? -3.906 24.416 -8.745 1.00 91.12 589 ALA A O 1
ATOM 4428 N N . LEU A 1 590 ? -2.438 23.768 -10.299 1.00 91.44 590 LEU A N 1
ATOM 4429 C CA . LEU A 1 590 ? -1.312 23.610 -9.364 1.00 91.44 590 LEU A CA 1
ATOM 4430 C C . LEU A 1 590 ? -0.945 24.935 -8.672 1.00 91.44 590 LEU A C 1
ATOM 4432 O O . LEU A 1 590 ? -0.696 24.955 -7.464 1.00 91.44 590 LEU A O 1
ATOM 4436 N N . ALA A 1 591 ? -0.964 26.057 -9.400 1.00 92.44 591 ALA A N 1
ATOM 4437 C CA . ALA A 1 591 ? -0.720 27.380 -8.828 1.00 92.44 591 ALA A CA 1
ATOM 4438 C C . ALA A 1 591 ? -1.848 27.829 -7.876 1.00 92.44 591 ALA A C 1
ATOM 4440 O O . ALA A 1 591 ? -1.560 28.349 -6.794 1.00 92.44 591 ALA A O 1
ATOM 4441 N N . GLN A 1 592 ? -3.115 27.586 -8.230 1.00 93.88 592 GLN A N 1
ATOM 4442 C CA . GLN A 1 592 ? -4.272 27.860 -7.370 1.00 93.88 592 GLN A CA 1
ATOM 4443 C C . GLN A 1 592 ? -4.238 27.008 -6.090 1.00 93.88 592 GLN A C 1
ATOM 4445 O O . GLN A 1 592 ? -4.448 27.536 -4.995 1.00 93.88 592 GLN A O 1
ATOM 4450 N N . LEU A 1 593 ? -3.900 25.716 -6.201 1.00 93.25 593 LEU A N 1
ATOM 4451 C CA . LEU A 1 593 ? -3.736 24.815 -5.059 1.00 93.25 593 LEU A CA 1
ATOM 4452 C C . LEU A 1 593 ? -2.631 25.313 -4.118 1.00 93.25 593 LEU A C 1
ATOM 4454 O O . LEU A 1 593 ? -2.868 25.451 -2.918 1.00 93.25 593 LEU A O 1
ATOM 4458 N N . ALA A 1 594 ? -1.459 25.660 -4.660 1.00 92.31 594 ALA A N 1
ATOM 4459 C CA . ALA A 1 594 ? -0.363 26.224 -3.877 1.00 92.31 594 ALA A CA 1
ATOM 4460 C C . ALA A 1 594 ? -0.740 27.564 -3.216 1.00 92.31 594 ALA A C 1
ATOM 4462 O O . ALA A 1 594 ? -0.356 27.826 -2.077 1.00 92.31 594 ALA A O 1
ATOM 4463 N N . GLN A 1 595 ? -1.528 28.413 -3.880 1.00 94.50 595 GLN A N 1
ATOM 4464 C CA . GLN A 1 595 ? -2.021 29.651 -3.276 1.00 94.50 595 GLN A CA 1
ATOM 4465 C C . GLN A 1 595 ? -2.983 29.376 -2.108 1.00 94.50 595 GLN A C 1
ATOM 4467 O O . GLN A 1 595 ? -2.870 30.021 -1.061 1.00 94.50 595 GLN A O 1
ATOM 4472 N N . ALA A 1 596 ? -3.902 28.417 -2.256 1.00 93.56 596 ALA A N 1
ATOM 4473 C CA . ALA A 1 596 ? -4.835 28.023 -1.201 1.00 93.56 596 ALA A CA 1
ATOM 4474 C C . ALA A 1 596 ? -4.107 27.405 0.007 1.00 93.56 596 ALA A C 1
ATOM 4476 O O . ALA A 1 596 ? -4.402 27.743 1.155 1.00 93.56 596 ALA A O 1
ATOM 4477 N N . SER A 1 597 ? -3.109 26.550 -0.236 1.00 94.00 597 SER A N 1
ATOM 4478 C CA . SER A 1 597 ? -2.354 25.839 0.802 1.00 94.00 597 SER A CA 1
ATOM 4479 C C . SER A 1 597 ? -1.117 26.591 1.320 1.00 94.00 597 SER A C 1
ATOM 4481 O O . SER A 1 597 ? -0.248 25.980 1.943 1.00 94.00 597 SER A O 1
ATOM 4483 N N . ALA A 1 598 ? -0.997 27.904 1.073 1.00 92.81 598 ALA A N 1
ATOM 4484 C CA . ALA A 1 598 ? 0.210 28.704 1.343 1.00 92.81 598 ALA A CA 1
ATOM 4485 C C . ALA A 1 598 ? 0.735 28.620 2.790 1.00 92.81 598 ALA A C 1
ATOM 4487 O O . ALA A 1 598 ? 1.942 28.697 3.026 1.00 92.81 598 ALA A O 1
ATOM 4488 N N . LYS A 1 599 ? -0.166 28.459 3.765 1.00 92.81 599 LYS A N 1
ATOM 4489 C CA . LYS A 1 599 ? 0.171 28.314 5.194 1.00 92.81 599 LYS A CA 1
ATOM 4490 C C . LYS A 1 599 ? 0.128 26.870 5.687 1.00 92.81 599 LYS A C 1
ATOM 4492 O O . LYS A 1 599 ? 0.672 26.576 6.749 1.00 92.81 599 LYS A O 1
ATOM 4497 N N . THR A 1 600 ? -0.512 25.982 4.931 1.00 95.75 600 THR A N 1
ATOM 4498 C CA . THR A 1 600 ? -0.781 24.615 5.364 1.00 95.75 600 THR A CA 1
ATOM 4499 C C . THR A 1 600 ? 0.522 23.858 5.528 1.00 95.75 600 THR A C 1
ATOM 4501 O O . THR A 1 600 ? 1.342 23.807 4.610 1.00 95.75 600 THR A O 1
ATOM 4504 N N . THR A 1 601 ? 0.712 23.264 6.701 1.00 96.38 601 THR A N 1
ATOM 4505 C CA . THR A 1 601 ? 1.919 22.502 7.017 1.00 96.38 601 THR A CA 1
ATOM 4506 C C . THR A 1 601 ? 1.544 21.105 7.483 1.00 96.38 601 THR A C 1
ATOM 4508 O O . THR A 1 601 ? 0.749 20.948 8.408 1.00 96.38 601 THR A O 1
ATOM 4511 N N . VAL A 1 602 ? 2.142 20.090 6.861 1.00 96.44 602 VAL A N 1
ATOM 4512 C CA . VAL A 1 602 ? 2.121 18.710 7.352 1.00 96.44 602 VAL A CA 1
ATOM 4513 C C . VAL A 1 602 ? 3.329 18.520 8.261 1.00 96.44 602 VAL A C 1
ATOM 4515 O O . VAL A 1 602 ? 4.452 18.866 7.891 1.00 96.44 602 VAL A O 1
ATOM 4518 N N . ARG A 1 603 ? 3.111 17.983 9.459 1.00 96.56 603 ARG A N 1
ATOM 4519 C CA . ARG A 1 603 ? 4.145 17.774 10.474 1.00 96.56 603 ARG A CA 1
ATOM 4520 C C . ARG A 1 603 ? 4.040 16.373 11.057 1.00 96.56 603 ARG A C 1
ATOM 4522 O O . ARG A 1 603 ? 2.987 15.993 11.552 1.00 96.56 603 ARG A O 1
ATOM 4529 N N . LEU A 1 604 ? 5.152 15.647 11.069 1.00 96.69 604 LEU A N 1
ATOM 4530 C CA . LEU A 1 604 ? 5.327 14.417 11.839 1.00 96.69 604 LEU A CA 1
ATOM 4531 C C . LEU A 1 604 ? 6.400 14.675 12.896 1.00 96.69 604 LEU A C 1
ATOM 4533 O O . LEU A 1 604 ? 7.483 15.150 12.570 1.00 96.69 604 LEU A O 1
ATOM 4537 N N . GLN A 1 605 ? 6.124 14.376 14.159 1.00 95.44 605 GLN A N 1
ATOM 4538 C CA . GLN A 1 605 ? 7.088 14.559 15.242 1.00 95.44 605 GLN A CA 1
ATOM 4539 C C . GLN A 1 605 ? 7.051 13.407 16.244 1.00 95.44 605 GLN A C 1
ATOM 4541 O O . GLN A 1 605 ? 6.005 12.780 16.431 1.00 95.44 605 GLN A O 1
ATOM 4546 N N . THR A 1 606 ? 8.175 13.172 16.922 1.00 94.81 606 THR A N 1
ATOM 4547 C CA . THR A 1 606 ? 8.239 12.293 18.098 1.00 94.81 606 THR A CA 1
ATOM 4548 C C . THR A 1 606 ? 8.574 13.079 19.361 1.00 94.81 606 THR A C 1
ATOM 4550 O O . THR A 1 606 ? 9.287 14.085 19.310 1.00 94.81 606 THR A O 1
ATOM 4553 N N . SER A 1 607 ? 8.071 12.618 20.502 1.00 90.88 607 SER A N 1
ATOM 4554 C CA . SER A 1 607 ? 8.325 13.187 21.829 1.00 90.88 607 SER A CA 1
ATOM 4555 C C . SER A 1 607 ? 8.745 12.070 22.778 1.00 90.88 607 SER A C 1
ATOM 4557 O O . SER A 1 607 ? 8.010 11.102 22.948 1.00 90.88 607 SER A O 1
ATOM 4559 N N . GLU A 1 608 ? 9.950 12.157 23.342 1.00 89.12 608 GLU A N 1
ATOM 4560 C CA . GLU A 1 608 ? 10.626 10.986 23.923 1.00 89.12 608 GLU A CA 1
ATOM 4561 C C . GLU A 1 608 ? 11.192 11.326 25.307 1.00 89.12 608 GLU A C 1
ATOM 4563 O O . GLU A 1 608 ? 12.307 11.832 25.441 1.00 89.12 608 GLU A O 1
ATOM 4568 N N . GLU A 1 609 ? 10.410 11.070 26.357 1.00 85.44 609 GLU A N 1
ATOM 4569 C CA . GLU A 1 609 ? 10.804 11.307 27.752 1.00 85.44 609 GLU A CA 1
ATOM 4570 C C . GLU A 1 609 ? 11.141 9.987 28.451 1.00 85.44 609 GLU A C 1
ATOM 4572 O O . GLU A 1 609 ? 10.910 8.913 27.908 1.00 85.44 609 GLU A O 1
ATOM 4577 N N . ALA A 1 610 ? 11.681 10.047 29.673 1.00 81.44 610 ALA A N 1
ATOM 4578 C CA . ALA A 1 610 ? 12.302 8.905 30.354 1.00 81.44 610 ALA A CA 1
ATOM 4579 C C . ALA A 1 610 ? 11.478 7.603 30.392 1.00 81.44 610 ALA A C 1
ATOM 4581 O O . ALA A 1 610 ? 12.090 6.544 30.318 1.00 81.44 610 ALA A O 1
ATOM 4582 N N . ASN A 1 611 ? 10.144 7.698 30.469 1.00 85.06 611 ASN A N 1
ATOM 4583 C CA . ASN A 1 611 ? 9.213 6.565 30.472 1.00 85.06 611 ASN A CA 1
ATOM 4584 C C . ASN A 1 611 ? 8.073 6.754 29.434 1.00 85.06 611 ASN A C 1
ATOM 4586 O O . ASN A 1 611 ? 6.970 6.246 29.636 1.00 85.06 611 ASN A O 1
ATOM 4590 N N . SER A 1 612 ? 8.270 7.544 28.368 1.00 88.06 612 SER A N 1
ATOM 4591 C CA . SER A 1 612 ? 7.222 7.826 27.370 1.00 88.06 612 SER A CA 1
ATOM 4592 C C . SER A 1 612 ? 7.763 7.955 25.943 1.00 88.06 612 SER A C 1
ATOM 4594 O O . SER A 1 612 ? 8.869 8.445 25.709 1.00 88.06 612 SER A O 1
ATOM 4596 N N . PHE A 1 613 ? 6.958 7.515 24.977 1.00 90.19 613 PHE A N 1
ATOM 4597 C CA . PHE A 1 613 ? 7.198 7.697 23.548 1.00 90.19 613 PHE A CA 1
ATOM 4598 C C . PHE A 1 613 ? 5.899 8.130 22.865 1.00 90.19 613 PHE A C 1
ATOM 4600 O O . PHE A 1 613 ? 4.951 7.352 22.770 1.00 90.19 613 PHE A O 1
ATOM 4607 N N . GLY A 1 614 ? 5.857 9.377 22.406 1.00 92.38 614 GLY A N 1
ATOM 4608 C CA . GLY A 1 614 ? 4.761 9.950 21.634 1.00 92.38 614 GLY A CA 1
ATOM 4609 C C . GLY A 1 614 ? 5.130 10.110 20.162 1.00 92.38 614 GLY A C 1
ATOM 4610 O O . GLY A 1 614 ? 6.243 10.524 19.842 1.00 92.38 614 GLY A O 1
ATOM 4611 N N . VAL A 1 615 ? 4.180 9.845 19.272 1.00 95.06 615 VAL A N 1
ATOM 4612 C CA . VAL A 1 615 ? 4.211 10.178 17.844 1.00 95.06 615 VAL A CA 1
ATOM 4613 C C . VAL A 1 615 ? 3.003 11.048 17.543 1.00 95.06 615 VAL A C 1
ATOM 4615 O O . VAL A 1 615 ? 1.888 10.731 17.956 1.00 95.06 615 VAL A O 1
ATOM 4618 N N . ARG A 1 616 ? 3.208 12.128 16.793 1.00 95.38 616 ARG A N 1
ATOM 4619 C CA . ARG A 1 616 ? 2.125 12.987 16.318 1.00 95.38 616 ARG A CA 1
ATOM 4620 C C . ARG A 1 616 ? 2.286 13.296 14.843 1.00 95.38 616 ARG A C 1
ATOM 4622 O O . ARG A 1 616 ? 3.303 13.860 14.446 1.00 95.38 616 ARG A O 1
ATOM 4629 N N . LEU A 1 617 ? 1.248 12.998 14.069 1.00 96.38 617 LEU A N 1
ATOM 4630 C CA . LEU A 1 617 ? 1.055 13.484 12.707 1.00 96.38 617 LEU A CA 1
ATOM 4631 C C . LEU A 1 617 ? -0.014 14.582 12.736 1.00 96.38 617 LEU A C 1
ATOM 4633 O O . LEU A 1 617 ? -1.116 14.347 13.226 1.00 96.38 617 LEU A O 1
ATOM 4637 N N . SER A 1 618 ? 0.284 15.774 12.224 1.00 95.62 618 SER A N 1
ATOM 4638 C CA . SER A 1 618 ? -0.673 16.877 12.127 1.00 95.62 618 SER A CA 1
ATOM 4639 C C . SER A 1 618 ? -0.658 17.559 10.765 1.00 95.62 618 SER A C 1
ATOM 4641 O O . SER A 1 618 ? 0.378 17.667 10.113 1.00 95.62 618 SER A O 1
ATOM 4643 N N . ILE A 1 619 ? -1.830 18.041 10.358 1.00 95.12 619 ILE A N 1
ATOM 4644 C CA . ILE A 1 619 ? -2.009 19.013 9.284 1.00 95.12 619 ILE A CA 1
ATOM 4645 C C . ILE A 1 619 ? -2.530 20.279 9.953 1.00 95.12 619 ILE A C 1
ATOM 4647 O O . ILE A 1 619 ? -3.645 20.290 10.478 1.00 95.12 619 ILE A O 1
ATOM 4651 N N . ASP A 1 620 ? -1.705 21.317 9.966 1.00 93.38 620 ASP A N 1
ATOM 4652 C CA . ASP A 1 620 ? -1.994 22.610 10.580 1.00 93.38 620 ASP A CA 1
ATOM 4653 C C . ASP A 1 620 ? -2.243 23.668 9.485 1.00 93.38 620 ASP A C 1
ATOM 4655 O O . ASP A 1 620 ? -1.697 23.568 8.385 1.00 93.38 620 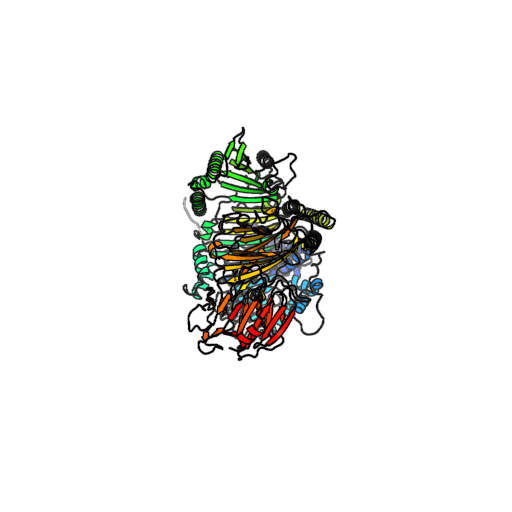ASP A O 1
ATOM 4659 N N . ASP A 1 621 ? -3.075 24.673 9.779 1.00 92.88 621 ASP A N 1
ATOM 4660 C CA . ASP A 1 621 ? -3.474 25.757 8.860 1.00 92.88 621 ASP A CA 1
ATOM 4661 C C . ASP A 1 621 ? -4.053 25.271 7.510 1.00 92.88 621 ASP A C 1
ATOM 4663 O O . ASP A 1 621 ? -3.726 25.780 6.433 1.00 92.88 621 ASP A O 1
ATOM 4667 N N . LEU A 1 622 ? -4.944 24.276 7.564 1.00 91.31 622 LEU A N 1
ATOM 4668 C CA . LEU A 1 622 ? -5.731 23.808 6.418 1.00 91.31 622 LEU A CA 1
ATOM 4669 C C . LEU A 1 622 ? -6.760 24.887 5.991 1.00 91.31 622 LEU A C 1
ATOM 4671 O O . LEU A 1 622 ? -7.509 25.365 6.851 1.00 91.31 622 LEU A O 1
ATOM 4675 N N . PRO A 1 623 ? -6.833 25.279 4.702 1.00 90.38 623 PRO A N 1
ATOM 4676 C CA . PRO A 1 623 ? -7.855 26.197 4.198 1.00 90.38 623 PRO A CA 1
ATOM 4677 C C . PRO A 1 623 ? -9.239 25.522 4.121 1.00 90.38 623 PRO A C 1
ATOM 4679 O O . PRO A 1 623 ? -9.345 24.298 4.231 1.00 90.38 623 PRO A O 1
ATOM 4682 N N . PRO A 1 624 ? -10.318 26.294 3.886 1.00 88.06 624 PRO A N 1
ATOM 4683 C CA . PRO A 1 624 ? -11.637 25.737 3.599 1.00 88.06 624 PRO A CA 1
ATOM 4684 C C . PRO A 1 624 ? -11.589 24.742 2.432 1.00 88.06 624 PRO A C 1
ATOM 4686 O O . PRO A 1 624 ? -11.077 25.067 1.361 1.00 88.06 624 PRO A O 1
ATOM 4689 N N . ILE A 1 625 ? -12.183 23.560 2.611 1.00 83.88 625 ILE A N 1
ATOM 4690 C CA . ILE A 1 625 ? -12.156 22.465 1.628 1.00 83.88 625 ILE A CA 1
ATOM 4691 C C . ILE A 1 625 ? -12.633 22.870 0.209 1.00 83.88 625 ILE A C 1
ATOM 4693 O O . ILE A 1 625 ? -12.010 22.406 -0.750 1.00 83.88 625 ILE A O 1
ATOM 4697 N N . PRO A 1 626 ? -13.624 23.773 0.006 1.00 79.00 626 PRO A N 1
ATOM 4698 C CA . PRO A 1 626 ? -13.962 24.277 -1.332 1.00 79.00 626 PRO A CA 1
ATOM 4699 C C . PRO A 1 626 ? -12.782 24.876 -2.114 1.00 79.00 626 PRO A C 1
ATOM 4701 O O . PRO A 1 626 ? -12.741 24.763 -3.335 1.00 79.00 626 PRO A O 1
ATOM 4704 N N . GLN A 1 627 ? -11.811 25.489 -1.424 1.00 85.69 627 GLN A N 1
ATOM 4705 C CA . GLN A 1 627 ? -10.623 26.095 -2.045 1.00 85.69 627 GLN A CA 1
ATOM 4706 C C . GLN A 1 627 ? -9.588 25.053 -2.492 1.00 85.69 627 GLN A C 1
ATOM 4708 O O . GLN A 1 627 ? -8.676 25.387 -3.240 1.00 85.69 627 GLN A O 1
ATOM 4713 N N . LEU A 1 628 ? -9.727 23.802 -2.039 1.00 84.75 628 LEU A N 1
ATOM 4714 C CA . LEU A 1 628 ? -8.863 22.682 -2.408 1.00 84.75 628 LEU A CA 1
ATOM 4715 C C . LEU A 1 628 ? -9.504 21.811 -3.495 1.00 84.75 628 LEU A C 1
ATOM 4717 O O . LEU A 1 628 ? -8.822 21.442 -4.445 1.00 84.75 628 LEU A O 1
ATOM 4721 N N . ILE A 1 629 ? -10.806 21.504 -3.388 1.00 80.25 629 ILE A N 1
ATOM 4722 C CA . ILE A 1 629 ? -11.490 20.574 -4.309 1.00 80.25 629 ILE A CA 1
ATOM 4723 C C . ILE A 1 629 ? -11.417 21.040 -5.764 1.00 80.25 629 ILE A C 1
ATOM 4725 O O . ILE A 1 629 ? -11.130 20.218 -6.625 1.00 80.25 629 ILE A O 1
ATOM 4729 N N . GLY A 1 630 ? -11.675 22.322 -6.048 1.00 83.25 630 GLY A N 1
ATOM 4730 C CA . GLY A 1 630 ? -11.664 22.839 -7.424 1.00 83.25 630 GLY A CA 1
ATOM 4731 C C . GLY A 1 630 ? -10.321 22.591 -8.124 1.00 83.25 630 GLY A C 1
ATOM 4732 O O . GLY A 1 630 ? -10.294 21.858 -9.114 1.00 83.25 630 GLY A O 1
ATOM 4733 N N . PRO A 1 631 ? -9.207 23.107 -7.571 1.00 86.25 631 PRO A N 1
ATOM 4734 C CA . PRO A 1 631 ? -7.867 22.827 -8.076 1.00 86.25 631 PRO A CA 1
ATOM 4735 C C . PRO A 1 631 ? -7.509 21.335 -8.114 1.00 86.25 631 PRO A C 1
ATOM 4737 O O . PRO A 1 631 ? -6.959 20.876 -9.107 1.00 86.25 631 PRO A O 1
ATOM 4740 N N . ILE A 1 632 ? -7.844 20.550 -7.081 1.00 81.69 632 ILE A N 1
ATOM 4741 C CA . ILE A 1 632 ? -7.544 19.105 -7.052 1.00 81.69 632 ILE A CA 1
ATOM 4742 C C . ILE A 1 632 ? -8.296 18.352 -8.159 1.00 81.69 632 ILE A C 1
ATOM 4744 O O . ILE A 1 632 ? -7.689 17.512 -8.818 1.00 81.69 632 ILE A O 1
ATOM 4748 N N . SER A 1 633 ? -9.575 18.668 -8.400 1.00 77.81 633 SER A N 1
ATOM 4749 C CA . SER A 1 633 ? -10.346 18.089 -9.509 1.00 77.81 633 SER A CA 1
ATOM 4750 C C . SER A 1 633 ? -9.720 18.474 -10.840 1.00 77.81 633 SER A C 1
ATOM 4752 O O . SER A 1 633 ? -9.407 17.596 -11.621 1.00 77.81 633 SER A O 1
ATOM 4754 N N . GLN A 1 634 ? -9.420 19.756 -11.066 1.00 81.81 634 GLN A N 1
ATOM 4755 C CA . GLN A 1 634 ? -8.791 20.212 -12.312 1.00 81.81 634 GLN A CA 1
ATOM 4756 C C . GLN A 1 634 ? -7.426 19.557 -12.569 1.00 81.81 634 GLN A C 1
ATOM 4758 O O . GLN A 1 634 ? -7.117 19.225 -13.711 1.00 81.81 634 GLN A O 1
ATOM 4763 N N . ILE A 1 635 ? -6.627 19.323 -11.521 1.00 83.25 635 ILE A N 1
ATOM 4764 C CA . ILE A 1 635 ? -5.387 18.547 -11.627 1.00 83.25 635 ILE A CA 1
ATOM 4765 C C . ILE A 1 635 ? -5.706 17.095 -11.983 1.00 83.25 635 ILE A C 1
ATOM 4767 O O . ILE A 1 635 ? -5.089 16.575 -12.899 1.00 83.25 635 ILE A O 1
ATOM 4771 N N . ALA A 1 636 ? -6.657 16.437 -11.317 1.00 70.44 636 ALA A N 1
ATOM 4772 C CA . ALA A 1 636 ? -7.014 15.045 -11.603 1.00 70.44 636 ALA A CA 1
ATOM 4773 C C . ALA A 1 636 ? -7.612 14.862 -13.012 1.00 70.44 636 ALA A C 1
ATOM 4775 O O . ALA A 1 636 ? -7.183 13.979 -13.746 1.00 70.44 636 ALA A O 1
ATOM 4776 N N . ASP A 1 637 ? -8.541 15.727 -13.417 1.00 74.75 637 ASP A N 1
ATOM 4777 C CA . ASP A 1 637 ? -9.209 15.742 -14.721 1.00 74.75 637 ASP A CA 1
ATOM 4778 C C . ASP A 1 637 ? -8.223 16.084 -15.848 1.00 74.75 637 ASP A C 1
ATOM 4780 O O . ASP A 1 637 ? -8.239 15.464 -16.912 1.00 74.75 637 ASP A O 1
ATOM 4784 N N . GLY A 1 638 ? -7.344 17.064 -15.622 1.00 73.69 638 GLY A N 1
ATOM 4785 C CA . GLY A 1 638 ? -6.302 17.458 -16.566 1.00 73.69 638 GLY A CA 1
ATOM 4786 C C . GLY A 1 638 ? -5.188 16.418 -16.666 1.00 73.69 638 GLY A C 1
ATOM 4787 O O . GLY A 1 638 ? -4.767 16.086 -17.769 1.00 73.69 638 GLY A O 1
ATOM 4788 N N . MET A 1 639 ? -4.766 15.821 -15.548 1.00 69.94 639 MET A N 1
ATOM 4789 C CA . MET A 1 639 ? -3.821 14.701 -15.543 1.00 69.94 639 MET A CA 1
ATOM 4790 C C . MET A 1 639 ? -4.431 13.452 -16.168 1.00 69.94 639 MET A C 1
ATOM 4792 O O . MET A 1 639 ? -3.719 12.777 -16.892 1.00 69.94 639 MET A O 1
ATOM 4796 N N . SER A 1 640 ? -5.723 13.177 -15.980 1.00 66.06 640 SER A N 1
ATOM 4797 C CA . SER A 1 640 ? -6.448 12.104 -16.676 1.00 66.06 640 SER A CA 1
ATOM 4798 C C . SER A 1 640 ? -6.522 12.351 -18.187 1.00 66.06 640 SER A C 1
ATOM 4800 O O . SER A 1 640 ? -6.388 11.419 -18.965 1.00 66.06 640 SER A O 1
ATOM 4802 N N . GLN A 1 641 ? -6.624 13.605 -18.638 1.00 62.94 641 GLN A N 1
ATOM 4803 C CA . GLN A 1 641 ? -6.548 13.953 -20.065 1.00 62.94 641 GLN A CA 1
ATOM 4804 C C . GLN A 1 641 ? -5.118 13.956 -20.629 1.00 62.94 641 GLN A C 1
ATOM 4806 O O . GLN A 1 641 ? -4.936 13.696 -21.817 1.00 62.94 641 GLN A O 1
ATOM 4811 N N . VAL A 1 642 ? -4.103 14.244 -19.808 1.00 58.38 642 VAL A N 1
ATOM 4812 C CA . VAL A 1 642 ? -2.689 14.063 -20.176 1.00 58.38 642 VAL A CA 1
ATOM 4813 C C . VAL A 1 642 ? -2.357 12.572 -20.243 1.00 58.38 642 VAL A C 1
ATOM 4815 O O . VAL A 1 642 ? -1.779 12.153 -21.236 1.00 58.38 642 VAL A O 1
ATOM 4818 N N . HIS A 1 643 ? -2.802 11.760 -19.278 1.00 49.44 643 HIS A N 1
ATOM 4819 C CA . HIS A 1 643 ? -2.658 10.299 -19.278 1.00 49.44 643 HIS A CA 1
ATOM 4820 C C . HIS A 1 643 ? -3.459 9.659 -20.416 1.00 49.44 643 HIS A C 1
ATOM 4822 O O . HIS A 1 643 ? -2.882 8.924 -21.193 1.00 49.44 643 HIS A O 1
ATOM 4828 N N . GLY A 1 644 ? -4.702 10.075 -20.663 1.00 38.56 644 GLY A N 1
ATOM 4829 C CA . GLY A 1 644 ? -5.504 9.663 -21.825 1.00 38.56 644 GLY A CA 1
ATOM 4830 C C . GLY A 1 644 ? -4.995 10.163 -23.188 1.00 38.56 644 GLY A C 1
ATOM 4831 O O . GLY A 1 644 ? -5.556 9.817 -24.226 1.00 38.56 644 GLY A O 1
ATOM 4832 N N . ARG A 1 645 ? -3.941 10.993 -23.210 1.00 38.91 645 ARG A N 1
ATOM 4833 C CA . ARG A 1 645 ? -3.104 11.262 -24.397 1.00 38.91 645 ARG A CA 1
ATOM 4834 C C . ARG A 1 645 ? -1.757 10.525 -24.346 1.00 38.91 645 ARG A C 1
ATOM 4836 O O . ARG A 1 645 ? -1.173 10.279 -25.394 1.00 38.91 645 ARG A O 1
ATOM 4843 N N . HIS A 1 646 ? -1.289 10.162 -23.154 1.00 36.12 646 HIS A N 1
ATOM 4844 C CA . HIS A 1 646 ? -0.150 9.282 -22.883 1.00 36.12 646 HIS A CA 1
ATOM 4845 C C . HIS A 1 646 ? -0.500 7.785 -22.896 1.00 36.12 646 HIS A C 1
ATOM 4847 O O . HIS A 1 646 ? 0.408 6.973 -22.795 1.00 36.12 646 HIS A O 1
ATOM 4853 N N . ASP A 1 647 ? -1.745 7.397 -23.170 1.00 34.09 647 ASP A N 1
ATOM 4854 C CA . ASP A 1 647 ? -2.101 6.027 -23.573 1.00 34.09 647 ASP A CA 1
ATOM 4855 C C . ASP A 1 647 ? -1.554 5.684 -24.984 1.00 34.09 647 ASP A C 1
ATOM 4857 O O . ASP A 1 647 ? -1.792 4.601 -25.510 1.00 34.09 647 ASP A O 1
ATOM 4861 N N . GLN A 1 648 ? -0.780 6.592 -25.602 1.00 34.16 648 GLN A N 1
ATOM 4862 C CA . GLN A 1 648 ? 0.138 6.300 -26.714 1.00 34.16 648 GLN A CA 1
ATOM 4863 C C . GLN A 1 648 ? 1.620 6.162 -26.292 1.00 34.16 648 GLN A C 1
ATOM 4865 O O . GLN A 1 648 ? 2.447 5.813 -27.128 1.00 34.16 648 GLN A O 1
ATOM 4870 N N . TRP A 1 649 ? 1.958 6.414 -25.021 1.00 28.38 649 TRP A N 1
ATOM 4871 C CA . TRP A 1 649 ? 3.287 6.236 -24.414 1.00 28.38 649 TRP A CA 1
ATOM 4872 C C . TRP A 1 649 ? 3.176 5.843 -22.932 1.00 28.38 649 TRP A C 1
ATOM 4874 O O . TRP A 1 649 ? 3.548 6.598 -22.026 1.00 28.38 649 TRP A O 1
ATOM 4884 N N . SER A 1 650 ? 2.674 4.630 -22.702 1.00 31.98 650 SER A N 1
ATOM 4885 C CA . SER A 1 650 ? 2.867 3.888 -21.455 1.00 31.98 650 SER A CA 1
ATOM 4886 C C . SER A 1 650 ? 4.337 3.455 -21.301 1.00 31.98 650 SER A C 1
ATOM 4888 O O . SER A 1 650 ? 5.167 3.678 -22.186 1.00 31.98 650 SER A O 1
ATOM 4890 N N . MET A 1 651 ? 4.674 2.737 -20.217 1.00 37.47 651 MET A N 1
ATOM 4891 C CA . MET A 1 651 ? 5.765 1.758 -20.343 1.00 37.47 651 MET A CA 1
ATOM 4892 C C . MET A 1 651 ? 5.420 0.858 -21.533 1.00 37.47 651 MET A C 1
ATOM 4894 O O . MET A 1 651 ? 4.298 0.348 -21.593 1.00 37.47 651 MET A O 1
ATOM 4898 N N . GLN A 1 652 ? 6.330 0.745 -22.502 1.00 45.38 652 GLN A N 1
ATOM 4899 C CA . GLN A 1 652 ? 6.025 0.084 -23.770 1.00 45.38 652 GLN A CA 1
ATOM 4900 C C . GLN A 1 652 ? 5.567 -1.359 -23.513 1.00 45.38 652 GLN A C 1
ATOM 4902 O O . GLN A 1 652 ? 6.186 -2.036 -22.683 1.00 45.38 652 GLN A O 1
ATOM 4907 N N . PRO A 1 653 ? 4.496 -1.838 -24.176 1.00 47.84 653 PRO A N 1
ATOM 4908 C CA . PRO A 1 653 ? 4.049 -3.212 -24.018 1.00 47.84 653 PRO A CA 1
ATOM 4909 C C . PRO A 1 653 ? 5.168 -4.141 -24.486 1.00 47.84 653 PRO A C 1
ATOM 4911 O O . PRO A 1 653 ? 5.466 -4.223 -25.674 1.00 47.84 653 PRO A O 1
ATOM 4914 N N . VAL A 1 654 ? 5.807 -4.825 -23.535 1.00 53.47 654 VAL A N 1
ATOM 4915 C CA . VAL A 1 654 ? 6.823 -5.833 -23.836 1.00 53.47 654 VAL A CA 1
ATOM 4916 C C . VAL A 1 654 ? 6.119 -6.968 -24.564 1.00 53.47 654 VAL A C 1
ATOM 4918 O O . VAL A 1 654 ? 5.296 -7.673 -23.972 1.00 53.47 654 VAL A O 1
ATOM 4921 N N . LEU A 1 655 ? 6.416 -7.131 -25.851 1.00 63.62 655 LEU A N 1
ATOM 4922 C CA . LEU A 1 655 ? 5.826 -8.194 -26.644 1.00 63.62 655 LEU A CA 1
ATOM 4923 C C . LEU A 1 655 ? 6.324 -9.546 -26.125 1.00 63.62 655 LEU A C 1
ATOM 4925 O O . LEU A 1 655 ? 7.475 -9.700 -25.702 1.00 63.62 655 LEU A O 1
ATOM 4929 N N . SER A 1 656 ? 5.420 -10.526 -26.131 1.00 77.56 656 SER A N 1
ATOM 4930 C CA . SER A 1 656 ? 5.673 -11.873 -25.628 1.00 77.56 656 SER A CA 1
ATOM 4931 C C . SER A 1 656 ? 5.564 -12.895 -26.757 1.00 77.56 656 SER A C 1
ATOM 4933 O O . SER A 1 656 ? 4.529 -12.979 -27.420 1.00 77.56 656 SER A O 1
ATOM 4935 N N . ALA A 1 657 ? 6.628 -13.670 -26.973 1.00 84.12 657 ALA A N 1
ATOM 4936 C CA . ALA A 1 657 ? 6.675 -14.759 -27.943 1.00 84.12 657 ALA A CA 1
ATOM 4937 C C . ALA A 1 657 ? 6.693 -16.127 -27.243 1.00 84.12 657 ALA A C 1
ATOM 4939 O O . ALA A 1 657 ? 7.479 -16.390 -26.334 1.00 84.12 657 ALA A O 1
ATOM 4940 N N . GLY A 1 658 ? 5.844 -17.041 -27.698 1.00 87.69 658 GLY A N 1
ATOM 4941 C CA . GLY A 1 658 ? 5.815 -18.417 -27.230 1.00 87.69 658 GLY A CA 1
ATOM 4942 C C . GLY A 1 658 ? 6.762 -19.304 -28.032 1.00 87.69 658 GLY A C 1
ATOM 4943 O O . GLY A 1 658 ? 6.561 -19.510 -29.227 1.00 87.69 658 GLY A O 1
ATOM 4944 N N . ILE A 1 659 ? 7.760 -19.883 -27.366 1.00 90.88 659 ILE A N 1
ATOM 4945 C CA . ILE A 1 659 ? 8.678 -20.866 -27.950 1.00 90.88 659 ILE A CA 1
ATOM 4946 C C . ILE A 1 659 ? 8.014 -22.240 -27.849 1.00 90.88 659 ILE A C 1
ATOM 4948 O O . ILE A 1 659 ? 7.932 -22.825 -26.768 1.00 90.88 659 ILE A O 1
ATOM 4952 N N . ALA A 1 660 ? 7.491 -22.759 -28.960 1.00 90.06 660 ALA A N 1
ATOM 4953 C CA . ALA A 1 660 ? 6.678 -23.974 -28.929 1.00 90.06 660 ALA A CA 1
ATOM 4954 C C . ALA A 1 660 ? 7.534 -25.256 -28.765 1.00 90.06 660 ALA A C 1
ATOM 4956 O O . ALA A 1 660 ? 8.609 -25.375 -29.357 1.00 90.06 660 ALA A O 1
ATOM 4957 N N . PRO A 1 661 ? 7.090 -26.255 -27.983 1.00 90.19 661 PRO A N 1
ATOM 4958 C CA . PRO A 1 661 ? 7.852 -27.481 -27.773 1.00 90.19 661 PRO A CA 1
ATOM 4959 C C . PRO A 1 661 ? 7.772 -28.388 -29.006 1.00 90.19 661 PRO A C 1
ATOM 4961 O O . PRO A 1 661 ? 6.694 -28.575 -29.580 1.00 90.19 661 PRO A O 1
ATOM 4964 N N . THR A 1 662 ? 8.886 -29.029 -29.368 1.00 89.81 662 THR A N 1
ATOM 4965 C CA . THR A 1 662 ? 8.903 -30.073 -30.402 1.00 89.81 662 THR A CA 1
ATOM 4966 C C . THR A 1 662 ? 9.441 -31.413 -29.896 1.00 89.81 662 THR A C 1
ATOM 4968 O O . THR A 1 662 ? 10.410 -31.490 -29.142 1.00 89.81 662 THR A O 1
ATOM 4971 N N . ASP A 1 663 ? 8.805 -32.497 -30.341 1.00 86.75 663 ASP A N 1
ATOM 4972 C CA . ASP A 1 663 ? 9.273 -33.880 -30.218 1.00 86.75 663 ASP A CA 1
ATOM 4973 C C . ASP A 1 663 ? 10.125 -34.326 -31.423 1.00 86.75 663 ASP A C 1
ATOM 4975 O O . ASP A 1 663 ? 10.739 -35.396 -31.398 1.00 86.75 663 ASP A O 1
ATOM 4979 N N . ARG A 1 664 ? 10.203 -33.487 -32.465 1.00 89.88 664 ARG A N 1
ATOM 4980 C CA . ARG A 1 664 ? 11.006 -33.687 -33.674 1.00 89.88 664 ARG A CA 1
ATOM 4981 C C . ARG A 1 664 ? 11.735 -32.392 -34.039 1.00 89.88 664 ARG A C 1
ATOM 4983 O O . ARG A 1 664 ? 11.109 -31.428 -34.481 1.00 89.88 664 ARG A O 1
ATOM 4990 N N . ALA A 1 665 ? 13.055 -32.387 -33.880 1.00 91.75 665 ALA A N 1
ATOM 4991 C CA . ALA A 1 665 ? 13.905 -31.286 -34.326 1.00 91.75 665 ALA A CA 1
ATOM 4992 C C . ALA A 1 665 ? 13.699 -31.001 -35.834 1.00 91.75 665 ALA A C 1
ATOM 4994 O O . ALA A 1 665 ? 13.644 -31.967 -36.607 1.00 91.75 665 ALA A O 1
ATOM 4995 N N . PRO A 1 666 ? 13.576 -29.726 -36.257 1.00 94.56 666 PRO A N 1
ATOM 4996 C CA . PRO A 1 666 ? 13.636 -29.356 -37.670 1.00 94.56 666 PRO A CA 1
ATOM 4997 C C . PRO A 1 666 ? 15.030 -29.638 -38.249 1.00 94.56 666 PRO A C 1
ATOM 4999 O O . PRO A 1 666 ? 16.039 -29.619 -37.534 1.00 94.56 666 PRO A O 1
ATOM 5002 N N . VAL A 1 667 ? 15.089 -29.901 -39.551 1.00 95.81 667 VAL A N 1
ATOM 5003 C CA . VAL A 1 667 ? 16.344 -29.985 -40.302 1.00 95.81 667 VAL A CA 1
ATOM 5004 C C . VAL A 1 667 ? 16.742 -28.576 -40.730 1.00 95.81 667 VAL A C 1
ATOM 5006 O O . VAL A 1 667 ? 16.003 -27.931 -41.457 1.00 95.81 667 VAL A O 1
ATOM 5009 N N . ILE A 1 668 ? 17.923 -28.110 -40.318 1.00 96.88 668 ILE A N 1
ATOM 5010 C CA . ILE A 1 668 ? 18.432 -26.781 -40.688 1.00 96.88 668 ILE A CA 1
ATOM 5011 C C . ILE A 1 668 ? 18.930 -26.816 -42.140 1.00 96.88 668 ILE A C 1
ATOM 5013 O O . ILE A 1 668 ? 20.109 -27.062 -42.400 1.00 96.88 668 ILE A O 1
ATOM 5017 N N . ASP A 1 669 ? 18.013 -26.650 -43.098 1.00 94.88 669 ASP A N 1
ATOM 5018 C CA . ASP A 1 669 ? 18.317 -26.686 -44.536 1.00 94.88 669 ASP A CA 1
ATOM 5019 C C . ASP A 1 669 ? 17.615 -25.599 -45.380 1.00 94.88 669 ASP A C 1
ATOM 5021 O O . ASP A 1 669 ? 17.692 -25.626 -46.617 1.00 94.88 669 ASP A O 1
ATOM 5025 N N . GLY A 1 670 ? 16.980 -24.626 -44.714 1.00 90.19 670 GLY A N 1
ATOM 5026 C CA . GLY A 1 670 ? 16.316 -23.471 -45.317 1.00 90.19 670 GLY A CA 1
ATOM 5027 C C . GLY A 1 670 ? 14.878 -23.759 -45.763 1.00 90.19 670 GLY A C 1
ATOM 5028 O O . GLY A 1 670 ? 14.357 -23.085 -46.662 1.00 90.19 670 GLY A O 1
ATOM 5029 N N . LYS A 1 671 ? 14.216 -24.770 -45.187 1.00 91.94 671 LYS A N 1
ATOM 5030 C CA . LYS A 1 671 ? 12.873 -25.215 -45.596 1.00 91.94 671 LYS A CA 1
ATOM 5031 C C . LYS A 1 671 ? 11.965 -25.413 -44.395 1.00 91.94 671 LYS A C 1
ATOM 5033 O O . LYS A 1 671 ? 12.332 -26.009 -43.396 1.00 91.94 671 LYS A O 1
ATOM 5038 N N . ILE A 1 672 ? 10.713 -24.994 -44.550 1.00 92.50 672 ILE A N 1
ATOM 5039 C CA . ILE A 1 672 ? 9.704 -25.141 -43.503 1.00 92.50 672 ILE A CA 1
ATOM 5040 C C . ILE A 1 672 ? 9.267 -26.613 -43.399 1.00 92.50 672 ILE A C 1
ATOM 5042 O O . ILE A 1 672 ? 8.387 -27.070 -44.128 1.00 92.50 672 ILE A O 1
ATOM 5046 N N . ASP A 1 673 ? 9.896 -27.340 -42.477 1.00 92.38 673 ASP A N 1
ATOM 5047 C CA . ASP A 1 673 ? 9.494 -28.668 -42.001 1.00 92.38 673 ASP A CA 1
ATOM 5048 C C . ASP A 1 673 ? 8.119 -28.677 -41.290 1.00 92.38 673 ASP A C 1
ATOM 5050 O O . ASP A 1 673 ? 7.699 -27.696 -40.671 1.00 92.38 673 ASP A O 1
ATOM 5054 N N . ASP A 1 674 ? 7.459 -29.847 -41.269 1.00 90.12 674 ASP A N 1
ATOM 5055 C CA . ASP A 1 674 ? 6.183 -30.086 -40.558 1.00 90.12 674 ASP A CA 1
ATOM 5056 C C . ASP A 1 674 ? 6.223 -29.715 -39.057 1.00 90.12 674 ASP A C 1
ATOM 5058 O O . ASP A 1 674 ? 5.186 -29.426 -38.456 1.00 90.12 674 ASP A O 1
ATOM 5062 N N . SER A 1 675 ? 7.401 -29.735 -38.421 1.00 90.12 675 SER A N 1
ATOM 5063 C CA . SER A 1 675 ? 7.584 -29.366 -37.007 1.00 90.12 675 SER A CA 1
ATOM 5064 C C . SER A 1 675 ? 7.206 -27.905 -36.731 1.00 90.12 675 SER A C 1
ATOM 5066 O O . SER A 1 675 ? 6.648 -27.607 -35.673 1.00 90.12 675 SER A O 1
ATOM 5068 N N . TRP A 1 676 ? 7.402 -27.006 -37.701 1.00 91.81 676 TRP A N 1
ATOM 5069 C CA . TRP A 1 676 ? 7.039 -25.588 -37.606 1.00 91.81 676 TRP A CA 1
ATOM 5070 C C . TRP A 1 676 ? 5.524 -25.325 -37.649 1.00 91.81 676 TRP A C 1
ATOM 5072 O O . TRP A 1 676 ? 5.092 -24.187 -37.435 1.00 91.81 676 TRP A O 1
ATOM 5082 N N . ALA A 1 677 ? 4.691 -26.342 -37.902 1.00 86.19 677 ALA A N 1
ATOM 5083 C CA . ALA A 1 677 ? 3.235 -26.193 -37.972 1.00 86.19 677 ALA A CA 1
ATOM 5084 C C . ALA A 1 677 ? 2.589 -25.815 -36.625 1.00 86.19 677 ALA A C 1
ATOM 5086 O O . ALA A 1 677 ? 1.534 -25.185 -36.618 1.00 86.19 677 ALA A O 1
ATOM 5087 N N . LYS A 1 678 ? 3.217 -26.175 -35.494 1.00 74.50 678 LYS A N 1
ATOM 5088 C CA . LYS A 1 678 ? 2.729 -25.860 -34.136 1.00 74.50 678 LYS A CA 1
ATOM 5089 C C . LYS A 1 678 ? 3.214 -24.509 -33.593 1.00 74.50 678 LYS A C 1
ATOM 5091 O O . LYS A 1 678 ? 2.672 -24.042 -32.599 1.00 74.50 678 LYS A O 1
ATOM 5096 N N . ALA A 1 679 ? 4.229 -23.900 -34.206 1.00 87.69 679 ALA A N 1
ATOM 5097 C CA . ALA A 1 679 ? 4.767 -22.613 -33.769 1.00 87.69 679 ALA A CA 1
ATOM 5098 C C . ALA A 1 679 ? 3.944 -21.446 -34.336 1.00 87.69 679 ALA A C 1
ATOM 5100 O O . ALA A 1 679 ? 3.651 -21.413 -35.539 1.00 87.69 679 ALA A O 1
ATOM 5101 N N . GLN A 1 680 ? 3.606 -20.476 -33.486 1.00 87.38 680 GLN A N 1
ATOM 5102 C CA . GLN A 1 680 ? 3.013 -19.203 -33.897 1.00 87.38 680 GLN A CA 1
ATOM 5103 C C . GLN A 1 680 ? 4.037 -18.376 -34.687 1.00 87.38 680 GLN A C 1
ATOM 5105 O O . GLN A 1 680 ? 5.218 -18.378 -34.352 1.00 87.38 680 GLN A O 1
ATOM 5110 N N . ALA A 1 681 ? 3.577 -17.691 -35.740 1.00 90.62 681 ALA A N 1
ATOM 5111 C CA . ALA A 1 681 ? 4.368 -16.681 -36.436 1.00 90.62 681 ALA A CA 1
ATOM 5112 C C . ALA A 1 681 ? 4.154 -15.305 -35.790 1.00 90.62 681 ALA A C 1
ATOM 5114 O O . ALA A 1 681 ? 3.012 -14.928 -35.519 1.00 90.62 681 ALA A O 1
ATOM 5115 N N . TYR A 1 682 ? 5.240 -14.564 -35.597 1.00 91.88 682 TYR A N 1
ATOM 5116 C CA . TYR A 1 682 ? 5.260 -13.203 -35.064 1.00 91.88 682 TYR A CA 1
ATOM 5117 C C . TYR A 1 682 ? 5.806 -12.266 -36.147 1.00 91.88 682 TYR A C 1
ATOM 5119 O O . TYR A 1 682 ? 6.904 -12.506 -36.649 1.00 91.88 682 TYR A O 1
ATOM 5127 N N . LYS A 1 683 ? 5.038 -11.244 -36.550 1.00 92.62 683 LYS A N 1
ATOM 5128 C CA . LYS A 1 683 ? 5.485 -10.243 -37.536 1.00 92.62 683 LYS A CA 1
ATOM 5129 C C . LYS A 1 683 ? 6.441 -9.249 -36.865 1.00 92.62 683 LYS A C 1
ATOM 5131 O O . LYS A 1 683 ? 6.259 -8.927 -35.694 1.00 92.62 683 LYS A O 1
ATOM 5136 N N . LEU A 1 684 ? 7.445 -8.777 -37.601 1.00 93.88 684 LEU A N 1
ATOM 5137 C CA . LEU A 1 684 ? 8.245 -7.616 -37.218 1.00 93.88 684 LEU A CA 1
ATOM 5138 C C . LEU A 1 684 ? 7.466 -6.361 -37.637 1.00 93.88 684 LEU A C 1
ATOM 5140 O O . LEU A 1 684 ? 7.219 -6.162 -38.827 1.00 93.88 684 LEU A O 1
ATOM 5144 N N . GLU A 1 685 ? 7.012 -5.565 -36.667 1.00 87.69 685 GLU A N 1
ATOM 5145 C CA . GLU A 1 685 ? 6.083 -4.443 -36.902 1.00 87.69 685 GLU A CA 1
ATOM 5146 C C . GLU A 1 685 ? 6.702 -3.058 -36.638 1.00 87.69 685 GLU A C 1
ATOM 5148 O O . GLU A 1 685 ? 6.094 -2.045 -36.984 1.00 87.69 685 GLU A O 1
ATOM 5153 N N . HIS A 1 686 ? 7.908 -2.983 -36.062 1.00 88.31 686 HIS A N 1
ATOM 5154 C CA . HIS A 1 686 ? 8.557 -1.714 -35.723 1.00 88.31 686 HIS A CA 1
ATOM 5155 C C . HIS A 1 686 ? 9.665 -1.357 -36.722 1.00 88.31 686 HIS A C 1
ATOM 5157 O O . HIS A 1 686 ? 10.657 -2.073 -36.814 1.00 88.31 686 HIS A O 1
ATOM 5163 N N . SER A 1 687 ? 9.537 -0.225 -37.422 1.00 88.50 687 SER A N 1
ATOM 5164 C CA . SER A 1 687 ? 10.635 0.366 -38.208 1.00 88.50 687 SER A CA 1
ATOM 5165 C C . SER A 1 687 ? 11.545 1.189 -37.296 1.00 88.50 687 SER A C 1
ATOM 5167 O O . SER A 1 687 ? 11.071 2.103 -36.621 1.00 88.50 687 SER A O 1
ATOM 5169 N N . LEU A 1 688 ? 12.841 0.874 -37.277 1.00 85.06 688 LEU A N 1
ATOM 5170 C CA . LEU A 1 688 ? 13.865 1.553 -36.472 1.00 85.06 688 LEU A CA 1
ATOM 5171 C C . LEU A 1 688 ? 14.609 2.655 -37.248 1.00 85.06 688 LEU A C 1
ATOM 5173 O O . LEU A 1 688 ? 15.230 3.520 -36.631 1.00 85.06 688 LEU A O 1
ATOM 5177 N N . TYR A 1 689 ? 14.554 2.606 -38.582 1.00 80.06 689 TYR A N 1
ATOM 5178 C CA . TYR A 1 689 ? 15.148 3.568 -39.524 1.00 80.06 689 TYR A CA 1
ATOM 5179 C C . TYR A 1 689 ? 14.064 4.163 -40.439 1.00 80.06 689 TYR A C 1
ATOM 5181 O O . TYR A 1 689 ? 12.881 4.164 -40.072 1.00 80.06 689 TYR A O 1
ATOM 5189 N N . ASP A 1 690 ? 14.467 4.712 -41.591 1.00 74.00 690 ASP A N 1
ATOM 5190 C CA . ASP A 1 690 ? 13.566 5.306 -42.575 1.00 74.00 690 ASP A CA 1
ATOM 5191 C C . ASP A 1 690 ? 12.404 4.348 -42.921 1.00 74.00 690 ASP A C 1
ATOM 5193 O O . ASP A 1 690 ? 12.595 3.129 -42.942 1.00 74.00 690 ASP A O 1
ATOM 5197 N N . PRO A 1 691 ? 11.174 4.858 -43.138 1.00 72.06 691 PRO A N 1
ATOM 5198 C CA . PRO A 1 691 ? 10.007 3.992 -43.256 1.00 72.06 691 PRO A CA 1
ATOM 5199 C C . PRO A 1 691 ? 10.027 3.166 -44.545 1.00 72.06 691 PRO A C 1
ATOM 5201 O O . PRO A 1 691 ? 9.998 3.743 -45.635 1.00 72.06 691 PRO A O 1
ATOM 5204 N N . VAL A 1 692 ? 9.959 1.840 -44.399 1.00 78.56 692 VAL A N 1
ATOM 5205 C CA . VAL A 1 692 ? 9.719 0.885 -45.495 1.00 78.56 692 VAL A CA 1
ATOM 5206 C C . VAL A 1 692 ? 8.522 1.291 -46.360 1.00 78.56 692 VAL A C 1
ATOM 5208 O O . VAL A 1 692 ? 7.456 1.673 -45.861 1.00 78.56 692 VAL A O 1
ATOM 5211 N N . SER A 1 693 ? 8.692 1.207 -47.679 1.00 77.44 693 SER A N 1
ATOM 5212 C CA . SER A 1 693 ? 7.731 1.686 -48.675 1.00 77.44 693 SER A CA 1
ATOM 5213 C C . SER A 1 693 ? 6.538 0.736 -48.889 1.00 77.44 693 SER A C 1
ATOM 5215 O O . SER A 1 693 ? 5.479 1.167 -49.366 1.00 77.44 693 SER A O 1
ATOM 5217 N N . GLY A 1 694 ? 6.650 -0.526 -48.451 1.00 80.88 694 GLY A N 1
ATOM 5218 C CA . GLY A 1 694 ? 5.560 -1.504 -48.383 1.00 80.88 694 GLY A CA 1
ATOM 5219 C C . GLY A 1 694 ? 6.005 -2.896 -47.907 1.00 80.88 694 GLY A C 1
ATOM 5220 O O . GLY A 1 694 ? 7.184 -3.146 -47.721 1.00 80.88 694 GLY A O 1
ATOM 5221 N N . ASP A 1 695 ? 5.071 -3.845 -47.757 1.00 85.12 695 ASP A N 1
ATOM 5222 C CA . ASP A 1 695 ? 5.394 -5.225 -47.321 1.00 85.12 695 ASP A CA 1
ATOM 5223 C C . ASP A 1 695 ? 6.325 -5.995 -48.296 1.00 85.12 695 ASP A C 1
ATOM 5225 O O . ASP A 1 695 ? 6.842 -7.051 -47.936 1.00 85.12 695 ASP A O 1
ATOM 5229 N N . SER A 1 696 ? 6.494 -5.515 -49.535 1.00 86.31 696 SER A N 1
ATOM 5230 C CA . SER A 1 696 ? 7.410 -6.086 -50.538 1.00 86.31 696 SER A CA 1
ATOM 5231 C C . SER A 1 696 ? 8.787 -5.424 -50.589 1.00 86.31 696 SER A C 1
ATOM 5233 O O . SER A 1 696 ? 9.628 -5.944 -51.300 1.00 86.31 696 SER A O 1
ATOM 5235 N N . ASP A 1 697 ? 8.931 -4.277 -49.922 1.00 85.69 697 ASP A N 1
ATOM 5236 C CA . ASP A 1 697 ? 10.145 -3.454 -49.828 1.00 85.69 697 ASP A CA 1
ATOM 5237 C C . ASP A 1 697 ? 11.035 -4.094 -48.758 1.00 85.69 697 ASP A C 1
ATOM 5239 O O . ASP A 1 697 ? 11.970 -4.802 -49.089 1.00 85.69 697 ASP A O 1
ATOM 5243 N N . CYS A 1 698 ? 10.591 -4.068 -47.495 1.00 91.44 698 CYS A N 1
ATOM 5244 C CA . CYS A 1 698 ? 11.056 -5.009 -46.480 1.00 91.44 698 CYS A CA 1
ATOM 5245 C C . CYS A 1 698 ? 9.937 -5.374 -45.492 1.00 91.44 698 CYS A C 1
ATOM 5247 O O . CYS A 1 698 ? 9.274 -4.517 -44.897 1.00 91.44 698 CYS A O 1
ATOM 5249 N N . SER A 1 699 ? 9.698 -6.675 -45.299 1.00 94.19 699 SER A N 1
ATOM 5250 C CA . SER A 1 699 ? 8.867 -7.187 -44.204 1.00 94.19 699 SER A CA 1
ATOM 5251 C C . SER A 1 699 ? 9.290 -8.585 -43.764 1.00 94.19 699 SER A C 1
ATOM 5253 O O . SER A 1 699 ? 9.771 -9.390 -44.557 1.00 94.19 699 SER A O 1
ATOM 5255 N N . ALA A 1 700 ? 9.092 -8.912 -42.485 1.00 97.06 700 ALA A N 1
ATOM 5256 C CA . ALA A 1 700 ? 9.512 -10.203 -41.952 1.00 97.06 700 ALA A CA 1
ATOM 5257 C C . ALA A 1 700 ? 8.567 -10.767 -40.890 1.00 97.06 700 ALA A C 1
ATOM 5259 O O . ALA A 1 700 ? 7.827 -10.046 -40.214 1.00 97.06 700 ALA A O 1
ATOM 5260 N N . TRP A 1 701 ? 8.634 -12.085 -40.710 1.00 96.75 701 TRP A N 1
ATOM 5261 C CA . TRP A 1 701 ? 8.064 -12.780 -39.559 1.00 96.75 701 TRP A CA 1
ATOM 5262 C C . TRP A 1 701 ? 8.986 -13.902 -39.089 1.00 96.75 701 TRP A C 1
ATOM 5264 O O . TRP A 1 701 ? 9.747 -14.468 -39.874 1.00 96.75 701 TRP A O 1
ATOM 5274 N N . PHE A 1 702 ? 8.885 -14.265 -37.810 1.00 97.75 702 PHE A N 1
ATOM 5275 C CA . PHE A 1 702 ? 9.638 -15.380 -37.238 1.00 97.75 702 PHE A CA 1
ATOM 5276 C C . PHE A 1 702 ? 8.756 -16.395 -36.504 1.00 97.75 702 PHE A C 1
ATOM 5278 O O . PHE A 1 702 ? 7.626 -16.109 -36.106 1.00 97.75 702 PHE A O 1
ATOM 5285 N N . LYS A 1 703 ? 9.294 -17.602 -36.327 1.00 96.75 703 LYS A N 1
ATOM 5286 C CA . LYS A 1 703 ? 8.756 -18.702 -35.517 1.00 96.75 703 LYS A CA 1
ATOM 5287 C C . LYS A 1 703 ? 9.857 -19.252 -34.620 1.00 96.75 703 LYS A C 1
ATOM 5289 O O . LYS A 1 703 ? 11.016 -19.304 -35.030 1.00 96.75 703 LYS A O 1
ATOM 5294 N N . THR A 1 704 ? 9.493 -19.745 -33.440 1.00 95.69 704 THR A N 1
ATOM 5295 C CA . THR A 1 704 ? 10.439 -20.380 -32.514 1.00 95.69 704 THR A CA 1
ATOM 5296 C C . THR A 1 704 ? 9.955 -21.754 -32.045 1.00 95.69 704 THR A C 1
ATOM 5298 O O . THR A 1 704 ? 8.763 -21.987 -31.826 1.00 95.69 704 THR A O 1
ATOM 5301 N N . LEU A 1 705 ? 10.898 -22.688 -31.912 1.00 94.69 705 LEU A N 1
ATOM 5302 C CA . LEU A 1 705 ? 10.688 -24.020 -31.338 1.00 94.69 705 LEU A CA 1
ATOM 5303 C C . LEU A 1 705 ? 11.780 -24.326 -30.310 1.00 94.69 705 LEU A C 1
ATOM 5305 O O . LEU A 1 705 ? 12.874 -23.773 -30.390 1.00 94.69 705 LEU A O 1
ATOM 5309 N N . TYR A 1 706 ? 11.533 -25.263 -29.396 1.00 93.50 706 TYR A N 1
ATOM 5310 C CA . TYR A 1 706 ? 12.590 -25.813 -28.543 1.00 93.50 706 TYR A CA 1
ATOM 5311 C C . TYR A 1 706 ? 12.484 -27.321 -28.316 1.00 93.50 706 TYR A C 1
ATOM 5313 O O . TYR A 1 706 ? 11.400 -27.912 -28.337 1.00 93.50 706 TYR A O 1
ATOM 5321 N N . ASP A 1 707 ? 13.638 -27.927 -28.044 1.00 92.06 707 ASP A N 1
ATOM 5322 C CA . ASP A 1 707 ? 13.756 -29.238 -27.412 1.00 92.06 707 ASP A CA 1
ATOM 5323 C C . ASP A 1 707 ? 14.664 -29.159 -26.164 1.00 92.06 707 ASP A C 1
ATOM 5325 O O . ASP A 1 707 ? 15.028 -28.079 -25.696 1.00 92.06 707 ASP A O 1
ATOM 5329 N N . LYS A 1 708 ? 15.019 -30.313 -25.585 1.00 87.81 708 LYS A N 1
ATOM 5330 C CA . LYS A 1 708 ? 15.852 -30.393 -24.369 1.00 87.81 708 LYS A CA 1
ATOM 5331 C C . LYS A 1 708 ? 17.295 -29.899 -24.539 1.00 87.81 708 LYS A C 1
ATOM 5333 O O . LYS A 1 708 ? 17.972 -29.717 -23.533 1.00 87.81 708 LYS A O 1
ATOM 5338 N N . GLY A 1 709 ? 17.791 -29.778 -25.768 1.00 91.88 709 GLY A N 1
ATOM 5339 C CA . GLY A 1 709 ? 19.164 -29.388 -26.086 1.00 91.88 709 GLY A CA 1
ATOM 5340 C C . GLY A 1 709 ? 19.281 -28.084 -26.873 1.00 91.88 709 GLY A C 1
ATOM 5341 O O . GLY A 1 709 ? 20.351 -27.477 -26.827 1.00 91.88 709 GLY A O 1
ATOM 5342 N N . HIS A 1 710 ? 18.221 -27.645 -27.562 1.00 95.12 710 HIS A N 1
ATOM 5343 C CA . HIS A 1 710 ? 18.304 -26.521 -28.496 1.00 95.12 710 HIS A CA 1
ATOM 5344 C C . HIS A 1 710 ? 17.076 -25.601 -28.510 1.00 95.12 710 HIS A C 1
ATOM 5346 O O . HIS A 1 710 ? 15.934 -26.053 -28.369 1.00 95.12 710 HIS A O 1
ATOM 5352 N N . LEU A 1 711 ? 17.348 -24.329 -28.805 1.00 95.69 711 LEU A N 1
ATOM 5353 C CA . LEU A 1 711 ? 16.418 -23.356 -29.373 1.00 95.69 711 LEU A CA 1
ATOM 5354 C C . LEU A 1 711 ? 16.511 -23.413 -30.902 1.00 95.69 711 LEU A C 1
ATOM 5356 O O . LEU A 1 711 ? 17.604 -23.526 -31.460 1.00 95.69 711 LEU A O 1
ATOM 5360 N N . TYR A 1 712 ? 15.377 -23.277 -31.577 1.00 97.06 712 TYR A N 1
ATOM 5361 C CA . TYR A 1 712 ? 15.293 -23.154 -33.026 1.00 97.06 712 TYR A CA 1
ATOM 5362 C C . TYR A 1 712 ? 14.561 -21.864 -33.385 1.00 97.06 712 TYR A C 1
ATOM 5364 O O . TYR A 1 712 ? 13.508 -21.575 -32.810 1.00 97.06 712 TYR A O 1
ATOM 5372 N N . VAL A 1 713 ? 15.081 -21.129 -34.366 1.00 98.12 713 VAL A N 1
ATOM 5373 C CA . VAL A 1 713 ? 14.461 -19.910 -34.902 1.00 98.12 713 VAL A CA 1
ATOM 5374 C C . VAL A 1 713 ? 14.356 -20.035 -36.419 1.00 98.12 713 VAL A C 1
ATOM 5376 O O . VAL A 1 713 ? 15.326 -20.387 -37.084 1.00 98.12 713 VAL A O 1
ATOM 5379 N N . LEU A 1 714 ? 13.173 -19.757 -36.954 1.00 98.12 714 LEU A N 1
ATOM 5380 C CA . LEU A 1 714 ? 12.893 -19.642 -38.384 1.00 98.12 714 LEU A CA 1
ATOM 5381 C C . LEU A 1 714 ? 12.475 -18.198 -38.647 1.00 98.12 714 LEU A C 1
ATOM 5383 O O . LEU A 1 714 ? 11.560 -17.721 -37.982 1.00 98.12 714 LEU A O 1
ATOM 5387 N N . VAL A 1 715 ? 13.107 -17.531 -39.609 1.00 98.31 715 VAL A N 1
ATOM 5388 C CA . VAL A 1 715 ? 12.765 -16.173 -40.052 1.00 98.31 715 VAL A CA 1
ATOM 5389 C C . VAL A 1 715 ? 12.525 -16.193 -41.557 1.00 98.31 715 VAL A C 1
ATOM 5391 O O . VAL A 1 715 ? 13.329 -16.740 -42.312 1.00 98.31 715 VAL A O 1
ATOM 5394 N N . GLU A 1 716 ? 11.413 -15.614 -41.992 1.00 97.69 716 GLU A N 1
ATOM 5395 C CA . GLU A 1 716 ? 11.087 -15.377 -43.398 1.00 97.69 716 GLU A CA 1
ATOM 5396 C C . GLU A 1 716 ? 11.122 -13.868 -43.638 1.00 97.69 716 GLU A C 1
ATOM 5398 O O . GLU A 1 716 ? 10.475 -13.120 -42.901 1.00 97.69 716 GLU A O 1
ATOM 5403 N N . VAL A 1 717 ? 11.861 -13.444 -44.660 1.00 97.44 717 VAL A N 1
ATOM 5404 C CA . VAL A 1 717 ? 12.019 -12.049 -45.072 1.00 97.44 717 VAL A CA 1
ATOM 5405 C C . VAL A 1 717 ? 11.523 -11.904 -46.510 1.00 97.44 717 VAL A C 1
ATOM 5407 O O . VAL A 1 717 ? 11.890 -12.694 -47.387 1.00 97.44 717 VAL A O 1
ATOM 5410 N N . ALA A 1 718 ? 10.663 -10.914 -46.728 1.00 96.12 718 ALA A N 1
ATOM 5411 C CA . ALA A 1 718 ? 10.325 -10.378 -48.035 1.00 96.12 718 ALA A CA 1
ATOM 5412 C C . ALA A 1 718 ? 11.087 -9.061 -48.234 1.00 96.12 718 ALA A C 1
ATOM 5414 O O . ALA A 1 718 ? 11.076 -8.232 -47.327 1.00 96.12 718 ALA A O 1
ATOM 5415 N N . ASP A 1 719 ? 11.758 -8.939 -49.375 1.00 92.50 719 ASP A N 1
ATOM 5416 C CA . ASP A 1 719 ? 12.829 -7.987 -49.690 1.00 92.50 719 ASP A CA 1
ATOM 5417 C C . ASP A 1 719 ? 13.047 -8.025 -51.219 1.00 92.50 719 ASP A C 1
ATOM 5419 O O . ASP A 1 719 ? 13.159 -9.128 -51.784 1.00 92.50 719 ASP A O 1
ATOM 5423 N N . ASP A 1 720 ? 13.015 -6.872 -51.906 1.00 90.62 720 ASP A N 1
ATOM 5424 C CA . ASP A 1 720 ? 13.060 -6.808 -53.376 1.00 90.62 720 ASP A CA 1
ATOM 5425 C C . ASP A 1 720 ? 14.414 -6.450 -54.030 1.00 90.62 720 ASP A C 1
ATOM 5427 O O . ASP A 1 720 ? 14.515 -6.589 -55.259 1.00 90.62 720 ASP A O 1
ATOM 5431 N N . ASP A 1 721 ? 15.482 -6.138 -53.275 1.00 90.38 721 ASP A N 1
ATOM 5432 C CA . ASP A 1 721 ? 16.821 -5.838 -53.835 1.00 90.38 721 ASP A CA 1
ATOM 5433 C C . ASP A 1 721 ? 18.027 -6.324 -52.996 1.00 90.38 721 ASP A C 1
ATOM 5435 O O . ASP A 1 721 ? 18.933 -5.568 -52.670 1.00 90.38 721 ASP A O 1
ATOM 5439 N N . LEU A 1 722 ? 18.109 -7.636 -52.771 1.00 91.62 722 LEU A N 1
ATOM 5440 C CA . LEU A 1 722 ? 19.143 -8.285 -51.946 1.00 91.62 722 LEU A CA 1
ATOM 5441 C C . LEU A 1 722 ? 20.626 -7.920 -52.232 1.00 91.62 722 LEU A C 1
ATOM 5443 O O . LEU A 1 722 ? 21.204 -8.326 -53.258 1.00 91.62 722 LEU A O 1
ATOM 5447 N N . ARG A 1 723 ? 21.297 -7.284 -51.260 1.00 90.88 723 ARG A N 1
ATOM 5448 C CA . ARG A 1 723 ? 22.708 -6.855 -51.230 1.00 90.88 723 ARG A CA 1
ATOM 5449 C C . ARG A 1 723 ? 23.565 -7.510 -50.146 1.00 90.88 723 ARG A C 1
ATOM 5451 O O . ARG A 1 723 ? 23.136 -8.112 -49.171 1.00 90.88 723 ARG A O 1
ATOM 5458 N N . SER A 1 724 ? 24.869 -7.471 -50.418 1.00 88.88 724 SER A N 1
ATOM 5459 C CA . SER A 1 724 ? 25.936 -7.985 -49.557 1.00 88.88 724 SER A CA 1
ATOM 5460 C C . SER A 1 724 ? 27.295 -7.489 -50.088 1.00 88.88 724 SER A C 1
ATOM 5462 O O . SER A 1 724 ? 28.140 -8.290 -50.512 1.00 88.88 724 SER A O 1
ATOM 5464 N N . ASP A 1 725 ? 27.508 -6.175 -50.126 1.00 88.06 725 ASP A N 1
ATOM 5465 C CA . ASP A 1 725 ? 28.727 -5.544 -50.651 1.00 88.06 725 ASP A CA 1
ATOM 5466 C C . ASP A 1 725 ? 29.621 -4.858 -49.597 1.00 88.06 725 ASP A C 1
ATOM 5468 O O . ASP A 1 725 ? 30.801 -4.603 -49.872 1.00 88.06 725 ASP A O 1
ATOM 5472 N N . SER A 1 726 ? 29.123 -4.672 -48.373 1.00 87.88 726 SER A N 1
ATOM 5473 C CA . SER A 1 726 ? 29.829 -4.020 -47.272 1.00 87.88 726 SER A CA 1
ATOM 5474 C C . SER A 1 726 ? 30.619 -4.991 -46.385 1.00 87.88 726 SER A C 1
ATOM 5476 O O . SER A 1 726 ? 30.497 -6.220 -46.448 1.00 87.88 726 SER A O 1
ATOM 5478 N N . ALA A 1 727 ? 31.541 -4.436 -45.592 1.00 84.25 727 ALA A N 1
ATOM 5479 C CA . ALA A 1 727 ? 32.402 -5.209 -44.690 1.00 84.25 727 ALA A CA 1
ATOM 5480 C C . ALA A 1 727 ? 31.765 -5.439 -43.310 1.00 84.25 727 ALA A C 1
ATOM 5482 O O . ALA A 1 727 ? 32.015 -6.472 -42.689 1.00 84.25 727 ALA A O 1
ATOM 5483 N N . GLU A 1 728 ? 30.960 -4.482 -42.849 1.00 88.62 728 GLU A N 1
ATOM 5484 C CA . GLU A 1 728 ? 30.293 -4.505 -41.549 1.00 88.62 728 GLU A CA 1
ATOM 5485 C C . GLU A 1 728 ? 28.891 -5.105 -41.694 1.00 88.62 728 GLU A C 1
ATOM 5487 O O . GLU A 1 728 ? 28.119 -4.670 -42.542 1.00 88.62 728 GLU A O 1
ATOM 5492 N N . PHE A 1 729 ? 28.539 -6.091 -40.864 1.00 88.75 729 PHE A N 1
ATOM 5493 C CA . PHE A 1 729 ? 27.330 -6.906 -41.069 1.00 88.75 729 PHE A CA 1
ATOM 5494 C C . PHE A 1 729 ? 25.999 -6.148 -40.948 1.00 88.75 729 PHE A C 1
ATOM 5496 O O . PHE A 1 729 ? 24.975 -6.663 -41.379 1.00 88.75 729 PHE A O 1
ATOM 5503 N N . TRP A 1 730 ? 25.999 -4.977 -40.309 1.00 86.31 730 TRP A N 1
ATOM 5504 C CA . TRP A 1 730 ? 24.805 -4.164 -40.060 1.00 86.31 730 TRP A CA 1
ATOM 5505 C C . TRP A 1 730 ? 24.511 -3.158 -41.182 1.00 86.31 730 TRP A C 1
ATOM 5507 O O . TRP A 1 730 ? 23.583 -2.364 -41.042 1.00 86.31 730 TRP A O 1
ATOM 5517 N N . LEU A 1 731 ? 25.325 -3.144 -42.246 1.00 88.69 731 LEU A N 1
ATOM 5518 C CA . LEU A 1 731 ? 25.153 -2.287 -43.426 1.00 88.69 731 LEU A CA 1
ATOM 5519 C C . LEU A 1 731 ? 24.590 -3.038 -44.640 1.00 88.69 731 LEU A C 1
ATOM 5521 O O . LEU A 1 731 ? 24.321 -2.401 -45.645 1.00 88.69 731 LEU A O 1
ATOM 5525 N N . ASP A 1 732 ? 24.429 -4.358 -44.545 1.00 90.38 732 ASP A N 1
ATOM 5526 C CA . ASP A 1 732 ? 23.891 -5.227 -45.594 1.00 90.38 732 ASP A CA 1
ATOM 5527 C C . ASP A 1 732 ? 22.688 -6.014 -45.068 1.00 90.38 732 ASP A C 1
ATOM 5529 O O . ASP A 1 732 ? 22.483 -6.103 -43.850 1.00 90.38 732 ASP A O 1
ATOM 5533 N N . ASP A 1 733 ? 21.975 -6.691 -45.968 1.00 93.12 733 ASP A N 1
ATOM 5534 C CA . ASP A 1 733 ? 20.839 -7.515 -45.577 1.00 93.12 733 ASP A CA 1
ATOM 5535 C C . ASP A 1 733 ? 21.246 -8.668 -44.674 1.00 93.12 733 ASP A C 1
ATOM 5537 O O . ASP A 1 733 ? 22.236 -9.394 -44.869 1.00 93.12 733 ASP A O 1
ATOM 5541 N N . GLY A 1 734 ? 20.412 -8.886 -43.673 1.00 95.06 734 GLY A N 1
ATOM 5542 C CA . GLY A 1 734 ? 20.620 -9.963 -42.740 1.00 95.06 734 GLY A CA 1
ATOM 5543 C C . GLY A 1 734 ? 19.699 -9.883 -41.548 1.00 95.06 734 GLY A C 1
ATOM 5544 O O . GLY A 1 734 ? 19.036 -8.882 -41.285 1.00 95.06 734 GLY A O 1
ATOM 5545 N N . VAL A 1 735 ? 19.705 -10.972 -40.793 1.00 98.06 735 VAL A N 1
ATOM 5546 C CA . VAL A 1 735 ? 18.928 -11.098 -39.566 1.00 98.06 735 VAL A CA 1
ATOM 5547 C C . VAL A 1 735 ? 19.855 -10.914 -38.375 1.00 98.06 735 VAL A C 1
ATOM 5549 O O . VAL A 1 735 ? 20.914 -11.540 -38.301 1.00 98.06 735 VAL A O 1
ATOM 5552 N N . GLU A 1 736 ? 19.432 -10.111 -37.410 1.00 98.00 736 GLU A N 1
ATOM 5553 C CA . GLU A 1 736 ? 20.011 -10.060 -36.072 1.00 98.00 736 GLU A CA 1
ATOM 5554 C C . GLU A 1 736 ? 19.061 -10.756 -35.087 1.00 98.00 736 GLU A C 1
ATOM 5556 O O . GLU A 1 736 ? 17.852 -10.516 -35.096 1.00 98.00 736 GLU A O 1
ATOM 5561 N N . ILE A 1 737 ? 19.600 -11.639 -34.244 1.00 98.38 737 ILE A N 1
ATOM 5562 C CA . ILE A 1 737 ? 18.853 -12.344 -33.196 1.00 98.38 737 ILE A CA 1
ATOM 5563 C C . ILE A 1 737 ? 19.500 -12.014 -31.853 1.00 98.38 737 ILE A C 1
ATOM 5565 O O . ILE A 1 737 ? 20.664 -12.341 -31.604 1.00 98.38 737 ILE A O 1
ATOM 5569 N N . PHE A 1 738 ? 18.712 -11.377 -30.995 1.00 97.62 738 PHE A N 1
ATOM 5570 C CA . PHE A 1 738 ? 19.091 -10.937 -29.661 1.00 97.62 738 PHE A CA 1
ATOM 5571 C C . PHE A 1 738 ? 18.547 -11.916 -28.623 1.00 97.62 738 PHE A C 1
ATOM 5573 O O . PHE A 1 738 ? 17.372 -12.285 -28.684 1.00 97.62 738 PHE A O 1
ATOM 5580 N N . ILE A 1 739 ? 19.394 -12.359 -27.692 1.00 96.06 739 ILE A N 1
ATOM 5581 C CA . ILE A 1 739 ? 19.037 -13.348 -26.665 1.00 96.06 739 ILE A CA 1
ATOM 5582 C C . ILE A 1 739 ? 19.664 -12.937 -25.331 1.00 96.06 739 ILE A C 1
ATOM 5584 O O . ILE A 1 739 ? 20.879 -12.980 -25.210 1.00 96.06 739 ILE A O 1
ATOM 5588 N N . ASP A 1 740 ? 18.838 -12.602 -24.345 1.00 93.44 740 ASP A N 1
ATOM 5589 C CA . ASP A 1 740 ? 19.189 -12.471 -22.919 1.00 93.44 740 ASP A CA 1
ATOM 5590 C C . ASP A 1 740 ? 18.690 -13.760 -22.245 1.00 93.44 740 ASP A C 1
ATOM 5592 O O . ASP A 1 740 ? 17.481 -13.994 -22.131 1.00 93.44 740 ASP A O 1
ATOM 5596 N N . ALA A 1 741 ? 19.601 -14.687 -21.946 1.00 89.69 741 ALA A N 1
ATOM 5597 C CA . ALA A 1 741 ? 19.245 -16.079 -21.677 1.00 89.69 741 ALA A CA 1
ATOM 5598 C C . ALA A 1 741 ? 18.660 -16.330 -20.273 1.00 89.69 741 ALA A C 1
ATOM 5600 O O . ALA A 1 741 ? 18.028 -17.375 -20.074 1.00 89.69 741 ALA A O 1
ATOM 5601 N N . ASP A 1 742 ? 18.826 -15.402 -19.323 1.00 86.81 742 ASP A N 1
ATOM 5602 C CA . ASP A 1 742 ? 18.136 -15.411 -18.023 1.00 86.81 742 ASP A CA 1
ATOM 5603 C C . ASP A 1 742 ? 17.119 -14.265 -17.827 1.00 86.81 742 ASP A C 1
ATOM 5605 O O . ASP A 1 742 ? 16.412 -14.240 -16.815 1.00 86.81 742 ASP A O 1
ATOM 5609 N N . ASN A 1 743 ? 16.951 -13.404 -18.839 1.00 86.81 743 ASN A N 1
ATOM 5610 C CA . ASN A 1 743 ? 16.087 -12.219 -18.852 1.00 86.81 743 ASN A CA 1
ATOM 5611 C C . ASN A 1 743 ? 16.489 -11.176 -17.788 1.00 86.81 743 ASN A C 1
ATOM 5613 O O . ASN A 1 743 ? 15.616 -10.556 -17.167 1.00 86.81 743 ASN A O 1
ATOM 5617 N N . SER A 1 744 ? 17.798 -10.985 -17.570 1.00 84.62 744 SER A N 1
ATOM 5618 C CA . SER A 1 744 ? 18.349 -10.035 -16.593 1.00 84.62 744 SER A CA 1
ATOM 5619 C C . SER A 1 744 ? 17.895 -8.596 -16.848 1.00 84.62 744 SER A C 1
ATOM 5621 O O . SER A 1 744 ? 17.715 -7.823 -15.897 1.00 84.62 744 SER A O 1
ATOM 5623 N N . ARG A 1 745 ? 17.717 -8.216 -18.127 1.00 82.31 745 ARG A N 1
ATOM 5624 C CA . ARG A 1 745 ? 17.342 -6.865 -18.585 1.00 82.31 745 ARG A CA 1
ATOM 5625 C C . ARG A 1 745 ? 18.185 -5.767 -17.932 1.00 82.31 745 ARG A C 1
ATOM 5627 O O . ARG A 1 745 ? 17.702 -4.661 -17.639 1.00 82.31 745 ARG A O 1
ATOM 5634 N N . SER A 1 746 ? 19.461 -6.063 -17.679 1.00 81.38 746 SER A N 1
ATOM 5635 C CA . SER A 1 746 ? 20.333 -5.220 -16.857 1.00 81.38 746 SER A CA 1
ATOM 5636 C C . SER A 1 746 ? 20.487 -3.796 -17.421 1.00 81.38 746 SER A C 1
ATOM 5638 O O . SER A 1 746 ? 20.655 -2.840 -16.656 1.00 81.38 746 SER A O 1
ATOM 5640 N N . GLY A 1 747 ? 20.311 -3.622 -18.738 1.00 81.00 747 GLY A N 1
ATOM 5641 C CA . GLY A 1 747 ? 20.523 -2.375 -19.483 1.00 81.00 747 GLY A CA 1
ATOM 5642 C C . GLY A 1 747 ? 21.912 -2.280 -20.120 1.00 81.00 747 GLY A C 1
ATOM 5643 O O . GLY A 1 747 ? 22.219 -1.278 -20.757 1.00 81.00 747 GLY A O 1
ATOM 5644 N N . ALA A 1 748 ? 22.728 -3.318 -19.947 1.00 85.62 748 ALA A N 1
ATOM 5645 C CA . ALA A 1 748 ? 23.971 -3.592 -20.656 1.00 85.62 748 ALA A CA 1
ATOM 5646 C C . ALA A 1 748 ? 24.020 -5.101 -20.971 1.00 85.62 748 ALA A C 1
ATOM 5648 O O . ALA A 1 748 ? 23.126 -5.834 -20.559 1.00 85.62 748 ALA A O 1
ATOM 5649 N N . TYR A 1 749 ? 25.048 -5.553 -21.687 1.00 90.12 749 TYR A N 1
ATOM 5650 C CA . TYR A 1 749 ? 25.287 -6.978 -21.937 1.00 90.12 749 TYR A CA 1
ATOM 5651 C C . TYR A 1 749 ? 26.161 -7.587 -20.829 1.00 90.12 749 TYR A C 1
ATOM 5653 O O . TYR A 1 749 ? 27.207 -7.014 -20.499 1.00 90.12 749 TYR A O 1
ATOM 5661 N N . ASP A 1 750 ? 25.765 -8.743 -20.297 1.00 89.62 750 ASP A N 1
ATOM 5662 C CA . ASP A 1 750 ? 26.571 -9.622 -19.444 1.00 89.62 750 ASP A CA 1
ATOM 5663 C C . ASP A 1 750 ? 26.853 -10.995 -20.093 1.00 89.62 750 ASP A C 1
ATOM 5665 O O . ASP A 1 750 ? 26.611 -11.185 -21.278 1.00 89.62 750 ASP A O 1
ATOM 5669 N N . ASP A 1 751 ? 27.450 -11.939 -19.354 1.00 88.50 751 ASP A N 1
ATOM 5670 C CA . ASP A 1 751 ? 27.957 -13.225 -19.874 1.00 88.50 751 ASP A CA 1
ATOM 5671 C C . ASP A 1 751 ? 26.897 -14.113 -20.574 1.00 88.50 751 ASP A C 1
ATOM 5673 O O . ASP A 1 751 ? 27.267 -15.084 -21.255 1.00 88.50 751 ASP A O 1
ATOM 5677 N N . ASN A 1 752 ? 25.603 -13.820 -20.389 1.00 87.81 752 ASN A N 1
ATOM 5678 C CA . ASN A 1 752 ? 24.481 -14.571 -20.957 1.00 87.81 752 ASN A CA 1
ATOM 5679 C C . ASN A 1 752 ? 23.646 -13.806 -22.013 1.00 87.81 752 ASN A C 1
ATOM 5681 O O . ASN A 1 752 ? 22.681 -14.360 -22.547 1.00 87.81 752 ASN A O 1
ATOM 5685 N N . ASP A 1 753 ? 24.067 -12.587 -22.364 1.00 94.19 753 ASP A N 1
ATOM 5686 C CA . ASP A 1 753 ? 23.449 -11.752 -23.394 1.00 94.19 753 ASP A CA 1
ATOM 5687 C C . ASP A 1 753 ? 24.170 -11.892 -24.746 1.00 94.19 753 ASP A C 1
ATOM 5689 O O . ASP A 1 753 ? 25.384 -11.733 -24.846 1.00 94.19 753 ASP A O 1
ATOM 5693 N N . TYR A 1 754 ? 23.438 -12.121 -25.834 1.00 96.12 754 TYR A N 1
ATOM 5694 C CA . TYR A 1 754 ? 24.016 -12.380 -27.155 1.00 96.12 754 TYR A CA 1
ATOM 5695 C C . TYR A 1 754 ? 23.377 -11.527 -28.247 1.00 96.12 754 TYR A C 1
ATOM 5697 O O . TYR A 1 754 ? 22.156 -11.384 -28.308 1.00 96.12 754 TYR A O 1
ATOM 5705 N N . GLN A 1 755 ? 24.212 -11.027 -29.161 1.00 97.56 755 GLN A N 1
ATOM 5706 C CA . GLN A 1 755 ? 23.783 -10.442 -30.434 1.00 97.56 755 GLN A CA 1
ATOM 5707 C C . GLN A 1 755 ? 24.383 -11.290 -31.554 1.00 97.56 755 GLN A C 1
ATOM 5709 O O . GLN A 1 755 ? 25.534 -11.080 -31.959 1.00 97.56 755 GLN A O 1
ATOM 5714 N N . TYR A 1 756 ? 23.597 -12.251 -32.038 1.00 98.25 756 TYR A N 1
ATOM 5715 C CA . TYR A 1 756 ? 23.936 -13.031 -33.220 1.00 98.25 756 TYR A CA 1
ATOM 5716 C C . TYR A 1 756 ? 23.526 -12.277 -34.477 1.00 98.25 756 TYR A C 1
ATOM 5718 O O . TYR A 1 756 ? 22.428 -11.729 -34.540 1.00 98.25 756 TYR A O 1
ATOM 5726 N N . TYR A 1 757 ? 24.375 -12.307 -35.497 1.00 97.19 757 TYR A N 1
ATOM 5727 C CA . TYR A 1 757 ? 24.063 -11.773 -36.817 1.00 97.19 757 TYR A CA 1
ATOM 5728 C C . TYR A 1 757 ? 24.233 -12.850 -37.884 1.00 97.19 757 TYR A C 1
ATOM 5730 O O . TYR A 1 757 ? 25.135 -13.687 -37.813 1.00 97.19 757 TYR A O 1
ATOM 5738 N N . PHE A 1 758 ? 23.360 -12.804 -38.884 1.00 97.38 758 PHE A N 1
ATOM 5739 C CA . PHE A 1 758 ? 23.306 -13.711 -40.022 1.00 97.38 758 PHE A CA 1
ATOM 5740 C C . PHE A 1 758 ? 23.220 -12.847 -41.277 1.00 97.38 758 PHE A C 1
ATOM 5742 O O . PHE A 1 758 ? 22.131 -12.466 -41.700 1.00 97.38 758 PHE A O 1
ATOM 5749 N N . LYS A 1 759 ? 24.378 -12.507 -41.846 1.00 94.88 759 LYS A N 1
ATOM 5750 C CA . LYS A 1 759 ? 24.467 -11.708 -43.069 1.00 94.88 759 LYS A CA 1
ATOM 5751 C C . LYS A 1 759 ? 24.124 -12.578 -44.278 1.00 94.88 759 LYS A C 1
ATOM 5753 O O . LYS A 1 759 ? 24.719 -13.650 -44.468 1.00 94.88 759 LYS A O 1
ATOM 5758 N N . TRP A 1 760 ? 23.184 -12.107 -45.092 1.00 93.69 760 TRP A N 1
ATOM 5759 C CA . TRP A 1 760 ? 22.824 -12.740 -46.352 1.00 93.69 760 TRP A CA 1
ATOM 5760 C C . TRP A 1 760 ? 23.997 -12.671 -47.344 1.00 93.69 760 TRP A C 1
ATOM 5762 O O . TRP A 1 760 ? 24.780 -11.730 -47.346 1.00 93.69 760 TRP A O 1
ATOM 5772 N N . HIS A 1 761 ? 24.163 -13.703 -48.176 1.00 91.88 761 HIS A N 1
ATOM 5773 C CA . HIS A 1 761 ? 25.043 -13.679 -49.353 1.00 91.88 761 HIS A CA 1
ATOM 5774 C C . HIS A 1 761 ? 24.682 -14.873 -50.255 1.00 91.88 761 HIS A C 1
ATOM 5776 O O . HIS A 1 761 ? 24.567 -15.996 -49.750 1.00 91.88 761 HIS A O 1
ATOM 5782 N N . PRO A 1 762 ? 24.603 -14.720 -51.592 1.00 85.44 762 PRO A N 1
ATOM 5783 C CA . PRO A 1 762 ? 24.029 -15.731 -52.492 1.00 85.44 762 PRO A CA 1
ATOM 5784 C C . PRO A 1 762 ? 24.783 -17.074 -52.548 1.00 85.44 762 PRO A C 1
ATOM 5786 O O . PRO A 1 762 ? 24.237 -18.073 -53.012 1.00 85.44 762 PRO A O 1
ATOM 5789 N N . SER A 1 763 ? 26.044 -17.120 -52.105 1.00 86.69 763 SER A N 1
ATOM 5790 C CA . SER A 1 763 ? 26.863 -18.350 -52.074 1.00 86.69 763 SER A CA 1
ATOM 5791 C C . SER A 1 763 ? 27.677 -18.589 -50.798 1.00 86.69 763 SER A C 1
ATOM 5793 O O . SER A 1 763 ? 28.374 -19.598 -50.715 1.00 86.69 763 SER A O 1
ATOM 5795 N N . SER A 1 764 ? 27.690 -17.630 -49.869 1.00 88.94 764 SER A N 1
ATOM 5796 C CA . SER A 1 764 ? 28.725 -17.522 -48.823 1.00 88.94 764 SER A CA 1
ATOM 5797 C C . SER A 1 764 ? 28.224 -16.747 -47.588 1.00 88.94 764 SER A C 1
ATOM 5799 O O . SER A 1 764 ? 28.916 -15.827 -47.152 1.00 88.94 764 SER A O 1
ATOM 5801 N N . PRO A 1 765 ? 27.013 -17.031 -47.068 1.00 91.38 765 PRO A N 1
ATOM 5802 C CA . PRO A 1 765 ? 26.458 -16.271 -45.951 1.00 91.38 765 PRO A CA 1
ATOM 5803 C C . PRO A 1 765 ? 27.334 -16.424 -44.703 1.00 91.38 765 PRO A C 1
ATOM 5805 O O . PRO A 1 765 ? 27.980 -17.459 -44.506 1.00 91.38 765 PRO A O 1
ATOM 5808 N N . VAL A 1 766 ? 27.358 -15.390 -43.866 1.00 91.62 766 VAL A N 1
ATOM 5809 C CA . VAL A 1 766 ? 28.245 -15.305 -42.698 1.00 91.62 766 VAL A CA 1
ATOM 5810 C C . VAL A 1 766 ? 27.410 -15.198 -41.431 1.00 91.62 766 VAL A C 1
ATOM 5812 O O . VAL A 1 766 ? 26.444 -14.443 -41.380 1.00 91.62 766 VAL A O 1
ATOM 5815 N N . MET A 1 767 ? 27.813 -15.941 -40.403 1.00 95.44 767 MET A N 1
ATOM 5816 C CA . MET A 1 767 ? 27.251 -15.859 -39.060 1.00 95.44 767 MET A CA 1
ATOM 5817 C C . MET A 1 767 ? 28.341 -15.479 -38.062 1.00 95.44 767 MET A C 1
ATOM 5819 O O . MET A 1 767 ? 29.484 -15.927 -38.189 1.00 95.44 767 MET A O 1
ATOM 5823 N N . GLY A 1 768 ? 27.974 -14.677 -37.068 1.00 96.81 768 GLY A N 1
ATOM 5824 C CA . GLY A 1 768 ? 28.816 -14.380 -35.921 1.00 96.81 768 GLY A CA 1
ATOM 5825 C C . GLY A 1 768 ? 28.001 -13.956 -34.705 1.00 96.81 768 GLY A C 1
ATOM 5826 O O . GLY A 1 768 ? 26.776 -13.864 -34.754 1.00 96.81 768 GLY A O 1
ATOM 5827 N N . GLU A 1 769 ? 28.703 -13.705 -33.606 1.00 96.56 769 GLU A N 1
ATOM 5828 C CA . GLU A 1 769 ? 28.148 -13.232 -32.340 1.00 96.56 769 GLU A CA 1
ATOM 5829 C C . GLU A 1 769 ? 29.074 -12.111 -31.845 1.00 96.56 769 GLU A C 1
ATOM 5831 O O . GLU A 1 769 ? 30.292 -12.298 -31.799 1.00 96.56 769 GLU A O 1
ATOM 5836 N N . SER A 1 770 ? 28.527 -10.917 -31.602 1.00 94.00 770 SER A N 1
ATOM 5837 C CA . SER A 1 770 ? 29.316 -9.674 -31.507 1.00 94.00 770 SER A CA 1
ATOM 5838 C C . SER A 1 770 ? 29.834 -9.314 -30.108 1.00 94.00 770 SER A C 1
ATOM 5840 O O . SER A 1 770 ? 30.560 -8.326 -29.972 1.00 94.00 770 SER A O 1
ATOM 5842 N N . LYS A 1 771 ? 29.456 -10.069 -29.071 1.00 93.50 771 LYS A N 1
ATOM 5843 C CA . LYS A 1 771 ? 29.678 -9.708 -27.661 1.00 93.50 771 LYS A CA 1
ATOM 5844 C C . LYS A 1 771 ? 30.677 -10.619 -26.951 1.00 93.50 771 LYS A C 1
ATOM 5846 O O . LYS A 1 771 ? 31.542 -10.134 -26.223 1.00 93.50 771 LYS A O 1
ATOM 5851 N N . HIS A 1 772 ? 30.591 -11.924 -27.204 1.00 92.69 772 HIS A N 1
ATOM 5852 C CA . HIS A 1 772 ? 31.351 -12.978 -26.524 1.00 92.69 772 HIS A CA 1
ATOM 5853 C C . HIS A 1 772 ? 32.006 -13.983 -27.494 1.00 92.69 772 HIS A C 1
ATOM 5855 O O . HIS A 1 772 ? 32.669 -14.919 -27.040 1.00 92.69 772 HIS A O 1
ATOM 5861 N N . GLU A 1 773 ? 31.816 -13.808 -28.809 1.00 92.38 773 GLU A N 1
ATOM 5862 C CA . GLU A 1 773 ? 32.257 -14.703 -29.894 1.00 92.38 773 GLU A CA 1
ATOM 5863 C C . GLU A 1 773 ? 31.665 -16.134 -29.793 1.00 92.38 773 GLU A C 1
ATOM 5865 O O . GLU A 1 773 ? 32.234 -17.114 -30.288 1.00 92.38 773 GLU A O 1
ATOM 5870 N N . LYS A 1 774 ? 30.496 -16.282 -29.150 1.00 93.88 774 LYS A N 1
ATOM 5871 C CA . LYS A 1 774 ? 29.903 -17.578 -28.753 1.00 93.88 774 LYS A CA 1
ATOM 5872 C C . LYS A 1 774 ? 29.183 -18.316 -29.886 1.00 93.88 774 LYS A C 1
ATOM 5874 O O . LYS A 1 774 ? 27.975 -18.485 -29.875 1.00 93.88 774 LYS A O 1
ATOM 5879 N N . THR A 1 775 ? 29.934 -18.832 -30.853 1.00 95.94 775 THR A N 1
ATOM 5880 C CA . THR A 1 775 ? 29.369 -19.507 -32.046 1.00 95.94 775 THR A CA 1
ATOM 5881 C C . THR A 1 775 ? 29.396 -21.044 -32.007 1.00 95.94 775 THR A C 1
ATOM 5883 O O . THR A 1 775 ? 28.870 -21.698 -32.910 1.00 95.94 775 THR A O 1
ATOM 5886 N N . ASP A 1 776 ? 29.968 -21.653 -30.960 1.00 95.56 776 ASP A N 1
ATOM 5887 C CA . ASP A 1 776 ? 30.142 -23.110 -30.854 1.00 95.56 776 ASP A CA 1
ATOM 5888 C C . ASP A 1 776 ? 28.814 -23.884 -30.986 1.00 95.56 776 ASP A C 1
ATOM 5890 O O . ASP A 1 776 ? 27.897 -23.748 -30.176 1.00 95.56 776 ASP A O 1
ATOM 5894 N N . GLY A 1 777 ? 28.725 -24.751 -32.000 1.00 95.12 777 GLY A N 1
ATOM 5895 C CA . GLY A 1 777 ? 27.587 -25.655 -32.222 1.00 95.12 777 GLY A CA 1
ATOM 5896 C C . GLY A 1 777 ? 26.309 -25.008 -32.772 1.00 95.12 777 GLY A C 1
ATOM 5897 O O . GLY A 1 777 ? 25.329 -25.732 -32.989 1.00 95.12 777 GLY A O 1
ATOM 5898 N N . VAL A 1 778 ? 26.319 -23.692 -33.016 1.00 97.50 778 VAL A N 1
ATOM 5899 C CA . VAL A 1 778 ? 25.237 -22.981 -33.707 1.00 97.50 778 VAL A CA 1
ATOM 5900 C C . VAL A 1 778 ? 25.251 -23.378 -35.184 1.00 97.50 778 VAL A C 1
ATOM 5902 O O . VAL A 1 778 ? 26.267 -23.254 -35.866 1.00 97.50 778 VAL A O 1
ATOM 5905 N N . GLU A 1 779 ? 24.123 -23.878 -35.684 1.00 97.94 779 GLU A N 1
ATOM 5906 C CA . GLU A 1 779 ? 23.935 -24.231 -37.097 1.00 97.94 779 GLU A CA 1
ATOM 5907 C C . GLU A 1 779 ? 22.901 -23.298 -37.722 1.00 97.94 779 GLU A C 1
ATOM 5909 O O . GLU A 1 779 ? 21.897 -22.984 -37.087 1.00 97.94 779 GLU A O 1
ATOM 5914 N N . PHE A 1 780 ? 23.124 -22.879 -38.968 1.00 97.88 780 PHE A N 1
ATOM 5915 C CA . PHE A 1 780 ? 22.185 -22.044 -39.712 1.00 97.88 780 PHE A CA 1
ATOM 5916 C C . PHE A 1 780 ? 22.147 -22.416 -41.198 1.00 97.88 780 PHE A C 1
ATOM 5918 O O . PHE A 1 780 ? 23.112 -22.966 -41.734 1.00 97.88 780 PHE A O 1
ATOM 5925 N N . ALA A 1 781 ? 21.039 -22.099 -41.863 1.00 96.88 781 ALA A N 1
ATOM 5926 C CA . ALA A 1 781 ? 20.871 -22.263 -43.301 1.00 96.88 781 ALA A CA 1
ATOM 5927 C C . ALA A 1 781 ? 20.039 -21.118 -43.888 1.00 96.88 781 ALA A C 1
ATOM 5929 O O . ALA A 1 781 ? 18.991 -20.767 -43.349 1.00 96.88 781 ALA A O 1
ATOM 5930 N N . PHE A 1 782 ? 20.491 -20.587 -45.026 1.00 95.56 782 PHE A N 1
ATOM 5931 C CA . PHE A 1 782 ? 19.725 -19.657 -45.854 1.00 95.56 782 PHE A CA 1
ATOM 5932 C C . PHE A 1 782 ? 19.133 -20.364 -47.075 1.00 95.56 782 PHE A C 1
ATOM 5934 O O . PHE A 1 782 ? 19.784 -21.215 -47.686 1.00 95.56 782 PHE A O 1
ATOM 5941 N N . ALA A 1 783 ? 17.940 -19.941 -47.487 1.00 93.75 783 ALA A N 1
ATOM 5942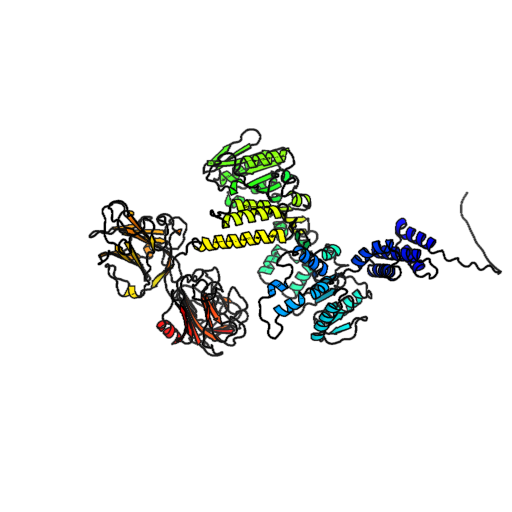 C CA . ALA A 1 783 ? 17.365 -20.257 -48.791 1.00 93.75 783 ALA A CA 1
ATOM 5943 C C . ALA A 1 783 ? 16.711 -19.013 -49.404 1.00 93.75 783 ALA A C 1
ATOM 5945 O O . ALA A 1 783 ? 16.020 -18.275 -48.709 1.00 93.75 783 ALA A O 1
ATOM 5946 N N . GLY A 1 784 ? 16.895 -18.799 -50.708 1.00 92.31 784 GLY A N 1
ATOM 5947 C CA . GLY A 1 784 ? 16.128 -17.791 -51.446 1.00 92.31 784 GLY A CA 1
ATOM 5948 C C . GLY A 1 784 ? 14.661 -18.207 -51.591 1.00 92.31 784 GLY A C 1
ATOM 5949 O O . GLY A 1 784 ? 14.358 -19.400 -51.709 1.00 92.31 784 GLY A O 1
ATOM 5950 N N . THR A 1 785 ? 13.761 -17.230 -51.587 1.00 92.69 785 THR A N 1
ATOM 5951 C CA . THR A 1 785 ? 12.312 -17.412 -51.749 1.00 92.69 785 THR A CA 1
ATOM 5952 C C . THR A 1 785 ? 11.822 -16.600 -52.953 1.00 92.69 785 THR A C 1
ATOM 5954 O O . THR A 1 785 ? 12.589 -15.850 -53.552 1.00 92.69 785 THR A O 1
ATOM 5957 N N . ASP A 1 786 ? 10.550 -16.739 -53.340 1.00 89.06 786 ASP A N 1
ATOM 5958 C CA . ASP A 1 786 ? 9.974 -15.937 -54.437 1.00 89.06 786 ASP A CA 1
ATOM 5959 C C . ASP A 1 786 ? 9.831 -14.440 -54.080 1.00 89.06 786 ASP A C 1
ATOM 5961 O O . ASP A 1 786 ? 9.491 -13.643 -54.953 1.00 89.06 786 ASP A O 1
ATOM 5965 N N . ALA A 1 787 ? 10.045 -14.074 -52.810 1.00 92.00 787 ALA A N 1
ATOM 5966 C CA . ALA A 1 787 ? 9.833 -12.731 -52.277 1.00 92.00 787 ALA A CA 1
ATOM 5967 C C . ALA A 1 787 ? 11.052 -12.145 -51.543 1.00 92.00 787 ALA A C 1
ATOM 5969 O O . ALA A 1 787 ? 10.927 -11.035 -51.061 1.00 92.00 787 ALA A O 1
ATOM 5970 N N . GLY A 1 788 ? 12.162 -12.881 -51.401 1.00 95.25 788 GLY A N 1
ATOM 5971 C CA . GLY A 1 788 ? 13.304 -12.498 -50.562 1.00 95.25 788 GLY A CA 1
ATOM 5972 C C . GLY A 1 788 ? 14.111 -13.725 -50.119 1.00 95.25 788 GLY A C 1
ATOM 5973 O O . GLY A 1 788 ? 14.586 -14.513 -50.948 1.00 95.25 788 GLY A O 1
ATOM 5974 N N . TYR A 1 789 ? 14.246 -13.941 -48.807 1.00 96.06 789 TYR A N 1
ATOM 5975 C CA . TYR A 1 789 ? 14.994 -15.071 -48.240 1.00 96.06 789 TYR A CA 1
ATOM 5976 C C . TYR A 1 789 ? 14.390 -15.644 -46.952 1.00 96.06 789 TYR A C 1
ATOM 5978 O O . TYR A 1 789 ? 13.553 -15.053 -46.278 1.00 96.06 789 TYR A O 1
ATOM 5986 N N . ARG A 1 790 ? 14.842 -16.848 -46.598 1.00 96.94 790 ARG A N 1
ATOM 5987 C CA . ARG A 1 790 ? 14.541 -17.537 -45.343 1.00 96.94 790 ARG A CA 1
ATOM 5988 C C . ARG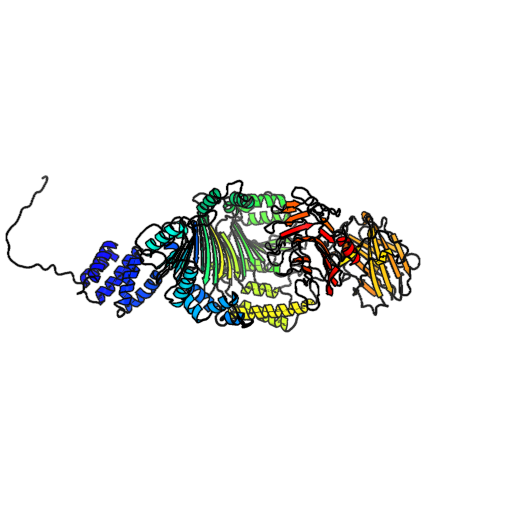 A 1 790 ? 15.830 -17.891 -44.625 1.00 96.94 790 ARG A C 1
ATOM 5990 O O . ARG A 1 790 ? 16.765 -18.377 -45.261 1.00 96.94 790 ARG A O 1
ATOM 5997 N N . LEU A 1 791 ? 15.822 -17.730 -43.308 1.00 98.12 791 LEU A N 1
ATOM 5998 C CA . LEU A 1 791 ? 16.847 -18.194 -42.383 1.00 98.12 791 LEU A CA 1
ATOM 5999 C C . LEU A 1 791 ? 16.255 -19.249 -41.438 1.00 98.12 791 LEU A C 1
ATOM 6001 O O . LEU A 1 791 ? 15.224 -19.019 -40.811 1.00 98.12 791 LEU A O 1
ATOM 6005 N N . GLU A 1 792 ? 16.936 -20.379 -41.282 1.00 97.94 792 GLU A N 1
ATOM 6006 C CA . GLU A 1 792 ? 16.741 -21.294 -40.151 1.00 97.94 792 GLU A CA 1
ATOM 6007 C C . GLU A 1 792 ? 17.999 -21.325 -39.287 1.00 97.94 792 GLU A C 1
ATOM 6009 O O . GLU A 1 792 ? 19.108 -21.373 -39.821 1.00 97.94 792 GLU A O 1
ATOM 6014 N N . VAL A 1 793 ? 17.832 -21.342 -37.963 1.00 98.38 793 VAL A N 1
ATOM 6015 C CA . VAL A 1 793 ? 18.921 -21.397 -36.978 1.00 98.38 793 VAL A CA 1
ATOM 6016 C C . VAL A 1 793 ? 18.612 -22.413 -35.880 1.00 98.38 793 VAL A C 1
ATOM 6018 O O . VAL A 1 793 ? 17.479 -22.504 -35.404 1.00 98.38 793 VAL A O 1
ATOM 6021 N N . ARG A 1 794 ? 19.641 -23.134 -35.426 1.00 97.69 794 ARG A N 1
ATOM 6022 C CA . ARG A 1 794 ? 19.650 -23.935 -34.197 1.00 97.69 794 ARG A CA 1
ATOM 6023 C C . ARG A 1 794 ? 20.732 -23.424 -33.248 1.00 97.69 794 ARG A C 1
ATOM 6025 O O . ARG A 1 794 ? 21.917 -23.541 -33.556 1.00 97.69 794 ARG A O 1
ATOM 6032 N N . PHE A 1 795 ? 20.334 -22.978 -32.061 1.00 97.56 795 PHE A N 1
ATOM 6033 C CA . PHE A 1 795 ? 21.236 -22.619 -30.966 1.00 97.56 795 PHE A CA 1
ATOM 6034 C C . PHE A 1 795 ? 21.246 -23.726 -29.902 1.00 97.56 795 PHE A C 1
ATOM 6036 O O . PHE A 1 795 ? 20.181 -24.074 -29.387 1.00 97.56 795 PHE A O 1
ATOM 6043 N N . PRO A 1 796 ? 22.403 -24.293 -29.521 1.00 96.25 796 PRO A N 1
ATOM 6044 C CA . PRO A 1 796 ? 22.484 -25.173 -28.360 1.00 96.25 796 PRO A CA 1
ATOM 6045 C C . PRO A 1 796 ? 22.274 -24.388 -27.059 1.00 96.25 796 PRO A C 1
ATOM 6047 O O . PRO A 1 796 ? 22.948 -23.386 -26.823 1.00 96.25 796 PRO A O 1
ATOM 6050 N N . TRP A 1 797 ? 21.429 -24.889 -26.156 1.00 93.06 797 TRP A N 1
ATOM 6051 C CA . TRP A 1 797 ? 21.240 -24.302 -24.818 1.00 93.06 797 TRP A CA 1
ATOM 6052 C C . TRP A 1 797 ? 22.549 -24.238 -24.012 1.00 93.06 797 TRP A C 1
ATOM 6054 O O . TRP A 1 797 ? 22.769 -23.322 -23.231 1.00 93.06 797 TRP A O 1
ATOM 6064 N N . ALA A 1 798 ? 23.466 -25.181 -24.250 1.00 91.94 798 ALA A N 1
ATOM 6065 C CA . ALA A 1 798 ? 24.800 -25.170 -23.649 1.00 91.94 798 ALA A CA 1
ATOM 6066 C C . ALA A 1 798 ? 25.686 -23.998 -24.123 1.00 91.94 798 ALA A C 1
ATOM 6068 O O . ALA A 1 798 ? 26.607 -23.613 -23.405 1.00 91.94 798 ALA A O 1
ATOM 6069 N N . THR A 1 799 ? 25.423 -23.442 -25.310 1.00 92.94 799 THR A N 1
ATOM 6070 C CA . THR A 1 799 ? 26.136 -22.277 -25.861 1.00 92.94 799 THR A CA 1
ATOM 6071 C C . THR A 1 799 ? 25.571 -20.976 -25.294 1.00 92.94 799 THR A C 1
ATOM 6073 O O . THR A 1 799 ? 26.344 -20.075 -24.988 1.00 92.94 799 THR A O 1
ATOM 6076 N N . LEU A 1 800 ? 24.251 -20.928 -25.067 1.00 91.31 800 LEU A N 1
ATOM 6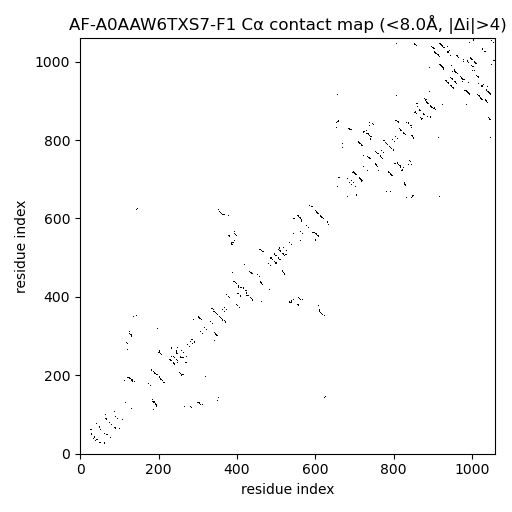077 C CA . LEU A 1 800 ? 23.520 -19.797 -24.477 1.00 91.31 800 LEU A CA 1
ATOM 6078 C C . LEU A 1 800 ? 23.595 -19.724 -22.935 1.00 91.31 800 LEU A C 1
ATOM 6080 O O . LEU A 1 800 ? 22.873 -18.952 -22.320 1.00 91.31 800 LEU A O 1
ATOM 6084 N N . GLY A 1 801 ? 24.393 -20.571 -22.278 1.00 83.06 801 GLY A N 1
ATOM 6085 C CA . GLY A 1 801 ? 24.586 -20.555 -20.818 1.00 83.06 801 GLY A CA 1
ATOM 6086 C C . GLY A 1 801 ? 23.416 -21.074 -19.962 1.00 83.06 801 GLY A C 1
ATOM 6087 O O . GLY A 1 801 ? 23.655 -21.537 -18.845 1.00 83.06 801 GLY A O 1
ATOM 6088 N N . ALA A 1 802 ? 22.184 -21.087 -20.480 1.00 79.25 802 ALA A N 1
ATOM 6089 C CA . ALA A 1 802 ? 20.978 -21.516 -19.772 1.00 79.25 802 ALA A CA 1
ATOM 6090 C C . ALA A 1 802 ? 20.180 -22.588 -20.538 1.00 79.25 802 ALA A C 1
ATOM 6092 O O . ALA A 1 802 ? 20.138 -22.620 -21.764 1.00 79.25 802 ALA A O 1
ATOM 6093 N N . THR A 1 803 ? 19.499 -23.474 -19.802 1.00 81.00 803 THR A N 1
ATOM 6094 C CA . THR A 1 803 ? 18.489 -24.399 -20.351 1.00 81.00 803 THR A CA 1
ATOM 6095 C C . THR A 1 803 ? 17.129 -24.040 -19.746 1.00 81.00 803 THR A C 1
ATOM 6097 O O . THR A 1 803 ? 16.816 -24.510 -18.648 1.00 81.00 803 THR A O 1
ATOM 6100 N N . PRO A 1 804 ? 16.347 -23.167 -20.404 1.00 79.38 804 PRO A N 1
ATOM 6101 C CA . PRO A 1 804 ? 15.097 -22.655 -19.862 1.00 79.38 804 PRO A CA 1
ATOM 6102 C C . PRO A 1 804 ? 14.026 -23.757 -19.778 1.00 79.38 804 PRO A C 1
ATOM 6104 O O . PRO A 1 804 ? 14.056 -24.756 -20.501 1.00 79.38 804 PRO A O 1
ATOM 6107 N N . SER A 1 805 ? 13.075 -23.588 -18.859 1.00 82.50 805 SER A N 1
ATOM 6108 C CA . SER A 1 805 ? 11.999 -24.556 -18.584 1.00 82.50 805 SER A CA 1
ATOM 6109 C C . SER A 1 805 ? 10.633 -23.903 -18.814 1.00 82.50 805 SER A C 1
ATOM 6111 O O . SER A 1 805 ? 10.563 -22.676 -18.840 1.00 82.50 805 SER A O 1
ATOM 6113 N N . PRO A 1 806 ? 9.535 -24.658 -19.008 1.00 85.06 806 PRO A N 1
ATOM 6114 C CA . PRO A 1 806 ? 8.221 -24.052 -19.201 1.00 85.06 806 PRO A CA 1
ATOM 6115 C C . PRO A 1 806 ? 7.886 -23.027 -18.110 1.00 85.06 806 PRO A C 1
ATOM 6117 O O . PRO A 1 806 ? 7.895 -23.360 -16.925 1.00 85.06 806 PRO A O 1
ATOM 6120 N N . GLY A 1 807 ? 7.602 -21.789 -18.519 1.00 73.19 807 GLY A N 1
ATOM 6121 C CA . GLY A 1 807 ? 7.346 -20.660 -17.615 1.00 73.19 807 GLY A CA 1
ATOM 6122 C C . GLY A 1 807 ? 8.562 -19.792 -17.248 1.00 73.19 807 GLY A C 1
ATOM 6123 O O . GLY A 1 807 ? 8.366 -18.771 -16.601 1.00 73.19 807 GLY A O 1
ATOM 6124 N N . THR A 1 808 ? 9.796 -20.113 -17.663 1.00 83.94 808 THR A N 1
ATOM 6125 C CA . THR A 1 808 ? 10.899 -19.125 -17.622 1.00 83.94 808 THR A CA 1
ATOM 6126 C C . THR A 1 808 ? 10.750 -18.109 -18.749 1.00 83.94 808 THR A C 1
ATOM 6128 O O . THR A 1 808 ? 10.465 -18.491 -19.884 1.00 83.94 808 THR A O 1
ATOM 6131 N N . THR A 1 809 ? 11.057 -16.845 -18.483 1.00 85.69 809 THR A N 1
ATOM 6132 C CA . THR A 1 809 ? 11.320 -15.838 -19.519 1.00 85.69 809 THR A CA 1
ATOM 6133 C C . THR A 1 809 ? 12.777 -15.879 -19.968 1.00 85.69 809 THR A C 1
ATOM 6135 O O . THR A 1 809 ? 13.658 -15.984 -19.121 1.00 85.69 809 THR A O 1
ATOM 6138 N N . ILE A 1 810 ? 13.016 -15.708 -21.265 1.00 89.81 810 ILE A N 1
ATOM 6139 C CA . ILE A 1 810 ? 14.280 -15.212 -21.828 1.00 89.81 810 ILE A CA 1
ATOM 6140 C C . ILE A 1 810 ? 13.995 -13.843 -22.459 1.00 89.81 810 ILE A C 1
ATOM 6142 O O . ILE A 1 810 ? 12.893 -13.636 -22.978 1.00 89.81 810 ILE A O 1
ATOM 6146 N N . GLY A 1 811 ? 14.936 -12.905 -22.425 1.00 91.94 811 GLY A N 1
ATOM 6147 C CA . GLY A 1 811 ? 14.834 -11.707 -23.253 1.00 91.94 811 GLY A CA 1
ATOM 6148 C C . GLY A 1 811 ? 15.141 -12.078 -24.704 1.00 91.94 811 GLY A C 1
ATOM 6149 O O . GLY A 1 811 ? 16.036 -12.880 -24.972 1.00 91.94 811 GLY A O 1
ATOM 6150 N N . PHE A 1 812 ? 14.353 -11.571 -25.649 1.00 95.19 812 PHE A N 1
ATOM 6151 C CA . PHE A 1 812 ? 14.448 -11.990 -27.048 1.00 95.19 812 PHE A CA 1
ATOM 6152 C C . PHE A 1 812 ? 14.064 -10.860 -27.999 1.00 95.19 812 PHE A C 1
ATOM 6154 O O . PHE A 1 812 ? 13.080 -10.164 -27.756 1.00 95.19 812 PHE A O 1
ATOM 6161 N N . ASP A 1 813 ? 14.794 -10.696 -29.099 1.00 96.94 813 ASP A N 1
ATOM 6162 C CA . ASP A 1 813 ? 14.347 -9.875 -30.227 1.00 96.94 813 ASP A CA 1
ATOM 6163 C C . ASP A 1 813 ? 14.867 -10.431 -31.558 1.00 96.94 813 ASP A C 1
ATOM 6165 O O . ASP A 1 813 ? 15.926 -11.059 -31.616 1.00 96.94 813 ASP A O 1
ATOM 6169 N N . VAL A 1 814 ? 14.119 -10.188 -32.632 1.00 98.00 814 VAL A N 1
ATOM 6170 C CA . VAL A 1 814 ? 14.531 -10.492 -34.008 1.00 98.00 814 VAL A CA 1
ATOM 6171 C C . VAL A 1 814 ? 14.436 -9.202 -34.798 1.00 98.00 814 VAL A C 1
ATOM 6173 O O . VAL A 1 814 ? 13.406 -8.528 -34.764 1.00 98.00 814 VAL A O 1
ATOM 6176 N N . GLN A 1 815 ? 15.512 -8.861 -35.497 1.00 97.50 815 GLN A N 1
ATOM 6177 C CA . GLN A 1 815 ? 15.600 -7.660 -36.317 1.00 97.50 815 GLN A CA 1
ATOM 6178 C C . GLN A 1 815 ? 16.138 -8.017 -37.702 1.00 97.50 815 GLN A C 1
ATOM 6180 O O . GLN A 1 815 ? 16.885 -8.984 -37.849 1.00 97.50 815 GLN A O 1
ATOM 6185 N N . VAL A 1 816 ? 15.751 -7.253 -38.717 1.00 96.88 816 VAL A N 1
ATOM 6186 C CA . VAL A 1 816 ? 16.192 -7.426 -40.106 1.00 96.88 816 VAL A CA 1
ATOM 6187 C C . VAL A 1 816 ? 16.776 -6.110 -40.597 1.00 96.88 816 VAL A C 1
ATOM 6189 O O . VAL A 1 816 ? 16.150 -5.064 -40.426 1.00 96.88 816 VAL A O 1
ATOM 6192 N N . ASN A 1 817 ? 17.983 -6.188 -41.155 1.00 93.81 817 ASN A N 1
ATOM 6193 C CA . ASN A 1 817 ? 18.664 -5.119 -41.882 1.00 93.81 817 ASN A CA 1
ATOM 6194 C C . ASN A 1 817 ? 18.357 -5.234 -43.378 1.00 93.81 817 ASN A C 1
ATOM 6196 O O . ASN A 1 817 ? 18.135 -6.346 -43.857 1.00 93.81 817 ASN A O 1
ATOM 6200 N N . ASP A 1 818 ? 18.365 -4.088 -44.055 1.00 90.69 818 ASP A N 1
ATOM 6201 C CA . ASP A 1 818 ? 17.804 -3.878 -45.392 1.00 90.69 818 ASP A CA 1
ATOM 6202 C C . ASP A 1 818 ? 18.603 -2.774 -46.130 1.00 90.69 818 ASP A C 1
ATOM 6204 O O . ASP A 1 818 ? 18.723 -1.654 -45.614 1.00 90.69 818 ASP A O 1
ATOM 6208 N N . ASP A 1 819 ? 19.217 -3.095 -47.276 1.00 87.56 819 ASP A N 1
ATOM 6209 C CA . ASP A 1 819 ? 20.103 -2.232 -48.087 1.00 87.56 819 ASP A CA 1
ATOM 6210 C C . ASP A 1 819 ? 19.794 -2.296 -49.600 1.00 87.56 819 ASP A C 1
ATOM 6212 O O . ASP A 1 819 ? 20.479 -2.970 -50.364 1.00 87.56 819 ASP A O 1
ATOM 6216 N N . ASP A 1 820 ? 18.845 -1.492 -50.084 1.00 82.94 820 ASP A N 1
ATOM 6217 C CA . ASP A 1 820 ? 18.626 -1.282 -51.529 1.00 82.94 820 ASP A CA 1
ATOM 6218 C C . ASP A 1 820 ? 19.769 -0.501 -52.218 1.00 82.94 820 ASP A C 1
ATOM 6220 O O . ASP A 1 820 ? 20.028 -0.604 -53.433 1.00 82.94 820 ASP A O 1
ATOM 6224 N N . GLY A 1 821 ? 20.392 0.406 -51.457 1.00 73.19 821 GLY A N 1
ATOM 6225 C CA . GLY A 1 821 ? 21.192 1.520 -51.964 1.00 73.19 821 GLY A CA 1
ATOM 6226 C C . GLY A 1 821 ? 22.638 1.164 -52.297 1.00 73.19 821 GLY A C 1
ATOM 6227 O O . GLY A 1 821 ? 23.217 1.753 -53.220 1.00 73.19 821 GLY A O 1
ATOM 6228 N N . GLY A 1 822 ? 23.196 0.189 -51.584 1.00 65.12 822 GLY A N 1
ATOM 6229 C CA . GLY A 1 822 ? 24.606 -0.168 -51.565 1.00 65.12 822 GLY A CA 1
ATOM 6230 C C . GLY A 1 822 ? 25.418 0.752 -50.652 1.00 65.12 822 GLY A C 1
ATOM 6231 O O . GLY A 1 822 ? 25.735 1.893 -51.016 1.00 65.12 822 GLY A O 1
ATOM 6232 N N . GLY A 1 823 ? 25.846 0.218 -49.508 1.00 71.06 823 GLY A N 1
ATOM 6233 C CA . GLY A 1 823 ? 26.934 0.759 -48.685 1.00 71.06 823 GLY A CA 1
ATOM 6234 C C . GLY A 1 823 ? 26.540 1.331 -47.320 1.00 71.06 823 GLY A C 1
ATOM 6235 O O . GLY A 1 823 ? 27.365 1.290 -46.410 1.00 71.06 823 GLY A O 1
ATOM 6236 N N . ASP A 1 824 ? 25.319 1.843 -47.168 1.00 74.81 824 ASP A N 1
ATOM 6237 C CA . ASP A 1 824 ? 24.727 2.260 -45.889 1.00 74.81 824 ASP A CA 1
ATOM 6238 C C . ASP A 1 824 ? 23.297 1.701 -45.823 1.00 74.81 824 ASP A C 1
ATOM 6240 O O . ASP A 1 824 ? 22.502 1.975 -46.720 1.00 74.81 824 ASP A O 1
ATOM 6244 N N . ARG A 1 825 ? 22.961 0.985 -44.740 1.00 83.56 825 ARG A N 1
ATOM 6245 C CA . ARG A 1 825 ? 21.631 0.396 -44.489 1.00 83.56 825 ARG A CA 1
ATOM 6246 C C . ARG A 1 825 ? 20.498 1.415 -44.685 1.00 83.56 825 ARG A C 1
ATOM 6248 O O . ARG A 1 825 ? 20.495 2.466 -44.038 1.00 83.56 825 ARG A O 1
ATOM 6255 N N . ASN A 1 826 ? 19.514 1.056 -45.506 1.00 83.69 826 ASN A N 1
ATOM 6256 C CA . ASN A 1 826 ? 18.331 1.854 -45.820 1.00 83.69 826 ASN A CA 1
ATOM 6257 C C . ASN A 1 826 ? 17.304 1.814 -44.686 1.00 83.69 826 ASN A C 1
ATOM 6259 O O . ASN A 1 826 ? 16.974 2.853 -44.106 1.00 83.69 826 ASN A O 1
ATOM 6263 N N . SER A 1 827 ? 16.819 0.618 -44.351 1.00 85.81 827 SER A N 1
ATOM 6264 C CA . SER A 1 827 ? 15.835 0.425 -43.290 1.00 85.81 827 SER A CA 1
ATOM 6265 C C . SER A 1 827 ? 16.276 -0.647 -42.291 1.00 85.81 827 SER A C 1
ATOM 6267 O O . SER A 1 827 ? 17.303 -1.315 -42.425 1.00 85.81 827 SER A O 1
ATOM 6269 N N . LYS A 1 828 ? 15.530 -0.751 -41.193 1.00 92.12 828 LYS A N 1
ATOM 6270 C CA . LYS A 1 828 ? 15.690 -1.827 -40.219 1.00 92.12 828 LYS A CA 1
ATOM 6271 C C . LYS A 1 828 ? 14.356 -2.052 -39.547 1.00 92.12 828 LYS A C 1
ATOM 6273 O O . LYS A 1 828 ? 13.795 -1.103 -38.996 1.00 92.12 828 LYS A O 1
ATOM 6278 N N . ILE A 1 829 ? 13.881 -3.288 -39.540 1.00 94.31 829 ILE A N 1
ATOM 6279 C CA . ILE A 1 829 ? 12.654 -3.666 -38.837 1.00 94.31 829 ILE A CA 1
ATOM 6280 C C . ILE A 1 829 ? 12.971 -4.557 -37.638 1.00 94.31 829 ILE A C 1
ATOM 6282 O O . ILE A 1 829 ? 13.928 -5.327 -37.659 1.00 94.31 829 ILE A O 1
ATOM 6286 N N . ALA A 1 830 ? 12.170 -4.449 -36.583 1.00 95.25 830 ALA A N 1
ATOM 6287 C CA . ALA A 1 830 ? 12.305 -5.205 -35.344 1.00 95.25 830 ALA A CA 1
ATOM 6288 C C . ALA A 1 830 ? 10.966 -5.799 -34.906 1.00 95.25 830 ALA A C 1
ATOM 6290 O O . ALA A 1 830 ? 9.892 -5.311 -35.275 1.00 95.25 830 ALA A O 1
ATOM 6291 N N . TRP A 1 831 ? 11.033 -6.857 -34.099 1.00 94.62 831 TRP A N 1
ATOM 6292 C CA . TRP A 1 831 ? 9.852 -7.400 -33.446 1.00 94.62 831 TRP A CA 1
ATOM 6293 C C . TRP A 1 831 ? 9.464 -6.563 -32.231 1.00 94.62 831 TRP A C 1
ATOM 6295 O O . TRP A 1 831 ? 8.353 -6.047 -32.201 1.00 94.62 831 TRP A O 1
ATOM 6305 N N . ASN A 1 832 ? 10.363 -6.401 -31.254 1.00 90.25 832 ASN A N 1
ATOM 6306 C CA . ASN A 1 832 ? 10.059 -5.687 -30.013 1.00 90.25 832 ASN A CA 1
ATOM 6307 C C . ASN A 1 832 ? 10.737 -4.318 -29.902 1.00 90.25 832 ASN A C 1
ATOM 6309 O O . ASN A 1 832 ? 10.082 -3.372 -29.460 1.00 90.25 832 ASN A O 1
ATOM 6313 N N . ALA A 1 833 ? 12.019 -4.184 -30.266 1.00 88.31 833 ALA A N 1
ATOM 6314 C CA . ALA A 1 833 ? 12.708 -2.900 -30.130 1.00 88.31 833 ALA A CA 1
ATOM 6315 C C . ALA A 1 833 ? 11.979 -1.781 -30.897 1.00 88.31 833 ALA A C 1
ATOM 6317 O O . ALA A 1 833 ? 11.330 -2.024 -31.912 1.00 88.31 833 ALA A O 1
ATOM 6318 N N . MET A 1 834 ? 12.080 -0.548 -30.396 1.00 84.62 834 MET A N 1
ATOM 6319 C CA . MET A 1 834 ? 11.480 0.651 -31.012 1.00 84.62 834 MET A CA 1
ATOM 6320 C C . MET A 1 834 ? 12.519 1.723 -31.373 1.00 84.62 834 MET A C 1
ATOM 6322 O O . MET A 1 834 ? 12.172 2.776 -31.899 1.00 84.62 834 MET A O 1
ATOM 6326 N N . GLN A 1 835 ? 13.791 1.467 -31.061 1.00 87.19 835 GLN A N 1
ATOM 6327 C CA . GLN A 1 835 ? 14.962 2.258 -31.437 1.00 87.19 835 GLN A CA 1
ATOM 6328 C C . GLN A 1 835 ? 16.108 1.281 -31.757 1.00 87.19 835 GLN A C 1
ATOM 6330 O O . GLN A 1 835 ? 16.117 0.156 -31.255 1.00 87.19 835 GLN A O 1
ATOM 6335 N N . ASP A 1 836 ? 17.087 1.686 -32.572 1.00 88.75 836 ASP A N 1
ATOM 6336 C CA . ASP A 1 836 ? 18.291 0.878 -32.839 1.00 88.75 836 ASP A CA 1
ATOM 6337 C C . ASP A 1 836 ? 19.321 1.027 -31.705 1.00 88.75 836 ASP A C 1
ATOM 6339 O O . ASP A 1 836 ? 20.420 1.553 -31.888 1.00 88.75 836 ASP A O 1
ATOM 6343 N N . ASP A 1 837 ? 18.937 0.601 -30.499 1.00 90.88 837 ASP A N 1
ATOM 6344 C CA . ASP A 1 837 ? 19.785 0.565 -29.302 1.00 90.88 837 ASP A CA 1
ATOM 6345 C C . ASP A 1 837 ? 19.918 -0.840 -28.684 1.00 90.88 837 ASP A C 1
ATOM 6347 O O . ASP A 1 837 ? 20.747 -1.038 -27.795 1.00 90.88 837 ASP A O 1
ATOM 6351 N N . ALA A 1 838 ? 19.193 -1.840 -29.197 1.00 90.38 838 ALA A N 1
ATOM 6352 C CA . ALA A 1 838 ? 19.256 -3.238 -28.753 1.00 90.38 838 ALA A CA 1
ATOM 6353 C C . ALA A 1 838 ? 20.685 -3.821 -28.746 1.00 90.38 838 ALA A C 1
ATOM 6355 O O . ALA A 1 838 ? 21.036 -4.615 -27.876 1.00 90.38 838 ALA A O 1
ATOM 6356 N N . TRP A 1 839 ? 21.565 -3.368 -29.644 1.00 92.19 839 TRP A N 1
ATOM 6357 C CA . TRP A 1 839 ? 22.986 -3.749 -29.690 1.00 92.19 839 TRP A CA 1
ATOM 6358 C C . TRP A 1 839 ? 23.821 -3.265 -28.486 1.00 92.19 839 TRP A C 1
ATOM 6360 O O . TRP A 1 839 ? 24.969 -3.687 -28.343 1.00 92.19 839 TRP A O 1
ATOM 6370 N N . GLN A 1 840 ? 23.274 -2.414 -27.611 1.00 90.81 840 GLN A N 1
ATOM 6371 C CA . GLN A 1 840 ? 23.910 -1.949 -26.366 1.00 90.81 840 GLN A CA 1
ATOM 6372 C C . GLN A 1 840 ? 22.994 -2.001 -25.126 1.00 90.81 840 GLN A C 1
ATOM 6374 O O . GLN A 1 840 ? 23.505 -1.985 -24.008 1.00 90.81 840 GLN A O 1
ATOM 6379 N N . ASN A 1 841 ? 21.671 -2.088 -25.301 1.00 88.81 841 ASN A N 1
ATOM 6380 C CA . ASN A 1 841 ? 20.671 -1.999 -24.236 1.00 88.81 841 ASN A CA 1
ATOM 6381 C C . ASN A 1 841 ? 19.732 -3.221 -24.231 1.00 88.81 841 ASN A C 1
ATOM 6383 O O . ASN A 1 841 ? 18.749 -3.274 -24.970 1.00 88.81 841 ASN A O 1
ATOM 6387 N N . THR A 1 842 ? 19.976 -4.168 -23.325 1.00 88.19 842 THR A N 1
ATOM 6388 C CA . THR A 1 842 ? 19.177 -5.403 -23.163 1.00 88.19 842 THR A CA 1
ATOM 6389 C C . THR A 1 842 ? 17.725 -5.158 -22.730 1.00 88.19 842 THR A C 1
ATOM 6391 O O . THR A 1 842 ? 16.865 -6.018 -22.901 1.00 88.19 842 THR A O 1
ATOM 6394 N N . ARG A 1 843 ? 17.380 -3.951 -22.254 1.00 86.88 843 ARG A N 1
ATOM 6395 C CA . ARG A 1 843 ? 15.981 -3.576 -21.954 1.00 86.88 843 ARG A CA 1
ATOM 6396 C C . ARG A 1 843 ? 15.132 -3.328 -23.199 1.00 86.88 843 ARG A C 1
ATOM 6398 O O . ARG A 1 843 ? 13.913 -3.267 -23.070 1.00 86.88 843 ARG A O 1
ATOM 6405 N N . ALA A 1 844 ? 15.749 -3.175 -24.372 1.00 86.56 844 ALA A N 1
ATOM 6406 C CA . ALA A 1 844 ? 15.037 -3.053 -25.643 1.00 86.56 844 ALA A CA 1
ATOM 6407 C C . ALA A 1 844 ? 14.450 -4.394 -26.128 1.00 86.56 844 ALA A C 1
ATOM 6409 O O . ALA A 1 844 ? 13.595 -4.403 -27.015 1.00 86.56 844 ALA A O 1
ATOM 6410 N N . PHE A 1 845 ? 14.881 -5.524 -25.553 1.00 91.19 845 PHE A N 1
ATOM 6411 C CA . PHE A 1 845 ? 14.417 -6.851 -25.950 1.00 91.19 845 PHE A CA 1
ATOM 6412 C C . PHE A 1 845 ? 12.965 -7.104 -25.507 1.00 91.19 845 PHE A C 1
ATOM 6414 O O . PHE A 1 845 ? 12.503 -6.615 -24.467 1.00 91.19 845 PHE A O 1
ATOM 6421 N N . GLY A 1 846 ? 12.246 -7.927 -26.271 1.00 89.38 846 GLY A N 1
ATOM 6422 C CA . GLY A 1 846 ? 10.973 -8.515 -25.854 1.00 89.38 846 GLY A CA 1
ATOM 6423 C C . GLY A 1 846 ? 11.191 -9.636 -24.841 1.00 89.38 846 GLY A C 1
ATOM 6424 O O . GLY A 1 846 ? 12.305 -9.833 -24.346 1.00 89.38 846 GLY A O 1
ATOM 6425 N N . VAL A 1 847 ? 10.143 -10.394 -24.519 1.00 88.56 847 VAL A N 1
ATOM 6426 C CA . VAL A 1 847 ? 10.297 -11.671 -23.801 1.00 88.56 847 VAL A CA 1
ATOM 6427 C C . VAL A 1 847 ? 9.873 -12.833 -24.680 1.00 88.56 847 VAL A C 1
ATOM 6429 O O . VAL A 1 847 ? 8.823 -12.792 -25.314 1.00 88.56 847 VAL A O 1
ATOM 6432 N N . ALA A 1 848 ? 10.634 -13.918 -24.655 1.00 88.62 848 ALA A N 1
ATOM 6433 C CA . ALA A 1 848 ? 10.164 -15.207 -25.129 1.00 88.62 848 ALA A CA 1
ATOM 6434 C C . ALA A 1 848 ? 10.042 -16.194 -23.956 1.00 88.62 848 ALA A C 1
ATOM 6436 O O . ALA A 1 848 ? 10.787 -16.115 -22.981 1.00 88.62 848 ALA A O 1
ATOM 6437 N N . GLN A 1 849 ? 9.083 -17.118 -24.019 1.00 88.56 849 GLN A N 1
ATOM 6438 C CA . GLN A 1 849 ? 8.868 -18.141 -22.987 1.00 88.56 849 GLN A CA 1
ATOM 6439 C C . GLN A 1 849 ? 8.755 -19.536 -23.625 1.00 88.56 849 GLN A C 1
ATOM 6441 O O . GLN A 1 849 ? 7.952 -19.703 -24.546 1.00 88.56 849 GLN A O 1
ATOM 6446 N N . PRO A 1 850 ? 9.469 -20.572 -23.139 1.00 88.94 850 PRO A N 1
ATOM 6447 C CA . PRO A 1 850 ? 9.183 -21.957 -23.502 1.00 88.94 850 PRO A CA 1
ATOM 6448 C C . PRO A 1 850 ? 7.759 -22.331 -23.098 1.00 88.94 850 PRO A C 1
ATOM 6450 O O . PRO A 1 850 ? 7.381 -22.214 -21.930 1.00 88.94 850 PRO A O 1
ATOM 6453 N N . LEU A 1 851 ? 6.961 -22.780 -24.064 1.00 89.31 851 LEU A N 1
ATOM 6454 C CA . LEU A 1 851 ? 5.582 -23.198 -23.838 1.00 89.31 851 LEU A CA 1
ATOM 6455 C C . LEU A 1 851 ? 5.532 -24.663 -23.397 1.00 89.31 851 LEU A C 1
ATOM 6457 O O . LEU A 1 851 ? 6.122 -25.536 -24.030 1.00 89.31 851 LEU A O 1
ATOM 6461 N N . GLY A 1 852 ? 4.794 -24.976 -22.336 1.00 91.06 852 GLY A N 1
ATOM 6462 C CA . GLY A 1 852 ? 4.710 -26.348 -21.851 1.00 91.06 852 GLY A CA 1
ATOM 6463 C C . GLY A 1 852 ? 3.813 -26.540 -20.635 1.00 91.06 852 GLY A C 1
ATOM 6464 O O . GLY A 1 852 ? 3.012 -25.683 -20.272 1.00 91.06 852 GLY A O 1
ATOM 6465 N N . LEU A 1 853 ? 3.943 -27.713 -20.015 1.00 93.00 853 LEU A N 1
ATOM 6466 C CA . LEU A 1 853 ? 3.385 -27.990 -18.695 1.00 93.00 853 LEU A CA 1
ATOM 6467 C C . LEU A 1 853 ? 4.305 -27.348 -17.650 1.00 93.00 853 LEU A C 1
ATOM 6469 O O . LEU A 1 853 ? 5.464 -27.747 -17.537 1.00 93.00 853 LEU A O 1
ATOM 6473 N N . VAL A 1 854 ? 3.789 -26.373 -16.907 1.00 93.88 854 VAL A N 1
ATOM 6474 C CA . VAL A 1 854 ? 4.541 -25.589 -15.913 1.00 93.88 854 VAL A CA 1
ATOM 6475 C C . VAL A 1 854 ? 4.482 -26.249 -14.538 1.00 93.88 854 VAL A C 1
ATOM 6477 O O . VAL A 1 854 ? 5.503 -26.352 -13.861 1.00 93.88 854 VAL A O 1
ATOM 6480 N N . ALA A 1 855 ? 3.312 -26.756 -14.142 1.00 95.38 855 ALA A N 1
ATOM 6481 C CA . ALA A 1 855 ? 3.134 -27.502 -12.899 1.00 95.38 855 ALA A CA 1
ATOM 6482 C C . ALA A 1 855 ? 2.032 -28.561 -13.036 1.00 95.38 855 ALA A C 1
ATOM 6484 O O . ALA A 1 855 ? 1.047 -28.357 -13.752 1.00 95.38 855 ALA A O 1
ATOM 6485 N N . TRP A 1 856 ? 2.188 -29.687 -12.335 1.00 97.56 856 TRP A N 1
ATOM 6486 C CA . TRP A 1 856 ? 1.173 -30.738 -12.249 1.00 97.56 856 TRP A CA 1
ATOM 6487 C C . TRP A 1 856 ? 1.148 -31.367 -10.857 1.00 97.56 856 TRP A C 1
ATOM 6489 O O . TRP A 1 856 ? 2.024 -32.159 -10.512 1.00 97.56 856 TRP A O 1
ATOM 6499 N N . TRP A 1 857 ? 0.112 -31.074 -10.076 1.00 98.25 857 TRP A N 1
ATOM 6500 C CA . TRP A 1 857 ? -0.120 -31.706 -8.779 1.00 98.25 857 TRP A CA 1
ATOM 6501 C C . TRP A 1 857 ? -1.182 -32.790 -8.922 1.00 98.25 857 TRP A C 1
ATOM 6503 O O . TRP A 1 857 ? -2.356 -32.499 -9.139 1.00 98.25 857 TRP A O 1
ATOM 6513 N N . LYS A 1 858 ? -0.756 -34.047 -8.785 1.00 97.50 858 LYS A N 1
ATOM 6514 C CA . LYS A 1 858 ? -1.656 -35.211 -8.784 1.00 97.50 858 LYS A CA 1
ATOM 6515 C C . LYS A 1 858 ? -2.507 -35.296 -7.526 1.00 97.50 858 LYS A C 1
ATOM 6517 O O . LYS A 1 858 ? -3.604 -35.814 -7.579 1.00 97.50 858 LYS A O 1
ATOM 6522 N N . LEU A 1 859 ? -1.995 -34.788 -6.402 1.00 97.88 859 LEU A N 1
ATOM 6523 C CA . LEU A 1 859 ? -2.661 -34.851 -5.096 1.00 97.88 859 LEU A CA 1
ATOM 6524 C C . LEU A 1 859 ? -2.880 -36.307 -4.607 1.00 97.88 859 LEU A C 1
ATOM 6526 O O . LEU A 1 859 ? -3.806 -36.607 -3.855 1.00 97.88 859 LEU A O 1
ATOM 6530 N N . ASP A 1 860 ? -1.966 -37.197 -5.019 1.00 96.75 860 ASP A N 1
ATOM 6531 C CA . ASP A 1 860 ? -1.882 -38.634 -4.706 1.00 96.75 860 ASP A CA 1
ATOM 6532 C C . ASP A 1 860 ? -1.338 -38.936 -3.289 1.00 96.75 860 ASP A C 1
ATOM 6534 O O . ASP A 1 860 ? -1.247 -40.100 -2.872 1.00 96.75 860 ASP A O 1
ATOM 6538 N N . GLU A 1 861 ? -0.898 -37.912 -2.557 1.00 96.31 861 GLU A N 1
ATOM 6539 C CA . GLU A 1 861 ? -0.249 -38.060 -1.260 1.00 96.31 861 GLU A CA 1
ATOM 6540 C C . GLU A 1 861 ? -1.167 -38.685 -0.189 1.00 96.31 861 GLU A C 1
ATOM 6542 O O . GLU A 1 861 ? -2.397 -38.635 -0.233 1.00 96.31 861 GLU A O 1
ATOM 6547 N N . LYS A 1 862 ? -0.540 -39.334 0.801 1.00 93.69 862 LYS A N 1
ATOM 6548 C CA . LYS A 1 862 ? -1.233 -40.044 1.895 1.00 93.69 862 LYS A CA 1
ATOM 6549 C C . LYS A 1 862 ? -1.240 -39.258 3.199 1.00 93.69 862 LYS A C 1
ATOM 6551 O O . LYS A 1 862 ? -2.148 -39.421 4.009 1.00 93.69 862 LYS A O 1
ATOM 6556 N N . ASP A 1 863 ? -0.197 -38.468 3.409 1.00 91.81 863 ASP A N 1
ATOM 6557 C CA . ASP A 1 863 ? 0.056 -37.627 4.567 1.00 91.81 863 ASP A CA 1
ATOM 6558 C C . ASP A 1 863 ? 1.088 -36.544 4.197 1.00 91.81 863 ASP A C 1
ATOM 6560 O O . ASP A 1 863 ? 1.543 -36.448 3.057 1.00 91.81 863 ASP A O 1
ATOM 6564 N N . GLY A 1 864 ? 1.445 -35.701 5.168 1.00 92.81 864 GLY A N 1
ATOM 6565 C CA . GLY A 1 864 ? 2.458 -34.663 4.997 1.00 92.81 864 GLY A CA 1
ATOM 6566 C C . GLY A 1 864 ? 1.905 -33.295 4.590 1.00 92.81 864 GLY A C 1
ATOM 6567 O O . GLY A 1 864 ? 0.697 -33.077 4.490 1.00 92.81 864 GLY A O 1
ATOM 6568 N N . ARG A 1 865 ? 2.832 -32.344 4.430 1.00 96.06 865 ARG A N 1
ATOM 6569 C CA . ARG A 1 865 ? 2.567 -30.912 4.197 1.00 96.06 865 ARG A CA 1
ATOM 6570 C C . ARG A 1 865 ? 3.003 -30.426 2.811 1.00 96.06 865 ARG A C 1
ATOM 6572 O O . ARG A 1 865 ? 3.047 -29.222 2.580 1.00 96.06 865 ARG A O 1
ATOM 6579 N N . THR A 1 866 ? 3.314 -31.341 1.899 1.00 96.31 866 THR A N 1
ATOM 6580 C CA . THR A 1 866 ? 3.849 -31.033 0.570 1.00 96.31 866 THR A CA 1
ATOM 6581 C C . THR A 1 866 ? 3.106 -31.855 -0.472 1.00 96.31 866 THR A C 1
ATOM 6583 O O . THR A 1 866 ? 3.098 -33.076 -0.366 1.00 96.31 866 THR A O 1
ATOM 6586 N N . ALA A 1 867 ? 2.519 -31.192 -1.466 1.00 97.19 867 ALA A N 1
ATOM 6587 C CA . ALA A 1 867 ? 2.050 -31.825 -2.693 1.00 97.19 867 ALA A CA 1
ATOM 6588 C C . ALA A 1 867 ? 3.183 -31.797 -3.724 1.00 97.19 867 ALA A C 1
ATOM 6590 O O . ALA A 1 867 ? 3.715 -30.726 -4.046 1.00 97.19 867 ALA A O 1
ATOM 6591 N N . ALA A 1 868 ? 3.572 -32.964 -4.229 1.00 96.00 868 ALA A N 1
ATOM 6592 C CA . ALA A 1 868 ? 4.646 -33.080 -5.197 1.00 96.00 868 ALA A CA 1
ATOM 6593 C C . ALA A 1 868 ? 4.207 -32.567 -6.576 1.00 96.00 868 ALA A C 1
ATOM 6595 O O . ALA A 1 868 ? 3.089 -32.798 -7.038 1.00 96.00 868 ALA A O 1
ATOM 6596 N N . ASP A 1 869 ? 5.135 -31.903 -7.259 1.00 95.88 869 ASP A N 1
ATOM 6597 C CA . ASP A 1 869 ? 4.961 -31.502 -8.651 1.00 95.88 869 ASP A CA 1
ATOM 6598 C C . ASP A 1 869 ? 5.484 -32.621 -9.556 1.00 95.88 869 ASP A C 1
ATOM 6600 O O . ASP A 1 869 ? 6.668 -32.959 -9.544 1.00 95.88 869 ASP A O 1
ATOM 6604 N N . SER A 1 870 ? 4.569 -33.204 -10.322 1.00 96.00 870 SER A N 1
ATOM 6605 C CA . SER A 1 870 ? 4.793 -34.292 -11.271 1.00 96.00 870 SER A CA 1
ATOM 6606 C C . SER A 1 870 ? 5.149 -33.813 -12.681 1.00 96.00 870 SER A C 1
ATOM 6608 O O . SER A 1 870 ? 5.378 -34.658 -13.546 1.00 96.00 870 SER A O 1
ATOM 6610 N N . SER A 1 871 ? 5.208 -32.499 -12.942 1.00 90.19 871 SER A N 1
ATOM 6611 C CA . SER A 1 871 ? 5.663 -31.967 -14.239 1.00 90.19 871 SER A CA 1
ATOM 6612 C C . SER A 1 871 ? 7.162 -32.201 -14.473 1.00 90.19 871 SER A C 1
ATOM 6614 O O . SER A 1 871 ? 7.590 -32.384 -15.611 1.00 90.19 871 SER A O 1
ATOM 6616 N N . GLY A 1 872 ? 7.945 -32.241 -13.388 1.00 86.38 872 GLY A N 1
ATOM 6617 C CA . GLY A 1 872 ? 9.409 -32.274 -13.411 1.00 86.38 872 GLY A CA 1
ATOM 6618 C C . GLY A 1 872 ? 10.074 -30.918 -13.142 1.00 86.38 872 GLY A C 1
ATOM 6619 O O . GLY A 1 872 ? 11.295 -30.883 -13.021 1.00 86.38 872 GLY A O 1
ATOM 6620 N N . ASN A 1 873 ? 9.300 -29.836 -12.989 1.00 87.06 873 ASN A N 1
ATOM 6621 C CA . ASN A 1 873 ? 9.811 -28.471 -12.812 1.00 87.06 873 ASN A CA 1
ATOM 6622 C C . ASN A 1 873 ? 10.034 -28.065 -11.338 1.00 87.06 873 ASN A C 1
ATOM 6624 O O . ASN A 1 873 ? 10.452 -26.941 -11.064 1.00 87.06 873 ASN A O 1
ATOM 6628 N N . GLY A 1 874 ? 9.755 -28.955 -10.377 1.00 89.31 874 GLY A N 1
ATOM 6629 C CA . GLY A 1 874 ? 10.038 -28.750 -8.948 1.00 89.31 874 GLY A CA 1
ATOM 6630 C C . GLY A 1 874 ? 9.055 -27.830 -8.212 1.00 89.31 874 GLY A C 1
ATOM 6631 O O . GLY A 1 874 ? 9.340 -27.395 -7.097 1.00 89.31 874 GLY A O 1
ATOM 6632 N N . ARG A 1 875 ? 7.886 -27.545 -8.796 1.00 91.44 875 ARG A N 1
ATOM 6633 C CA . ARG A 1 875 ? 6.895 -26.564 -8.313 1.00 91.44 875 ARG A CA 1
ATOM 6634 C C . ARG A 1 875 ? 6.024 -27.098 -7.172 1.00 91.44 875 ARG A C 1
ATOM 6636 O O . ARG A 1 875 ? 4.804 -27.112 -7.258 1.00 91.44 875 ARG A O 1
ATOM 6643 N N . HIS A 1 876 ? 6.631 -27.614 -6.108 1.00 94.88 876 HIS A N 1
ATOM 6644 C CA . HIS A 1 876 ? 5.897 -28.221 -4.992 1.00 94.88 876 HIS A CA 1
ATOM 6645 C C . HIS A 1 876 ? 4.973 -27.213 -4.287 1.00 94.88 876 HIS A C 1
ATOM 6647 O O . HIS A 1 876 ? 5.374 -26.080 -4.020 1.00 94.88 876 HIS A O 1
ATOM 6653 N N . ALA A 1 877 ? 3.752 -27.641 -3.951 1.00 96.69 877 ALA A N 1
ATOM 6654 C CA . ALA A 1 877 ? 2.812 -26.829 -3.179 1.00 96.69 877 ALA A CA 1
ATOM 6655 C C . ALA A 1 877 ? 2.862 -27.216 -1.693 1.00 96.69 877 ALA A C 1
ATOM 6657 O O . ALA A 1 877 ? 3.030 -28.387 -1.345 1.00 96.69 877 ALA A O 1
ATOM 6658 N N . THR A 1 878 ? 2.700 -26.237 -0.806 1.00 97.75 878 THR A N 1
ATOM 6659 C CA . THR A 1 878 ? 2.692 -26.421 0.651 1.00 97.75 878 THR A CA 1
ATOM 6660 C C . THR A 1 878 ? 1.261 -26.410 1.171 1.00 97.75 878 THR A C 1
ATOM 6662 O O . THR A 1 878 ? 0.495 -25.497 0.880 1.00 97.75 878 THR A O 1
ATOM 6665 N N . VAL A 1 879 ? 0.894 -27.419 1.958 1.00 97.88 879 VAL A N 1
ATOM 6666 C CA . VAL A 1 879 ? -0.465 -27.588 2.487 1.00 97.88 879 VAL A CA 1
ATOM 6667 C C . VAL A 1 879 ? -0.685 -26.685 3.703 1.00 97.88 879 VAL A C 1
ATOM 6669 O O . VAL A 1 879 ? -0.069 -26.893 4.755 1.00 97.88 879 VAL A O 1
ATOM 6672 N N . GLN A 1 880 ? -1.605 -25.732 3.578 1.00 96.75 880 GLN A N 1
ATOM 6673 C CA . GLN A 1 880 ? -2.063 -24.827 4.635 1.00 96.75 880 GLN A CA 1
ATOM 6674 C C . GLN A 1 880 ? -3.365 -25.347 5.272 1.00 96.75 880 GLN A C 1
ATOM 6676 O O . GLN A 1 880 ? -4.013 -26.237 4.728 1.00 96.75 880 GLN A O 1
ATOM 6681 N N . GLY A 1 881 ? -3.725 -24.850 6.459 1.00 93.75 881 GLY A N 1
ATOM 6682 C CA . GLY A 1 881 ? -4.900 -25.332 7.205 1.00 93.75 881 GLY A CA 1
ATOM 6683 C C . GLY A 1 881 ? -4.706 -26.731 7.807 1.00 93.75 881 GLY A C 1
ATOM 6684 O O . GLY A 1 881 ? -3.597 -27.082 8.226 1.00 93.75 881 GLY A O 1
ATOM 6685 N N . ASN A 1 882 ? -5.766 -27.538 7.866 1.00 94.44 882 ASN A N 1
ATOM 6686 C CA . ASN A 1 882 ? -5.733 -28.964 8.214 1.00 94.44 882 ASN A CA 1
ATOM 6687 C C . ASN A 1 882 ? -6.583 -29.840 7.257 1.00 94.44 882 ASN A C 1
ATOM 6689 O O . ASN A 1 882 ? -7.374 -30.661 7.737 1.00 94.44 882 ASN A O 1
ATOM 6693 N N . PRO A 1 883 ? -6.405 -29.728 5.926 1.00 95.31 883 PRO A N 1
ATOM 6694 C CA . PRO A 1 883 ? -7.150 -30.528 4.964 1.00 95.31 883 PRO A CA 1
ATOM 6695 C C . PRO A 1 883 ? -6.797 -32.012 5.057 1.00 95.31 883 PRO A C 1
ATOM 6697 O O . PRO A 1 883 ? -5.757 -32.412 5.590 1.00 95.31 883 PRO A O 1
ATOM 6700 N N . THR A 1 884 ? -7.673 -32.850 4.506 1.00 96.12 884 THR A N 1
ATOM 6701 C CA . THR A 1 884 ? -7.545 -34.310 4.582 1.00 96.12 884 THR A CA 1
ATOM 6702 C C . THR A 1 884 ? -7.154 -34.900 3.233 1.00 96.12 884 THR A C 1
ATOM 6704 O O . THR A 1 884 ? -7.914 -34.821 2.269 1.00 96.12 884 THR A O 1
ATOM 6707 N N . TRP A 1 885 ? -5.996 -35.557 3.180 1.00 97.62 885 TRP A N 1
ATOM 6708 C CA . TRP A 1 885 ? -5.588 -36.390 2.048 1.00 97.62 885 TRP A CA 1
ATOM 6709 C C . TRP A 1 885 ? -6.546 -37.576 1.851 1.00 97.62 885 TRP A C 1
ATOM 6711 O O . TRP A 1 885 ? -6.900 -38.273 2.804 1.00 97.62 885 TRP A O 1
ATOM 6721 N N . GLN A 1 886 ? -6.949 -37.822 0.605 1.00 97.06 886 GLN A N 1
ATOM 6722 C CA . GLN A 1 886 ? -7.898 -38.860 0.194 1.00 97.06 886 GLN A CA 1
ATOM 6723 C C . GLN A 1 886 ? -7.245 -39.846 -0.794 1.00 97.06 886 GLN A C 1
ATOM 6725 O O . GLN A 1 886 ? -7.697 -39.953 -1.933 1.00 97.06 886 GLN A O 1
ATOM 6730 N N . PRO A 1 887 ? -6.232 -40.639 -0.388 1.00 92.06 887 PRO A N 1
ATOM 6731 C CA . PRO A 1 887 ? -5.396 -41.458 -1.288 1.00 92.06 887 PRO A CA 1
ATOM 6732 C C . PRO A 1 887 ? -6.107 -42.633 -2.000 1.00 92.06 887 PRO A C 1
ATOM 6734 O O . PRO A 1 887 ? -5.454 -43.482 -2.603 1.00 92.06 887 PRO A O 1
ATOM 6737 N N . THR A 1 888 ? -7.434 -42.734 -1.877 1.00 91.69 888 THR A N 1
ATOM 6738 C CA . THR A 1 888 ? -8.311 -43.636 -2.657 1.00 91.69 888 THR A CA 1
ATOM 6739 C C . THR A 1 888 ? -9.676 -43.006 -2.989 1.00 91.69 888 THR A C 1
ATOM 6741 O O . THR A 1 888 ? -10.557 -43.695 -3.500 1.00 91.69 888 THR A O 1
ATOM 6744 N N . GLY A 1 889 ? -9.884 -41.727 -2.648 1.00 89.38 889 GLY A N 1
ATOM 6745 C CA . GLY A 1 889 ? -11.142 -40.996 -2.848 1.00 89.38 889 GLY A CA 1
ATOM 6746 C C . GLY A 1 889 ? -11.128 -40.060 -4.059 1.00 89.38 889 GLY A C 1
ATOM 6747 O O . GLY A 1 889 ? -12.148 -39.431 -4.346 1.00 89.38 889 GLY A O 1
ATOM 6748 N N . GLY A 1 890 ? -9.988 -39.974 -4.747 1.00 93.69 890 GLY A N 1
ATOM 6749 C CA . GLY A 1 890 ? -9.807 -39.175 -5.946 1.00 93.69 890 GLY A CA 1
ATOM 6750 C C . GLY A 1 890 ? -10.595 -39.655 -7.150 1.00 93.69 890 GLY A C 1
ATOM 6751 O O . GLY A 1 890 ? -11.258 -40.698 -7.141 1.00 93.69 890 GLY A O 1
ATOM 6752 N N . LYS A 1 891 ? -10.484 -38.883 -8.223 1.00 96.25 891 LYS A N 1
ATOM 6753 C CA . LYS A 1 891 ? -10.918 -39.280 -9.554 1.00 96.25 891 LYS A CA 1
ATOM 6754 C C . LYS A 1 891 ? -9.816 -40.082 -10.252 1.00 96.25 891 LYS A C 1
ATOM 6756 O O . LYS A 1 891 ? -10.147 -41.078 -10.899 1.00 96.25 891 LYS A O 1
ATOM 6761 N N . ILE A 1 892 ? -8.541 -39.728 -10.067 1.00 94.94 892 ILE A N 1
ATOM 6762 C CA . ILE A 1 892 ? -7.383 -40.476 -10.577 1.00 94.94 892 ILE A CA 1
ATOM 6763 C C . ILE A 1 892 ? -6.396 -40.741 -9.433 1.00 94.94 892 ILE A C 1
ATOM 6765 O O . ILE A 1 892 ? -5.415 -40.037 -9.258 1.00 94.94 892 ILE A O 1
ATOM 6769 N N . GLY A 1 893 ? -6.636 -41.812 -8.672 1.00 94.62 893 GLY A N 1
ATOM 6770 C CA . GLY A 1 893 ? -5.787 -42.171 -7.533 1.00 94.62 893 GLY A CA 1
ATOM 6771 C C . GLY A 1 893 ? -6.225 -41.471 -6.247 1.00 94.62 893 GLY A C 1
ATOM 6772 O O . GLY A 1 893 ? -7.251 -41.845 -5.662 1.00 94.62 893 GLY A O 1
ATOM 6773 N N . GLY A 1 894 ? -5.417 -40.525 -5.774 1.00 95.50 894 GLY A N 1
ATOM 6774 C CA . GLY A 1 894 ? -5.701 -39.698 -4.604 1.00 95.50 894 GLY A CA 1
ATOM 6775 C C . GLY A 1 894 ? -6.408 -38.380 -4.923 1.00 95.50 894 GLY A C 1
ATOM 6776 O O . GLY A 1 894 ? -6.780 -38.105 -6.052 1.00 95.50 894 GLY A O 1
ATOM 6777 N N . ALA A 1 895 ? -6.660 -37.597 -3.882 1.00 97.88 895 ALA A N 1
ATOM 6778 C CA . ALA A 1 895 ? -7.124 -36.215 -3.956 1.00 97.88 895 ALA A CA 1
ATOM 6779 C C . ALA A 1 895 ? -6.849 -35.536 -2.610 1.00 97.88 895 ALA A C 1
ATOM 6781 O O . ALA A 1 895 ? -6.542 -36.206 -1.617 1.00 97.88 895 ALA A O 1
ATOM 6782 N N . ILE A 1 896 ? -7.066 -34.225 -2.527 1.00 98.12 896 ILE A N 1
ATOM 6783 C CA . ILE A 1 896 ? -7.109 -33.509 -1.247 1.00 98.12 896 ILE A CA 1
ATOM 6784 C C . ILE A 1 896 ? -8.507 -32.938 -0.993 1.00 98.12 896 ILE A C 1
ATOM 6786 O O . ILE A 1 896 ? -9.110 -32.329 -1.875 1.00 98.12 896 ILE A O 1
ATOM 6790 N N . ALA A 1 897 ? -9.040 -33.166 0.209 1.00 97.94 897 ALA A N 1
ATOM 6791 C CA . ALA A 1 897 ? -10.317 -32.626 0.665 1.00 97.94 897 ALA A CA 1
ATOM 6792 C C . ALA A 1 897 ? -10.084 -31.370 1.514 1.00 97.94 897 ALA A C 1
ATOM 6794 O O . ALA A 1 897 ? -9.424 -31.445 2.553 1.00 97.94 897 ALA A O 1
ATOM 6795 N N . LEU A 1 898 ? -10.649 -30.246 1.072 1.00 97.75 898 LEU A N 1
ATOM 6796 C CA . LEU A 1 898 ? -10.555 -28.933 1.707 1.00 97.75 898 LEU A CA 1
ATOM 6797 C C . LEU A 1 898 ? -11.883 -28.606 2.412 1.00 97.75 898 LEU A C 1
ATOM 6799 O O . LEU A 1 898 ? -12.950 -28.738 1.805 1.00 97.75 898 LEU A O 1
ATOM 6803 N N . GLY A 1 899 ? -11.828 -28.200 3.685 1.00 92.94 899 GLY A N 1
ATOM 6804 C CA . GLY A 1 899 ? -13.014 -27.927 4.511 1.00 92.94 899 GLY A CA 1
ATOM 6805 C C . GLY A 1 899 ? -13.774 -26.640 4.169 1.00 92.94 899 GLY A C 1
ATOM 6806 O O . GLY A 1 899 ? -14.923 -26.473 4.575 1.00 92.94 899 GLY A O 1
ATOM 6807 N N . GLY A 1 900 ? -13.163 -25.741 3.393 1.00 90.94 900 GLY A N 1
ATOM 6808 C CA . GLY A 1 900 ? -13.707 -24.414 3.113 1.00 90.94 900 GLY A CA 1
ATOM 6809 C C . GLY A 1 900 ? -13.410 -23.368 4.192 1.00 90.94 900 GLY A C 1
ATOM 6810 O O . GLY A 1 900 ? -14.001 -22.296 4.153 1.00 90.94 900 GLY A O 1
ATOM 6811 N N . ASP A 1 901 ? -12.532 -23.606 5.162 1.00 89.50 901 ASP A N 1
ATOM 6812 C CA . ASP A 1 901 ? -12.235 -22.639 6.230 1.00 89.50 901 ASP A CA 1
ATOM 6813 C C . ASP A 1 901 ? -10.742 -22.597 6.600 1.00 89.50 901 ASP A C 1
ATOM 6815 O O . ASP A 1 901 ? -10.320 -23.005 7.678 1.00 89.50 901 ASP A O 1
ATOM 6819 N N . GLY A 1 902 ? -9.923 -22.047 5.694 1.00 89.75 902 GLY A N 1
ATOM 6820 C CA . GLY A 1 902 ? -8.469 -21.917 5.879 1.00 89.75 902 GLY A CA 1
ATOM 6821 C C . GLY A 1 902 ? -7.643 -23.082 5.322 1.00 89.75 902 GLY A C 1
ATOM 6822 O O . GLY A 1 902 ? -6.417 -23.066 5.432 1.00 89.75 902 GLY A O 1
ATOM 6823 N N . ASP A 1 903 ? -8.299 -24.062 4.703 1.00 95.31 903 ASP A N 1
ATOM 6824 C CA . ASP A 1 903 ? -7.693 -25.206 4.018 1.00 95.31 903 ASP A CA 1
ATOM 6825 C C . ASP A 1 903 ? -7.395 -24.883 2.548 1.00 95.31 903 ASP A C 1
ATOM 6827 O O . ASP A 1 903 ? -8.316 -24.630 1.773 1.00 95.31 903 ASP A O 1
ATOM 6831 N N . PHE A 1 904 ? -6.119 -24.923 2.154 1.00 97.50 904 PHE A N 1
ATOM 6832 C CA . PHE A 1 904 ? -5.669 -24.705 0.771 1.00 97.50 904 PHE A CA 1
ATOM 6833 C C . PHE A 1 904 ? -4.224 -25.185 0.569 1.00 97.50 904 PHE A C 1
ATOM 6835 O O . PHE A 1 904 ? -3.559 -25.616 1.515 1.00 97.50 904 PHE A O 1
ATOM 6842 N N . LEU A 1 905 ? -3.722 -25.105 -0.665 1.00 98.19 905 LEU A N 1
ATOM 6843 C CA . LEU A 1 905 ? -2.314 -25.335 -0.987 1.00 98.19 905 LEU A CA 1
ATOM 6844 C C . LEU A 1 905 ? -1.710 -24.072 -1.596 1.00 98.19 905 LEU A C 1
ATOM 6846 O O . LEU A 1 905 ? -2.346 -23.402 -2.405 1.00 98.19 905 LEU A O 1
ATOM 6850 N N . ASP A 1 906 ? -0.480 -23.773 -1.202 1.00 96.12 906 ASP A N 1
ATOM 6851 C CA . ASP A 1 906 ? 0.232 -22.529 -1.490 1.00 96.12 906 ASP A CA 1
ATOM 6852 C C . ASP A 1 906 ? 1.538 -22.826 -2.240 1.00 96.12 906 ASP A C 1
ATOM 6854 O O . ASP A 1 906 ? 2.334 -23.660 -1.794 1.00 96.12 906 ASP A O 1
ATOM 6858 N N . VAL A 1 907 ? 1.760 -22.186 -3.388 1.00 94.81 907 VAL A N 1
ATOM 6859 C CA . VAL A 1 907 ? 2.908 -22.464 -4.268 1.00 94.81 907 VAL A CA 1
ATOM 6860 C C . VAL A 1 907 ? 3.985 -21.395 -4.083 1.00 94.81 907 VAL A C 1
ATOM 6862 O O . VAL A 1 907 ? 3.695 -20.205 -4.018 1.00 94.81 907 VAL A O 1
ATOM 6865 N N . ALA A 1 908 ? 5.242 -21.827 -3.952 1.00 82.31 908 ALA A N 1
ATOM 6866 C CA . ALA A 1 908 ? 6.311 -20.991 -3.400 1.00 82.31 908 ALA A CA 1
ATOM 6867 C C . ALA A 1 908 ? 6.968 -19.982 -4.352 1.00 82.31 908 ALA A C 1
ATOM 6869 O O . ALA A 1 908 ? 7.775 -19.185 -3.880 1.00 82.31 908 ALA A O 1
ATOM 6870 N N . ASP A 1 909 ? 6.631 -20.017 -5.637 1.00 71.44 909 ASP A N 1
ATOM 6871 C CA . ASP A 1 909 ? 7.199 -19.164 -6.679 1.00 71.44 909 ASP A CA 1
ATOM 6872 C C . ASP A 1 909 ? 6.058 -18.449 -7.413 1.00 71.44 909 ASP A C 1
ATOM 6874 O O . ASP A 1 909 ? 4.951 -18.985 -7.493 1.00 71.44 909 ASP A O 1
ATOM 6878 N N . GLU A 1 910 ? 6.312 -17.242 -7.905 1.00 76.94 910 GLU A N 1
ATOM 6879 C CA . GLU A 1 910 ? 5.293 -16.295 -8.365 1.00 76.94 910 GLU A CA 1
ATOM 6880 C C . GLU A 1 910 ? 5.475 -15.953 -9.851 1.00 76.94 910 GLU A C 1
ATOM 6882 O O . GLU A 1 910 ? 4.498 -16.039 -10.601 1.00 76.94 910 GLU A O 1
ATOM 6887 N N . SER A 1 911 ? 6.706 -15.683 -10.303 1.00 82.25 911 SER A N 1
ATOM 6888 C CA . SER A 1 911 ? 6.994 -15.244 -11.680 1.00 82.25 911 SER A CA 1
ATOM 6889 C C . SER A 1 911 ? 6.928 -16.366 -12.718 1.00 82.25 911 SER A C 1
ATOM 6891 O O . SER A 1 911 ? 6.509 -16.147 -13.850 1.00 82.25 911 SER A O 1
ATOM 6893 N N . PHE A 1 912 ? 7.206 -17.616 -12.332 1.00 83.50 912 PHE A N 1
ATOM 6894 C CA . PHE A 1 912 ? 6.997 -18.785 -13.208 1.00 83.50 912 PHE A CA 1
ATOM 6895 C C . PHE A 1 912 ? 5.529 -19.008 -13.605 1.00 83.50 912 PHE A C 1
ATOM 6897 O O . PHE A 1 912 ? 5.240 -19.862 -14.443 1.00 83.50 912 PHE A O 1
ATOM 6904 N N . PHE A 1 913 ? 4.601 -18.271 -12.991 1.00 90.12 913 PHE A N 1
ATOM 6905 C CA . PHE A 1 913 ? 3.170 -18.310 -13.268 1.00 90.12 913 PHE A CA 1
ATOM 6906 C C . PHE A 1 913 ? 2.655 -17.040 -13.972 1.00 90.12 913 PHE A C 1
ATOM 6908 O O . PHE A 1 913 ? 1.443 -16.887 -14.146 1.00 90.12 913 PHE A O 1
ATOM 6915 N N . ASP A 1 914 ? 3.552 -16.152 -14.413 1.00 87.50 914 ASP A N 1
ATOM 6916 C CA . ASP A 1 914 ? 3.253 -14.962 -15.220 1.00 87.50 914 ASP A CA 1
ATOM 6917 C C . ASP A 1 914 ? 3.004 -15.340 -16.695 1.00 87.50 914 ASP A C 1
ATOM 6919 O O . ASP A 1 914 ? 3.823 -15.162 -17.602 1.00 87.50 914 ASP A O 1
ATOM 6923 N N . PHE A 1 915 ? 1.832 -15.932 -16.920 1.00 88.69 915 PHE A N 1
ATOM 6924 C CA . PHE A 1 915 ? 1.389 -16.491 -18.197 1.00 88.69 915 PHE A CA 1
ATOM 6925 C C . PHE A 1 915 ? 0.823 -15.419 -19.142 1.00 88.69 915 PHE A C 1
ATOM 6927 O O . PHE A 1 915 ? -0.385 -15.340 -19.347 1.00 88.69 915 PHE A O 1
ATOM 6934 N N . MET A 1 916 ? 1.702 -14.598 -19.722 1.00 82.56 916 MET A N 1
ATOM 6935 C CA . MET A 1 916 ? 1.334 -13.392 -20.484 1.00 82.56 916 MET A CA 1
ATOM 6936 C C . MET A 1 916 ? 0.574 -13.660 -21.798 1.00 82.56 916 MET A C 1
ATOM 6938 O O . MET A 1 916 ? -0.428 -13.003 -22.072 1.00 82.56 916 MET A O 1
ATOM 6942 N N . GLY A 1 917 ? 1.057 -14.595 -22.628 1.00 77.25 917 GLY A N 1
ATOM 6943 C CA . GLY A 1 917 ? 0.558 -14.812 -23.999 1.00 77.25 917 GLY A CA 1
ATOM 6944 C C . GLY A 1 917 ? -0.509 -15.904 -24.160 1.00 77.25 917 GLY A C 1
ATOM 6945 O O . GLY A 1 917 ? -1.052 -16.084 -25.247 1.00 77.25 917 GLY A O 1
ATOM 6946 N N . GLY A 1 918 ? -0.804 -16.657 -23.101 1.00 88.81 918 GLY A N 1
ATOM 6947 C CA . GLY A 1 918 ? -1.725 -17.790 -23.140 1.00 88.81 918 GLY A CA 1
ATOM 6948 C C . GLY A 1 918 ? -1.670 -18.596 -21.848 1.00 88.81 918 GLY A C 1
ATOM 6949 O O . GLY A 1 918 ? -0.656 -18.617 -21.158 1.00 88.81 918 GLY A O 1
ATOM 6950 N N . VAL A 1 919 ? -2.762 -19.271 -21.503 1.00 95.12 919 VAL A N 1
ATOM 6951 C CA . VAL A 1 919 ? -2.861 -20.040 -20.255 1.00 95.12 919 VAL A CA 1
ATOM 6952 C C . VAL A 1 919 ? -3.861 -21.180 -20.400 1.00 95.12 919 VAL A C 1
ATOM 6954 O O . VAL A 1 919 ? -4.938 -21.004 -20.963 1.00 95.12 919 VAL A O 1
ATOM 6957 N N . THR A 1 920 ? -3.537 -22.339 -19.828 1.00 98.06 920 THR A N 1
ATOM 6958 C CA . THR A 1 920 ? -4.521 -23.376 -19.509 1.00 98.06 920 THR A CA 1
ATOM 6959 C C . THR A 1 920 ? -4.433 -23.746 -18.038 1.00 98.06 920 THR A C 1
ATOM 6961 O O . THR A 1 920 ? -3.396 -24.221 -17.572 1.00 98.06 920 THR A O 1
ATOM 6964 N N . VAL A 1 921 ? -5.548 -23.592 -17.326 1.00 98.56 921 VAL A N 1
ATOM 6965 C CA . VAL A 1 921 ? -5.744 -24.094 -15.962 1.00 98.56 921 VAL A CA 1
ATOM 6966 C C . VAL A 1 921 ? -6.731 -25.246 -16.035 1.00 98.56 921 VAL A C 1
ATOM 6968 O O . VAL A 1 921 ? -7.874 -25.027 -16.430 1.00 98.56 921 VAL A O 1
ATOM 6971 N N . ALA A 1 922 ? -6.318 -26.456 -15.660 1.00 98.56 922 ALA A N 1
ATOM 6972 C CA . ALA A 1 922 ? -7.180 -27.638 -15.652 1.00 98.56 922 ALA A CA 1
ATOM 6973 C C . ALA A 1 922 ? -7.132 -28.358 -14.298 1.00 98.56 922 ALA A C 1
ATOM 6975 O O . ALA A 1 922 ? -6.075 -28.440 -13.676 1.00 98.56 922 ALA A O 1
ATOM 6976 N N . ALA A 1 923 ? -8.268 -28.888 -13.846 1.00 98.69 923 ALA A N 1
ATOM 6977 C CA . ALA A 1 923 ? -8.368 -29.673 -12.617 1.00 98.69 923 ALA A CA 1
ATOM 6978 C C . ALA A 1 923 ? -9.565 -30.632 -12.660 1.00 98.69 923 ALA A C 1
ATOM 6980 O O . ALA A 1 923 ? -10.568 -30.374 -13.335 1.00 98.69 923 ALA A O 1
ATOM 6981 N N . TRP A 1 924 ? -9.499 -31.701 -11.870 1.00 98.69 924 TRP A N 1
ATOM 6982 C CA . TRP A 1 924 ? -10.684 -32.442 -11.455 1.00 98.69 924 TRP A CA 1
ATOM 6983 C C . TRP A 1 924 ? -11.187 -31.872 -10.124 1.00 98.69 924 TRP A C 1
ATOM 6985 O O . TRP A 1 924 ? -10.421 -31.674 -9.182 1.00 98.69 924 TRP A O 1
ATOM 6995 N N . ILE A 1 925 ? -12.490 -31.603 -10.039 1.00 98.62 925 ILE A N 1
ATOM 6996 C CA . ILE A 1 925 ? -13.132 -31.038 -8.845 1.00 98.62 925 ILE A CA 1
ATOM 6997 C C . ILE A 1 925 ? -14.335 -31.868 -8.407 1.00 98.62 925 ILE A C 1
ATOM 6999 O O . ILE A 1 925 ? -15.069 -32.402 -9.238 1.00 98.62 925 ILE A O 1
ATOM 7003 N N . ASN A 1 926 ? -14.577 -31.927 -7.100 1.00 98.38 926 ASN A N 1
ATOM 7004 C CA . ASN A 1 926 ? -15.815 -32.436 -6.518 1.00 98.38 926 ASN A CA 1
ATOM 7005 C C . ASN A 1 926 ? -16.234 -31.513 -5.370 1.00 98.38 926 ASN A C 1
ATOM 7007 O O . ASN A 1 926 ? -15.692 -31.592 -4.268 1.00 98.38 926 ASN A O 1
ATOM 7011 N N . VAL A 1 927 ? -17.157 -30.591 -5.648 1.00 97.50 927 VAL A N 1
ATOM 7012 C CA . VAL A 1 927 ? -17.630 -29.617 -4.656 1.00 97.50 927 VAL A CA 1
ATOM 7013 C C . VAL A 1 927 ? -18.567 -30.294 -3.651 1.00 97.50 927 VAL A C 1
ATOM 7015 O O . VAL A 1 927 ? -19.548 -30.929 -4.038 1.00 97.50 927 VAL A O 1
ATOM 7018 N N . SER A 1 928 ? -18.287 -30.153 -2.355 1.00 96.44 928 SER A N 1
ATOM 7019 C CA . SER A 1 928 ? -19.169 -30.634 -1.282 1.00 96.44 928 SER A CA 1
ATOM 7020 C C . SER A 1 928 ? -20.379 -29.715 -1.139 1.00 96.44 928 SER A C 1
ATOM 7022 O O . SER A 1 928 ? -21.521 -30.175 -1.124 1.00 96.44 928 SER A O 1
ATOM 7024 N N . GLN A 1 929 ? -20.128 -28.406 -1.068 1.00 93.12 929 GLN A N 1
ATOM 7025 C CA . GLN A 1 929 ? -21.158 -27.378 -1.023 1.00 93.12 929 GLN A CA 1
ATOM 7026 C C . GLN A 1 929 ? -20.636 -26.062 -1.602 1.00 93.12 929 GLN A C 1
ATOM 7028 O O . GLN A 1 929 ? -19.548 -25.607 -1.269 1.00 93.12 929 GLN A O 1
ATOM 7033 N N . PHE A 1 930 ? -21.473 -25.416 -2.409 1.00 94.81 930 PHE A N 1
ATOM 7034 C CA . PHE A 1 930 ? -21.297 -24.029 -2.815 1.00 94.81 930 PHE A CA 1
ATOM 7035 C C . PHE A 1 930 ? -21.891 -23.094 -1.746 1.00 94.81 930 PHE A C 1
ATOM 7037 O O . PHE A 1 930 ? -23.076 -22.762 -1.777 1.00 94.81 930 PHE A O 1
ATOM 7044 N N . ASP A 1 931 ? -21.081 -22.698 -0.763 1.00 93.75 931 ASP A N 1
ATOM 7045 C CA . ASP A 1 931 ? -21.519 -22.061 0.492 1.00 93.75 931 ASP A CA 1
ATOM 7046 C C . ASP A 1 931 ? -21.263 -20.542 0.584 1.00 93.75 931 ASP A C 1
ATOM 7048 O O . ASP A 1 931 ? -21.861 -19.884 1.434 1.00 93.75 931 ASP A O 1
ATOM 7052 N N . ARG A 1 932 ? -20.445 -19.972 -0.311 1.00 93.19 932 ARG A N 1
ATOM 7053 C CA . ARG A 1 932 ? -20.118 -18.529 -0.369 1.00 93.19 932 ARG A CA 1
ATOM 7054 C C . ARG A 1 932 ? -19.779 -18.062 -1.794 1.00 93.19 932 ARG A C 1
ATOM 7056 O O . ARG A 1 932 ? -19.430 -18.910 -2.622 1.00 93.19 932 ARG A O 1
ATOM 7063 N N . PRO A 1 933 ? -19.837 -16.760 -2.110 1.00 94.19 933 PRO A N 1
ATOM 7064 C CA . PRO A 1 933 ? -19.482 -16.290 -3.442 1.00 94.19 933 PRO A CA 1
ATOM 7065 C C . PRO A 1 933 ? -18.001 -16.535 -3.791 1.00 94.19 933 PRO A C 1
ATOM 7067 O O . PRO A 1 933 ? -17.139 -16.542 -2.915 1.00 94.19 933 PRO A O 1
ATOM 7070 N N . TRP A 1 934 ? -17.709 -16.716 -5.083 1.00 95.50 934 TRP A N 1
ATOM 7071 C CA . TRP A 1 934 ? -16.347 -16.711 -5.654 1.00 95.50 934 TRP A CA 1
ATOM 7072 C C . TRP A 1 934 ? -15.356 -17.781 -5.150 1.00 95.50 934 TRP A C 1
ATOM 7074 O O . TRP A 1 934 ? -14.151 -17.575 -5.237 1.00 95.50 934 TRP A O 1
ATOM 7084 N N . GLN A 1 935 ? -15.820 -18.934 -4.650 1.00 96.69 935 GLN A N 1
ATOM 7085 C CA . GLN A 1 935 ? -14.933 -20.023 -4.196 1.00 96.69 935 GLN A CA 1
ATOM 7086 C C . GLN A 1 935 ? -13.905 -20.427 -5.261 1.00 96.69 935 GLN A C 1
ATOM 7088 O O . GLN A 1 935 ? -14.275 -20.871 -6.351 1.00 96.69 935 GLN A O 1
ATOM 7093 N N . ALA A 1 936 ? -12.622 -20.278 -4.939 1.00 97.00 936 ALA A N 1
ATOM 7094 C CA . ALA A 1 936 ? -11.524 -20.443 -5.882 1.00 97.00 936 ALA A CA 1
ATOM 7095 C C . ALA A 1 936 ? -11.076 -21.904 -5.996 1.00 97.00 936 ALA A C 1
ATOM 7097 O O . ALA A 1 936 ? -10.908 -22.583 -4.988 1.00 97.00 936 ALA A O 1
ATOM 7098 N N . ILE A 1 937 ? -10.854 -22.382 -7.224 1.00 98.25 937 ILE A N 1
ATOM 7099 C CA . ILE A 1 937 ? -10.315 -23.726 -7.483 1.00 98.25 937 ILE A CA 1
ATOM 7100 C C . ILE A 1 937 ? -8.795 -23.624 -7.627 1.00 98.25 937 ILE A C 1
ATOM 7102 O O . ILE A 1 937 ? -8.063 -24.281 -6.891 1.00 98.25 937 ILE A O 1
ATOM 7106 N N . VAL A 1 938 ? -8.329 -22.754 -8.529 1.00 98.12 938 VAL A N 1
ATOM 7107 C CA . VAL A 1 938 ? -6.928 -22.315 -8.626 1.00 98.12 938 VAL A CA 1
ATOM 7108 C C . VAL A 1 938 ? -6.905 -20.843 -9.034 1.00 98.12 938 VAL A C 1
ATOM 7110 O O . VAL A 1 938 ? -7.628 -20.456 -9.957 1.00 98.12 938 VAL A O 1
ATOM 7113 N N . SER A 1 939 ? -6.081 -20.019 -8.390 1.00 95.94 939 SER A N 1
ATOM 7114 C CA . SER A 1 939 ? -5.906 -18.610 -8.768 1.00 95.94 939 SER A CA 1
ATOM 7115 C C . SER A 1 939 ? -4.477 -18.114 -8.583 1.00 95.94 939 SER A C 1
ATOM 7117 O O . SER A 1 939 ? -3.744 -18.620 -7.734 1.00 95.94 939 SER A O 1
ATOM 7119 N N . LYS A 1 940 ? -4.121 -17.081 -9.355 1.00 94.62 940 LYS A N 1
ATOM 7120 C CA . LYS A 1 940 ? -2.968 -16.194 -9.148 1.00 94.62 940 LYS A CA 1
ATOM 7121 C C . LYS A 1 940 ? -3.469 -14.790 -8.751 1.00 94.62 940 LYS A C 1
ATOM 7123 O O . LYS A 1 940 ? -3.169 -13.778 -9.385 1.00 94.62 940 LYS A O 1
ATOM 7128 N N . GLY A 1 941 ? -4.328 -14.756 -7.729 1.00 92.56 941 GLY A N 1
ATOM 7129 C CA . GLY A 1 941 ? -5.052 -13.551 -7.310 1.00 92.56 941 GLY A CA 1
ATOM 7130 C C . GLY A 1 941 ? -6.169 -13.121 -8.271 1.00 92.56 941 GLY A C 1
ATOM 7131 O O . GLY A 1 941 ? -6.524 -13.831 -9.215 1.00 92.56 941 GLY A O 1
ATOM 7132 N N . ASP A 1 942 ? -6.734 -11.939 -8.025 1.00 92.62 942 ASP A N 1
ATOM 7133 C CA . ASP A 1 942 ? -7.778 -11.335 -8.867 1.00 92.62 942 ASP A CA 1
ATOM 7134 C C . ASP A 1 942 ? -7.201 -10.524 -10.043 1.00 92.62 942 ASP A C 1
ATOM 7136 O O . ASP A 1 942 ? -7.892 -10.306 -11.039 1.00 92.62 942 ASP A O 1
ATOM 7140 N N . ASN A 1 943 ? -5.922 -10.139 -9.975 1.00 91.94 943 ASN A N 1
ATOM 7141 C CA . ASN A 1 943 ? -5.266 -9.264 -10.955 1.00 91.94 943 ASN A CA 1
ATOM 7142 C C . ASN A 1 943 ? -4.437 -9.990 -12.036 1.00 91.94 943 ASN A C 1
ATOM 7144 O O . ASN A 1 943 ? -3.734 -9.324 -12.786 1.00 91.94 943 ASN A O 1
ATOM 7148 N N . ALA A 1 944 ? -4.523 -11.321 -12.132 1.00 93.25 944 ALA A N 1
ATOM 7149 C CA . ALA A 1 944 ? -3.932 -12.120 -13.214 1.00 93.25 944 ALA A CA 1
ATOM 7150 C C . ALA A 1 944 ? -4.952 -13.160 -13.725 1.00 93.25 944 ALA A C 1
ATOM 7152 O O . ALA A 1 944 ? -6.062 -12.792 -14.120 1.00 93.25 944 ALA A O 1
ATOM 7153 N N . TRP A 1 945 ? -4.616 -14.454 -13.707 1.00 95.88 945 TRP A N 1
ATOM 7154 C CA . TRP A 1 945 ? -5.501 -15.545 -14.126 1.00 95.88 945 TRP A CA 1
ATOM 7155 C C . TRP A 1 945 ? -6.097 -16.325 -12.940 1.00 95.88 945 TRP A C 1
ATOM 7157 O O . TRP A 1 945 ? -5.455 -16.523 -11.905 1.00 95.88 945 TRP A O 1
ATOM 7167 N N . ARG A 1 946 ? -7.337 -16.812 -13.092 1.00 97.06 946 ARG A N 1
ATOM 7168 C CA . ARG A 1 946 ? -8.035 -17.635 -12.082 1.00 97.06 946 ARG A CA 1
ATOM 7169 C C . ARG A 1 946 ? -9.165 -18.480 -12.674 1.00 97.06 946 ARG A C 1
ATOM 7171 O O . ARG A 1 946 ? -9.796 -18.083 -13.653 1.00 97.06 946 ARG A O 1
ATOM 7178 N N . ILE A 1 947 ? -9.472 -19.610 -12.032 1.00 98.25 947 ILE A N 1
ATOM 7179 C CA . ILE A 1 947 ? -10.715 -20.370 -12.237 1.00 98.25 947 ILE A CA 1
ATOM 7180 C C . ILE A 1 947 ? -11.423 -20.587 -10.891 1.00 98.25 947 ILE A C 1
ATOM 7182 O O . ILE A 1 947 ? -10.844 -21.101 -9.929 1.00 98.25 947 ILE A O 1
ATOM 7186 N N . GLN A 1 948 ? -12.677 -20.141 -10.805 1.00 97.88 948 GLN A N 1
ATOM 7187 C CA . GLN A 1 948 ? -13.439 -20.057 -9.553 1.00 97.88 948 GLN A CA 1
ATOM 7188 C C . GLN A 1 948 ? -14.951 -20.206 -9.784 1.00 97.88 948 GLN A C 1
ATOM 7190 O O . GLN A 1 948 ? -15.420 -20.261 -10.919 1.00 97.88 948 GLN A O 1
ATOM 7195 N N . ARG A 1 949 ? -15.739 -20.286 -8.708 1.00 97.50 949 ARG A N 1
ATOM 7196 C CA . ARG A 1 949 ? -17.207 -20.172 -8.747 1.00 97.50 949 ARG A CA 1
ATOM 7197 C C . ARG A 1 949 ? -17.610 -18.790 -9.277 1.00 97.50 949 ARG A C 1
ATOM 7199 O O . ARG A 1 949 ? -17.067 -17.788 -8.827 1.00 97.50 949 ARG A O 1
ATOM 7206 N N . ASN A 1 950 ? -18.602 -18.717 -10.160 1.00 95.50 950 ASN A N 1
ATOM 7207 C CA . ASN A 1 950 ? -19.173 -17.446 -10.610 1.00 95.50 950 ASN A CA 1
ATOM 7208 C C . ASN A 1 950 ? -20.097 -16.851 -9.530 1.00 95.50 950 ASN A C 1
ATOM 7210 O O . ASN A 1 950 ? -21.258 -17.246 -9.426 1.00 95.50 950 ASN A O 1
ATOM 7214 N N . ASN A 1 951 ? -19.600 -15.901 -8.733 1.00 93.88 951 ASN A N 1
ATOM 7215 C CA . ASN A 1 951 ? -20.343 -15.261 -7.642 1.00 93.88 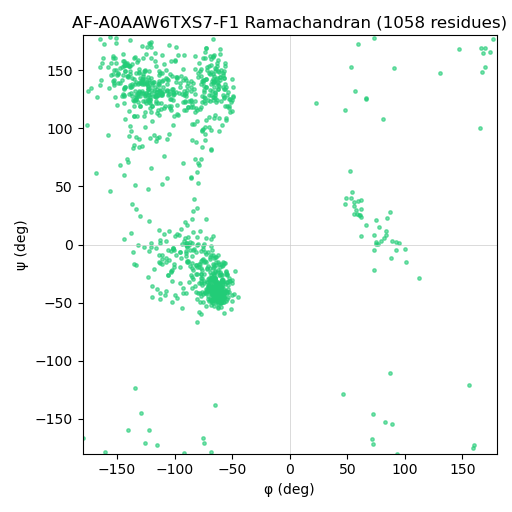951 ASN A CA 1
ATOM 7216 C C . ASN A 1 951 ? -21.095 -16.303 -6.780 1.00 93.88 951 ASN A C 1
ATOM 7218 O O . ASN A 1 951 ? -20.493 -17.289 -6.360 1.00 93.88 951 ASN A O 1
ATOM 7222 N N . GLU A 1 952 ? -22.400 -16.125 -6.544 1.00 94.44 952 GLU A N 1
ATOM 7223 C CA . GLU A 1 952 ? -23.284 -17.078 -5.859 1.00 94.44 952 GLU A CA 1
ATOM 7224 C C . GLU A 1 952 ? -23.945 -18.117 -6.799 1.00 94.44 952 GLU A C 1
ATOM 7226 O O . GLU A 1 952 ? -24.772 -18.912 -6.349 1.00 94.44 952 GLU A O 1
ATOM 7231 N N . ALA A 1 953 ? -23.599 -18.172 -8.088 1.00 95.00 953 ALA A N 1
ATOM 7232 C CA . ALA A 1 953 ? -24.145 -19.167 -9.019 1.00 95.00 953 ALA A CA 1
ATOM 7233 C C . ALA A 1 953 ? -23.578 -20.579 -8.769 1.00 95.00 953 ALA A C 1
ATOM 7235 O O . ALA A 1 953 ? -22.614 -20.759 -8.027 1.00 95.00 953 ALA A O 1
ATOM 7236 N N . ASP A 1 954 ? -24.168 -21.592 -9.401 1.00 95.62 954 ASP A N 1
ATOM 7237 C CA . ASP A 1 954 ? -23.645 -22.964 -9.460 1.00 95.62 954 ASP A CA 1
ATOM 7238 C C . ASP A 1 954 ? -22.743 -23.211 -10.688 1.00 95.62 954 ASP A C 1
ATOM 7240 O O . ASP A 1 954 ? -22.299 -24.336 -10.918 1.00 95.62 954 ASP A O 1
ATOM 7244 N N . THR A 1 955 ? -22.441 -22.165 -11.466 1.00 97.81 955 THR A N 1
ATOM 7245 C CA . THR A 1 955 ? -21.523 -22.195 -12.616 1.00 97.81 955 THR A CA 1
ATOM 7246 C C . THR A 1 955 ? -20.128 -21.673 -12.255 1.00 97.81 955 THR A C 1
ATOM 7248 O O . THR A 1 955 ? -19.903 -21.121 -11.174 1.00 97.81 955 THR A O 1
ATOM 7251 N N . LEU A 1 956 ? -19.166 -21.854 -13.164 1.00 98.19 956 LEU A N 1
ATOM 7252 C CA . LEU A 1 956 ? -17.795 -21.364 -13.004 1.00 98.19 956 LEU A CA 1
ATOM 7253 C C . LEU A 1 956 ? -17.540 -20.059 -13.766 1.00 98.19 956 LEU A C 1
ATOM 7255 O O . LEU A 1 956 ? -18.228 -19.723 -14.728 1.00 98.19 956 LEU A O 1
ATOM 7259 N N . GLU A 1 957 ? -16.509 -19.352 -13.331 1.00 97.94 957 GLU A N 1
ATOM 7260 C CA . GLU A 1 957 ? -15.842 -18.255 -14.019 1.00 97.94 957 GLU A CA 1
ATOM 7261 C C . GLU A 1 957 ? -14.404 -18.695 -14.324 1.00 97.94 957 GLU A C 1
ATOM 7263 O O . GLU A 1 957 ? -13.705 -19.210 -13.447 1.00 97.94 957 GLU A O 1
ATOM 7268 N N . PHE A 1 958 ? -13.950 -18.453 -15.551 1.00 98.38 958 PHE A N 1
ATOM 7269 C CA . PHE A 1 958 ? -12.528 -18.386 -15.879 1.00 98.38 958 PHE A CA 1
ATOM 7270 C C . PHE A 1 958 ? -12.197 -16.942 -16.243 1.00 98.38 958 PHE A C 1
ATOM 7272 O O . PHE A 1 958 ? -12.913 -16.346 -17.041 1.00 98.38 958 PHE A O 1
ATOM 7279 N N . ALA A 1 959 ? -11.155 -16.368 -15.656 1.00 97.06 959 ALA A N 1
ATOM 7280 C CA . ALA A 1 959 ? -10.848 -14.953 -15.817 1.00 97.06 959 ALA A CA 1
ATOM 7281 C C . ALA A 1 959 ? -9.354 -14.718 -16.030 1.00 97.06 959 ALA A C 1
ATOM 7283 O O . ALA A 1 959 ? -8.523 -15.419 -15.445 1.00 97.06 959 ALA A O 1
ATOM 7284 N N . CYS A 1 960 ? -9.036 -13.741 -16.878 1.00 96.44 960 CYS A N 1
ATOM 7285 C CA . CYS A 1 960 ? -7.682 -13.308 -17.216 1.00 96.44 960 CYS A CA 1
ATOM 7286 C C . CYS A 1 960 ? -7.664 -11.778 -17.312 1.00 96.44 960 CYS A C 1
ATOM 7288 O O . CYS A 1 960 ? -7.990 -11.206 -18.350 1.00 96.44 960 CYS A O 1
ATOM 7290 N N . THR A 1 961 ? -7.321 -11.126 -16.206 1.00 94.75 961 THR A N 1
ATOM 7291 C CA . THR A 1 961 ? -7.243 -9.664 -16.094 1.00 94.75 961 THR A CA 1
ATOM 7292 C C . THR A 1 961 ? -6.179 -9.111 -17.055 1.00 94.75 961 THR A C 1
ATOM 7294 O O . THR A 1 961 ? -5.118 -9.714 -17.203 1.00 94.75 961 THR A O 1
ATOM 7297 N N . GLY A 1 962 ? -6.462 -7.974 -17.702 1.00 87.50 962 GLY A N 1
ATOM 7298 C CA . GLY A 1 962 ? -5.585 -7.329 -18.698 1.00 87.50 962 GLY A CA 1
ATOM 7299 C C . GLY A 1 962 ? -5.966 -7.570 -20.167 1.00 87.50 962 GLY A C 1
ATOM 7300 O O . GLY A 1 962 ? -5.518 -6.826 -21.037 1.00 87.50 962 GLY A O 1
ATOM 7301 N N . LEU A 1 963 ? -6.827 -8.554 -20.454 1.00 89.50 963 LEU A N 1
ATOM 7302 C CA . LEU A 1 963 ? -7.249 -8.863 -21.823 1.00 89.50 963 LEU A CA 1
ATOM 7303 C C . LEU A 1 963 ? -8.292 -7.884 -22.378 1.00 89.50 963 LEU A C 1
ATOM 7305 O O . LEU A 1 963 ? -9.307 -7.599 -21.739 1.00 89.50 963 LEU A O 1
ATOM 7309 N N . ASP A 1 964 ? -8.109 -7.498 -23.640 1.00 88.12 964 ASP A N 1
ATOM 7310 C CA . ASP A 1 964 ? -9.101 -6.784 -24.438 1.00 88.12 964 ASP A CA 1
ATOM 7311 C C . ASP A 1 964 ? -10.238 -7.732 -24.831 1.00 88.12 964 ASP A C 1
ATOM 7313 O O . ASP A 1 964 ? -10.092 -8.606 -25.692 1.00 88.12 964 ASP A O 1
ATOM 7317 N N . ILE A 1 965 ? -11.400 -7.555 -24.203 1.00 89.88 965 ILE A N 1
ATOM 7318 C CA . ILE A 1 965 ? -12.596 -8.370 -24.438 1.00 89.88 965 ILE A CA 1
ATOM 7319 C C . ILE A 1 965 ? -13.728 -7.457 -24.927 1.00 89.88 965 ILE A C 1
ATOM 7321 O O . ILE A 1 965 ? -14.148 -6.563 -24.186 1.00 89.88 965 ILE A O 1
ATOM 7325 N N . PRO A 1 966 ? -14.277 -7.663 -26.143 1.00 85.69 966 PRO A N 1
ATOM 7326 C CA . PRO A 1 966 ? -15.351 -6.828 -26.681 1.00 85.69 966 PRO A CA 1
ATOM 7327 C C . PRO A 1 966 ? -16.606 -6.812 -25.790 1.00 85.69 966 PRO A C 1
ATOM 7329 O O . PRO A 1 966 ? -17.405 -7.748 -25.796 1.00 85.69 966 PRO A O 1
ATOM 7332 N N . GLY A 1 967 ? -16.795 -5.722 -25.038 1.00 79.88 967 GLY A N 1
ATOM 7333 C CA . GLY A 1 967 ? -17.885 -5.583 -24.063 1.00 79.88 967 GLY A CA 1
ATOM 7334 C C . GLY A 1 967 ? -17.686 -6.372 -22.760 1.00 79.88 967 GLY A C 1
ATOM 7335 O O . GLY A 1 967 ? -18.673 -6.671 -22.089 1.00 79.88 967 GLY A O 1
ATOM 7336 N N . GLY A 1 968 ? -16.442 -6.739 -22.434 1.00 75.81 968 GLY A N 1
ATOM 7337 C CA . GLY A 1 968 ? -16.067 -7.426 -21.198 1.00 75.81 968 GLY A CA 1
ATOM 7338 C C . GLY A 1 968 ? -16.041 -6.524 -19.959 1.00 75.81 968 GLY A C 1
ATOM 7339 O O . GLY A 1 968 ? -16.551 -5.404 -19.962 1.00 75.81 968 GLY A O 1
ATOM 7340 N N . ASN A 1 969 ? -15.445 -7.042 -18.884 1.00 83.06 969 ASN A N 1
ATOM 7341 C CA . ASN A 1 969 ? -15.174 -6.316 -17.644 1.00 83.06 969 ASN A CA 1
ATOM 7342 C C . ASN A 1 969 ? -13.659 -6.221 -17.394 1.00 83.06 969 ASN A C 1
ATOM 7344 O O . ASN A 1 969 ? -12.885 -6.985 -17.969 1.00 83.06 969 ASN A O 1
ATOM 7348 N N . ASP A 1 970 ? -13.258 -5.337 -16.482 1.00 83.00 970 ASP A N 1
ATOM 7349 C CA . ASP A 1 970 ? -11.846 -5.066 -16.163 1.00 83.00 970 ASP A CA 1
ATOM 7350 C C . ASP A 1 970 ? -11.085 -6.302 -15.633 1.00 83.00 970 ASP A C 1
ATOM 7352 O O . ASP A 1 970 ? -9.861 -6.356 -15.688 1.00 83.00 970 ASP A O 1
ATOM 7356 N N . TYR A 1 971 ? -11.806 -7.322 -15.150 1.00 86.94 971 TYR A N 1
ATOM 7357 C CA . TYR A 1 971 ? -11.256 -8.586 -14.644 1.00 86.94 971 TYR A CA 1
ATOM 7358 C C . TYR A 1 971 ? -11.086 -9.674 -15.715 1.00 86.94 971 TYR A C 1
ATOM 7360 O O . TYR A 1 971 ? -10.719 -10.804 -15.383 1.00 86.94 971 TYR A O 1
ATOM 7368 N N . GLY A 1 972 ? -11.422 -9.380 -16.973 1.00 91.19 972 GLY A N 1
ATOM 7369 C CA . GLY A 1 972 ? -11.330 -10.320 -18.086 1.00 91.19 972 GLY A CA 1
ATOM 7370 C C . GLY A 1 972 ? -12.162 -11.597 -17.909 1.00 91.19 972 GLY A C 1
ATOM 7371 O O . GLY A 1 972 ? -11.697 -12.684 -18.247 1.00 91.19 972 GLY A O 1
ATOM 7372 N N . SER A 1 973 ? -13.358 -11.508 -17.318 1.00 94.44 973 SER A N 1
ATOM 7373 C CA . SER A 1 973 ? -14.187 -12.675 -16.977 1.00 94.44 973 SER A CA 1
ATOM 7374 C C . SER A 1 973 ? -14.828 -13.361 -18.194 1.00 94.44 973 SER A C 1
ATOM 7376 O O . SER A 1 973 ? -15.466 -12.716 -19.028 1.00 94.44 973 SER A O 1
ATOM 7378 N N . LEU A 1 974 ? -14.783 -14.695 -18.224 1.00 96.81 974 LEU A N 1
ATOM 7379 C CA . LEU A 1 974 ? -15.623 -15.583 -19.033 1.00 96.81 974 LEU A CA 1
ATOM 7380 C C . LEU A 1 974 ? -16.498 -16.435 -18.099 1.00 96.81 974 LEU A C 1
ATOM 7382 O O . LEU A 1 974 ? -16.006 -17.301 -17.370 1.00 96.81 974 LEU A O 1
ATOM 7386 N N . PHE A 1 975 ? -17.810 -16.207 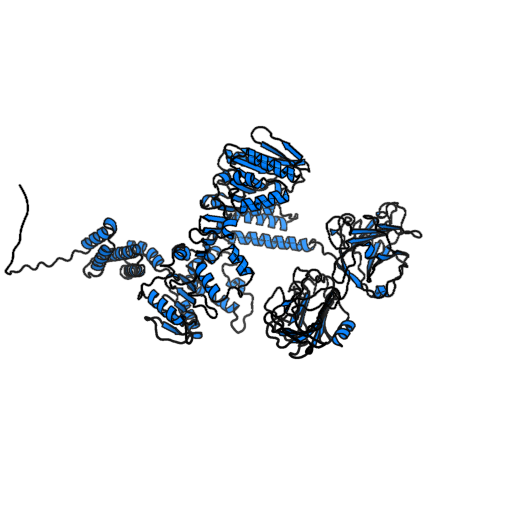-18.138 1.00 96.69 975 PHE A N 1
ATOM 7387 C CA . PHE A 1 975 ? -18.778 -16.920 -17.301 1.00 96.69 975 PHE A CA 1
ATOM 7388 C C . PHE A 1 975 ? -19.329 -18.169 -18.002 1.00 96.69 975 PHE A C 1
ATOM 7390 O O . PHE A 1 975 ? -19.813 -18.102 -19.132 1.00 96.69 975 PHE A O 1
ATOM 7397 N N . GLY A 1 976 ? -19.283 -19.306 -17.309 1.00 96.50 976 GLY A N 1
ATOM 7398 C CA . GLY A 1 976 ? -19.867 -20.569 -17.748 1.00 96.50 976 GLY A CA 1
ATOM 7399 C C . GLY A 1 976 ? -21.390 -20.611 -17.618 1.00 96.50 976 GLY A C 1
ATOM 7400 O O . GLY A 1 976 ? -21.998 -19.859 -16.848 1.00 96.50 976 GLY A O 1
ATOM 7401 N N . THR A 1 977 ? -22.005 -21.539 -18.350 1.00 96.38 977 THR A N 1
ATOM 7402 C CA . THR A 1 977 ? -23.460 -21.763 -18.376 1.00 96.38 977 THR A CA 1
ATOM 7403 C C . THR A 1 977 ? -23.874 -23.106 -17.777 1.00 96.38 977 THR A C 1
ATOM 7405 O O . THR A 1 977 ? -25.050 -23.305 -17.465 1.00 96.38 977 THR A O 1
ATOM 7408 N N . ARG A 1 978 ? -22.927 -24.033 -17.585 1.00 96.94 978 ARG A N 1
ATOM 7409 C CA . ARG A 1 978 ? -23.188 -25.364 -17.035 1.00 96.94 978 ARG A CA 1
ATOM 7410 C C . ARG A 1 978 ? -23.003 -25.383 -15.520 1.00 96.94 978 ARG A C 1
ATOM 7412 O O . ARG A 1 978 ? -21.921 -25.110 -15.009 1.00 96.94 978 ARG A O 1
ATOM 7419 N N . ALA A 1 979 ? -24.061 -25.777 -14.817 1.00 95.00 979 ALA A N 1
ATOM 7420 C CA . ALA A 1 979 ? -24.034 -25.998 -13.377 1.00 95.00 979 ALA A CA 1
ATOM 7421 C C . ALA A 1 979 ? -23.106 -27.166 -12.991 1.00 95.00 979 ALA A C 1
ATOM 7423 O O . ALA A 1 979 ? -23.226 -28.276 -13.524 1.00 95.00 979 ALA A O 1
ATOM 7424 N N . ILE A 1 980 ? -22.224 -26.932 -12.020 1.00 97.56 980 ILE A N 1
ATOM 7425 C CA . ILE A 1 980 ? -21.394 -27.948 -11.369 1.00 97.56 980 ILE A CA 1
ATOM 7426 C C . ILE A 1 980 ? -22.222 -28.589 -10.254 1.00 97.56 980 ILE A C 1
ATOM 7428 O O . ILE A 1 980 ? -22.669 -27.918 -9.326 1.00 97.56 980 ILE A O 1
ATOM 7432 N N . THR A 1 981 ? -22.466 -29.898 -10.344 1.00 95.06 981 THR A N 1
ATOM 7433 C CA . THR A 1 981 ? -23.353 -30.591 -9.396 1.00 95.06 981 THR A CA 1
ATOM 7434 C C . THR A 1 981 ? -22.578 -31.029 -8.147 1.00 95.06 981 THR A C 1
ATOM 7436 O O . THR A 1 981 ? -21.628 -31.801 -8.291 1.00 95.06 981 THR A O 1
ATOM 7439 N N . PRO A 1 982 ? -22.989 -30.640 -6.922 1.00 95.75 982 PRO A N 1
ATOM 7440 C CA . PRO A 1 982 ? -22.309 -31.077 -5.706 1.00 95.75 982 PRO A CA 1
ATOM 7441 C C . PRO A 1 982 ? -22.259 -32.600 -5.528 1.00 95.75 982 PRO A C 1
ATOM 7443 O O . PRO A 1 982 ? -23.182 -33.326 -5.909 1.00 95.75 982 PRO A O 1
ATOM 7446 N N . GLY A 1 983 ? -21.162 -33.087 -4.946 1.00 95.19 983 GLY A N 1
ATOM 7447 C CA . GLY A 1 983 ? -20.884 -34.507 -4.720 1.00 95.19 983 GLY A CA 1
ATOM 7448 C C . GLY A 1 983 ? -20.436 -35.292 -5.961 1.00 95.19 983 GLY A C 1
ATOM 7449 O O . GLY A 1 983 ? -20.192 -36.498 -5.857 1.00 95.19 983 GLY A O 1
ATOM 7450 N N . ARG A 1 984 ? -20.323 -34.656 -7.136 1.00 96.69 984 ARG A N 1
ATOM 7451 C CA . ARG A 1 984 ? -19.857 -35.289 -8.379 1.00 96.69 984 ARG A CA 1
ATOM 7452 C C . ARG A 1 984 ? -18.488 -34.768 -8.797 1.00 96.69 984 ARG A C 1
ATOM 7454 O O . ARG A 1 984 ? -18.226 -33.574 -8.732 1.00 96.69 984 ARG A O 1
ATOM 7461 N N . TRP A 1 985 ? -17.656 -35.680 -9.299 1.00 98.00 985 TRP A N 1
ATOM 7462 C CA . TRP A 1 985 ? -16.431 -35.329 -10.010 1.00 98.00 985 TRP A CA 1
ATOM 7463 C C . TRP A 1 985 ? -16.758 -34.711 -11.371 1.00 98.00 985 TRP A C 1
ATOM 7465 O O . TRP A 1 985 ? -17.495 -35.315 -12.155 1.00 98.00 985 TRP A O 1
ATOM 7475 N N . HIS A 1 986 ? -16.173 -33.545 -11.633 1.00 98.38 986 HIS A N 1
ATOM 7476 C CA . HIS A 1 986 ? -16.212 -32.830 -12.903 1.00 98.38 986 HIS A CA 1
ATOM 7477 C C . HIS A 1 986 ? -14.791 -32.442 -13.328 1.00 98.38 986 HIS A C 1
ATOM 7479 O O . HIS A 1 986 ? -14.003 -32.008 -12.486 1.00 98.38 986 HIS A O 1
ATOM 7485 N N . HIS A 1 987 ? -14.463 -32.579 -14.615 1.00 98.56 987 HIS A N 1
ATOM 7486 C CA . HIS A 1 987 ? -13.211 -32.035 -15.160 1.00 98.56 987 HIS A CA 1
ATOM 7487 C C . HIS A 1 987 ? -13.472 -30.618 -15.643 1.00 98.56 987 HIS A C 1
ATOM 7489 O O . HIS A 1 987 ? -14.376 -30.407 -16.452 1.00 98.56 987 HIS A O 1
ATOM 7495 N N . VAL A 1 988 ? -12.675 -29.655 -15.203 1.00 98.75 988 VAL A N 1
ATOM 7496 C CA . VAL A 1 988 ? -12.861 -28.245 -15.551 1.00 98.75 988 VAL A CA 1
ATOM 7497 C C . VAL A 1 988 ? -11.574 -27.683 -16.125 1.00 98.75 988 VAL A C 1
ATOM 7499 O O . VAL A 1 988 ? -10.492 -27.993 -15.630 1.00 98.75 988 VAL A O 1
ATOM 7502 N N . ALA A 1 989 ? -11.685 -26.889 -17.190 1.00 98.75 989 ALA A N 1
ATOM 7503 C CA . ALA A 1 989 ? -10.530 -26.217 -17.771 1.00 98.75 989 ALA A CA 1
ATOM 7504 C C . ALA A 1 989 ? -10.871 -24.825 -18.304 1.00 98.75 989 ALA A C 1
ATOM 7506 O O . ALA A 1 989 ? -11.797 -24.674 -19.102 1.00 98.75 989 ALA A O 1
ATOM 7507 N N . GLY A 1 990 ? -10.094 -23.830 -17.885 1.00 98.56 990 GLY A N 1
ATOM 7508 C CA . GLY A 1 990 ? -10.058 -22.498 -18.479 1.00 98.56 990 GLY A CA 1
ATOM 7509 C C . GLY A 1 990 ? -8.866 -22.390 -19.423 1.00 98.56 990 GLY A C 1
ATOM 7510 O O . GLY A 1 990 ? -7.765 -22.798 -19.057 1.00 98.56 990 GLY A O 1
ATOM 7511 N N . VAL A 1 991 ? -9.096 -21.890 -20.635 1.00 98.38 991 VAL A N 1
ATOM 7512 C CA . VAL A 1 991 ? -8.113 -21.807 -21.725 1.00 98.38 991 VAL A CA 1
ATOM 7513 C C . VAL A 1 991 ? -8.134 -20.400 -22.319 1.00 98.38 991 VAL A C 1
ATOM 7515 O O . VAL A 1 991 ? -9.199 -19.922 -22.708 1.00 98.38 991 VAL A O 1
ATOM 7518 N N . TYR A 1 992 ? -6.971 -19.766 -22.445 1.00 97.12 992 TYR A N 1
ATOM 7519 C CA . TYR A 1 992 ? -6.724 -18.604 -23.300 1.00 97.12 992 TYR A CA 1
ATOM 7520 C C . TYR A 1 992 ? -5.604 -18.946 -24.289 1.00 97.12 992 TYR A C 1
ATOM 7522 O O . TYR A 1 992 ? -4.526 -19.378 -23.878 1.00 97.12 992 TYR A O 1
ATOM 7530 N N . ASP A 1 993 ? -5.872 -18.781 -25.585 1.00 89.06 993 ASP A N 1
ATOM 7531 C CA . ASP A 1 993 ? -4.968 -19.159 -26.685 1.00 89.06 993 ASP A CA 1
ATOM 7532 C C . ASP A 1 993 ? -4.258 -17.971 -27.370 1.00 89.06 993 ASP A C 1
ATOM 7534 O O . ASP A 1 993 ? -3.675 -18.143 -28.438 1.00 89.06 993 ASP A O 1
ATOM 7538 N N . GLY A 1 994 ? -4.330 -16.770 -26.785 1.00 86.88 994 GLY A N 1
ATOM 7539 C CA . GLY A 1 994 ? -3.837 -15.523 -27.389 1.00 86.88 994 GLY A CA 1
ATOM 7540 C C . GLY A 1 994 ? -4.866 -14.793 -28.271 1.00 86.88 994 GLY A C 1
ATOM 7541 O O . GLY A 1 994 ? -4.652 -13.642 -28.643 1.00 86.88 994 GLY A O 1
ATOM 7542 N N . SER A 1 995 ? -5.992 -15.439 -28.605 1.00 88.38 995 SER A N 1
ATOM 7543 C CA . SER A 1 995 ? -7.059 -14.885 -29.465 1.00 88.38 995 SER A CA 1
ATOM 7544 C C . SER A 1 995 ? -8.489 -15.116 -28.947 1.00 88.38 995 SER A C 1
ATOM 7546 O O . SER A 1 995 ? -9.467 -14.512 -29.417 1.00 88.38 995 SER A O 1
ATOM 7548 N N . ARG A 1 996 ? -8.641 -16.048 -28.003 1.00 93.75 996 ARG A N 1
ATOM 7549 C CA . ARG A 1 996 ? -9.927 -16.548 -27.534 1.00 93.75 996 ARG A CA 1
ATOM 7550 C C . ARG A 1 996 ? -9.804 -17.128 -26.136 1.00 93.75 996 ARG A C 1
ATOM 7552 O O . ARG A 1 996 ? -8.930 -17.946 -25.860 1.00 93.75 996 ARG A O 1
ATOM 7559 N N . MET A 1 997 ? -10.758 -16.774 -25.280 1.00 97.81 997 MET A N 1
ATOM 7560 C CA . MET A 1 997 ? -11.003 -17.498 -24.036 1.00 97.81 997 MET A CA 1
ATOM 7561 C C . MET A 1 997 ? -12.034 -18.604 -24.266 1.00 97.81 997 MET A C 1
ATOM 7563 O O . MET A 1 997 ? -13.000 -18.434 -25.020 1.00 97.81 997 MET A O 1
ATOM 7567 N N . SER A 1 998 ? -11.844 -19.737 -23.597 1.00 98.38 998 SER A N 1
ATOM 7568 C CA . SER A 1 998 ? -12.734 -20.896 -23.618 1.00 98.38 998 SER A CA 1
ATOM 7569 C C . SER A 1 998 ? -12.792 -21.548 -22.236 1.00 98.38 998 SER A C 1
ATOM 7571 O O . SER A 1 998 ? -11.763 -21.754 -21.598 1.00 98.38 998 SER A O 1
ATOM 7573 N N . LEU A 1 999 ? -13.992 -21.903 -21.786 1.00 98.62 999 LEU A N 1
ATOM 7574 C CA . LEU A 1 999 ? -14.241 -22.629 -20.542 1.00 98.62 999 LEU A CA 1
ATOM 7575 C C . LEU A 1 999 ? -14.877 -23.978 -20.882 1.00 98.62 999 LEU A C 1
ATOM 7577 O O . LEU A 1 999 ? -15.872 -24.038 -21.608 1.00 98.62 999 LEU A O 1
ATOM 7581 N N . TYR A 1 1000 ? -14.301 -25.057 -20.361 1.00 98.69 1000 TYR A N 1
ATOM 7582 C CA . TYR A 1 1000 ? -14.710 -26.436 -20.605 1.00 98.69 1000 TYR A CA 1
ATOM 7583 C C . TYR A 1 1000 ? -15.161 -27.109 -19.310 1.00 98.69 1000 TYR A C 1
ATOM 7585 O O . TYR A 1 1000 ? -14.513 -26.973 -18.271 1.00 98.69 1000 TYR A O 1
ATOM 7593 N N . VAL A 1 1001 ? -16.228 -27.905 -19.403 1.00 98.50 1001 VAL A N 1
ATOM 7594 C CA . VAL A 1 1001 ? -16.724 -28.770 -18.324 1.00 98.50 1001 VAL A CA 1
ATOM 7595 C C . VAL A 1 1001 ? -16.943 -30.176 -18.882 1.00 98.50 1001 VAL A C 1
ATOM 7597 O O . VAL A 1 1001 ? -17.615 -30.358 -19.901 1.00 98.50 1001 VAL A O 1
ATOM 7600 N N . ASP A 1 1002 ? -16.362 -31.173 -18.220 1.00 97.62 1002 ASP A N 1
ATOM 7601 C CA . ASP A 1 1002 ? -16.340 -32.589 -18.607 1.00 97.62 1002 ASP A CA 1
ATOM 7602 C C . ASP A 1 1002 ? -15.817 -32.815 -20.041 1.00 97.62 1002 ASP A C 1
ATOM 7604 O O . ASP A 1 1002 ? -16.356 -33.608 -20.811 1.00 97.62 1002 ASP A O 1
ATOM 7608 N N . GLY A 1 1003 ? -14.776 -32.062 -20.420 1.00 95.88 1003 GLY A N 1
ATOM 7609 C CA . GLY A 1 1003 ? -14.140 -32.125 -21.745 1.00 95.88 1003 GLY A CA 1
ATOM 7610 C C . GLY A 1 1003 ? -14.941 -31.476 -22.879 1.00 95.88 1003 GLY A C 1
ATOM 7611 O O . GLY A 1 1003 ? -14.508 -31.502 -24.028 1.00 95.88 1003 GLY A O 1
ATOM 7612 N N . VAL A 1 1004 ? -16.100 -30.882 -22.580 1.00 97.12 1004 VAL A N 1
ATOM 7613 C CA . VAL A 1 1004 ? -16.981 -30.225 -23.555 1.00 97.12 1004 VAL A CA 1
ATOM 7614 C C . VAL A 1 1004 ? -16.959 -28.718 -23.324 1.00 97.12 1004 VAL A C 1
ATOM 7616 O O . VAL A 1 1004 ? -17.069 -28.271 -22.183 1.00 97.12 1004 VAL A O 1
ATOM 7619 N N . LEU A 1 1005 ? -16.862 -27.939 -24.405 1.00 98.19 1005 LEU A N 1
ATOM 7620 C CA . LEU A 1 1005 ? -16.944 -26.478 -24.353 1.00 98.19 1005 LEU A CA 1
ATOM 7621 C C . LEU A 1 1005 ? -18.275 -26.040 -23.714 1.00 98.19 1005 LEU A C 1
ATOM 7623 O O . LEU A 1 1005 ? -19.345 -26.487 -24.133 1.00 98.19 1005 LEU A O 1
ATOM 7627 N N . ASP A 1 1006 ? -18.195 -25.189 -22.695 1.00 98.38 1006 ASP A N 1
ATOM 7628 C CA . ASP A 1 1006 ? -19.338 -24.576 -22.014 1.00 98.38 1006 ASP A CA 1
ATOM 7629 C C . ASP A 1 1006 ? -19.536 -23.126 -22.479 1.00 98.38 1006 ASP A C 1
ATOM 7631 O O . ASP A 1 1006 ? -20.627 -22.757 -22.909 1.00 98.38 1006 ASP A O 1
ATOM 7635 N N . ALA A 1 1007 ? -18.465 -22.327 -22.483 1.00 97.75 1007 ALA A N 1
ATOM 7636 C CA . ALA A 1 1007 ? -18.495 -20.933 -22.927 1.00 97.75 1007 ALA A CA 1
ATOM 7637 C C . ALA A 1 1007 ? -17.214 -20.550 -23.689 1.00 97.75 1007 ALA A C 1
ATOM 7639 O O . ALA A 1 1007 ? -16.157 -21.144 -23.482 1.00 97.75 1007 ALA A O 1
ATOM 7640 N N . SER A 1 1008 ? -17.296 -19.553 -24.575 1.00 97.00 1008 SER A N 1
ATOM 7641 C CA . SER A 1 1008 ? -16.136 -18.964 -25.259 1.00 97.00 1008 SER A CA 1
ATOM 7642 C C . SER A 1 1008 ? -16.426 -17.534 -25.713 1.00 97.00 1008 SER A C 1
ATOM 7644 O O . SER A 1 1008 ? -17.544 -17.237 -26.136 1.00 97.00 1008 SER A O 1
ATOM 7646 N N . GLN A 1 1009 ? -15.404 -16.677 -25.691 1.00 95.69 1009 GLN A N 1
ATOM 7647 C CA . GLN A 1 1009 ? -15.443 -15.311 -26.219 1.00 95.69 1009 GLN A CA 1
ATOM 7648 C C . GLN A 1 1009 ? -14.119 -14.950 -26.904 1.00 95.69 1009 GLN A C 1
ATOM 7650 O O . GLN A 1 1009 ? -13.085 -15.556 -26.622 1.00 95.69 1009 GLN A O 1
ATOM 7655 N N . GLN A 1 1010 ? -14.154 -13.986 -27.829 1.00 94.75 1010 GLN A N 1
ATOM 7656 C CA . GLN A 1 1010 ? -12.922 -13.371 -28.338 1.00 94.75 1010 GLN A CA 1
ATOM 7657 C C . GLN A 1 1010 ? -12.262 -12.578 -27.207 1.00 94.75 1010 GLN A C 1
ATOM 7659 O O . GLN A 1 1010 ? -12.962 -11.923 -26.434 1.00 94.75 1010 GLN A O 1
ATOM 7664 N N . ALA A 1 1011 ? -10.941 -12.667 -27.121 1.00 91.69 1011 ALA A N 1
ATOM 7665 C CA . ALA A 1 1011 ? -10.119 -11.934 -26.170 1.00 91.69 1011 ALA A CA 1
ATOM 7666 C C . ALA A 1 1011 ? -8.731 -11.765 -26.789 1.00 91.69 1011 ALA A C 1
ATOM 7668 O O . ALA A 1 1011 ? -8.237 -12.713 -27.398 1.00 91.69 1011 ALA A O 1
ATOM 7669 N N . THR A 1 1012 ? -8.109 -10.603 -26.657 1.00 86.06 1012 THR A N 1
ATOM 7670 C CA . THR A 1 1012 ? -6.775 -10.338 -27.218 1.00 86.06 1012 THR A CA 1
ATOM 7671 C C . THR A 1 1012 ? -5.876 -9.644 -26.204 1.00 86.06 1012 THR A C 1
ATOM 7673 O O . THR A 1 1012 ? -6.359 -9.055 -25.241 1.00 86.06 1012 THR A O 1
ATOM 7676 N N . GLY A 1 1013 ? -4.565 -9.686 -26.436 1.00 83.12 1013 GLY A N 1
ATOM 7677 C CA . GLY A 1 1013 ? -3.592 -8.902 -25.678 1.00 83.12 1013 GLY A CA 1
ATOM 7678 C C . GLY A 1 1013 ? -3.051 -9.571 -24.409 1.00 83.12 1013 GLY A C 1
ATOM 7679 O O . GLY A 1 1013 ? -2.954 -10.798 -24.318 1.00 83.12 1013 GLY A O 1
ATOM 7680 N N . ILE A 1 1014 ? -2.627 -8.694 -23.494 1.00 82.81 1014 ILE A N 1
ATOM 7681 C CA . ILE A 1 1014 ? -1.871 -8.901 -22.250 1.00 82.81 1014 ILE A CA 1
ATOM 7682 C C . ILE A 1 1014 ? -2.576 -9.688 -21.123 1.00 82.81 1014 ILE A C 1
ATOM 7684 O O . ILE A 1 1014 ? -3.452 -9.091 -20.504 1.00 82.81 1014 ILE A O 1
ATOM 7688 N N . VAL A 1 1015 ? -2.242 -10.931 -20.742 1.00 89.06 1015 VAL A N 1
ATOM 7689 C CA . VAL A 1 1015 ? -2.615 -11.363 -19.370 1.00 89.06 1015 VAL A CA 1
ATOM 7690 C C . VAL A 1 1015 ? -1.689 -10.671 -18.366 1.00 89.06 1015 VAL A C 1
ATOM 7692 O O . VAL A 1 1015 ? -0.470 -10.839 -18.430 1.00 89.06 1015 VAL A O 1
ATOM 7695 N N . ASN A 1 1016 ? -2.261 -9.914 -17.430 1.00 89.19 1016 ASN A N 1
ATOM 7696 C CA . ASN A 1 1016 ? -1.506 -9.197 -16.404 1.00 89.19 1016 ASN A CA 1
ATOM 7697 C C . ASN A 1 1016 ? -0.684 -10.144 -15.513 1.00 89.19 1016 ASN A C 1
ATOM 7699 O O . ASN A 1 1016 ? -1.124 -11.239 -15.149 1.00 89.19 1016 ASN A O 1
ATOM 7703 N N . THR A 1 1017 ? 0.498 -9.673 -15.124 1.00 85.12 1017 THR A N 1
ATOM 7704 C CA . THR A 1 1017 ? 1.453 -10.349 -14.238 1.00 85.12 1017 THR A CA 1
ATOM 7705 C C . THR A 1 1017 ? 1.409 -9.748 -12.834 1.00 85.12 1017 THR A C 1
ATOM 7707 O O . THR A 1 1017 ? 0.940 -8.621 -12.651 1.00 85.12 1017 THR A O 1
ATOM 7710 N N . ASN A 1 1018 ? 1.846 -10.499 -11.817 1.00 85.38 1018 ASN A N 1
ATOM 7711 C CA . ASN A 1 1018 ? 1.888 -10.000 -10.437 1.00 85.38 1018 ASN A CA 1
ATOM 7712 C C . ASN A 1 1018 ? 2.801 -10.823 -9.510 1.00 85.38 1018 ASN A C 1
ATOM 7714 O O . ASN A 1 1018 ? 3.020 -12.014 -9.718 1.00 85.38 1018 ASN A O 1
ATOM 7718 N N . ASP A 1 1019 ? 3.209 -10.219 -8.394 1.00 86.69 1019 ASP A N 1
ATOM 7719 C CA . ASP A 1 1019 ? 3.881 -10.899 -7.273 1.00 86.69 1019 ASP A CA 1
ATOM 7720 C C . ASP A 1 1019 ? 2.855 -11.569 -6.327 1.00 86.69 1019 ASP A C 1
ATOM 7722 O O . ASP A 1 1019 ? 2.937 -11.485 -5.100 1.00 86.69 1019 ASP A O 1
ATOM 7726 N N . VAL A 1 1020 ? 1.793 -12.166 -6.890 1.00 89.00 1020 VAL A N 1
ATOM 7727 C CA . VAL A 1 1020 ? 0.761 -12.879 -6.125 1.00 89.00 1020 VAL A CA 1
ATOM 7728 C C . VAL A 1 1020 ? 0.920 -14.381 -6.320 1.00 89.00 1020 VAL A C 1
ATOM 7730 O O . VAL A 1 1020 ? 1.052 -14.897 -7.435 1.00 89.00 1020 VAL A O 1
ATOM 7733 N N . ARG A 1 1021 ? 0.899 -15.087 -5.188 1.00 92.12 1021 ARG A N 1
ATOM 7734 C CA . ARG A 1 1021 ? 1.090 -16.536 -5.079 1.00 92.12 1021 ARG A CA 1
ATOM 7735 C C . ARG A 1 1021 ? -0.035 -17.300 -5.743 1.00 92.12 1021 ARG A C 1
ATOM 7737 O O . ARG A 1 1021 ? -1.206 -16.948 -5.572 1.00 92.12 1021 ARG A O 1
ATOM 7744 N N . VAL A 1 1022 ? 0.322 -18.393 -6.415 1.00 95.56 1022 VAL A N 1
ATOM 7745 C CA . VAL A 1 1022 ? -0.663 -19.369 -6.881 1.00 95.56 1022 VAL A CA 1
ATOM 7746 C C . VAL A 1 1022 ? -1.185 -20.168 -5.691 1.00 95.56 1022 VAL A C 1
ATOM 7748 O O . VAL A 1 1022 ? -0.410 -20.783 -4.954 1.00 95.56 1022 VAL A O 1
ATOM 7751 N N . GLN A 1 1023 ? -2.507 -20.187 -5.533 1.00 97.12 1023 GLN A N 1
ATOM 7752 C CA . GLN A 1 1023 ? -3.197 -20.980 -4.521 1.00 97.12 1023 GLN A CA 1
ATOM 7753 C C . GLN A 1 1023 ? -4.166 -21.971 -5.162 1.00 97.12 1023 GLN A C 1
ATOM 7755 O O . GLN A 1 1023 ? -4.889 -21.643 -6.102 1.00 97.12 1023 GLN A O 1
ATOM 7760 N N . ILE A 1 1024 ? -4.195 -23.191 -4.622 1.00 98.44 1024 ILE A N 1
ATOM 7761 C CA . ILE A 1 1024 ? -5.161 -24.240 -4.965 1.00 98.44 1024 ILE A CA 1
ATOM 7762 C C . ILE A 1 1024 ? -6.174 -24.313 -3.823 1.00 98.44 1024 ILE A C 1
ATOM 7764 O O . ILE A 1 1024 ? -5.811 -24.613 -2.684 1.00 98.44 1024 ILE A O 1
ATOM 7768 N N . GLY A 1 1025 ? -7.440 -24.037 -4.128 1.00 97.44 1025 GLY A N 1
ATOM 7769 C CA . GLY A 1 1025 ? -8.536 -24.009 -3.160 1.00 97.44 1025 GLY A CA 1
ATOM 7770 C C . GLY A 1 1025 ? -8.709 -22.701 -2.377 1.00 97.44 1025 GLY A C 1
ATOM 7771 O O . GLY A 1 1025 ? -9.505 -22.664 -1.440 1.00 97.44 1025 GLY A O 1
ATOM 7772 N N . ALA A 1 1026 ? -7.981 -21.638 -2.726 1.00 96.44 1026 ALA A N 1
ATOM 7773 C CA . ALA A 1 1026 ? -8.091 -20.313 -2.114 1.00 96.44 1026 ALA A CA 1
ATOM 7774 C C . ALA A 1 1026 ? -7.714 -19.202 -3.109 1.00 96.44 1026 ALA A C 1
ATOM 7776 O O . ALA A 1 1026 ? -7.366 -19.473 -4.258 1.00 96.44 1026 ALA A O 1
ATOM 7777 N N . ASN A 1 1027 ? -7.827 -17.948 -2.670 1.00 93.75 1027 ASN A N 1
ATOM 7778 C CA . ASN A 1 1027 ? -7.396 -16.771 -3.411 1.00 93.75 1027 ASN A CA 1
ATOM 7779 C C . ASN A 1 1027 ? -6.572 -15.871 -2.483 1.00 93.75 1027 ASN A C 1
ATOM 7781 O O . ASN A 1 1027 ? -7.059 -15.445 -1.435 1.00 93.75 1027 ASN A O 1
ATOM 7785 N N . THR A 1 1028 ? -5.332 -15.589 -2.883 1.00 87.94 1028 THR A N 1
ATOM 7786 C CA . THR A 1 1028 ? -4.342 -14.866 -2.075 1.00 87.94 1028 THR A CA 1
ATOM 7787 C C . THR A 1 1028 ? -4.800 -13.455 -1.694 1.00 87.94 1028 THR A C 1
ATOM 7789 O O . THR A 1 1028 ? -4.567 -13.030 -0.560 1.00 87.94 1028 THR A O 1
ATOM 7792 N N . ASP A 1 1029 ? -5.502 -12.764 -2.599 1.00 88.06 1029 ASP A N 1
ATOM 7793 C CA . ASP A 1 1029 ? -6.004 -11.401 -2.382 1.00 88.06 1029 ASP A CA 1
ATOM 7794 C C . ASP A 1 1029 ? -7.256 -11.380 -1.484 1.00 88.06 1029 ASP A C 1
ATOM 7796 O O . ASP A 1 1029 ? -7.544 -10.379 -0.828 1.00 88.06 1029 ASP A O 1
ATOM 7800 N N . MET A 1 1030 ? -8.014 -12.484 -1.448 1.00 86.75 1030 MET A N 1
ATOM 7801 C CA . MET A 1 1030 ? -9.365 -12.556 -0.878 1.00 86.75 1030 MET A CA 1
ATOM 7802 C C . MET A 1 1030 ? -9.550 -13.821 -0.029 1.00 86.75 1030 MET A C 1
ATOM 7804 O O . MET A 1 1030 ? -10.092 -14.842 -0.466 1.00 86.75 1030 MET A O 1
ATOM 7808 N N . GLN A 1 1031 ? -9.106 -13.719 1.227 1.00 76.56 1031 GLN A N 1
ATOM 7809 C CA . GLN A 1 1031 ? -8.995 -14.811 2.208 1.00 76.56 1031 GLN A CA 1
ATOM 7810 C C . GLN A 1 1031 ? -10.334 -15.319 2.791 1.00 76.56 1031 GLN A C 1
ATOM 7812 O O . GLN A 1 1031 ? -10.360 -15.902 3.872 1.00 76.56 1031 GLN A O 1
ATOM 7817 N N . ASP A 1 1032 ? -11.457 -15.107 2.106 1.00 86.44 1032 ASP A N 1
ATOM 7818 C CA . ASP A 1 1032 ? -12.768 -15.691 2.417 1.00 86.44 1032 ASP A CA 1
ATOM 7819 C C . ASP A 1 1032 ? -13.231 -16.731 1.373 1.00 86.44 1032 ASP A C 1
ATOM 7821 O O . ASP A 1 1032 ? -14.078 -17.579 1.677 1.00 86.44 1032 ASP A O 1
ATOM 7825 N N . ARG A 1 1033 ? -12.619 -16.746 0.179 1.00 93.94 1033 ARG A N 1
ATOM 7826 C CA . ARG A 1 1033 ? -13.010 -17.534 -1.011 1.00 93.94 1033 ARG A CA 1
ATOM 7827 C C . ARG A 1 1033 ? -12.559 -19.009 -1.022 1.00 93.94 1033 ARG A C 1
ATOM 7829 O O . ARG A 1 1033 ? -12.304 -19.571 -2.087 1.00 93.94 1033 ARG A O 1
ATOM 7836 N N . PHE A 1 1034 ? -12.456 -19.655 0.137 1.00 96.62 1034 PHE A N 1
ATOM 7837 C CA . PHE A 1 1034 ? -11.984 -21.046 0.239 1.00 96.62 1034 PHE A CA 1
ATOM 7838 C C . PHE A 1 1034 ? -12.898 -22.067 -0.461 1.00 96.62 1034 PHE A C 1
ATOM 7840 O O . PHE A 1 1034 ? -14.130 -21.994 -0.384 1.00 96.62 1034 PHE A O 1
ATOM 7847 N N . TRP A 1 1035 ? -12.289 -23.073 -1.087 1.00 97.56 1035 TRP A N 1
ATOM 7848 C CA . TRP A 1 1035 ? -12.974 -24.216 -1.685 1.00 97.56 1035 TRP A CA 1
ATOM 7849 C C . TRP A 1 1035 ? -13.484 -25.194 -0.625 1.00 97.56 1035 TRP A C 1
ATOM 7851 O O . TRP A 1 1035 ? -12.745 -25.589 0.273 1.00 97.56 1035 TRP A O 1
ATOM 7861 N N . ASN A 1 1036 ? -14.739 -25.623 -0.762 1.00 97.38 1036 ASN A N 1
ATOM 7862 C CA . ASN A 1 1036 ? -15.365 -26.624 0.100 1.00 97.38 1036 ASN A CA 1
ATOM 7863 C C . ASN A 1 1036 ? -15.650 -27.889 -0.726 1.00 97.38 1036 ASN A C 1
ATOM 7865 O O . ASN A 1 1036 ? -16.677 -28.000 -1.404 1.00 97.38 1036 ASN A O 1
ATOM 7869 N N . GLY A 1 1037 ? -14.705 -28.831 -0.729 1.00 97.81 1037 GLY A N 1
ATOM 7870 C CA . GLY A 1 1037 ? -14.738 -29.993 -1.617 1.00 97.81 1037 GLY A CA 1
ATOM 7871 C C . GLY A 1 1037 ? -13.380 -30.652 -1.830 1.00 97.81 1037 GLY A C 1
ATOM 7872 O O . GLY A 1 1037 ? -12.379 -30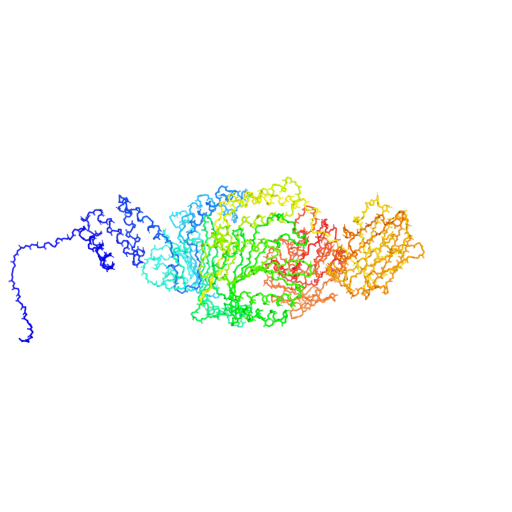.271 -1.228 1.00 97.81 1037 GLY A O 1
ATOM 7873 N N . MET A 1 1038 ? -13.348 -31.647 -2.714 1.00 98.50 1038 MET A N 1
ATOM 7874 C CA . MET A 1 1038 ? -12.114 -32.297 -3.156 1.00 98.50 1038 MET A CA 1
ATOM 7875 C C . MET A 1 1038 ? -11.586 -31.666 -4.447 1.00 98.50 1038 MET A C 1
ATOM 7877 O O . MET A 1 1038 ? -12.371 -31.265 -5.314 1.00 98.50 1038 MET A O 1
ATOM 7881 N N . ILE A 1 1039 ? -10.261 -31.609 -4.565 1.00 98.69 1039 ILE A N 1
ATOM 7882 C CA . ILE A 1 1039 ? -9.524 -31.227 -5.776 1.00 98.69 1039 ILE A CA 1
ATOM 7883 C C . ILE A 1 1039 ? -8.507 -32.333 -6.085 1.00 98.69 1039 ILE A C 1
ATOM 7885 O O . ILE A 1 1039 ? -7.935 -32.934 -5.171 1.00 98.69 1039 ILE A O 1
ATOM 7889 N N . ASP A 1 1040 ? -8.321 -32.606 -7.373 1.00 98.31 1040 ASP A N 1
ATOM 7890 C CA . ASP A 1 1040 ? -7.487 -33.672 -7.923 1.00 98.31 1040 ASP A CA 1
ATOM 7891 C C . ASP A 1 1040 ? -6.836 -33.197 -9.245 1.00 98.31 1040 ASP A C 1
ATOM 7893 O O . ASP A 1 1040 ? -7.393 -32.349 -9.951 1.00 98.31 1040 ASP A O 1
ATOM 7897 N N . GLU A 1 1041 ? -5.668 -33.746 -9.593 1.00 97.94 1041 GLU A N 1
ATOM 7898 C CA . GLU A 1 1041 ? -5.087 -33.680 -10.945 1.00 97.94 1041 GLU A CA 1
ATOM 7899 C C . GLU A 1 1041 ? -4.894 -32.267 -11.553 1.00 97.94 1041 GLU A C 1
ATOM 7901 O O . GLU A 1 1041 ? -5.032 -32.060 -12.767 1.00 97.94 1041 GLU A O 1
ATOM 7906 N N . VAL A 1 1042 ? -4.534 -31.290 -10.713 1.00 98.62 1042 VAL A N 1
ATOM 7907 C CA . VAL A 1 1042 ? -4.349 -29.877 -11.087 1.00 98.62 1042 VAL A CA 1
ATOM 7908 C C . VAL A 1 1042 ? -3.158 -29.705 -12.027 1.00 98.62 1042 VAL A C 1
ATOM 7910 O O . VAL A 1 1042 ? -2.040 -30.108 -11.705 1.00 98.62 1042 VAL A O 1
ATOM 7913 N N . ARG A 1 1043 ? -3.374 -29.052 -13.172 1.00 98.12 1043 ARG A N 1
ATOM 7914 C CA . ARG A 1 1043 ? -2.364 -28.780 -14.203 1.00 98.12 1043 ARG A CA 1
ATOM 7915 C C . ARG A 1 1043 ? -2.394 -27.327 -14.652 1.00 98.12 1043 ARG A C 1
ATOM 7917 O O . ARG A 1 1043 ? -3.464 -26.772 -14.906 1.00 98.12 1043 ARG A O 1
ATOM 7924 N N . LEU A 1 1044 ? -1.203 -26.759 -14.814 1.00 97.56 1044 LEU A N 1
ATOM 7925 C CA . LEU A 1 1044 ? -0.979 -25.408 -15.320 1.00 97.56 1044 LEU A CA 1
ATOM 7926 C C . LEU A 1 1044 ? -0.083 -25.454 -16.557 1.00 97.56 1044 LEU A C 1
ATOM 7928 O O . LEU A 1 1044 ? 1.005 -26.032 -16.518 1.00 97.56 1044 LEU A O 1
ATOM 7932 N N . TYR A 1 1045 ? -0.533 -24.813 -17.631 1.00 95.38 1045 TYR A N 1
ATOM 7933 C CA . TYR A 1 1045 ? 0.224 -24.613 -18.864 1.00 95.38 1045 TYR A CA 1
ATOM 7934 C C . TYR A 1 1045 ? 0.262 -23.117 -19.186 1.00 95.38 1045 TYR A C 1
ATOM 7936 O O . TYR A 1 1045 ? -0.770 -22.455 -19.098 1.00 95.38 1045 TYR A O 1
ATOM 7944 N N . ASN A 1 1046 ? 1.407 -22.602 -19.632 1.00 92.12 1046 ASN A N 1
ATOM 7945 C CA . ASN A 1 1046 ? 1.568 -21.216 -20.100 1.00 92.12 1046 ASN A CA 1
ATOM 7946 C C . ASN A 1 1046 ? 1.160 -21.029 -21.576 1.00 92.12 1046 ASN A C 1
ATOM 7948 O O . ASN A 1 1046 ? 1.717 -20.197 -22.285 1.00 92.12 1046 ASN A O 1
ATOM 7952 N N . TYR A 1 1047 ? 0.227 -21.849 -22.067 1.00 90.75 1047 TYR A N 1
ATOM 7953 C CA . TYR A 1 1047 ? -0.354 -21.736 -23.404 1.00 90.75 1047 TYR A CA 1
ATOM 7954 C C . TYR A 1 1047 ? -1.760 -22.343 -23.441 1.00 90.75 1047 TYR A C 1
ATOM 7956 O O . TYR A 1 1047 ? -2.144 -23.123 -22.561 1.00 90.75 1047 TYR A O 1
ATOM 7964 N N . GLY A 1 1048 ? -2.532 -21.997 -24.472 1.00 91.81 1048 GLY A N 1
ATOM 7965 C CA . GLY A 1 1048 ? -3.858 -22.561 -24.695 1.00 91.81 1048 GLY A CA 1
ATOM 7966 C C . GLY A 1 1048 ? -3.801 -23.976 -25.281 1.00 91.81 1048 GLY A C 1
ATOM 7967 O O . GLY A 1 1048 ? -3.305 -24.168 -26.390 1.00 91.81 1048 GLY A O 1
ATOM 7968 N N . LEU A 1 1049 ? -4.329 -24.971 -24.562 1.00 93.38 1049 LEU A N 1
ATOM 7969 C CA . LEU A 1 1049 ? -4.521 -26.325 -25.086 1.00 93.38 1049 LEU A CA 1
ATOM 7970 C C . LEU A 1 1049 ? -5.704 -26.383 -26.061 1.00 93.38 1049 LEU A C 1
ATOM 7972 O O . LEU A 1 1049 ? -6.765 -25.808 -25.812 1.00 93.38 1049 LEU A O 1
ATOM 7976 N N . ASP A 1 1050 ? -5.557 -27.162 -27.135 1.00 90.06 1050 ASP A N 1
ATOM 7977 C CA . ASP A 1 1050 ? -6.663 -27.432 -28.051 1.00 90.06 1050 ASP A CA 1
ATOM 7978 C C . ASP A 1 1050 ? -7.763 -28.304 -27.408 1.00 90.06 1050 ASP A C 1
ATOM 7980 O O . ASP A 1 1050 ? -7.552 -29.033 -26.432 1.00 90.06 1050 ASP A O 1
ATOM 7984 N N . ALA A 1 1051 ? -8.970 -28.252 -27.978 1.00 91.38 1051 ALA A N 1
ATOM 7985 C CA . ALA A 1 1051 ? -10.130 -28.975 -27.456 1.00 91.38 1051 ALA A CA 1
ATOM 7986 C C . ALA A 1 1051 ? -9.952 -30.509 -27.429 1.00 91.38 1051 ALA A C 1
ATOM 7988 O O . ALA A 1 1051 ? -10.582 -31.184 -26.614 1.00 91.38 1051 ALA A O 1
ATOM 7989 N N . GLY A 1 1052 ? -9.102 -31.074 -28.293 1.00 90.38 1052 GLY A N 1
ATOM 7990 C CA . GLY A 1 1052 ? -8.760 -32.496 -28.297 1.00 90.38 1052 GLY A CA 1
ATOM 7991 C C . GLY A 1 1052 ? -7.859 -32.873 -27.121 1.00 90.38 1052 GLY A C 1
ATOM 7992 O O . GLY A 1 1052 ? -8.110 -33.884 -26.464 1.00 90.38 1052 GLY A O 1
ATOM 7993 N N . ALA A 1 1053 ? -6.874 -32.034 -26.796 1.00 92.56 1053 ALA A N 1
ATOM 7994 C CA . ALA A 1 1053 ? -6.054 -32.181 -25.596 1.00 92.56 1053 ALA A CA 1
ATOM 7995 C C . ALA A 1 1053 ? -6.897 -32.052 -24.312 1.00 92.56 1053 ALA A C 1
ATOM 7997 O O . ALA A 1 1053 ? -6.790 -32.902 -23.427 1.00 92.56 1053 ALA A O 1
ATOM 7998 N N . ILE A 1 1054 ? -7.807 -31.071 -24.236 1.00 97.88 1054 ILE A N 1
ATOM 7999 C CA . ILE A 1 1054 ? -8.737 -30.914 -23.101 1.00 97.88 1054 ILE A CA 1
ATOM 8000 C C . ILE A 1 1054 ? -9.673 -32.126 -22.952 1.00 97.88 1054 ILE A C 1
ATOM 8002 O O . ILE A 1 1054 ? -9.847 -32.639 -21.845 1.00 97.88 1054 ILE A O 1
ATOM 8006 N N . ALA A 1 1055 ? -10.236 -32.639 -24.051 1.00 94.38 1055 ALA A N 1
ATOM 8007 C CA . ALA A 1 1055 ? -11.027 -33.871 -24.027 1.00 94.38 1055 ALA A CA 1
ATOM 8008 C C . ALA A 1 1055 ? -10.185 -35.094 -23.605 1.00 94.38 1055 ALA A C 1
ATOM 8010 O O . ALA A 1 1055 ? -10.688 -35.983 -22.917 1.00 94.38 1055 ALA A O 1
ATOM 8011 N N . GLY A 1 1056 ? -8.897 -35.121 -23.962 1.00 93.94 1056 GLY A N 1
ATOM 8012 C CA . GLY A 1 1056 ? -7.932 -36.135 -23.535 1.00 93.94 1056 GLY A CA 1
ATOM 8013 C C . GLY A 1 1056 ? -7.574 -36.086 -22.044 1.00 93.94 1056 GLY A C 1
ATOM 8014 O O . GLY A 1 1056 ? -7.284 -37.132 -21.469 1.00 93.94 1056 GLY A O 1
ATOM 8015 N N . LEU A 1 1057 ? -7.624 -34.916 -21.397 1.00 95.94 1057 LEU A N 1
ATOM 8016 C CA . LEU A 1 1057 ? -7.494 -34.783 -19.936 1.00 95.94 1057 LEU A CA 1
ATOM 8017 C C . LEU A 1 1057 ? -8.779 -35.222 -19.211 1.00 95.94 1057 LEU A C 1
ATOM 8019 O O . LEU A 1 1057 ? -8.723 -35.971 -18.237 1.00 95.94 1057 LEU A O 1
ATOM 8023 N N . ALA A 1 1058 ? -9.945 -34.835 -19.735 1.00 94.69 1058 ALA A N 1
ATOM 8024 C CA . ALA A 1 1058 ? -11.250 -35.204 -19.178 1.00 94.69 1058 ALA A CA 1
ATOM 8025 C C . ALA A 1 1058 ? -11.625 -36.692 -19.363 1.00 94.69 1058 ALA A C 1
ATOM 8027 O O . ALA A 1 1058 ? -12.519 -37.195 -18.682 1.00 94.69 1058 ALA A O 1
ATOM 8028 N N . GLY A 1 1059 ? -10.976 -37.393 -20.298 1.00 88.19 1059 GLY A N 1
ATOM 8029 C CA . GLY A 1 1059 ? -11.235 -38.800 -20.619 1.00 88.19 1059 GLY A CA 1
ATOM 8030 C C . GLY A 1 1059 ? -10.484 -39.833 -19.768 1.00 88.19 1059 GLY A C 1
ATOM 8031 O O . GLY A 1 1059 ? -10.602 -41.024 -20.063 1.00 88.19 1059 GLY A O 1
ATOM 8032 N N . GLN A 1 1060 ? -9.700 -39.396 -18.775 1.00 81.94 1060 GLN A N 1
ATOM 8033 C CA . GLN A 1 1060 ? -8.855 -40.251 -17.923 1.00 81.94 1060 GLN A CA 1
ATOM 8034 C C . GLN A 1 1060 ? -9.625 -40.882 -16.745 1.00 81.94 1060 GLN A C 1
ATOM 8036 O O . GLN A 1 1060 ? -10.660 -40.320 -16.300 1.00 81.94 1060 GLN A O 1
#

pLDDT: mean 84.9, std 14.3, range [24.06, 98.75]

Nearest PDB structures (foldseek):
  7nwq-assembly1_AAA  TM=9.250E-01  e=3.192E-12  Caldicellulosiruptor acetigenus I77R1B
  5vmr-assembly2_B  TM=6.851E-01  e=2.548E-06  Clostridium botulinum
  5vid-assembly5_E  TM=6.892E-01  e=4.373E-06  Clostridium botulinum
  6qns-assembly1_A  TM=7.075E-01  e=8.211E-06  Clostridium botulinum
  2nm1-assembly1_A  TM=6.726E-01  e=3.821E-06  Clostridium botulinum

Foldseek 3Di:
DDDDDDDDDDDDDDDDDDPPVPDPALVRLLVVLVCCVPPVVNLVSNLVSLVVLCPDPPHDPVSVLSSLLVNLVSCVVVVVLVSNLVSLVCSCPVPVVPPVSVVVSVVVNVVSLADDVQLLAAQQFFKKKKQQAQLVVLVLVLQLCPPHPCNQVLVVLPPDDDDDDQDPSNVVSVCSDPVNNVQSSQWRMKMKTFNADDDPWTKIKIKTFSHQDPPVVVVVVVVLVVQFDFDPAQPNWTWTDRPPAWTWTDDNTMIMGIDRDPCRRVSRNSSVCSVVVVDPDDGNCRPVPVSVVQPSVNSNQFSMKIKGQQLRRVVRVCVNAPPVRDDPVVVVVCLQVVSNFWRMWMWTWGDHSFKIKIKIKIFGHPPDDGNNLLQPDAAFDPLLLCLLAAQQWQKKKKFFAAACPGPNLVVVQVVLCVVLVDNCSNVCRNWWGMKMKIFGFQDDDPDDDDPPDDSRQQRIKMKTATPAVVSVVVVVVSSCVSVQQFDDKDDDPDAKIWTQGPVRQIKIWGDDPVSSMIMIGSHPVSSVSSVVSVVVSCGNCPHQCVVVSVPDDSQWRIKIKGQVLSVLSNVLVVDPADDDDLSVLLSVLSNLQSVQSSNWMWMWTWGRDPGMIMIMTMTGRHGRVVSNVVSVVSNVVSVVVSVVVCVVPDPAAQDEAEAEEDPDDDDQAFDDDPRQVPWDKFWQDAWQADDQPDQQQWTKIKTWYDDQWKIKIKMDIFHDAADDDDDDQQFGWWKWKWKQPQLPQVFFDDPLTWIWIWRDDPPDIDIATDPNRLCPPKDKHKDADPGGIMIMIIDTCVSNVHRADALGKMFIKMKIWYHNDPDGTHIMTIRQANHPCVVTGSNSTHIYGHWDWLFKFQLLDQDDQWGATPVPNGFIWGWWDDWHKAQCPDPPGIWIAAALAGTWTWTDDFSSQQLWQKKKKKWKWAAQDLDFFWQFQKDLAQQFWGWTHHGSAQWIKTFFAPKDFDVDDNSRIDTFDDGDDHRDIKIWMWIDAQFKTFIDILLHTGTMGTIHGTRDGDPGIMMGQAHRVDGNNGTRGIIGTIIMISHGDDSVVSNVVSVD

Mean predicted aligned error: 19.47 Å